Protein 1NE3 (pdb70)

Sequence (68 aa):
MDDATPAEVIEVLKRTGMTGEVMQVKCRILDGRDKGRILTRNVMGPIREGDILMLLDTIREAKEIRTPMDDATPAEVIEVLKRTGMTGEVMQVKCRILDGRDKGRILTRNVMGPIREGDILMLLDTIREAKEIRTPMDDATPAEVIEVLKRTGMTGEVMQVKCRILDGRDKGRILTRNVMGPIREGDILMLLDTIREAKEIRTPMDDATPAEVIEVLKRTGMTGEVMQVKCRILDGRDKGRILTRNVMGPIREGDILMLLDTIREAKEIRTPMDDATPAEVIEVLKRTGMTGEVMQVKCRILDGRDKGRILTRNVMGPIREGDILMLLDTIREAKEIRTPMDDATPAEVIEVLKRTGMTGEVMQVKCRILDGRDKGRILTRNVMGPIREGDILMLLDTIREAKEIRTPMDDATPAEVIEVLKRTGMTGEVMQVKCRILDGRDKGRILTRNVMGPIREGDILMLLDTIREAKEIRTPMDDATPAEVIEVLKRTGMTGEVMQVKCRILDGRDKGRILTRNVMGPIREGDILMLLDTIREAKEIRTPMDDATPAEVIEVLKRTGMTGEVMQVKCRILDGRDKGRILTRNVMGPIREGDILMLLDTIREAKEIRTPMDDATPAEVIEVLKRTGMTGEVMQVKCRILDGRDKGRILTRNVMGPIREGDILMLLDTIREAKEIRTPMDDATPAEVIEVLKRTGMTGEVMQVKCRILDGRDKGRILTRNVMGPIREGDILMLLDTIREAKEIRTPMDDATPAEVIEVLKRTGMTGEVMQVKCRILDGRDKGRILTRNVMGPIREGDILMLLDTIREAKEIRTPMDDATPAEVIEVLKRTGMTGEVMQVKCRILDGRDKGRILTRNVMGPIREGDILMLLDTIREAKEIRTPMDDATPAEVIEVLKRTGMTGEVMQVKCRILDGRDKGRILTRNVMGPIREGDILMLLDTIREAKEIRTPMDDATPAEVIEVLKRTGMTGEVMQVKCRILDGRDKGRILTRNVMGPIREGDILMLLDTIREAKEIRTPMDDATPAEVIEVLKRTGMTGEVMQVKCRILDGRDKGRILTRNVMGPIREGDILMLLDTIREAKEIRTPMDDATPAEVIEVLKRTGMTGEVMQVKCRILDGRDKGRILTRNVMGPIREGDILMLLDTIREAKEIRTPMDDATPAEVIEVLKRTGMTGEVMQVKCRILDGRDKGRILTRNVMGPIREGDILMLLDTIREAKEIRTPMDDATPAEVIEVLKRTGMTGEVMQVKCRILDGRDKGRILTRNVMGPIREGDILMLLDTIREAKEIRTPMDDATPAEVIEVLKRTGMTGEVMQVKCRILDGRDKGRILTRNVMGPIREGDILMLLDTIREAKEIRTP

Organism: Methanothermobacter thermautotrophicus (strain ATCC 29096 / DSM 1053 / JCM 10044 / NBRC 100330 / Delta H) (NCBI:txid187420)

Foldseek 3Di:
DFWWAKWWFDFFDDDPPDDDAWGKTKTAGCDDPCHRDIDMDTHHDDDGTGHIDTDGDDDDDDDDDDDD

InterPro domains:
  IPR000289 Small ribosomal subunit protein eS28 [MF_00292] (1-66)
  IPR000289 Small ribosomal subunit protein eS28 [PF01200] (3-65)
  IPR000289 Small ribosomal subunit protein eS28 [PTHR10769] (4-66)
  IPR000289 Small ribosomal subunit protein eS28 [cd04457] (5-66)
  IPR012340 Nucleic acid-binding, OB-fold [G3DSA:2.40.50.140] (1-68)
  IPR012340 Nucleic acid-binding, OB-fold [SSF50249] (1-67)

Nearest PDB structures (foldseek):
  1ne3-assembly1_A  TM=9.080E-01  e=1.400E-10  Methanothermococcus thermolithotrophicus
  7zah-assembly1_X  TM=6.707E-01  e=2.112E-06  Pyrococcus abyssi GE5
  6tmf-assembly1_a  TM=6.814E-01  e=4.216E-06  Thermococcus celer Vu 13 = JCM 8558
  6th6-assembly1_Ay  TM=6.795E-01  e=1.060E-05  Thermococcus kodakarensis KOD1
  4v5o-assembly2_B1  TM=6.734E-01  e=3.772E-04  Tetrahymena thermophila

Structure (mmCIF, N/CA/C/O backbone):
data_1NE3
#
_entry.id   1NE3
#
_cell.length_a   1.000
_cell.length_b   1.000
_cell.length_c   1.000
_cell.angle_alpha   90.00
_cell.angle_beta   90.00
_cell.angle_gamma   90.00
#
_symmetry.space_group_name_H-M   'P 1'
#
loop_
_atom_site.group_PDB
_atom_site.id
_atom_site.type_symbol
_atom_site.label_atom_id
_atom_site.label_alt_id
_atom_site.label_comp_id
_atom_site.label_asym_id
_atom_site.label_entity_id
_atom_site.label_seq_id
_atom_site.pdbx_PDB_ins_code
_atom_site.Cartn_x
_atom_site.Cartn_y
_atom_site.Cartn_z
_atom_site.occupancy
_atom_site.B_iso_or_equiv
_atom_site.auth_seq_id
_atom_site.auth_comp_id
_atom_site.auth_asym_id
_atom_site.auth_atom_id
_atom_site.pdbx_PDB_model_num
ATOM 1 N N . MET A 1 1 ? 7.473 18.304 -12.161 1.00 0.00 1 MET A N 1
ATOM 2 C CA . MET A 1 1 ? 8.672 18.050 -12.941 1.00 0.00 1 MET A CA 1
ATOM 3 C C . MET A 1 1 ? 8.997 16.555 -12.976 1.00 0.00 1 MET A C 1
ATOM 4 O O . MET A 1 1 ? 9.078 15.959 -14.048 1.00 0.00 1 MET A O 1
ATOM 17 N N . ASP A 1 2 ? 9.173 15.993 -11.789 1.00 0.00 2 ASP A N 1
ATOM 18 C CA . ASP A 1 2 ? 9.487 14.579 -11.670 1.00 0.00 2 ASP A CA 1
ATOM 19 C C . ASP A 1 2 ? 8.188 13.772 -11.652 1.00 0.00 2 ASP A C 1
ATOM 20 O O . ASP A 1 2 ? 8.177 12.598 -12.018 1.00 0.00 2 ASP A O 1
ATOM 29 N N . ASP A 1 3 ? 7.123 14.434 -11.223 1.00 0.00 3 ASP A N 1
ATOM 30 C CA . ASP A 1 3 ? 5.821 13.793 -11.153 1.00 0.00 3 ASP A CA 1
ATOM 31 C C . ASP A 1 3 ? 5.835 12.741 -10.043 1.00 0.00 3 ASP A C 1
ATOM 32 O O . ASP A 1 3 ? 5.129 12.876 -9.045 1.00 0.00 3 ASP A O 1
ATOM 41 N N . ALA A 1 4 ? 6.647 11.715 -10.254 1.00 0.00 4 ALA A N 1
ATOM 42 C CA . ALA A 1 4 ? 6.762 10.640 -9.283 1.00 0.00 4 ALA A CA 1
ATOM 43 C C . ALA A 1 4 ? 8.008 10.865 -8.425 1.00 0.00 4 ALA A C 1
ATOM 44 O O . ALA A 1 4 ? 9.008 11.398 -8.903 1.00 0.00 4 ALA A O 1
ATOM 51 N N . THR A 1 5 ? 7.908 10.447 -7.171 1.00 0.00 5 THR A N 1
ATOM 52 C CA . THR A 1 5 ? 9.015 10.597 -6.242 1.00 0.00 5 THR A CA 1
ATOM 53 C C . THR A 1 5 ? 9.815 9.296 -6.152 1.00 0.00 5 THR A C 1
ATOM 54 O O . THR A 1 5 ? 9.249 8.207 -6.237 1.00 0.00 5 THR A O 1
ATOM 65 N N . PRO A 1 6 ? 11.154 9.456 -5.976 1.00 0.00 6 PRO A N 1
ATOM 66 C CA . PRO A 1 6 ? 12.038 8.307 -5.874 1.00 0.00 6 PRO A CA 1
ATOM 67 C C . PRO A 1 6 ? 11.904 7.633 -4.507 1.00 0.00 6 PRO A C 1
ATOM 68 O O . PRO A 1 6 ? 11.910 8.304 -3.476 1.00 0.00 6 PRO A O 1
ATOM 79 N N . ALA A 1 7 ? 11.787 6.313 -4.543 1.00 0.00 7 ALA A N 1
ATOM 80 C CA . ALA A 1 7 ? 11.652 5.541 -3.320 1.00 0.00 7 ALA A CA 1
ATOM 81 C C . ALA A 1 7 ? 12.236 4.143 -3.537 1.00 0.00 7 ALA A C 1
ATOM 82 O O . ALA A 1 7 ? 12.329 3.675 -4.671 1.00 0.00 7 ALA A O 1
ATOM 89 N N . GLU A 1 8 ? 12.615 3.516 -2.433 1.00 0.00 8 GLU A N 1
ATOM 90 C CA . GLU A 1 8 ? 13.188 2.182 -2.489 1.00 0.00 8 GLU A CA 1
ATOM 91 C C . GLU A 1 8 ? 12.296 1.190 -1.740 1.00 0.00 8 GLU A C 1
ATOM 92 O O . GLU A 1 8 ? 11.876 1.455 -0.614 1.00 0.00 8 GLU A O 1
ATOM 104 N N . VAL A 1 9 ? 12.032 0.068 -2.394 1.00 0.00 9 VAL A N 1
ATOM 105 C CA . VAL A 1 9 ? 11.198 -0.964 -1.804 1.00 0.00 9 VAL A CA 1
ATOM 106 C C . VAL A 1 9 ? 11.708 -1.284 -0.397 1.00 0.00 9 VAL A C 1
ATOM 107 O O . VAL A 1 9 ? 12.907 -1.469 -0.195 1.00 0.00 9 VAL A O 1
ATOM 120 N N . ILE A 1 10 ? 10.772 -1.339 0.539 1.00 0.00 10 ILE A N 1
ATOM 121 C CA . ILE A 1 10 ? 11.112 -1.633 1.921 1.00 0.00 10 ILE A CA 1
ATOM 122 C C . ILE A 1 10 ? 10.501 -2.978 2.317 1.00 0.00 10 ILE A C 1
ATOM 123 O O . ILE A 1 10 ? 11.138 -3.776 3.002 1.00 0.00 10 ILE A O 1
ATOM 139 N N . GLU A 1 11 ? 9.272 -3.189 1.868 1.00 0.00 11 GLU A N 1
ATOM 140 C CA . GLU A 1 11 ? 8.567 -4.424 2.167 1.00 0.00 11 GLU A CA 1
ATOM 141 C C . GLU A 1 11 ? 7.945 -5.001 0.894 1.00 0.00 11 GLU A C 1
ATOM 142 O O . GLU A 1 11 ? 7.508 -4.255 0.019 1.00 0.00 11 GLU A O 1
ATOM 154 N N . VAL A 1 12 ? 7.924 -6.324 0.832 1.00 0.00 12 VAL A N 1
ATOM 155 C CA . VAL A 1 12 ? 7.362 -7.011 -0.319 1.00 0.00 12 VAL A CA 1
ATOM 156 C C . VAL A 1 12 ? 6.264 -7.968 0.149 1.00 0.00 12 VAL A C 1
ATOM 157 O O . VAL A 1 12 ? 6.406 -8.626 1.178 1.00 0.00 12 VAL A O 1
ATOM 170 N N . LEU A 1 13 ? 5.193 -8.016 -0.630 1.00 0.00 13 LEU A N 1
ATOM 171 C CA . LEU A 1 13 ? 4.072 -8.881 -0.309 1.00 0.00 13 LEU A CA 1
ATOM 172 C C . LEU A 1 13 ? 4.096 -10.103 -1.230 1.00 0.00 13 LEU A C 1
ATOM 173 O O . LEU A 1 13 ? 3.839 -9.987 -2.427 1.00 0.00 13 LEU A O 1
ATOM 189 N N . LYS A 1 14 ? 4.407 -11.246 -0.636 1.00 0.00 14 LYS A N 1
ATOM 190 C CA . LYS A 1 14 ? 4.467 -12.488 -1.388 1.00 0.00 14 LYS A CA 1
ATOM 191 C C . LYS A 1 14 ? 3.710 -13.578 -0.627 1.00 0.00 14 LYS A C 1
ATOM 192 O O . LYS A 1 14 ? 4.061 -13.907 0.505 1.00 0.00 14 LYS A O 1
ATOM 211 N N . ARG A 1 15 ? 2.685 -14.107 -1.278 1.00 0.00 15 ARG A N 1
ATOM 212 C CA . ARG A 1 15 ? 1.876 -15.153 -0.677 1.00 0.00 15 ARG A CA 1
ATOM 213 C C . ARG A 1 15 ? 1.719 -16.326 -1.646 1.00 0.00 15 ARG A C 1
ATOM 214 O O . ARG A 1 15 ? 0.973 -16.236 -2.620 1.00 0.00 15 ARG A O 1
ATOM 235 N N . THR A 1 16 ? 2.434 -17.401 -1.345 1.00 0.00 16 THR A N 1
ATOM 236 C CA . THR A 1 16 ? 2.383 -18.590 -2.177 1.00 0.00 16 THR A CA 1
ATOM 237 C C . THR A 1 16 ? 3.020 -18.315 -3.541 1.00 0.00 16 THR A C 1
ATOM 238 O O . THR A 1 16 ? 3.301 -17.165 -3.877 1.00 0.00 16 THR A O 1
ATOM 249 N N . GLY A 1 17 ? 3.228 -19.388 -4.289 1.00 0.00 17 GLY A N 1
ATOM 250 C CA . GLY A 1 17 ? 3.826 -19.276 -5.608 1.00 0.00 17 GLY A CA 1
ATOM 251 C C . GLY A 1 17 ? 2.951 -18.431 -6.537 1.00 0.00 17 GLY A C 1
ATOM 252 O O . GLY A 1 17 ? 2.694 -17.261 -6.257 1.00 0.00 17 GLY A O 1
ATOM 256 N N . MET A 1 18 ? 2.519 -19.056 -7.622 1.00 0.00 18 MET A N 1
ATOM 257 C CA . MET A 1 18 ? 1.679 -18.376 -8.593 1.00 0.00 18 MET A CA 1
ATOM 258 C C . MET A 1 18 ? 0.217 -18.367 -8.143 1.00 0.00 18 MET A C 1
ATOM 259 O O . MET A 1 18 ? -0.422 -19.416 -8.077 1.00 0.00 18 MET A O 1
ATOM 273 N N . THR A 1 19 ? -0.270 -17.172 -7.844 1.00 0.00 19 THR A N 1
ATOM 274 C CA . THR A 1 19 ? -1.645 -17.013 -7.402 1.00 0.00 19 THR A CA 1
ATOM 275 C C . THR A 1 19 ? -2.220 -15.690 -7.913 1.00 0.00 19 THR A C 1
ATOM 276 O O . THR A 1 19 ? -2.710 -14.878 -7.130 1.00 0.00 19 THR A O 1
ATOM 287 N N . GLY A 1 20 ? -2.142 -15.515 -9.224 1.00 0.00 20 GLY A N 1
ATOM 288 C CA . GLY A 1 20 ? -2.649 -14.305 -9.849 1.00 0.00 20 GLY A CA 1
ATOM 289 C C . GLY A 1 20 ? -2.034 -14.106 -11.236 1.00 0.00 20 GLY A C 1
ATOM 290 O O . GLY A 1 20 ? -2.417 -14.779 -12.191 1.00 0.00 20 GLY A O 1
ATOM 294 N N . GLU A 1 21 ? -1.091 -13.177 -11.302 1.00 0.00 21 GLU A N 1
ATOM 295 C CA . GLU A 1 21 ? -0.420 -12.881 -12.556 1.00 0.00 21 GLU A CA 1
ATOM 296 C C . GLU A 1 21 ? 0.650 -11.808 -12.345 1.00 0.00 21 GLU A C 1
ATOM 297 O O . GLU A 1 21 ? 1.717 -11.862 -12.954 1.00 0.00 21 GLU A O 1
ATOM 309 N N . VAL A 1 22 ? 0.326 -10.857 -11.480 1.00 0.00 22 VAL A N 1
ATOM 310 C CA . VAL A 1 22 ? 1.246 -9.773 -11.181 1.00 0.00 22 VAL A CA 1
ATOM 311 C C . VAL A 1 22 ? 1.626 -9.827 -9.700 1.00 0.00 22 VAL A C 1
ATOM 312 O O . VAL A 1 22 ? 0.803 -10.180 -8.856 1.00 0.00 22 VAL A O 1
ATOM 325 N N . MET A 1 23 ? 2.873 -9.470 -9.428 1.00 0.00 23 MET A N 1
ATOM 326 C CA . MET A 1 23 ? 3.372 -9.473 -8.063 1.00 0.00 23 MET A CA 1
ATOM 327 C C . MET A 1 23 ? 3.288 -8.076 -7.446 1.00 0.00 23 MET A C 1
ATOM 328 O O . MET A 1 23 ? 3.551 -7.079 -8.118 1.00 0.00 23 MET A O 1
ATOM 342 N N . GLN A 1 24 ? 2.920 -8.047 -6.173 1.00 0.00 24 GLN A N 1
ATOM 343 C CA . GLN A 1 24 ? 2.798 -6.788 -5.458 1.00 0.00 24 GLN A CA 1
ATOM 344 C C . GLN A 1 24 ? 3.956 -6.624 -4.472 1.00 0.00 24 GLN A C 1
ATOM 345 O O . GLN A 1 24 ? 4.416 -7.599 -3.880 1.00 0.00 24 GLN A O 1
ATOM 359 N N . VAL A 1 25 ? 4.395 -5.382 -4.326 1.00 0.00 25 VAL A N 1
ATOM 360 C CA . VAL A 1 25 ? 5.491 -5.077 -3.422 1.00 0.00 25 VAL A CA 1
ATOM 361 C C . VAL A 1 25 ? 5.166 -3.798 -2.647 1.00 0.00 25 VAL A C 1
ATOM 362 O O . VAL A 1 25 ? 4.329 -3.005 -3.074 1.00 0.00 25 VAL A O 1
ATOM 375 N N . LYS A 1 26 ? 5.846 -3.638 -1.521 1.00 0.00 26 LYS A N 1
ATOM 376 C CA . LYS A 1 26 ? 5.640 -2.470 -0.682 1.00 0.00 26 LYS A CA 1
ATOM 377 C C . LYS A 1 26 ? 6.883 -1.579 -0.742 1.00 0.00 26 LYS A C 1
ATOM 378 O O . LYS A 1 26 ? 8.008 -2.070 -0.653 1.00 0.00 26 LYS A O 1
ATOM 397 N N . CYS A 1 27 ? 6.638 -0.286 -0.892 1.00 0.00 27 CYS A N 1
ATOM 398 C CA . CYS A 1 27 ? 7.724 0.677 -0.965 1.00 0.00 27 CYS A CA 1
ATOM 399 C C . CYS A 1 27 ? 7.330 1.908 -0.145 1.00 0.00 27 CYS A C 1
ATOM 400 O O . CYS A 1 27 ? 6.149 2.234 -0.037 1.00 0.00 27 CYS A O 1
ATOM 408 N N . ARG A 1 28 ? 8.342 2.557 0.412 1.00 0.00 28 ARG A N 1
ATOM 409 C CA . ARG A 1 28 ? 8.116 3.744 1.219 1.00 0.00 28 ARG A CA 1
ATOM 410 C C . ARG A 1 28 ? 8.796 4.957 0.580 1.00 0.00 28 ARG A C 1
ATOM 411 O O . ARG A 1 28 ? 9.910 4.852 0.070 1.00 0.00 28 ARG A O 1
ATOM 432 N N . ILE A 1 29 ? 8.096 6.081 0.629 1.00 0.00 29 ILE A N 1
ATOM 433 C CA . ILE A 1 29 ? 8.617 7.312 0.061 1.00 0.00 29 ILE A CA 1
ATOM 434 C C . ILE A 1 29 ? 9.946 7.658 0.737 1.00 0.00 29 ILE A C 1
ATOM 435 O O . ILE A 1 29 ? 10.011 7.778 1.959 1.00 0.00 29 ILE A O 1
ATOM 451 N N . LEU A 1 30 ? 10.972 7.808 -0.088 1.00 0.00 30 LEU A N 1
ATOM 452 C CA . LEU A 1 30 ? 12.294 8.137 0.415 1.00 0.00 30 LEU A CA 1
ATOM 453 C C . LEU A 1 30 ? 12.432 9.657 0.518 1.00 0.00 30 LEU A C 1
ATOM 454 O O . LEU A 1 30 ? 13.213 10.160 1.325 1.00 0.00 30 LEU A O 1
ATOM 470 N N . ASP A 1 31 ? 11.662 10.347 -0.311 1.00 0.00 31 ASP A N 1
ATOM 471 C CA . ASP A 1 31 ? 11.689 11.800 -0.323 1.00 0.00 31 ASP A CA 1
ATOM 472 C C . ASP A 1 31 ? 10.458 12.322 -1.068 1.00 0.00 31 ASP A C 1
ATOM 473 O O . ASP A 1 31 ? 9.822 11.582 -1.817 1.00 0.00 31 ASP A O 1
ATOM 482 N N . GLY A 1 32 ? 10.161 13.592 -0.836 1.00 0.00 32 GLY A N 1
ATOM 483 C CA . GLY A 1 32 ? 9.018 14.221 -1.476 1.00 0.00 32 GLY A CA 1
ATOM 484 C C . GLY A 1 32 ? 8.299 15.165 -0.509 1.00 0.00 32 GLY A C 1
ATOM 485 O O . GLY A 1 32 ? 8.849 15.533 0.528 1.00 0.00 32 GLY A O 1
ATOM 489 N N . ARG A 1 33 ? 7.082 15.529 -0.883 1.00 0.00 33 ARG A N 1
ATOM 490 C CA . ARG A 1 33 ? 6.282 16.422 -0.063 1.00 0.00 33 ARG A CA 1
ATOM 491 C C . ARG A 1 33 ? 5.613 15.644 1.073 1.00 0.00 33 ARG A C 1
ATOM 492 O O . ARG A 1 33 ? 5.404 16.182 2.159 1.00 0.00 33 ARG A O 1
ATOM 513 N N . ASP A 1 34 ? 5.297 14.391 0.782 1.00 0.00 34 ASP A N 1
ATOM 514 C CA . ASP A 1 34 ? 4.656 13.534 1.765 1.00 0.00 34 ASP A CA 1
ATOM 515 C C . ASP A 1 34 ? 5.721 12.937 2.686 1.00 0.00 34 ASP A C 1
ATOM 516 O O . ASP A 1 34 ? 5.636 13.068 3.907 1.00 0.00 34 ASP A O 1
ATOM 525 N N . LYS A 1 35 ? 6.701 12.295 2.068 1.00 0.00 35 LYS A N 1
ATOM 526 C CA . LYS A 1 35 ? 7.782 11.678 2.818 1.00 0.00 35 LYS A CA 1
ATOM 527 C C . LYS A 1 35 ? 7.202 10.639 3.779 1.00 0.00 35 LYS A C 1
ATOM 528 O O . LYS A 1 35 ? 6.231 10.914 4.483 1.00 0.00 35 LYS A O 1
ATOM 547 N N . GLY A 1 36 ? 7.821 9.467 3.778 1.00 0.00 36 GLY A N 1
ATOM 548 C CA . GLY A 1 36 ? 7.378 8.386 4.642 1.00 0.00 36 GLY A CA 1
ATOM 549 C C . GLY A 1 36 ? 6.120 7.718 4.083 1.00 0.00 36 GLY A C 1
ATOM 550 O O . GLY A 1 36 ? 5.639 6.730 4.636 1.00 0.00 36 GLY A O 1
ATOM 554 N N . ARG A 1 37 ? 5.622 8.284 2.993 1.00 0.00 37 ARG A N 1
ATOM 555 C CA . ARG A 1 37 ? 4.430 7.756 2.353 1.00 0.00 37 ARG A CA 1
ATOM 556 C C . ARG A 1 37 ? 4.710 6.370 1.770 1.00 0.00 37 ARG A C 1
ATOM 557 O O . ARG A 1 37 ? 5.645 6.199 0.989 1.00 0.00 37 ARG A O 1
ATOM 578 N N . ILE A 1 38 ? 3.883 5.416 2.170 1.00 0.00 38 ILE A N 1
ATOM 579 C CA . ILE A 1 38 ? 4.031 4.050 1.697 1.00 0.00 38 ILE A CA 1
ATOM 580 C C . ILE A 1 38 ? 2.787 3.655 0.898 1.00 0.00 38 ILE A C 1
ATOM 581 O O . ILE A 1 38 ? 1.665 3.789 1.384 1.00 0.00 38 ILE A O 1
ATOM 597 N N . LEU A 1 39 ? 3.028 3.175 -0.313 1.00 0.00 39 LEU A N 1
ATOM 598 C CA . LEU A 1 39 ? 1.942 2.759 -1.184 1.00 0.00 39 LEU A CA 1
ATOM 599 C C . LEU A 1 39 ? 2.254 1.375 -1.756 1.00 0.00 39 LEU A C 1
ATOM 600 O O . LEU A 1 39 ? 3.416 1.036 -1.972 1.00 0.00 39 LEU A O 1
ATOM 616 N N . THR A 1 40 ? 1.195 0.613 -1.987 1.00 0.00 40 THR A N 1
ATOM 617 C CA . THR A 1 40 ? 1.341 -0.727 -2.530 1.00 0.00 40 THR A CA 1
ATOM 618 C C . THR A 1 40 ? 0.698 -0.813 -3.916 1.00 0.00 40 THR A C 1
ATOM 619 O O . THR A 1 40 ? -0.424 -0.349 -4.113 1.00 0.00 40 THR A O 1
ATOM 630 N N . ARG A 1 41 ? 1.436 -1.412 -4.839 1.00 0.00 41 ARG A N 1
ATOM 631 C CA . ARG A 1 41 ? 0.952 -1.565 -6.200 1.00 0.00 41 ARG A CA 1
ATOM 632 C C . ARG A 1 41 ? 1.405 -2.908 -6.777 1.00 0.00 41 ARG A C 1
ATOM 633 O O . ARG A 1 41 ? 2.416 -3.462 -6.347 1.00 0.00 41 ARG A O 1
ATOM 654 N N . ASN A 1 42 ? 0.635 -3.392 -7.740 1.00 0.00 42 ASN A N 1
ATOM 655 C CA . ASN A 1 42 ? 0.945 -4.660 -8.380 1.00 0.00 42 ASN A CA 1
ATOM 656 C C . ASN A 1 42 ? 1.892 -4.414 -9.556 1.00 0.00 42 ASN A C 1
ATOM 657 O O . ASN A 1 42 ? 1.556 -3.684 -10.487 1.00 0.00 42 ASN A O 1
ATOM 668 N N . VAL A 1 43 ? 3.058 -5.038 -9.475 1.00 0.00 43 VAL A N 1
ATOM 669 C CA . VAL A 1 43 ? 4.057 -4.897 -10.522 1.00 0.00 43 VAL A CA 1
ATOM 670 C C . VAL A 1 43 ? 4.546 -6.283 -10.944 1.00 0.00 43 VAL A C 1
ATOM 671 O O . VAL A 1 43 ? 4.870 -7.116 -10.098 1.00 0.00 43 VAL A O 1
ATOM 684 N N . MET A 1 44 ? 4.586 -6.489 -12.252 1.00 0.00 44 MET A N 1
ATOM 685 C CA . MET A 1 44 ? 5.031 -7.760 -12.797 1.00 0.00 44 MET A CA 1
ATOM 686 C C . MET A 1 44 ? 6.558 -7.845 -12.814 1.00 0.00 44 MET A C 1
ATOM 687 O O . MET A 1 44 ? 7.231 -6.905 -13.236 1.00 0.00 44 MET A O 1
ATOM 701 N N . GLY A 1 45 ? 7.061 -8.980 -12.351 1.00 0.00 45 GLY A N 1
ATOM 702 C CA . GLY A 1 45 ? 8.497 -9.199 -12.307 1.00 0.00 45 GLY A CA 1
ATOM 703 C C . GLY A 1 45 ? 8.970 -9.456 -10.875 1.00 0.00 45 GLY A C 1
ATOM 704 O O . GLY A 1 45 ? 8.309 -9.055 -9.918 1.00 0.00 45 GLY A O 1
ATOM 708 N N . PRO A 1 46 ? 10.141 -10.139 -10.770 1.00 0.00 46 PRO A N 1
ATOM 709 C CA . PRO A 1 46 ? 10.710 -10.454 -9.470 1.00 0.00 46 PRO A CA 1
ATOM 710 C C . PRO A 1 46 ? 11.337 -9.213 -8.831 1.00 0.00 46 PRO A C 1
ATOM 711 O O . PRO A 1 46 ? 12.513 -8.926 -9.049 1.00 0.00 46 PRO A O 1
ATOM 722 N N . ILE A 1 47 ? 10.524 -8.511 -8.056 1.00 0.00 47 ILE A N 1
ATOM 723 C CA . ILE A 1 47 ? 10.984 -7.308 -7.384 1.00 0.00 47 ILE A CA 1
ATOM 724 C C . ILE A 1 47 ? 10.703 -7.427 -5.885 1.00 0.00 47 ILE A C 1
ATOM 725 O O . ILE A 1 47 ? 9.561 -7.631 -5.478 1.00 0.00 47 ILE A O 1
ATOM 741 N N . ARG A 1 48 ? 11.765 -7.294 -5.104 1.00 0.00 48 ARG A N 1
ATOM 742 C CA . ARG A 1 48 ? 11.648 -7.384 -3.659 1.00 0.00 48 ARG A CA 1
ATOM 743 C C . ARG A 1 48 ? 12.309 -6.174 -2.996 1.00 0.00 48 ARG A C 1
ATOM 744 O O . ARG A 1 48 ? 13.090 -5.465 -3.628 1.00 0.00 48 ARG A O 1
ATOM 765 N N . GLU A 1 49 ? 11.971 -5.975 -1.730 1.00 0.00 49 GLU A N 1
ATOM 766 C CA . GLU A 1 49 ? 12.522 -4.863 -0.975 1.00 0.00 49 GLU A CA 1
ATOM 767 C C . GLU A 1 49 ? 13.964 -4.590 -1.407 1.00 0.00 49 GLU A C 1
ATOM 768 O O . GLU A 1 49 ? 14.752 -5.519 -1.577 1.00 0.00 49 GLU A O 1
ATOM 780 N N . GLY A 1 50 ? 14.266 -3.311 -1.573 1.00 0.00 50 GLY A N 1
ATOM 781 C CA . GLY A 1 50 ? 15.599 -2.903 -1.983 1.00 0.00 50 GLY A CA 1
ATOM 782 C C . GLY A 1 50 ? 15.571 -2.241 -3.362 1.00 0.00 50 GLY A C 1
ATOM 783 O O . GLY A 1 50 ? 16.473 -1.480 -3.708 1.00 0.00 50 GLY A O 1
ATOM 787 N N . ASP A 1 51 ? 14.525 -2.555 -4.112 1.00 0.00 51 ASP A N 1
ATOM 788 C CA . ASP A 1 51 ? 14.367 -2.000 -5.446 1.00 0.00 51 ASP A CA 1
ATOM 789 C C . ASP A 1 51 ? 13.934 -0.536 -5.336 1.00 0.00 51 ASP A C 1
ATOM 790 O O . ASP A 1 51 ? 13.798 -0.006 -4.235 1.00 0.00 51 ASP A O 1
ATOM 799 N N . ILE A 1 52 ? 13.729 0.075 -6.494 1.00 0.00 52 ILE A N 1
ATOM 800 C CA . ILE A 1 52 ? 13.314 1.467 -6.542 1.00 0.00 52 ILE A CA 1
ATOM 801 C C . ILE A 1 52 ? 12.019 1.581 -7.349 1.00 0.00 52 ILE A C 1
ATOM 802 O O . ILE A 1 52 ? 11.934 1.075 -8.467 1.00 0.00 52 ILE A O 1
ATOM 818 N N . LEU A 1 53 ? 11.044 2.249 -6.750 1.00 0.00 53 LEU A N 1
ATOM 819 C CA . LEU A 1 53 ? 9.757 2.436 -7.399 1.00 0.00 53 LEU A CA 1
ATOM 820 C C . LEU A 1 53 ? 9.404 3.924 -7.402 1.00 0.00 53 LEU A C 1
ATOM 821 O O . LEU A 1 53 ? 9.965 4.701 -6.630 1.00 0.00 53 LEU A O 1
ATOM 837 N N . MET A 1 54 ? 8.476 4.278 -8.279 1.00 0.00 54 MET A N 1
ATOM 838 C CA . MET A 1 54 ? 8.041 5.660 -8.393 1.00 0.00 54 MET A CA 1
ATOM 839 C C . MET A 1 54 ? 6.646 5.846 -7.794 1.00 0.00 54 MET A C 1
ATOM 840 O O . MET A 1 54 ? 5.752 5.035 -8.029 1.00 0.00 54 MET A O 1
ATOM 854 N N . LEU A 1 55 ? 6.503 6.920 -7.030 1.00 0.00 55 LEU A N 1
ATOM 855 C CA . LEU A 1 55 ? 5.232 7.224 -6.396 1.00 0.00 55 LEU A CA 1
ATOM 856 C C . LEU A 1 55 ? 4.526 8.332 -7.181 1.00 0.00 55 LEU A C 1
ATOM 857 O O . LEU A 1 55 ? 4.947 9.487 -7.144 1.00 0.00 55 LEU A O 1
ATOM 873 N N . LEU A 1 56 ? 3.467 7.940 -7.873 1.00 0.00 56 LEU A N 1
ATOM 874 C CA . LEU A 1 56 ? 2.699 8.886 -8.666 1.00 0.00 56 LEU A CA 1
ATOM 875 C C . LEU A 1 56 ? 1.388 9.204 -7.944 1.00 0.00 56 LEU A C 1
ATOM 876 O O . LEU A 1 56 ? 0.720 8.303 -7.439 1.00 0.00 56 LEU A O 1
ATOM 892 N N . ASP A 1 57 ? 1.059 10.487 -7.919 1.00 0.00 57 ASP A N 1
ATOM 893 C CA . ASP A 1 57 ? -0.160 10.934 -7.268 1.00 0.00 57 ASP A CA 1
ATOM 894 C C . ASP A 1 57 ? -1.358 10.205 -7.881 1.00 0.00 57 ASP A C 1
ATOM 895 O O . ASP A 1 57 ? -1.582 10.278 -9.088 1.00 0.00 57 ASP A O 1
ATOM 904 N N . THR A 1 58 ? -2.095 9.518 -7.021 1.00 0.00 58 THR A N 1
ATOM 905 C CA . THR A 1 58 ? -3.264 8.776 -7.462 1.00 0.00 58 THR A CA 1
ATOM 906 C C . THR A 1 58 ? -4.515 9.653 -7.379 1.00 0.00 58 THR A C 1
ATOM 907 O O . THR A 1 58 ? -4.760 10.296 -6.360 1.00 0.00 58 THR A O 1
ATOM 918 N N . ILE A 1 59 ? -5.273 9.651 -8.466 1.00 0.00 59 ILE A N 1
ATOM 919 C CA . ILE A 1 59 ? -6.492 10.439 -8.529 1.00 0.00 59 ILE A CA 1
ATOM 920 C C . ILE A 1 59 ? -7.678 9.569 -8.106 1.00 0.00 59 ILE A C 1
ATOM 921 O O . ILE A 1 59 ? -7.819 8.438 -8.567 1.00 0.00 59 ILE A O 1
ATOM 937 N N . ARG A 1 60 ? -8.500 10.131 -7.232 1.00 0.00 60 ARG A N 1
ATOM 938 C CA . ARG A 1 60 ? -9.669 9.422 -6.741 1.00 0.00 60 ARG A CA 1
ATOM 939 C C . ARG A 1 60 ? -10.874 9.696 -7.642 1.00 0.00 60 ARG A C 1
ATOM 940 O O . ARG A 1 60 ? -11.182 10.849 -7.940 1.00 0.00 60 ARG A O 1
ATOM 961 N N . GLU A 1 61 ? -11.525 8.617 -8.052 1.00 0.00 61 GLU A N 1
ATOM 962 C CA . GLU A 1 61 ? -12.689 8.727 -8.914 1.00 0.00 61 GLU A CA 1
ATOM 963 C C . GLU A 1 61 ? -13.966 8.802 -8.074 1.00 0.00 61 GLU A C 1
ATOM 964 O O . GLU A 1 61 ? -14.040 8.213 -6.996 1.00 0.00 61 GLU A O 1
ATOM 976 N N . ALA A 1 62 ? -14.939 9.532 -8.599 1.00 0.00 62 ALA A N 1
ATOM 977 C CA . ALA A 1 62 ? -16.209 9.692 -7.911 1.00 0.00 62 ALA A CA 1
ATOM 978 C C . ALA A 1 62 ? -17.191 8.629 -8.407 1.00 0.00 62 ALA A C 1
ATOM 979 O O . ALA A 1 62 ? -17.271 8.365 -9.606 1.00 0.00 62 ALA A O 1
ATOM 986 N N . LYS A 1 63 ? -17.913 8.048 -7.461 1.00 0.00 63 LYS A N 1
ATOM 987 C CA . LYS A 1 63 ? -18.887 7.020 -7.787 1.00 0.00 63 LYS A CA 1
ATOM 988 C C . LYS A 1 63 ? -20.272 7.657 -7.916 1.00 0.00 63 LYS A C 1
ATOM 989 O O . LYS A 1 63 ? -20.720 8.366 -7.016 1.00 0.00 63 LYS A O 1
ATOM 1008 N N . GLU A 1 64 ? -20.911 7.383 -9.044 1.00 0.00 64 GLU A N 1
ATOM 1009 C CA . GLU A 1 64 ? -22.236 7.921 -9.303 1.00 0.00 64 GLU A CA 1
ATOM 1010 C C . GLU A 1 64 ? -23.298 6.840 -9.092 1.00 0.00 64 GLU A C 1
ATOM 1011 O O . GLU A 1 64 ? -23.101 5.688 -9.476 1.00 0.00 64 GLU A O 1
ATOM 1023 N N . ILE A 1 65 ? -24.401 7.250 -8.483 1.00 0.00 65 ILE A N 1
ATOM 1024 C CA . ILE A 1 65 ? -25.495 6.330 -8.217 1.00 0.00 65 ILE A CA 1
ATOM 1025 C C . ILE A 1 65 ? -26.563 6.488 -9.301 1.00 0.00 65 ILE A C 1
ATOM 1026 O O . ILE A 1 65 ? -26.969 7.604 -9.619 1.00 0.00 65 ILE A O 1
ATOM 1042 N N . ARG A 1 66 ? -26.987 5.354 -9.839 1.00 0.00 66 ARG A N 1
ATOM 1043 C CA . ARG A 1 66 ? -28.000 5.351 -10.880 1.00 0.00 66 ARG A CA 1
ATOM 1044 C C . ARG A 1 66 ? -29.331 4.840 -10.325 1.00 0.00 66 ARG A C 1
ATOM 1045 O O . ARG A 1 66 ? -29.418 3.706 -9.858 1.00 0.00 66 ARG A O 1
ATOM 1066 N N . THR A 1 67 ? -30.334 5.702 -10.395 1.00 0.00 67 THR A N 1
ATOM 1067 C CA . THR A 1 67 ? -31.657 5.353 -9.905 1.00 0.00 67 THR A CA 1
ATOM 1068 C C . THR A 1 67 ? -32.590 5.028 -11.074 1.00 0.00 67 THR A C 1
ATOM 1069 O O . THR A 1 67 ? -32.460 5.601 -12.154 1.00 0.00 67 THR A O 1
ATOM 1080 N N . PRO A 1 68 ? -33.534 4.085 -10.811 1.00 0.00 68 PRO A N 1
ATOM 1081 C CA . PRO A 1 68 ? -34.488 3.677 -11.828 1.00 0.00 68 PRO A CA 1
ATOM 1082 C C . PRO A 1 68 ? -35.563 4.746 -12.031 1.00 0.00 68 PRO A C 1
ATOM 1083 O O . PRO A 1 68 ? -36.215 5.166 -11.076 1.00 0.00 68 PRO A O 1
ATOM 1094 N N . MET A 1 1 ? 10.282 14.978 -13.180 1.00 0.00 1 MET A N 2
ATOM 1095 C CA . MET A 1 1 ? 11.232 14.910 -12.082 1.00 0.00 1 MET A CA 2
ATOM 1096 C C . MET A 1 1 ? 10.515 14.984 -10.732 1.00 0.00 1 MET A C 2
ATOM 1097 O O . MET A 1 1 ? 10.672 14.098 -9.892 1.00 0.00 1 MET A O 2
ATOM 1110 N N . ASP A 1 2 ? 9.744 16.048 -10.565 1.00 0.00 2 ASP A N 2
ATOM 1111 C CA . ASP A 1 2 ? 9.002 16.249 -9.331 1.00 0.00 2 ASP A CA 2
ATOM 1112 C C . ASP A 1 2 ? 7.771 15.340 -9.328 1.00 0.00 2 ASP A C 2
ATOM 1113 O O . ASP A 1 2 ? 7.237 15.017 -8.268 1.00 0.00 2 ASP A O 2
ATOM 1122 N N . ASP A 1 3 ? 7.357 14.954 -10.525 1.00 0.00 3 ASP A N 2
ATOM 1123 C CA . ASP A 1 3 ? 6.199 14.089 -10.673 1.00 0.00 3 ASP A CA 2
ATOM 1124 C C . ASP A 1 3 ? 6.283 12.952 -9.653 1.00 0.00 3 ASP A C 2
ATOM 1125 O O . ASP A 1 3 ? 5.653 13.011 -8.599 1.00 0.00 3 ASP A O 2
ATOM 1134 N N . ALA A 1 4 ? 7.067 11.943 -10.004 1.00 0.00 4 ALA A N 2
ATOM 1135 C CA . ALA A 1 4 ? 7.241 10.793 -9.132 1.00 0.00 4 ALA A CA 2
ATOM 1136 C C . ALA A 1 4 ? 8.428 11.043 -8.199 1.00 0.00 4 ALA A C 2
ATOM 1137 O O . ALA A 1 4 ? 9.405 11.681 -8.587 1.00 0.00 4 ALA A O 2
ATOM 1144 N N . THR A 1 5 ? 8.304 10.526 -6.985 1.00 0.00 5 THR A N 2
ATOM 1145 C CA . THR A 1 5 ? 9.354 10.684 -5.993 1.00 0.00 5 THR A CA 2
ATOM 1146 C C . THR A 1 5 ? 10.238 9.436 -5.949 1.00 0.00 5 THR A C 2
ATOM 1147 O O . THR A 1 5 ? 9.757 8.323 -6.153 1.00 0.00 5 THR A O 2
ATOM 1158 N N . PRO A 1 6 ? 11.549 9.670 -5.673 1.00 0.00 6 PRO A N 2
ATOM 1159 C CA . PRO A 1 6 ? 12.505 8.578 -5.599 1.00 0.00 6 PRO A CA 2
ATOM 1160 C C . PRO A 1 6 ? 12.337 7.790 -4.299 1.00 0.00 6 PRO A C 2
ATOM 1161 O O . PRO A 1 6 ? 12.675 8.281 -3.223 1.00 0.00 6 PRO A O 2
ATOM 1172 N N . ALA A 1 7 ? 11.815 6.581 -4.441 1.00 0.00 7 ALA A N 2
ATOM 1173 C CA . ALA A 1 7 ? 11.598 5.719 -3.291 1.00 0.00 7 ALA A CA 2
ATOM 1174 C C . ALA A 1 7 ? 12.208 4.344 -3.567 1.00 0.00 7 ALA A C 2
ATOM 1175 O O . ALA A 1 7 ? 12.404 3.968 -4.722 1.00 0.00 7 ALA A O 2
ATOM 1182 N N . GLU A 1 8 ? 12.491 3.630 -2.488 1.00 0.00 8 GLU A N 2
ATOM 1183 C CA . GLU A 1 8 ? 13.075 2.304 -2.599 1.00 0.00 8 GLU A CA 2
ATOM 1184 C C . GLU A 1 8 ? 12.186 1.272 -1.903 1.00 0.00 8 GLU A C 2
ATOM 1185 O O . GLU A 1 8 ? 11.746 1.487 -0.774 1.00 0.00 8 GLU A O 2
ATOM 1197 N N . VAL A 1 9 ? 11.948 0.174 -2.604 1.00 0.00 9 VAL A N 2
ATOM 1198 C CA . VAL A 1 9 ? 11.119 -0.892 -2.067 1.00 0.00 9 VAL A CA 2
ATOM 1199 C C . VAL A 1 9 ? 11.617 -1.264 -0.669 1.00 0.00 9 VAL A C 2
ATOM 1200 O O . VAL A 1 9 ? 12.763 -1.678 -0.504 1.00 0.00 9 VAL A O 2
ATOM 1213 N N . ILE A 1 10 ? 10.730 -1.103 0.303 1.00 0.00 10 ILE A N 2
ATOM 1214 C CA . ILE A 1 10 ? 11.065 -1.416 1.681 1.00 0.00 10 ILE A CA 2
ATOM 1215 C C . ILE A 1 10 ? 10.442 -2.761 2.060 1.00 0.00 10 ILE A C 2
ATOM 1216 O O . ILE A 1 10 ? 11.057 -3.556 2.769 1.00 0.00 10 ILE A O 2
ATOM 1232 N N . GLU A 1 11 ? 9.229 -2.974 1.570 1.00 0.00 11 GLU A N 2
ATOM 1233 C CA . GLU A 1 11 ? 8.517 -4.210 1.848 1.00 0.00 11 GLU A CA 2
ATOM 1234 C C . GLU A 1 11 ? 7.881 -4.755 0.567 1.00 0.00 11 GLU A C 2
ATOM 1235 O O . GLU A 1 11 ? 7.339 -3.996 -0.234 1.00 0.00 11 GLU A O 2
ATOM 1247 N N . VAL A 1 12 ? 7.970 -6.068 0.414 1.00 0.00 12 VAL A N 2
ATOM 1248 C CA . VAL A 1 12 ? 7.411 -6.725 -0.755 1.00 0.00 12 VAL A CA 2
ATOM 1249 C C . VAL A 1 12 ? 6.401 -7.784 -0.307 1.00 0.00 12 VAL A C 2
ATOM 1250 O O . VAL A 1 12 ? 6.677 -8.563 0.604 1.00 0.00 12 VAL A O 2
ATOM 1263 N N . LEU A 1 13 ? 5.253 -7.778 -0.967 1.00 0.00 13 LEU A N 2
ATOM 1264 C CA . LEU A 1 13 ? 4.201 -8.728 -0.648 1.00 0.00 13 LEU A CA 2
ATOM 1265 C C . LEU A 1 13 ? 4.103 -9.768 -1.765 1.00 0.00 13 LEU A C 2
ATOM 1266 O O . LEU A 1 13 ? 3.652 -9.460 -2.867 1.00 0.00 13 LEU A O 2
ATOM 1282 N N . LYS A 1 14 ? 4.532 -10.979 -1.442 1.00 0.00 14 LYS A N 2
ATOM 1283 C CA . LYS A 1 14 ? 4.499 -12.067 -2.405 1.00 0.00 14 LYS A CA 2
ATOM 1284 C C . LYS A 1 14 ? 3.906 -13.311 -1.741 1.00 0.00 14 LYS A C 2
ATOM 1285 O O . LYS A 1 14 ? 4.255 -13.641 -0.609 1.00 0.00 14 LYS A O 2
ATOM 1304 N N . ARG A 1 15 ? 3.019 -13.968 -2.474 1.00 0.00 15 ARG A N 2
ATOM 1305 C CA . ARG A 1 15 ? 2.374 -15.169 -1.971 1.00 0.00 15 ARG A CA 2
ATOM 1306 C C . ARG A 1 15 ? 2.521 -16.312 -2.977 1.00 0.00 15 ARG A C 2
ATOM 1307 O O . ARG A 1 15 ? 2.494 -16.087 -4.186 1.00 0.00 15 ARG A O 2
ATOM 1328 N N . THR A 1 16 ? 2.674 -17.514 -2.441 1.00 0.00 16 THR A N 2
ATOM 1329 C CA . THR A 1 16 ? 2.825 -18.693 -3.277 1.00 0.00 16 THR A CA 2
ATOM 1330 C C . THR A 1 16 ? 1.748 -19.726 -2.942 1.00 0.00 16 THR A C 2
ATOM 1331 O O . THR A 1 16 ? 1.669 -20.201 -1.810 1.00 0.00 16 THR A O 2
ATOM 1342 N N . GLY A 1 17 ? 0.946 -20.045 -3.947 1.00 0.00 17 GLY A N 2
ATOM 1343 C CA . GLY A 1 17 ? -0.123 -21.014 -3.773 1.00 0.00 17 GLY A CA 2
ATOM 1344 C C . GLY A 1 17 ? -0.685 -21.458 -5.125 1.00 0.00 17 GLY A C 2
ATOM 1345 O O . GLY A 1 17 ? -1.878 -21.305 -5.385 1.00 0.00 17 GLY A O 2
ATOM 1349 N N . MET A 1 18 ? 0.199 -22.000 -5.949 1.00 0.00 18 MET A N 2
ATOM 1350 C CA . MET A 1 18 ? -0.194 -22.467 -7.267 1.00 0.00 18 MET A CA 2
ATOM 1351 C C . MET A 1 18 ? -0.381 -21.294 -8.232 1.00 0.00 18 MET A C 2
ATOM 1352 O O . MET A 1 18 ? 0.234 -21.258 -9.297 1.00 0.00 18 MET A O 2
ATOM 1366 N N . THR A 1 19 ? -1.231 -20.364 -7.824 1.00 0.00 19 THR A N 2
ATOM 1367 C CA . THR A 1 19 ? -1.506 -19.193 -8.639 1.00 0.00 19 THR A CA 2
ATOM 1368 C C . THR A 1 19 ? -0.592 -18.035 -8.235 1.00 0.00 19 THR A C 2
ATOM 1369 O O . THR A 1 19 ? -0.657 -17.552 -7.105 1.00 0.00 19 THR A O 2
ATOM 1380 N N . GLY A 1 20 ? 0.241 -17.623 -9.180 1.00 0.00 20 GLY A N 2
ATOM 1381 C CA . GLY A 1 20 ? 1.168 -16.531 -8.936 1.00 0.00 20 GLY A CA 2
ATOM 1382 C C . GLY A 1 20 ? 1.725 -15.982 -10.251 1.00 0.00 20 GLY A C 2
ATOM 1383 O O . GLY A 1 20 ? 2.708 -16.500 -10.778 1.00 0.00 20 GLY A O 2
ATOM 1387 N N . GLU A 1 21 ? 1.073 -14.939 -10.743 1.00 0.00 21 GLU A N 2
ATOM 1388 C CA . GLU A 1 21 ? 1.491 -14.313 -11.986 1.00 0.00 21 GLU A CA 2
ATOM 1389 C C . GLU A 1 21 ? 1.952 -12.877 -11.729 1.00 0.00 21 GLU A C 2
ATOM 1390 O O . GLU A 1 21 ? 3.066 -12.504 -12.094 1.00 0.00 21 GLU A O 2
ATOM 1402 N N . VAL A 1 22 ? 1.072 -12.110 -11.102 1.00 0.00 22 VAL A N 2
ATOM 1403 C CA . VAL A 1 22 ? 1.375 -10.723 -10.792 1.00 0.00 22 VAL A CA 2
ATOM 1404 C C . VAL A 1 22 ? 1.399 -10.538 -9.273 1.00 0.00 22 VAL A C 2
ATOM 1405 O O . VAL A 1 22 ? 0.382 -10.719 -8.606 1.00 0.00 22 VAL A O 2
ATOM 1418 N N . MET A 1 23 ? 2.572 -10.181 -8.772 1.00 0.00 23 MET A N 2
ATOM 1419 C CA . MET A 1 23 ? 2.742 -9.970 -7.344 1.00 0.00 23 MET A CA 2
ATOM 1420 C C . MET A 1 23 ? 2.795 -8.477 -7.013 1.00 0.00 23 MET A C 2
ATOM 1421 O O . MET A 1 23 ? 3.070 -7.654 -7.885 1.00 0.00 23 MET A O 2
ATOM 1435 N N . GLN A 1 24 ? 2.528 -8.173 -5.751 1.00 0.00 24 GLN A N 2
ATOM 1436 C CA . GLN A 1 24 ? 2.542 -6.794 -5.295 1.00 0.00 24 GLN A CA 2
ATOM 1437 C C . GLN A 1 24 ? 3.789 -6.527 -4.450 1.00 0.00 24 GLN A C 2
ATOM 1438 O O . GLN A 1 24 ? 4.392 -7.457 -3.916 1.00 0.00 24 GLN A O 2
ATOM 1452 N N . VAL A 1 25 ? 4.139 -5.253 -4.355 1.00 0.00 25 VAL A N 2
ATOM 1453 C CA . VAL A 1 25 ? 5.304 -4.852 -3.585 1.00 0.00 25 VAL A CA 2
ATOM 1454 C C . VAL A 1 25 ? 4.973 -3.588 -2.788 1.00 0.00 25 VAL A C 2
ATOM 1455 O O . VAL A 1 25 ? 4.013 -2.886 -3.102 1.00 0.00 25 VAL A O 2
ATOM 1468 N N . LYS A 1 26 ? 5.786 -3.337 -1.773 1.00 0.00 26 LYS A N 2
ATOM 1469 C CA . LYS A 1 26 ? 5.592 -2.171 -0.929 1.00 0.00 26 LYS A CA 2
ATOM 1470 C C . LYS A 1 26 ? 6.850 -1.300 -0.971 1.00 0.00 26 LYS A C 2
ATOM 1471 O O . LYS A 1 26 ? 7.965 -1.810 -0.877 1.00 0.00 26 LYS A O 2
ATOM 1490 N N . CYS A 1 27 ? 6.628 -0.002 -1.113 1.00 0.00 27 CYS A N 2
ATOM 1491 C CA . CYS A 1 27 ? 7.730 0.944 -1.168 1.00 0.00 27 CYS A CA 2
ATOM 1492 C C . CYS A 1 27 ? 7.334 2.189 -0.372 1.00 0.00 27 CYS A C 2
ATOM 1493 O O . CYS A 1 27 ? 6.235 2.714 -0.540 1.00 0.00 27 CYS A O 2
ATOM 1501 N N . ARG A 1 28 ? 8.253 2.626 0.477 1.00 0.00 28 ARG A N 2
ATOM 1502 C CA . ARG A 1 28 ? 8.014 3.800 1.299 1.00 0.00 28 ARG A CA 2
ATOM 1503 C C . ARG A 1 28 ? 8.726 5.017 0.706 1.00 0.00 28 ARG A C 2
ATOM 1504 O O . ARG A 1 28 ? 9.863 4.914 0.249 1.00 0.00 28 ARG A O 2
ATOM 1525 N N . ILE A 1 29 ? 8.027 6.142 0.732 1.00 0.00 29 ILE A N 2
ATOM 1526 C CA . ILE A 1 29 ? 8.578 7.378 0.202 1.00 0.00 29 ILE A CA 2
ATOM 1527 C C . ILE A 1 29 ? 9.897 7.689 0.912 1.00 0.00 29 ILE A C 2
ATOM 1528 O O . ILE A 1 29 ? 9.923 7.878 2.127 1.00 0.00 29 ILE A O 2
ATOM 1544 N N . LEU A 1 30 ? 10.961 7.732 0.123 1.00 0.00 30 LEU A N 2
ATOM 1545 C CA . LEU A 1 30 ? 12.280 8.016 0.661 1.00 0.00 30 LEU A CA 2
ATOM 1546 C C . LEU A 1 30 ? 12.460 9.530 0.786 1.00 0.00 30 LEU A C 2
ATOM 1547 O O . LEU A 1 30 ? 13.248 10.000 1.604 1.00 0.00 30 LEU A O 2
ATOM 1563 N N . ASP A 1 31 ? 11.715 10.252 -0.038 1.00 0.00 31 ASP A N 2
ATOM 1564 C CA . ASP A 1 31 ? 11.782 11.704 -0.031 1.00 0.00 31 ASP A CA 2
ATOM 1565 C C . ASP A 1 31 ? 10.583 12.270 -0.795 1.00 0.00 31 ASP A C 2
ATOM 1566 O O . ASP A 1 31 ? 10.027 11.602 -1.666 1.00 0.00 31 ASP A O 2
ATOM 1575 N N . GLY A 1 32 ? 10.221 13.494 -0.442 1.00 0.00 32 GLY A N 2
ATOM 1576 C CA . GLY A 1 32 ? 9.099 14.157 -1.084 1.00 0.00 32 GLY A CA 2
ATOM 1577 C C . GLY A 1 32 ? 8.402 15.117 -0.117 1.00 0.00 32 GLY A C 2
ATOM 1578 O O . GLY A 1 32 ? 8.912 15.386 0.970 1.00 0.00 32 GLY A O 2
ATOM 1582 N N . ARG A 1 33 ? 7.249 15.607 -0.548 1.00 0.00 33 ARG A N 2
ATOM 1583 C CA . ARG A 1 33 ? 6.478 16.531 0.266 1.00 0.00 33 ARG A CA 2
ATOM 1584 C C . ARG A 1 33 ? 5.731 15.773 1.366 1.00 0.00 33 ARG A C 2
ATOM 1585 O O . ARG A 1 33 ? 5.438 16.333 2.421 1.00 0.00 33 ARG A O 2
ATOM 1606 N N . ASP A 1 34 ? 5.443 14.512 1.081 1.00 0.00 34 ASP A N 2
ATOM 1607 C CA . ASP A 1 34 ? 4.736 13.672 2.032 1.00 0.00 34 ASP A CA 2
ATOM 1608 C C . ASP A 1 34 ? 5.748 12.994 2.958 1.00 0.00 34 ASP A C 2
ATOM 1609 O O . ASP A 1 34 ? 5.639 13.091 4.180 1.00 0.00 34 ASP A O 2
ATOM 1618 N N . LYS A 1 35 ? 6.708 12.322 2.341 1.00 0.00 35 LYS A N 2
ATOM 1619 C CA . LYS A 1 35 ? 7.739 11.628 3.095 1.00 0.00 35 LYS A CA 2
ATOM 1620 C C . LYS A 1 35 ? 7.084 10.590 4.009 1.00 0.00 35 LYS A C 2
ATOM 1621 O O . LYS A 1 35 ? 6.118 10.893 4.707 1.00 0.00 35 LYS A O 2
ATOM 1640 N N . GLY A 1 36 ? 7.637 9.386 3.974 1.00 0.00 36 GLY A N 2
ATOM 1641 C CA . GLY A 1 36 ? 7.119 8.301 4.791 1.00 0.00 36 GLY A CA 2
ATOM 1642 C C . GLY A 1 36 ? 5.899 7.653 4.132 1.00 0.00 36 GLY A C 2
ATOM 1643 O O . GLY A 1 36 ? 5.420 6.617 4.589 1.00 0.00 36 GLY A O 2
ATOM 1647 N N . ARG A 1 37 ? 5.432 8.292 3.069 1.00 0.00 37 ARG A N 2
ATOM 1648 C CA . ARG A 1 37 ? 4.278 7.791 2.343 1.00 0.00 37 ARG A CA 2
ATOM 1649 C C . ARG A 1 37 ? 4.594 6.431 1.717 1.00 0.00 37 ARG A C 2
ATOM 1650 O O . ARG A 1 37 ? 5.591 6.285 1.013 1.00 0.00 37 ARG A O 2
ATOM 1671 N N . ILE A 1 38 ? 3.725 5.470 1.996 1.00 0.00 38 ILE A N 2
ATOM 1672 C CA . ILE A 1 38 ? 3.899 4.127 1.469 1.00 0.00 38 ILE A CA 2
ATOM 1673 C C . ILE A 1 38 ? 2.680 3.754 0.623 1.00 0.00 38 ILE A C 2
ATOM 1674 O O . ILE A 1 38 ? 1.542 3.967 1.040 1.00 0.00 38 ILE A O 2
ATOM 1690 N N . LEU A 1 39 ? 2.959 3.205 -0.550 1.00 0.00 39 LEU A N 2
ATOM 1691 C CA . LEU A 1 39 ? 1.899 2.801 -1.458 1.00 0.00 39 LEU A CA 2
ATOM 1692 C C . LEU A 1 39 ? 2.175 1.381 -1.957 1.00 0.00 39 LEU A C 2
ATOM 1693 O O . LEU A 1 39 ? 3.330 0.972 -2.068 1.00 0.00 39 LEU A O 2
ATOM 1709 N N . THR A 1 40 ? 1.096 0.669 -2.245 1.00 0.00 40 THR A N 2
ATOM 1710 C CA . THR A 1 40 ? 1.207 -0.697 -2.729 1.00 0.00 40 THR A CA 2
ATOM 1711 C C . THR A 1 40 ? 0.643 -0.807 -4.147 1.00 0.00 40 THR A C 2
ATOM 1712 O O . THR A 1 40 ? -0.418 -0.259 -4.441 1.00 0.00 40 THR A O 2
ATOM 1723 N N . ARG A 1 41 ? 1.378 -1.520 -4.988 1.00 0.00 41 ARG A N 2
ATOM 1724 C CA . ARG A 1 41 ? 0.965 -1.709 -6.368 1.00 0.00 41 ARG A CA 2
ATOM 1725 C C . ARG A 1 41 ? 1.320 -3.121 -6.840 1.00 0.00 41 ARG A C 2
ATOM 1726 O O . ARG A 1 41 ? 2.297 -3.707 -6.375 1.00 0.00 41 ARG A O 2
ATOM 1747 N N . ASN A 1 42 ? 0.508 -3.626 -7.757 1.00 0.00 42 ASN A N 2
ATOM 1748 C CA . ASN A 1 42 ? 0.725 -4.957 -8.297 1.00 0.00 42 ASN A CA 2
ATOM 1749 C C . ASN A 1 42 ? 1.676 -4.870 -9.492 1.00 0.00 42 ASN A C 2
ATOM 1750 O O . ASN A 1 42 ? 1.385 -4.186 -10.472 1.00 0.00 42 ASN A O 2
ATOM 1761 N N . VAL A 1 43 ? 2.793 -5.572 -9.372 1.00 0.00 43 VAL A N 2
ATOM 1762 C CA . VAL A 1 43 ? 3.788 -5.582 -10.430 1.00 0.00 43 VAL A CA 2
ATOM 1763 C C . VAL A 1 43 ? 4.272 -7.016 -10.656 1.00 0.00 43 VAL A C 2
ATOM 1764 O O . VAL A 1 43 ? 4.590 -7.725 -9.702 1.00 0.00 43 VAL A O 2
ATOM 1777 N N . MET A 1 44 ? 4.312 -7.401 -11.923 1.00 0.00 44 MET A N 2
ATOM 1778 C CA . MET A 1 44 ? 4.751 -8.737 -12.286 1.00 0.00 44 MET A CA 2
ATOM 1779 C C . MET A 1 44 ? 6.264 -8.774 -12.513 1.00 0.00 44 MET A C 2
ATOM 1780 O O . MET A 1 44 ? 6.796 -7.995 -13.302 1.00 0.00 44 MET A O 2
ATOM 1794 N N . GLY A 1 45 ? 6.914 -9.688 -11.808 1.00 0.00 45 GLY A N 2
ATOM 1795 C CA . GLY A 1 45 ? 8.355 -9.837 -11.922 1.00 0.00 45 GLY A CA 2
ATOM 1796 C C . GLY A 1 45 ? 8.998 -10.025 -10.547 1.00 0.00 45 GLY A C 2
ATOM 1797 O O . GLY A 1 45 ? 8.405 -9.676 -9.527 1.00 0.00 45 GLY A O 2
ATOM 1801 N N . PRO A 1 46 ? 10.234 -10.591 -10.563 1.00 0.00 46 PRO A N 2
ATOM 1802 C CA . PRO A 1 46 ? 10.964 -10.830 -9.330 1.00 0.00 46 PRO A CA 2
ATOM 1803 C C . PRO A 1 46 ? 11.531 -9.525 -8.767 1.00 0.00 46 PRO A C 2
ATOM 1804 O O . PRO A 1 46 ? 12.677 -9.172 -9.041 1.00 0.00 46 PRO A O 2
ATOM 1815 N N . ILE A 1 47 ? 10.702 -8.843 -7.990 1.00 0.00 47 ILE A N 2
ATOM 1816 C CA . ILE A 1 47 ? 11.106 -7.585 -7.386 1.00 0.00 47 ILE A CA 2
ATOM 1817 C C . ILE A 1 47 ? 10.891 -7.658 -5.873 1.00 0.00 47 ILE A C 2
ATOM 1818 O O . ILE A 1 47 ? 9.783 -7.928 -5.412 1.00 0.00 47 ILE A O 2
ATOM 1834 N N . ARG A 1 48 ? 11.969 -7.414 -5.141 1.00 0.00 48 ARG A N 2
ATOM 1835 C CA . ARG A 1 48 ? 11.912 -7.449 -3.690 1.00 0.00 48 ARG A CA 2
ATOM 1836 C C . ARG A 1 48 ? 12.480 -6.154 -3.105 1.00 0.00 48 ARG A C 2
ATOM 1837 O O . ARG A 1 48 ? 13.255 -5.460 -3.762 1.00 0.00 48 ARG A O 2
ATOM 1858 N N . GLU A 1 49 ? 12.072 -5.868 -1.878 1.00 0.00 49 GLU A N 2
ATOM 1859 C CA . GLU A 1 49 ? 12.531 -4.669 -1.197 1.00 0.00 49 GLU A CA 2
ATOM 1860 C C . GLU A 1 49 ? 13.982 -4.365 -1.577 1.00 0.00 49 GLU A C 2
ATOM 1861 O O . GLU A 1 49 ? 14.817 -5.267 -1.621 1.00 0.00 49 GLU A O 2
ATOM 1873 N N . GLY A 1 50 ? 14.237 -3.092 -1.841 1.00 0.00 50 GLY A N 2
ATOM 1874 C CA . GLY A 1 50 ? 15.573 -2.659 -2.215 1.00 0.00 50 GLY A CA 2
ATOM 1875 C C . GLY A 1 50 ? 15.572 -2.017 -3.604 1.00 0.00 50 GLY A C 2
ATOM 1876 O O . GLY A 1 50 ? 16.508 -1.305 -3.963 1.00 0.00 50 GLY A O 2
ATOM 1880 N N . ASP A 1 51 ? 14.510 -2.293 -4.347 1.00 0.00 51 ASP A N 2
ATOM 1881 C CA . ASP A 1 51 ? 14.375 -1.752 -5.689 1.00 0.00 51 ASP A CA 2
ATOM 1882 C C . ASP A 1 51 ? 13.855 -0.316 -5.605 1.00 0.00 51 ASP A C 2
ATOM 1883 O O . ASP A 1 51 ? 13.489 0.154 -4.529 1.00 0.00 51 ASP A O 2
ATOM 1892 N N . ILE A 1 52 ? 13.840 0.343 -6.755 1.00 0.00 52 ILE A N 2
ATOM 1893 C CA . ILE A 1 52 ? 13.372 1.716 -6.825 1.00 0.00 52 ILE A CA 2
ATOM 1894 C C . ILE A 1 52 ? 11.969 1.741 -7.436 1.00 0.00 52 ILE A C 2
ATOM 1895 O O . ILE A 1 52 ? 11.654 0.933 -8.309 1.00 0.00 52 ILE A O 2
ATOM 1911 N N . LEU A 1 53 ? 11.165 2.678 -6.955 1.00 0.00 53 LEU A N 2
ATOM 1912 C CA . LEU A 1 53 ? 9.804 2.819 -7.443 1.00 0.00 53 LEU A CA 2
ATOM 1913 C C . LEU A 1 53 ? 9.469 4.305 -7.585 1.00 0.00 53 LEU A C 2
ATOM 1914 O O . LEU A 1 53 ? 10.133 5.154 -6.992 1.00 0.00 53 LEU A O 2
ATOM 1930 N N . MET A 1 54 ? 8.440 4.574 -8.375 1.00 0.00 54 MET A N 2
ATOM 1931 C CA . MET A 1 54 ? 8.009 5.943 -8.602 1.00 0.00 54 MET A CA 2
ATOM 1932 C C . MET A 1 54 ? 6.660 6.212 -7.933 1.00 0.00 54 MET A C 2
ATOM 1933 O O . MET A 1 54 ? 5.661 5.573 -8.262 1.00 0.00 54 MET A O 2
ATOM 1947 N N . LEU A 1 55 ? 6.673 7.157 -7.005 1.00 0.00 55 LEU A N 2
ATOM 1948 C CA . LEU A 1 55 ? 5.463 7.518 -6.286 1.00 0.00 55 LEU A CA 2
ATOM 1949 C C . LEU A 1 55 ? 4.874 8.792 -6.895 1.00 0.00 55 LEU A C 2
ATOM 1950 O O . LEU A 1 55 ? 5.448 9.871 -6.761 1.00 0.00 55 LEU A O 2
ATOM 1966 N N . LEU A 1 56 ? 3.735 8.624 -7.552 1.00 0.00 56 LEU A N 2
ATOM 1967 C CA . LEU A 1 56 ? 3.062 9.747 -8.182 1.00 0.00 56 LEU A CA 2
ATOM 1968 C C . LEU A 1 56 ? 1.963 10.264 -7.252 1.00 0.00 56 LEU A C 2
ATOM 1969 O O . LEU A 1 56 ? 1.271 9.478 -6.606 1.00 0.00 56 LEU A O 2
ATOM 1985 N N . ASP A 1 57 ? 1.836 11.582 -7.214 1.00 0.00 57 ASP A N 2
ATOM 1986 C CA . ASP A 1 57 ? 0.832 12.213 -6.373 1.00 0.00 57 ASP A CA 2
ATOM 1987 C C . ASP A 1 57 ? -0.547 11.650 -6.723 1.00 0.00 57 ASP A C 2
ATOM 1988 O O . ASP A 1 57 ? -0.980 11.728 -7.872 1.00 0.00 57 ASP A O 2
ATOM 1997 N N . THR A 1 58 ? -1.199 11.096 -5.712 1.00 0.00 58 THR A N 2
ATOM 1998 C CA . THR A 1 58 ? -2.520 10.521 -5.898 1.00 0.00 58 THR A CA 2
ATOM 1999 C C . THR A 1 58 ? -3.601 11.535 -5.520 1.00 0.00 58 THR A C 2
ATOM 2000 O O . THR A 1 58 ? -3.574 12.100 -4.428 1.00 0.00 58 THR A O 2
ATOM 2011 N N . ILE A 1 59 ? -4.529 11.735 -6.445 1.00 0.00 59 ILE A N 2
ATOM 2012 C CA . ILE A 1 59 ? -5.617 12.672 -6.223 1.00 0.00 59 ILE A CA 2
ATOM 2013 C C . ILE A 1 59 ? -6.753 11.960 -5.485 1.00 0.00 59 ILE A C 2
ATOM 2014 O O . ILE A 1 59 ? -7.182 10.881 -5.891 1.00 0.00 59 ILE A O 2
ATOM 2030 N N . ARG A 1 60 ? -7.208 12.593 -4.414 1.00 0.00 60 ARG A N 2
ATOM 2031 C CA . ARG A 1 60 ? -8.286 12.034 -3.616 1.00 0.00 60 ARG A CA 2
ATOM 2032 C C . ARG A 1 60 ? -9.617 12.160 -4.360 1.00 0.00 60 ARG A C 2
ATOM 2033 O O . ARG A 1 60 ? -9.852 13.144 -5.059 1.00 0.00 60 ARG A O 2
ATOM 2054 N N . GLU A 1 61 ? -10.455 11.148 -4.183 1.00 0.00 61 GLU A N 2
ATOM 2055 C CA . GLU A 1 61 ? -11.756 11.133 -4.829 1.00 0.00 61 GLU A CA 2
ATOM 2056 C C . GLU A 1 61 ? -12.844 11.559 -3.841 1.00 0.00 61 GLU A C 2
ATOM 2057 O O . GLU A 1 61 ? -12.936 11.017 -2.741 1.00 0.00 61 GLU A O 2
ATOM 2069 N N . ALA A 1 62 ? -13.642 12.527 -4.270 1.00 0.00 62 ALA A N 2
ATOM 2070 C CA . ALA A 1 62 ? -14.719 13.032 -3.437 1.00 0.00 62 ALA A CA 2
ATOM 2071 C C . ALA A 1 62 ? -15.956 12.151 -3.620 1.00 0.00 62 ALA A C 2
ATOM 2072 O O . ALA A 1 62 ? -16.419 11.950 -4.742 1.00 0.00 62 ALA A O 2
ATOM 2079 N N . LYS A 1 63 ? -16.457 11.648 -2.501 1.00 0.00 63 LYS A N 2
ATOM 2080 C CA . LYS A 1 63 ? -17.631 10.792 -2.525 1.00 0.00 63 LYS A CA 2
ATOM 2081 C C . LYS A 1 63 ? -18.883 11.657 -2.682 1.00 0.00 63 LYS A C 2
ATOM 2082 O O . LYS A 1 63 ? -19.144 12.534 -1.860 1.00 0.00 63 LYS A O 2
ATOM 2101 N N . GLU A 1 64 ? -19.625 11.380 -3.744 1.00 0.00 64 GLU A N 2
ATOM 2102 C CA . GLU A 1 64 ? -20.844 12.121 -4.020 1.00 0.00 64 GLU A CA 2
ATOM 2103 C C . GLU A 1 64 ? -22.070 11.281 -3.657 1.00 0.00 64 GLU A C 2
ATOM 2104 O O . GLU A 1 64 ? -22.300 10.226 -4.246 1.00 0.00 64 GLU A O 2
ATOM 2116 N N . ILE A 1 65 ? -22.825 11.781 -2.689 1.00 0.00 65 ILE A N 2
ATOM 2117 C CA . ILE A 1 65 ? -24.022 11.089 -2.241 1.00 0.00 65 ILE A CA 2
ATOM 2118 C C . ILE A 1 65 ? -25.246 11.704 -2.922 1.00 0.00 65 ILE A C 2
ATOM 2119 O O . ILE A 1 65 ? -25.556 12.875 -2.709 1.00 0.00 65 ILE A O 2
ATOM 2135 N N . ARG A 1 66 ? -25.909 10.887 -3.727 1.00 0.00 66 ARG A N 2
ATOM 2136 C CA . ARG A 1 66 ? -27.092 11.336 -4.440 1.00 0.00 66 ARG A CA 2
ATOM 2137 C C . ARG A 1 66 ? -28.251 11.551 -3.464 1.00 0.00 66 ARG A C 2
ATOM 2138 O O . ARG A 1 66 ? -28.647 10.629 -2.752 1.00 0.00 66 ARG A O 2
ATOM 2159 N N . THR A 1 67 ? -28.762 12.773 -3.461 1.00 0.00 67 THR A N 2
ATOM 2160 C CA . THR A 1 67 ? -29.867 13.121 -2.584 1.00 0.00 67 THR A CA 2
ATOM 2161 C C . THR A 1 67 ? -31.191 13.074 -3.350 1.00 0.00 67 THR A C 2
ATOM 2162 O O . THR A 1 67 ? -31.232 13.366 -4.544 1.00 0.00 67 THR A O 2
ATOM 2173 N N . PRO A 1 68 ? -32.268 12.694 -2.612 1.00 0.00 68 PRO A N 2
ATOM 2174 C CA . PRO A 1 68 ? -33.590 12.605 -3.209 1.00 0.00 68 PRO A CA 2
ATOM 2175 C C . PRO A 1 68 ? -34.187 13.997 -3.428 1.00 0.00 68 PRO A C 2
ATOM 2176 O O . PRO A 1 68 ? -34.770 14.267 -4.477 1.00 0.00 68 PRO A O 2
ATOM 2187 N N . MET A 1 1 ? 10.151 11.925 -12.706 1.00 0.00 1 MET A N 3
ATOM 2188 C CA . MET A 1 1 ? 11.047 12.588 -11.773 1.00 0.00 1 MET A CA 3
ATOM 2189 C C . MET A 1 1 ? 10.278 13.546 -10.861 1.00 0.00 1 MET A C 3
ATOM 2190 O O . MET A 1 1 ? 10.398 13.475 -9.639 1.00 0.00 1 MET A O 3
ATOM 2203 N N . ASP A 1 2 ? 9.504 14.419 -11.490 1.00 0.00 2 ASP A N 3
ATOM 2204 C CA . ASP A 1 2 ? 8.716 15.389 -10.750 1.00 0.00 2 ASP A CA 3
ATOM 2205 C C . ASP A 1 2 ? 7.327 14.809 -10.476 1.00 0.00 2 ASP A C 3
ATOM 2206 O O . ASP A 1 2 ? 6.722 15.098 -9.444 1.00 0.00 2 ASP A O 3
ATOM 2215 N N . ASP A 1 3 ? 6.862 14.000 -11.417 1.00 0.00 3 ASP A N 3
ATOM 2216 C CA . ASP A 1 3 ? 5.556 13.377 -11.289 1.00 0.00 3 ASP A CA 3
ATOM 2217 C C . ASP A 1 3 ? 5.604 12.325 -10.180 1.00 0.00 3 ASP A C 3
ATOM 2218 O O . ASP A 1 3 ? 4.814 12.374 -9.238 1.00 0.00 3 ASP A O 3
ATOM 2227 N N . ALA A 1 4 ? 6.539 11.397 -10.327 1.00 0.00 4 ALA A N 3
ATOM 2228 C CA . ALA A 1 4 ? 6.700 10.335 -9.349 1.00 0.00 4 ALA A CA 3
ATOM 2229 C C . ALA A 1 4 ? 7.954 10.603 -8.514 1.00 0.00 4 ALA A C 3
ATOM 2230 O O . ALA A 1 4 ? 8.942 11.130 -9.023 1.00 0.00 4 ALA A O 3
ATOM 2237 N N . THR A 1 5 ? 7.874 10.227 -7.246 1.00 0.00 5 THR A N 3
ATOM 2238 C CA . THR A 1 5 ? 8.990 10.419 -6.336 1.00 0.00 5 THR A CA 3
ATOM 2239 C C . THR A 1 5 ? 9.800 9.128 -6.204 1.00 0.00 5 THR A C 3
ATOM 2240 O O . THR A 1 5 ? 9.234 8.036 -6.174 1.00 0.00 5 THR A O 3
ATOM 2251 N N . PRO A 1 6 ? 11.147 9.300 -6.128 1.00 0.00 6 PRO A N 3
ATOM 2252 C CA . PRO A 1 6 ? 12.040 8.161 -6.001 1.00 0.00 6 PRO A CA 3
ATOM 2253 C C . PRO A 1 6 ? 11.998 7.587 -4.583 1.00 0.00 6 PRO A C 3
ATOM 2254 O O . PRO A 1 6 ? 12.168 8.318 -3.608 1.00 0.00 6 PRO A O 3
ATOM 2265 N N . ALA A 1 7 ? 11.770 6.284 -4.513 1.00 0.00 7 ALA A N 3
ATOM 2266 C CA . ALA A 1 7 ? 11.704 5.603 -3.231 1.00 0.00 7 ALA A CA 3
ATOM 2267 C C . ALA A 1 7 ? 12.286 4.196 -3.374 1.00 0.00 7 ALA A C 3
ATOM 2268 O O . ALA A 1 7 ? 12.316 3.641 -4.472 1.00 0.00 7 ALA A O 3
ATOM 2275 N N . GLU A 1 8 ? 12.735 3.658 -2.250 1.00 0.00 8 GLU A N 3
ATOM 2276 C CA . GLU A 1 8 ? 13.315 2.326 -2.236 1.00 0.00 8 GLU A CA 3
ATOM 2277 C C . GLU A 1 8 ? 12.362 1.339 -1.559 1.00 0.00 8 GLU A C 3
ATOM 2278 O O . GLU A 1 8 ? 11.853 1.608 -0.472 1.00 0.00 8 GLU A O 3
ATOM 2290 N N . VAL A 1 9 ? 12.148 0.216 -2.229 1.00 0.00 9 VAL A N 3
ATOM 2291 C CA . VAL A 1 9 ? 11.266 -0.812 -1.706 1.00 0.00 9 VAL A CA 3
ATOM 2292 C C . VAL A 1 9 ? 11.719 -1.198 -0.296 1.00 0.00 9 VAL A C 3
ATOM 2293 O O . VAL A 1 9 ? 12.910 -1.388 -0.054 1.00 0.00 9 VAL A O 3
ATOM 2306 N N . ILE A 1 10 ? 10.745 -1.302 0.596 1.00 0.00 10 ILE A N 3
ATOM 2307 C CA . ILE A 1 10 ? 11.030 -1.662 1.975 1.00 0.00 10 ILE A CA 3
ATOM 2308 C C . ILE A 1 10 ? 10.408 -3.027 2.280 1.00 0.00 10 ILE A C 3
ATOM 2309 O O . ILE A 1 10 ? 11.014 -3.851 2.963 1.00 0.00 10 ILE A O 3
ATOM 2325 N N . GLU A 1 11 ? 9.206 -3.224 1.759 1.00 0.00 11 GLU A N 3
ATOM 2326 C CA . GLU A 1 11 ? 8.495 -4.474 1.966 1.00 0.00 11 GLU A CA 3
ATOM 2327 C C . GLU A 1 11 ? 7.871 -4.954 0.655 1.00 0.00 11 GLU A C 3
ATOM 2328 O O . GLU A 1 11 ? 7.353 -4.152 -0.121 1.00 0.00 11 GLU A O 3
ATOM 2340 N N . VAL A 1 12 ? 7.942 -6.261 0.446 1.00 0.00 12 VAL A N 3
ATOM 2341 C CA . VAL A 1 12 ? 7.390 -6.857 -0.758 1.00 0.00 12 VAL A CA 3
ATOM 2342 C C . VAL A 1 12 ? 6.356 -7.916 -0.370 1.00 0.00 12 VAL A C 3
ATOM 2343 O O . VAL A 1 12 ? 6.614 -8.755 0.491 1.00 0.00 12 VAL A O 3
ATOM 2356 N N . LEU A 1 13 ? 5.206 -7.841 -1.025 1.00 0.00 13 LEU A N 3
ATOM 2357 C CA . LEU A 1 13 ? 4.132 -8.782 -0.759 1.00 0.00 13 LEU A CA 3
ATOM 2358 C C . LEU A 1 13 ? 4.000 -9.746 -1.940 1.00 0.00 13 LEU A C 3
ATOM 2359 O O . LEU A 1 13 ? 3.552 -9.357 -3.017 1.00 0.00 13 LEU A O 3
ATOM 2375 N N . LYS A 1 14 ? 4.399 -10.987 -1.697 1.00 0.00 14 LYS A N 3
ATOM 2376 C CA . LYS A 1 14 ? 4.331 -12.009 -2.727 1.00 0.00 14 LYS A CA 3
ATOM 2377 C C . LYS A 1 14 ? 3.695 -13.273 -2.144 1.00 0.00 14 LYS A C 3
ATOM 2378 O O . LYS A 1 14 ? 3.846 -13.557 -0.957 1.00 0.00 14 LYS A O 3
ATOM 2397 N N . ARG A 1 15 ? 2.997 -13.997 -3.006 1.00 0.00 15 ARG A N 3
ATOM 2398 C CA . ARG A 1 15 ? 2.337 -15.224 -2.592 1.00 0.00 15 ARG A CA 3
ATOM 2399 C C . ARG A 1 15 ? 2.677 -16.361 -3.557 1.00 0.00 15 ARG A C 3
ATOM 2400 O O . ARG A 1 15 ? 2.684 -16.168 -4.771 1.00 0.00 15 ARG A O 3
ATOM 2421 N N . THR A 1 16 ? 2.950 -17.522 -2.980 1.00 0.00 16 THR A N 3
ATOM 2422 C CA . THR A 1 16 ? 3.290 -18.691 -3.773 1.00 0.00 16 THR A CA 3
ATOM 2423 C C . THR A 1 16 ? 2.022 -19.355 -4.314 1.00 0.00 16 THR A C 3
ATOM 2424 O O . THR A 1 16 ? 1.881 -19.541 -5.522 1.00 0.00 16 THR A O 3
ATOM 2435 N N . GLY A 1 17 ? 1.131 -19.694 -3.394 1.00 0.00 17 GLY A N 3
ATOM 2436 C CA . GLY A 1 17 ? -0.120 -20.334 -3.763 1.00 0.00 17 GLY A CA 3
ATOM 2437 C C . GLY A 1 17 ? -0.756 -19.639 -4.968 1.00 0.00 17 GLY A C 3
ATOM 2438 O O . GLY A 1 17 ? -0.543 -18.447 -5.186 1.00 0.00 17 GLY A O 3
ATOM 2442 N N . MET A 1 18 ? -1.525 -20.413 -5.720 1.00 0.00 18 MET A N 3
ATOM 2443 C CA . MET A 1 18 ? -2.194 -19.886 -6.897 1.00 0.00 18 MET A CA 3
ATOM 2444 C C . MET A 1 18 ? -1.179 -19.364 -7.917 1.00 0.00 18 MET A C 3
ATOM 2445 O O . MET A 1 18 ? -0.045 -19.046 -7.562 1.00 0.00 18 MET A O 3
ATOM 2459 N N . THR A 1 19 ? -1.624 -19.291 -9.163 1.00 0.00 19 THR A N 3
ATOM 2460 C CA . THR A 1 19 ? -0.768 -18.813 -10.235 1.00 0.00 19 THR A CA 3
ATOM 2461 C C . THR A 1 19 ? -0.118 -17.484 -9.847 1.00 0.00 19 THR A C 3
ATOM 2462 O O . THR A 1 19 ? 1.106 -17.380 -9.791 1.00 0.00 19 THR A O 3
ATOM 2473 N N . GLY A 1 20 ? -0.967 -16.500 -9.587 1.00 0.00 20 GLY A N 3
ATOM 2474 C CA . GLY A 1 20 ? -0.491 -15.182 -9.205 1.00 0.00 20 GLY A CA 3
ATOM 2475 C C . GLY A 1 20 ? -0.191 -14.328 -10.439 1.00 0.00 20 GLY A C 3
ATOM 2476 O O . GLY A 1 20 ? -0.922 -13.385 -10.739 1.00 0.00 20 GLY A O 3
ATOM 2480 N N . GLU A 1 21 ? 0.885 -14.689 -11.123 1.00 0.00 21 GLU A N 3
ATOM 2481 C CA . GLU A 1 21 ? 1.290 -13.968 -12.317 1.00 0.00 21 GLU A CA 3
ATOM 2482 C C . GLU A 1 21 ? 1.818 -12.581 -11.947 1.00 0.00 21 GLU A C 3
ATOM 2483 O O . GLU A 1 21 ? 2.989 -12.279 -12.171 1.00 0.00 21 GLU A O 3
ATOM 2495 N N . VAL A 1 22 ? 0.929 -11.775 -11.386 1.00 0.00 22 VAL A N 3
ATOM 2496 C CA . VAL A 1 22 ? 1.291 -10.427 -10.982 1.00 0.00 22 VAL A CA 3
ATOM 2497 C C . VAL A 1 22 ? 1.341 -10.353 -9.454 1.00 0.00 22 VAL A C 3
ATOM 2498 O O . VAL A 1 22 ? 0.405 -10.778 -8.778 1.00 0.00 22 VAL A O 3
ATOM 2511 N N . MET A 1 23 ? 2.441 -9.809 -8.955 1.00 0.00 23 MET A N 3
ATOM 2512 C CA . MET A 1 23 ? 2.624 -9.674 -7.520 1.00 0.00 23 MET A CA 3
ATOM 2513 C C . MET A 1 23 ? 2.711 -8.201 -7.115 1.00 0.00 23 MET A C 3
ATOM 2514 O O . MET A 1 23 ? 3.005 -7.341 -7.944 1.00 0.00 23 MET A O 3
ATOM 2528 N N . GLN A 1 24 ? 2.448 -7.954 -5.840 1.00 0.00 24 GLN A N 3
ATOM 2529 C CA . GLN A 1 24 ? 2.493 -6.600 -5.315 1.00 0.00 24 GLN A CA 3
ATOM 2530 C C . GLN A 1 24 ? 3.753 -6.399 -4.471 1.00 0.00 24 GLN A C 3
ATOM 2531 O O . GLN A 1 24 ? 4.348 -7.366 -3.997 1.00 0.00 24 GLN A O 3
ATOM 2545 N N . VAL A 1 25 ? 4.123 -5.138 -4.308 1.00 0.00 25 VAL A N 3
ATOM 2546 C CA . VAL A 1 25 ? 5.302 -4.798 -3.530 1.00 0.00 25 VAL A CA 3
ATOM 2547 C C . VAL A 1 25 ? 5.012 -3.551 -2.692 1.00 0.00 25 VAL A C 3
ATOM 2548 O O . VAL A 1 25 ? 4.122 -2.769 -3.022 1.00 0.00 25 VAL A O 3
ATOM 2561 N N . LYS A 1 26 ? 5.780 -3.404 -1.622 1.00 0.00 26 LYS A N 3
ATOM 2562 C CA . LYS A 1 26 ? 5.617 -2.266 -0.734 1.00 0.00 26 LYS A CA 3
ATOM 2563 C C . LYS A 1 26 ? 6.893 -1.423 -0.753 1.00 0.00 26 LYS A C 3
ATOM 2564 O O . LYS A 1 26 ? 7.996 -1.955 -0.632 1.00 0.00 26 LYS A O 3
ATOM 2583 N N . CYS A 1 27 ? 6.702 -0.120 -0.905 1.00 0.00 27 CYS A N 3
ATOM 2584 C CA . CYS A 1 27 ? 7.824 0.802 -0.941 1.00 0.00 27 CYS A CA 3
ATOM 2585 C C . CYS A 1 27 ? 7.447 2.049 -0.139 1.00 0.00 27 CYS A C 3
ATOM 2586 O O . CYS A 1 27 ? 6.286 2.455 -0.126 1.00 0.00 27 CYS A O 3
ATOM 2594 N N . ARG A 1 28 ? 8.450 2.621 0.510 1.00 0.00 28 ARG A N 3
ATOM 2595 C CA . ARG A 1 28 ? 8.239 3.814 1.313 1.00 0.00 28 ARG A CA 3
ATOM 2596 C C . ARG A 1 28 ? 8.917 5.020 0.661 1.00 0.00 28 ARG A C 3
ATOM 2597 O O . ARG A 1 28 ? 10.040 4.914 0.170 1.00 0.00 28 ARG A O 3
ATOM 2618 N N . ILE A 1 29 ? 8.207 6.138 0.678 1.00 0.00 29 ILE A N 3
ATOM 2619 C CA . ILE A 1 29 ? 8.727 7.363 0.094 1.00 0.00 29 ILE A CA 3
ATOM 2620 C C . ILE A 1 29 ? 10.057 7.717 0.762 1.00 0.00 29 ILE A C 3
ATOM 2621 O O . ILE A 1 29 ? 10.214 7.544 1.970 1.00 0.00 29 ILE A O 3
ATOM 2637 N N . LEU A 1 30 ? 10.980 8.207 -0.052 1.00 0.00 30 LEU A N 3
ATOM 2638 C CA . LEU A 1 30 ? 12.291 8.587 0.445 1.00 0.00 30 LEU A CA 3
ATOM 2639 C C . LEU A 1 30 ? 12.434 10.109 0.384 1.00 0.00 30 LEU A C 3
ATOM 2640 O O . LEU A 1 30 ? 13.347 10.675 0.983 1.00 0.00 30 LEU A O 3
ATOM 2656 N N . ASP A 1 31 ? 11.517 10.728 -0.345 1.00 0.00 31 ASP A N 3
ATOM 2657 C CA . ASP A 1 31 ? 11.529 12.174 -0.491 1.00 0.00 31 ASP A CA 3
ATOM 2658 C C . ASP A 1 31 ? 10.172 12.639 -1.024 1.00 0.00 31 ASP A C 3
ATOM 2659 O O . ASP A 1 31 ? 9.487 11.894 -1.723 1.00 0.00 31 ASP A O 3
ATOM 2668 N N . GLY A 1 32 ? 9.825 13.869 -0.675 1.00 0.00 32 GLY A N 3
ATOM 2669 C CA . GLY A 1 32 ? 8.563 14.443 -1.109 1.00 0.00 32 GLY A CA 3
ATOM 2670 C C . GLY A 1 32 ? 7.807 15.060 0.069 1.00 0.00 32 GLY A C 3
ATOM 2671 O O . GLY A 1 32 ? 8.252 14.971 1.212 1.00 0.00 32 GLY A O 3
ATOM 2675 N N . ARG A 1 33 ? 6.676 15.671 -0.250 1.00 0.00 33 ARG A N 3
ATOM 2676 C CA . ARG A 1 33 ? 5.853 16.303 0.768 1.00 0.00 33 ARG A CA 3
ATOM 2677 C C . ARG A 1 33 ? 5.271 15.248 1.710 1.00 0.00 33 ARG A C 3
ATOM 2678 O O . ARG A 1 33 ? 4.966 15.542 2.865 1.00 0.00 33 ARG A O 3
ATOM 2699 N N . ASP A 1 34 ? 5.136 14.040 1.183 1.00 0.00 34 ASP A N 3
ATOM 2700 C CA . ASP A 1 34 ? 4.596 12.939 1.963 1.00 0.00 34 ASP A CA 3
ATOM 2701 C C . ASP A 1 34 ? 5.742 12.042 2.432 1.00 0.00 34 ASP A C 3
ATOM 2702 O O . ASP A 1 34 ? 5.521 10.891 2.807 1.00 0.00 34 ASP A O 3
ATOM 2711 N N . LYS A 1 35 ? 6.943 12.602 2.396 1.00 0.00 35 LYS A N 3
ATOM 2712 C CA . LYS A 1 35 ? 8.125 11.866 2.813 1.00 0.00 35 LYS A CA 3
ATOM 2713 C C . LYS A 1 35 ? 7.720 10.787 3.819 1.00 0.00 35 LYS A C 3
ATOM 2714 O O . LYS A 1 35 ? 7.145 11.091 4.863 1.00 0.00 35 LYS A O 3
ATOM 2733 N N . GLY A 1 36 ? 8.036 9.549 3.469 1.00 0.00 36 GLY A N 3
ATOM 2734 C CA . GLY A 1 36 ? 7.712 8.423 4.328 1.00 0.00 36 GLY A CA 3
ATOM 2735 C C . GLY A 1 36 ? 6.439 7.719 3.854 1.00 0.00 36 GLY A C 3
ATOM 2736 O O . GLY A 1 36 ? 6.091 6.652 4.357 1.00 0.00 36 GLY A O 3
ATOM 2740 N N . ARG A 1 37 ? 5.778 8.346 2.892 1.00 0.00 37 ARG A N 3
ATOM 2741 C CA . ARG A 1 37 ? 4.551 7.794 2.344 1.00 0.00 37 ARG A CA 3
ATOM 2742 C C . ARG A 1 37 ? 4.815 6.418 1.731 1.00 0.00 37 ARG A C 3
ATOM 2743 O O . ARG A 1 37 ? 5.757 6.250 0.957 1.00 0.00 37 ARG A O 3
ATOM 2764 N N . ILE A 1 38 ? 3.968 5.468 2.099 1.00 0.00 38 ILE A N 3
ATOM 2765 C CA . ILE A 1 38 ? 4.099 4.111 1.595 1.00 0.00 38 ILE A CA 3
ATOM 2766 C C . ILE A 1 38 ? 2.898 3.785 0.705 1.00 0.00 38 ILE A C 3
ATOM 2767 O O . ILE A 1 38 ? 1.752 3.990 1.103 1.00 0.00 38 ILE A O 3
ATOM 2783 N N . LEU A 1 39 ? 3.201 3.283 -0.483 1.00 0.00 39 LEU A N 3
ATOM 2784 C CA . LEU A 1 39 ? 2.160 2.926 -1.432 1.00 0.00 39 LEU A CA 3
ATOM 2785 C C . LEU A 1 39 ? 2.400 1.500 -1.933 1.00 0.00 39 LEU A C 3
ATOM 2786 O O . LEU A 1 39 ? 3.544 1.078 -2.090 1.00 0.00 39 LEU A O 3
ATOM 2802 N N . THR A 1 40 ? 1.301 0.798 -2.169 1.00 0.00 40 THR A N 3
ATOM 2803 C CA . THR A 1 40 ? 1.378 -0.572 -2.649 1.00 0.00 40 THR A CA 3
ATOM 2804 C C . THR A 1 40 ? 0.697 -0.698 -4.013 1.00 0.00 40 THR A C 3
ATOM 2805 O O . THR A 1 40 ? -0.406 -0.190 -4.210 1.00 0.00 40 THR A O 3
ATOM 2816 N N . ARG A 1 41 ? 1.383 -1.377 -4.921 1.00 0.00 41 ARG A N 3
ATOM 2817 C CA . ARG A 1 41 ? 0.858 -1.576 -6.261 1.00 0.00 41 ARG A CA 3
ATOM 2818 C C . ARG A 1 41 ? 1.224 -2.970 -6.773 1.00 0.00 41 ARG A C 3
ATOM 2819 O O . ARG A 1 41 ? 2.234 -3.541 -6.363 1.00 0.00 41 ARG A O 3
ATOM 2840 N N . ASN A 1 42 ? 0.383 -3.480 -7.661 1.00 0.00 42 ASN A N 3
ATOM 2841 C CA . ASN A 1 42 ? 0.606 -4.797 -8.233 1.00 0.00 42 ASN A CA 3
ATOM 2842 C C . ASN A 1 42 ? 1.509 -4.669 -9.461 1.00 0.00 42 ASN A C 3
ATOM 2843 O O . ASN A 1 42 ? 1.169 -3.973 -10.417 1.00 0.00 42 ASN A O 3
ATOM 2854 N N . VAL A 1 43 ? 2.643 -5.351 -9.396 1.00 0.00 43 VAL A N 3
ATOM 2855 C CA . VAL A 1 43 ? 3.598 -5.323 -10.490 1.00 0.00 43 VAL A CA 3
ATOM 2856 C C . VAL A 1 43 ? 4.149 -6.732 -10.717 1.00 0.00 43 VAL A C 3
ATOM 2857 O O . VAL A 1 43 ? 4.543 -7.408 -9.769 1.00 0.00 43 VAL A O 3
ATOM 2870 N N . MET A 1 44 ? 4.159 -7.132 -11.980 1.00 0.00 44 MET A N 3
ATOM 2871 C CA . MET A 1 44 ? 4.655 -8.449 -12.344 1.00 0.00 44 MET A CA 3
ATOM 2872 C C . MET A 1 44 ? 6.162 -8.413 -12.606 1.00 0.00 44 MET A C 3
ATOM 2873 O O . MET A 1 44 ? 6.637 -7.616 -13.414 1.00 0.00 44 MET A O 3
ATOM 2887 N N . GLY A 1 45 ? 6.873 -9.286 -11.908 1.00 0.00 45 GLY A N 3
ATOM 2888 C CA . GLY A 1 45 ? 8.316 -9.365 -12.055 1.00 0.00 45 GLY A CA 3
ATOM 2889 C C . GLY A 1 45 ? 8.993 -9.607 -10.704 1.00 0.00 45 GLY A C 3
ATOM 2890 O O . GLY A 1 45 ? 8.390 -9.385 -9.655 1.00 0.00 45 GLY A O 3
ATOM 2894 N N . PRO A 1 46 ? 10.269 -10.072 -10.776 1.00 0.00 46 PRO A N 3
ATOM 2895 C CA . PRO A 1 46 ? 11.034 -10.346 -9.571 1.00 0.00 46 PRO A CA 3
ATOM 2896 C C . PRO A 1 46 ? 11.507 -9.048 -8.914 1.00 0.00 46 PRO A C 3
ATOM 2897 O O . PRO A 1 46 ? 12.615 -8.583 -9.176 1.00 0.00 46 PRO A O 3
ATOM 2908 N N . ILE A 1 47 ? 10.643 -8.500 -8.072 1.00 0.00 47 ILE A N 3
ATOM 2909 C CA . ILE A 1 47 ? 10.958 -7.264 -7.375 1.00 0.00 47 ILE A CA 3
ATOM 2910 C C . ILE A 1 47 ? 10.768 -7.470 -5.871 1.00 0.00 47 ILE A C 3
ATOM 2911 O O . ILE A 1 47 ? 9.681 -7.831 -5.423 1.00 0.00 47 ILE A O 3
ATOM 2927 N N . ARG A 1 48 ? 11.842 -7.231 -5.133 1.00 0.00 48 ARG A N 3
ATOM 2928 C CA . ARG A 1 48 ? 11.807 -7.385 -3.689 1.00 0.00 48 ARG A CA 3
ATOM 2929 C C . ARG A 1 48 ? 12.352 -6.128 -3.008 1.00 0.00 48 ARG A C 3
ATOM 2930 O O . ARG A 1 48 ? 13.089 -5.356 -3.620 1.00 0.00 48 ARG A O 3
ATOM 2951 N N . GLU A 1 49 ? 11.970 -5.962 -1.750 1.00 0.00 49 GLU A N 3
ATOM 2952 C CA . GLU A 1 49 ? 12.411 -4.812 -0.979 1.00 0.00 49 GLU A CA 3
ATOM 2953 C C . GLU A 1 49 ? 13.874 -4.493 -1.293 1.00 0.00 49 GLU A C 3
ATOM 2954 O O . GLU A 1 49 ? 14.685 -5.399 -1.477 1.00 0.00 49 GLU A O 3
ATOM 2966 N N . GLY A 1 50 ? 14.167 -3.202 -1.343 1.00 0.00 50 GLY A N 3
ATOM 2967 C CA . GLY A 1 50 ? 15.519 -2.752 -1.631 1.00 0.00 50 GLY A CA 3
ATOM 2968 C C . GLY A 1 50 ? 15.602 -2.124 -3.024 1.00 0.00 50 GLY A C 3
ATOM 2969 O O . GLY A 1 50 ? 16.527 -1.366 -3.312 1.00 0.00 50 GLY A O 3
ATOM 2973 N N . ASP A 1 51 ? 14.624 -2.463 -3.850 1.00 0.00 51 ASP A N 3
ATOM 2974 C CA . ASP A 1 51 ? 14.575 -1.942 -5.206 1.00 0.00 51 ASP A CA 3
ATOM 2975 C C . ASP A 1 51 ? 14.144 -0.475 -5.169 1.00 0.00 51 ASP A C 3
ATOM 2976 O O . ASP A 1 51 ? 13.850 0.063 -4.102 1.00 0.00 51 ASP A O 3
ATOM 2985 N N . ILE A 1 52 ? 14.120 0.131 -6.347 1.00 0.00 52 ILE A N 3
ATOM 2986 C CA . ILE A 1 52 ? 13.729 1.526 -6.462 1.00 0.00 52 ILE A CA 3
ATOM 2987 C C . ILE A 1 52 ? 12.518 1.637 -7.390 1.00 0.00 52 ILE A C 3
ATOM 2988 O O . ILE A 1 52 ? 12.537 1.119 -8.506 1.00 0.00 52 ILE A O 3
ATOM 3004 N N . LEU A 1 53 ? 11.494 2.316 -6.895 1.00 0.00 53 LEU A N 3
ATOM 3005 C CA . LEU A 1 53 ? 10.276 2.501 -7.666 1.00 0.00 53 LEU A CA 3
ATOM 3006 C C . LEU A 1 53 ? 9.806 3.951 -7.529 1.00 0.00 53 LEU A C 3
ATOM 3007 O O . LEU A 1 53 ? 10.169 4.637 -6.575 1.00 0.00 53 LEU A O 3
ATOM 3023 N N . MET A 1 54 ? 9.006 4.374 -8.496 1.00 0.00 54 MET A N 3
ATOM 3024 C CA . MET A 1 54 ? 8.483 5.730 -8.496 1.00 0.00 54 MET A CA 3
ATOM 3025 C C . MET A 1 54 ? 7.071 5.772 -7.909 1.00 0.00 54 MET A C 3
ATOM 3026 O O . MET A 1 54 ? 6.225 4.950 -8.257 1.00 0.00 54 MET A O 3
ATOM 3040 N N . LEU A 1 55 ? 6.859 6.739 -7.028 1.00 0.00 55 LEU A N 3
ATOM 3041 C CA . LEU A 1 55 ? 5.564 6.900 -6.389 1.00 0.00 55 LEU A CA 3
ATOM 3042 C C . LEU A 1 55 ? 4.780 8.001 -7.106 1.00 0.00 55 LEU A C 3
ATOM 3043 O O . LEU A 1 55 ? 5.134 9.175 -7.023 1.00 0.00 55 LEU A O 3
ATOM 3059 N N . LEU A 1 56 ? 3.728 7.581 -7.794 1.00 0.00 56 LEU A N 3
ATOM 3060 C CA . LEU A 1 56 ? 2.890 8.517 -8.525 1.00 0.00 56 LEU A CA 3
ATOM 3061 C C . LEU A 1 56 ? 1.595 8.752 -7.745 1.00 0.00 56 LEU A C 3
ATOM 3062 O O . LEU A 1 56 ? 1.026 7.817 -7.183 1.00 0.00 56 LEU A O 3
ATOM 3078 N N . ASP A 1 57 ? 1.167 10.006 -7.736 1.00 0.00 57 ASP A N 3
ATOM 3079 C CA . ASP A 1 57 ? -0.051 10.375 -7.034 1.00 0.00 57 ASP A CA 3
ATOM 3080 C C . ASP A 1 57 ? -1.215 9.538 -7.567 1.00 0.00 57 ASP A C 3
ATOM 3081 O O . ASP A 1 57 ? -1.499 9.553 -8.764 1.00 0.00 57 ASP A O 3
ATOM 3090 N N . THR A 1 58 ? -1.859 8.828 -6.652 1.00 0.00 58 THR A N 3
ATOM 3091 C CA . THR A 1 58 ? -2.986 7.986 -7.015 1.00 0.00 58 THR A CA 3
ATOM 3092 C C . THR A 1 58 ? -4.207 8.846 -7.351 1.00 0.00 58 THR A C 3
ATOM 3093 O O . THR A 1 58 ? -4.540 9.773 -6.615 1.00 0.00 58 THR A O 3
ATOM 3104 N N . ILE A 1 59 ? -4.841 8.507 -8.464 1.00 0.00 59 ILE A N 3
ATOM 3105 C CA . ILE A 1 59 ? -6.017 9.236 -8.907 1.00 0.00 59 ILE A CA 3
ATOM 3106 C C . ILE A 1 59 ? -7.265 8.606 -8.286 1.00 0.00 59 ILE A C 3
ATOM 3107 O O . ILE A 1 59 ? -7.394 7.383 -8.247 1.00 0.00 59 ILE A O 3
ATOM 3123 N N . ARG A 1 60 ? -8.154 9.470 -7.817 1.00 0.00 60 ARG A N 3
ATOM 3124 C CA . ARG A 1 60 ? -9.387 9.013 -7.200 1.00 0.00 60 ARG A CA 3
ATOM 3125 C C . ARG A 1 60 ? -10.527 9.023 -8.221 1.00 0.00 60 ARG A C 3
ATOM 3126 O O . ARG A 1 60 ? -10.492 9.782 -9.188 1.00 0.00 60 ARG A O 3
ATOM 3147 N N . GLU A 1 61 ? -11.510 8.170 -7.971 1.00 0.00 61 GLU A N 3
ATOM 3148 C CA . GLU A 1 61 ? -12.657 8.071 -8.856 1.00 0.00 61 GLU A CA 3
ATOM 3149 C C . GLU A 1 61 ? -13.684 9.154 -8.518 1.00 0.00 61 GLU A C 3
ATOM 3150 O O . GLU A 1 61 ? -13.781 9.586 -7.371 1.00 0.00 61 GLU A O 3
ATOM 3162 N N . ALA A 1 62 ? -14.425 9.561 -9.538 1.00 0.00 62 ALA A N 3
ATOM 3163 C CA . ALA A 1 62 ? -15.441 10.585 -9.364 1.00 0.00 62 ALA A CA 3
ATOM 3164 C C . ALA A 1 62 ? -16.782 9.919 -9.052 1.00 0.00 62 ALA A C 3
ATOM 3165 O O . ALA A 1 62 ? -17.180 8.970 -9.727 1.00 0.00 62 ALA A O 3
ATOM 3172 N N . LYS A 1 63 ? -17.443 10.441 -8.030 1.00 0.00 63 LYS A N 3
ATOM 3173 C CA . LYS A 1 63 ? -18.732 9.909 -7.620 1.00 0.00 63 LYS A CA 3
ATOM 3174 C C . LYS A 1 63 ? -19.847 10.739 -8.258 1.00 0.00 63 LYS A C 3
ATOM 3175 O O . LYS A 1 63 ? -19.885 11.959 -8.103 1.00 0.00 63 LYS A O 3
ATOM 3194 N N . GLU A 1 64 ? -20.729 10.045 -8.963 1.00 0.00 64 GLU A N 3
ATOM 3195 C CA . GLU A 1 64 ? -21.842 10.703 -9.625 1.00 0.00 64 GLU A CA 3
ATOM 3196 C C . GLU A 1 64 ? -23.127 10.518 -8.814 1.00 0.00 64 GLU A C 3
ATOM 3197 O O . GLU A 1 64 ? -23.382 9.436 -8.287 1.00 0.00 64 GLU A O 3
ATOM 3209 N N . ILE A 1 65 ? -23.901 11.590 -8.739 1.00 0.00 65 ILE A N 3
ATOM 3210 C CA . ILE A 1 65 ? -25.152 11.559 -8.001 1.00 0.00 65 ILE A CA 3
ATOM 3211 C C . ILE A 1 65 ? -26.256 10.998 -8.900 1.00 0.00 65 ILE A C 3
ATOM 3212 O O . ILE A 1 65 ? -26.474 11.494 -10.004 1.00 0.00 65 ILE A O 3
ATOM 3228 N N . ARG A 1 66 ? -26.922 9.971 -8.393 1.00 0.00 66 ARG A N 3
ATOM 3229 C CA . ARG A 1 66 ? -27.998 9.337 -9.137 1.00 0.00 66 ARG A CA 3
ATOM 3230 C C . ARG A 1 66 ? -29.335 10.004 -8.808 1.00 0.00 66 ARG A C 3
ATOM 3231 O O . ARG A 1 66 ? -29.771 9.996 -7.658 1.00 0.00 66 ARG A O 3
ATOM 3252 N N . THR A 1 67 ? -29.949 10.566 -9.840 1.00 0.00 67 THR A N 3
ATOM 3253 C CA . THR A 1 67 ? -31.227 11.236 -9.676 1.00 0.00 67 THR A CA 3
ATOM 3254 C C . THR A 1 67 ? -32.377 10.239 -9.836 1.00 0.00 67 THR A C 3
ATOM 3255 O O . THR A 1 67 ? -32.271 9.283 -10.603 1.00 0.00 67 THR A O 3
ATOM 3266 N N . PRO A 1 68 ? -33.476 10.503 -9.081 1.00 0.00 68 PRO A N 3
ATOM 3267 C CA . PRO A 1 68 ? -34.644 9.641 -9.132 1.00 0.00 68 PRO A CA 3
ATOM 3268 C C . PRO A 1 68 ? -35.435 9.863 -10.423 1.00 0.00 68 PRO A C 3
ATOM 3269 O O . PRO A 1 68 ? -34.850 10.069 -11.485 1.00 0.00 68 PRO A O 3
ATOM 3280 N N . MET A 1 1 ? 11.986 13.564 -11.407 1.00 0.00 1 MET A N 4
ATOM 3281 C CA . MET A 1 1 ? 10.622 13.887 -11.789 1.00 0.00 1 MET A CA 4
ATOM 3282 C C . MET A 1 1 ? 9.782 14.260 -10.565 1.00 0.00 1 MET A C 4
ATOM 3283 O O . MET A 1 1 ? 9.891 13.625 -9.517 1.00 0.00 1 MET A O 4
ATOM 3296 N N . ASP A 1 2 ? 8.964 15.287 -10.739 1.00 0.00 2 ASP A N 4
ATOM 3297 C CA . ASP A 1 2 ? 8.107 15.752 -9.662 1.00 0.00 2 ASP A CA 4
ATOM 3298 C C . ASP A 1 2 ? 6.849 14.883 -9.606 1.00 0.00 2 ASP A C 4
ATOM 3299 O O . ASP A 1 2 ? 6.318 14.621 -8.528 1.00 0.00 2 ASP A O 4
ATOM 3308 N N . ASP A 1 3 ? 6.408 14.461 -10.782 1.00 0.00 3 ASP A N 4
ATOM 3309 C CA . ASP A 1 3 ? 5.222 13.627 -10.881 1.00 0.00 3 ASP A CA 4
ATOM 3310 C C . ASP A 1 3 ? 5.291 12.522 -9.825 1.00 0.00 3 ASP A C 4
ATOM 3311 O O . ASP A 1 3 ? 4.429 12.440 -8.951 1.00 0.00 3 ASP A O 4
ATOM 3320 N N . ALA A 1 4 ? 6.324 11.701 -9.940 1.00 0.00 4 ALA A N 4
ATOM 3321 C CA . ALA A 1 4 ? 6.516 10.605 -9.005 1.00 0.00 4 ALA A CA 4
ATOM 3322 C C . ALA A 1 4 ? 7.817 10.824 -8.230 1.00 0.00 4 ALA A C 4
ATOM 3323 O O . ALA A 1 4 ? 8.786 11.354 -8.772 1.00 0.00 4 ALA A O 4
ATOM 3330 N N . THR A 1 5 ? 7.797 10.406 -6.973 1.00 0.00 5 THR A N 4
ATOM 3331 C CA . THR A 1 5 ? 8.962 10.550 -6.117 1.00 0.00 5 THR A CA 4
ATOM 3332 C C . THR A 1 5 ? 9.746 9.237 -6.058 1.00 0.00 5 THR A C 4
ATOM 3333 O O . THR A 1 5 ? 9.155 8.158 -6.044 1.00 0.00 5 THR A O 4
ATOM 3344 N N . PRO A 1 6 ? 11.098 9.375 -6.024 1.00 0.00 6 PRO A N 4
ATOM 3345 C CA . PRO A 1 6 ? 11.968 8.213 -5.967 1.00 0.00 6 PRO A CA 4
ATOM 3346 C C . PRO A 1 6 ? 11.963 7.593 -4.569 1.00 0.00 6 PRO A C 4
ATOM 3347 O O . PRO A 1 6 ? 12.208 8.281 -3.579 1.00 0.00 6 PRO A O 4
ATOM 3358 N N . ALA A 1 7 ? 11.680 6.299 -4.532 1.00 0.00 7 ALA A N 4
ATOM 3359 C CA . ALA A 1 7 ? 11.639 5.577 -3.271 1.00 0.00 7 ALA A CA 4
ATOM 3360 C C . ALA A 1 7 ? 12.203 4.170 -3.475 1.00 0.00 7 ALA A C 4
ATOM 3361 O O . ALA A 1 7 ? 12.206 3.655 -4.592 1.00 0.00 7 ALA A O 4
ATOM 3368 N N . GLU A 1 8 ? 12.667 3.588 -2.378 1.00 0.00 8 GLU A N 4
ATOM 3369 C CA . GLU A 1 8 ? 13.232 2.251 -2.423 1.00 0.00 8 GLU A CA 4
ATOM 3370 C C . GLU A 1 8 ? 12.295 1.255 -1.736 1.00 0.00 8 GLU A C 4
ATOM 3371 O O . GLU A 1 8 ? 11.818 1.508 -0.631 1.00 0.00 8 GLU A O 4
ATOM 3383 N N . VAL A 1 9 ? 12.061 0.144 -2.418 1.00 0.00 9 VAL A N 4
ATOM 3384 C CA . VAL A 1 9 ? 11.190 -0.891 -1.887 1.00 0.00 9 VAL A CA 4
ATOM 3385 C C . VAL A 1 9 ? 11.651 -1.266 -0.477 1.00 0.00 9 VAL A C 4
ATOM 3386 O O . VAL A 1 9 ? 12.805 -1.643 -0.277 1.00 0.00 9 VAL A O 4
ATOM 3399 N N . ILE A 1 10 ? 10.726 -1.149 0.464 1.00 0.00 10 ILE A N 4
ATOM 3400 C CA . ILE A 1 10 ? 11.023 -1.471 1.849 1.00 0.00 10 ILE A CA 4
ATOM 3401 C C . ILE A 1 10 ? 10.411 -2.829 2.196 1.00 0.00 10 ILE A C 4
ATOM 3402 O O . ILE A 1 10 ? 11.031 -3.636 2.887 1.00 0.00 10 ILE A O 4
ATOM 3418 N N . GLU A 1 11 ? 9.201 -3.041 1.699 1.00 0.00 11 GLU A N 4
ATOM 3419 C CA . GLU A 1 11 ? 8.498 -4.288 1.947 1.00 0.00 11 GLU A CA 4
ATOM 3420 C C . GLU A 1 11 ? 7.884 -4.819 0.650 1.00 0.00 11 GLU A C 4
ATOM 3421 O O . GLU A 1 11 ? 7.342 -4.051 -0.144 1.00 0.00 11 GLU A O 4
ATOM 3433 N N . VAL A 1 12 ? 7.990 -6.128 0.475 1.00 0.00 12 VAL A N 4
ATOM 3434 C CA . VAL A 1 12 ? 7.452 -6.770 -0.713 1.00 0.00 12 VAL A CA 4
ATOM 3435 C C . VAL A 1 12 ? 6.380 -7.780 -0.299 1.00 0.00 12 VAL A C 4
ATOM 3436 O O . VAL A 1 12 ? 6.630 -8.650 0.534 1.00 0.00 12 VAL A O 4
ATOM 3449 N N . LEU A 1 13 ? 5.209 -7.632 -0.902 1.00 0.00 13 LEU A N 4
ATOM 3450 C CA . LEU A 1 13 ? 4.098 -8.521 -0.607 1.00 0.00 13 LEU A CA 4
ATOM 3451 C C . LEU A 1 13 ? 3.927 -9.516 -1.757 1.00 0.00 13 LEU A C 4
ATOM 3452 O O . LEU A 1 13 ? 3.496 -9.142 -2.847 1.00 0.00 13 LEU A O 4
ATOM 3468 N N . LYS A 1 14 ? 4.274 -10.763 -1.475 1.00 0.00 14 LYS A N 4
ATOM 3469 C CA . LYS A 1 14 ? 4.164 -11.814 -2.472 1.00 0.00 14 LYS A CA 4
ATOM 3470 C C . LYS A 1 14 ? 3.507 -13.043 -1.842 1.00 0.00 14 LYS A C 4
ATOM 3471 O O . LYS A 1 14 ? 3.809 -13.398 -0.703 1.00 0.00 14 LYS A O 4
ATOM 3490 N N . ARG A 1 15 ? 2.619 -13.659 -2.609 1.00 0.00 15 ARG A N 4
ATOM 3491 C CA . ARG A 1 15 ? 1.917 -14.841 -2.139 1.00 0.00 15 ARG A CA 4
ATOM 3492 C C . ARG A 1 15 ? 2.458 -16.092 -2.835 1.00 0.00 15 ARG A C 4
ATOM 3493 O O . ARG A 1 15 ? 2.534 -16.140 -4.062 1.00 0.00 15 ARG A O 4
ATOM 3514 N N . THR A 1 16 ? 2.821 -17.073 -2.021 1.00 0.00 16 THR A N 4
ATOM 3515 C CA . THR A 1 16 ? 3.353 -18.320 -2.543 1.00 0.00 16 THR A CA 4
ATOM 3516 C C . THR A 1 16 ? 2.214 -19.246 -2.975 1.00 0.00 16 THR A C 4
ATOM 3517 O O . THR A 1 16 ? 1.240 -19.420 -2.244 1.00 0.00 16 THR A O 4
ATOM 3528 N N . GLY A 1 17 ? 2.375 -19.816 -4.160 1.00 0.00 17 GLY A N 4
ATOM 3529 C CA . GLY A 1 17 ? 1.372 -20.720 -4.697 1.00 0.00 17 GLY A CA 4
ATOM 3530 C C . GLY A 1 17 ? 1.057 -20.385 -6.156 1.00 0.00 17 GLY A C 4
ATOM 3531 O O . GLY A 1 17 ? 1.948 -20.391 -7.005 1.00 0.00 17 GLY A O 4
ATOM 3535 N N . MET A 1 18 ? -0.213 -20.100 -6.404 1.00 0.00 18 MET A N 4
ATOM 3536 C CA . MET A 1 18 ? -0.657 -19.762 -7.746 1.00 0.00 18 MET A CA 4
ATOM 3537 C C . MET A 1 18 ? 0.219 -18.664 -8.353 1.00 0.00 18 MET A C 4
ATOM 3538 O O . MET A 1 18 ? 0.169 -17.514 -7.918 1.00 0.00 18 MET A O 4
ATOM 3552 N N . THR A 1 19 ? 1.001 -19.057 -9.347 1.00 0.00 19 THR A N 4
ATOM 3553 C CA . THR A 1 19 ? 1.886 -18.121 -10.018 1.00 0.00 19 THR A CA 4
ATOM 3554 C C . THR A 1 19 ? 1.330 -17.754 -11.395 1.00 0.00 19 THR A C 4
ATOM 3555 O O . THR A 1 19 ? 1.744 -18.318 -12.407 1.00 0.00 19 THR A O 4
ATOM 3566 N N . GLY A 1 20 ? 0.399 -16.811 -11.390 1.00 0.00 20 GLY A N 4
ATOM 3567 C CA . GLY A 1 20 ? -0.219 -16.362 -12.626 1.00 0.00 20 GLY A CA 4
ATOM 3568 C C . GLY A 1 20 ? -0.259 -14.834 -12.696 1.00 0.00 20 GLY A C 4
ATOM 3569 O O . GLY A 1 20 ? 0.364 -14.232 -13.568 1.00 0.00 20 GLY A O 4
ATOM 3573 N N . GLU A 1 21 ? -1.000 -14.251 -11.764 1.00 0.00 21 GLU A N 4
ATOM 3574 C CA . GLU A 1 21 ? -1.130 -12.805 -11.709 1.00 0.00 21 GLU A CA 4
ATOM 3575 C C . GLU A 1 21 ? 0.189 -12.170 -11.265 1.00 0.00 21 GLU A C 4
ATOM 3576 O O . GLU A 1 21 ? 1.111 -12.870 -10.849 1.00 0.00 21 GLU A O 4
ATOM 3588 N N . VAL A 1 22 ? 0.238 -10.850 -11.369 1.00 0.00 22 VAL A N 4
ATOM 3589 C CA . VAL A 1 22 ? 1.430 -10.112 -10.984 1.00 0.00 22 VAL A CA 4
ATOM 3590 C C . VAL A 1 22 ? 1.417 -9.887 -9.471 1.00 0.00 22 VAL A C 4
ATOM 3591 O O . VAL A 1 22 ? 0.358 -9.688 -8.878 1.00 0.00 22 VAL A O 4
ATOM 3604 N N . MET A 1 23 ? 2.607 -9.924 -8.889 1.00 0.00 23 MET A N 4
ATOM 3605 C CA . MET A 1 23 ? 2.747 -9.726 -7.457 1.00 0.00 23 MET A CA 4
ATOM 3606 C C . MET A 1 23 ? 2.865 -8.239 -7.118 1.00 0.00 23 MET A C 4
ATOM 3607 O O . MET A 1 23 ? 3.210 -7.428 -7.976 1.00 0.00 23 MET A O 4
ATOM 3621 N N . GLN A 1 24 ? 2.571 -7.925 -5.864 1.00 0.00 24 GLN A N 4
ATOM 3622 C CA . GLN A 1 24 ? 2.640 -6.550 -5.401 1.00 0.00 24 GLN A CA 4
ATOM 3623 C C . GLN A 1 24 ? 3.873 -6.348 -4.518 1.00 0.00 24 GLN A C 4
ATOM 3624 O O . GLN A 1 24 ? 4.410 -7.307 -3.967 1.00 0.00 24 GLN A O 4
ATOM 3638 N N . VAL A 1 25 ? 4.286 -5.093 -4.411 1.00 0.00 25 VAL A N 4
ATOM 3639 C CA . VAL A 1 25 ? 5.445 -4.754 -3.604 1.00 0.00 25 VAL A CA 4
ATOM 3640 C C . VAL A 1 25 ? 5.157 -3.472 -2.819 1.00 0.00 25 VAL A C 4
ATOM 3641 O O . VAL A 1 25 ? 4.390 -2.623 -3.270 1.00 0.00 25 VAL A O 4
ATOM 3654 N N . LYS A 1 26 ? 5.788 -3.373 -1.659 1.00 0.00 26 LYS A N 4
ATOM 3655 C CA . LYS A 1 26 ? 5.609 -2.209 -0.807 1.00 0.00 26 LYS A CA 4
ATOM 3656 C C . LYS A 1 26 ? 6.878 -1.355 -0.845 1.00 0.00 26 LYS A C 4
ATOM 3657 O O . LYS A 1 26 ? 7.980 -1.865 -0.652 1.00 0.00 26 LYS A O 4
ATOM 3676 N N . CYS A 1 27 ? 6.680 -0.069 -1.095 1.00 0.00 27 CYS A N 4
ATOM 3677 C CA . CYS A 1 27 ? 7.794 0.862 -1.161 1.00 0.00 27 CYS A CA 4
ATOM 3678 C C . CYS A 1 27 ? 7.406 2.131 -0.401 1.00 0.00 27 CYS A C 4
ATOM 3679 O O . CYS A 1 27 ? 6.330 2.686 -0.621 1.00 0.00 27 CYS A O 4
ATOM 3687 N N . ARG A 1 28 ? 8.303 2.554 0.478 1.00 0.00 28 ARG A N 4
ATOM 3688 C CA . ARG A 1 28 ? 8.067 3.747 1.272 1.00 0.00 28 ARG A CA 4
ATOM 3689 C C . ARG A 1 28 ? 8.819 4.939 0.675 1.00 0.00 28 ARG A C 4
ATOM 3690 O O . ARG A 1 28 ? 9.964 4.804 0.248 1.00 0.00 28 ARG A O 4
ATOM 3711 N N . ILE A 1 29 ? 8.144 6.079 0.665 1.00 0.00 29 ILE A N 4
ATOM 3712 C CA . ILE A 1 29 ? 8.733 7.293 0.128 1.00 0.00 29 ILE A CA 4
ATOM 3713 C C . ILE A 1 29 ? 10.062 7.566 0.836 1.00 0.00 29 ILE A C 4
ATOM 3714 O O . ILE A 1 29 ? 10.193 7.321 2.034 1.00 0.00 29 ILE A O 4
ATOM 3730 N N . LEU A 1 30 ? 11.014 8.070 0.064 1.00 0.00 30 LEU A N 4
ATOM 3731 C CA . LEU A 1 30 ? 12.328 8.379 0.602 1.00 0.00 30 LEU A CA 4
ATOM 3732 C C . LEU A 1 30 ? 12.524 9.897 0.618 1.00 0.00 30 LEU A C 4
ATOM 3733 O O . LEU A 1 30 ? 13.411 10.405 1.303 1.00 0.00 30 LEU A O 4
ATOM 3749 N N . ASP A 1 31 ? 11.681 10.578 -0.144 1.00 0.00 31 ASP A N 4
ATOM 3750 C CA . ASP A 1 31 ? 11.750 12.027 -0.226 1.00 0.00 31 ASP A CA 4
ATOM 3751 C C . ASP A 1 31 ? 10.455 12.561 -0.840 1.00 0.00 31 ASP A C 4
ATOM 3752 O O . ASP A 1 31 ? 9.809 11.875 -1.631 1.00 0.00 31 ASP A O 4
ATOM 3761 N N . GLY A 1 32 ? 10.113 13.781 -0.451 1.00 0.00 32 GLY A N 4
ATOM 3762 C CA . GLY A 1 32 ? 8.905 14.415 -0.953 1.00 0.00 32 GLY A CA 4
ATOM 3763 C C . GLY A 1 32 ? 8.089 15.023 0.190 1.00 0.00 32 GLY A C 4
ATOM 3764 O O . GLY A 1 32 ? 8.375 14.776 1.360 1.00 0.00 32 GLY A O 4
ATOM 3768 N N . ARG A 1 33 ? 7.090 15.806 -0.190 1.00 0.00 33 ARG A N 4
ATOM 3769 C CA . ARG A 1 33 ? 6.231 16.451 0.788 1.00 0.00 33 ARG A CA 4
ATOM 3770 C C . ARG A 1 33 ? 5.442 15.402 1.574 1.00 0.00 33 ARG A C 4
ATOM 3771 O O . ARG A 1 33 ? 4.910 15.693 2.644 1.00 0.00 33 ARG A O 4
ATOM 3792 N N . ASP A 1 34 ? 5.390 14.203 1.013 1.00 0.00 34 ASP A N 4
ATOM 3793 C CA . ASP A 1 34 ? 4.675 13.109 1.648 1.00 0.00 34 ASP A CA 4
ATOM 3794 C C . ASP A 1 34 ? 5.681 12.153 2.292 1.00 0.00 34 ASP A C 4
ATOM 3795 O O . ASP A 1 34 ? 5.318 11.056 2.712 1.00 0.00 34 ASP A O 4
ATOM 3804 N N . LYS A 1 35 ? 6.925 12.604 2.348 1.00 0.00 35 LYS A N 4
ATOM 3805 C CA . LYS A 1 35 ? 7.986 11.803 2.934 1.00 0.00 35 LYS A CA 4
ATOM 3806 C C . LYS A 1 35 ? 7.379 10.803 3.920 1.00 0.00 35 LYS A C 4
ATOM 3807 O O . LYS A 1 35 ? 6.544 11.170 4.746 1.00 0.00 35 LYS A O 4
ATOM 3826 N N . GLY A 1 36 ? 7.822 9.560 3.802 1.00 0.00 36 GLY A N 4
ATOM 3827 C CA . GLY A 1 36 ? 7.332 8.505 4.673 1.00 0.00 36 GLY A CA 4
ATOM 3828 C C . GLY A 1 36 ? 6.102 7.824 4.071 1.00 0.00 36 GLY A C 4
ATOM 3829 O O . GLY A 1 36 ? 5.644 6.801 4.578 1.00 0.00 36 GLY A O 4
ATOM 3833 N N . ARG A 1 37 ? 5.601 8.419 2.999 1.00 0.00 37 ARG A N 4
ATOM 3834 C CA . ARG A 1 37 ? 4.432 7.883 2.323 1.00 0.00 37 ARG A CA 4
ATOM 3835 C C . ARG A 1 37 ? 4.736 6.493 1.759 1.00 0.00 37 ARG A C 4
ATOM 3836 O O . ARG A 1 37 ? 5.724 6.310 1.049 1.00 0.00 37 ARG A O 4
ATOM 3857 N N . ILE A 1 38 ? 3.869 5.550 2.096 1.00 0.00 38 ILE A N 4
ATOM 3858 C CA . ILE A 1 38 ? 4.032 4.182 1.633 1.00 0.00 38 ILE A CA 4
ATOM 3859 C C . ILE A 1 38 ? 2.846 3.805 0.742 1.00 0.00 38 ILE A C 4
ATOM 3860 O O . ILE A 1 38 ? 1.695 4.046 1.101 1.00 0.00 38 ILE A O 4
ATOM 3876 N N . LEU A 1 39 ? 3.169 3.220 -0.402 1.00 0.00 39 LEU A N 4
ATOM 3877 C CA . LEU A 1 39 ? 2.145 2.808 -1.346 1.00 0.00 39 LEU A CA 4
ATOM 3878 C C . LEU A 1 39 ? 2.493 1.423 -1.897 1.00 0.00 39 LEU A C 4
ATOM 3879 O O . LEU A 1 39 ? 3.666 1.066 -1.992 1.00 0.00 39 LEU A O 4
ATOM 3895 N N . THR A 1 40 ? 1.452 0.681 -2.245 1.00 0.00 40 THR A N 4
ATOM 3896 C CA . THR A 1 40 ? 1.633 -0.656 -2.784 1.00 0.00 40 THR A CA 4
ATOM 3897 C C . THR A 1 40 ? 0.973 -0.771 -4.159 1.00 0.00 40 THR A C 4
ATOM 3898 O O . THR A 1 40 ? -0.118 -0.246 -4.374 1.00 0.00 40 THR A O 4
ATOM 3909 N N . ARG A 1 41 ? 1.663 -1.461 -5.055 1.00 0.00 41 ARG A N 4
ATOM 3910 C CA . ARG A 1 41 ? 1.157 -1.652 -6.404 1.00 0.00 41 ARG A CA 4
ATOM 3911 C C . ARG A 1 41 ? 1.489 -3.061 -6.901 1.00 0.00 41 ARG A C 4
ATOM 3912 O O . ARG A 1 41 ? 2.448 -3.677 -6.438 1.00 0.00 41 ARG A O 4
ATOM 3933 N N . ASN A 1 42 ? 0.677 -3.529 -7.838 1.00 0.00 42 ASN A N 4
ATOM 3934 C CA . ASN A 1 42 ? 0.872 -4.854 -8.402 1.00 0.00 42 ASN A CA 4
ATOM 3935 C C . ASN A 1 42 ? 1.826 -4.760 -9.595 1.00 0.00 42 ASN A C 4
ATOM 3936 O O . ASN A 1 42 ? 1.544 -4.059 -10.566 1.00 0.00 42 ASN A O 4
ATOM 3947 N N . VAL A 1 43 ? 2.935 -5.475 -9.483 1.00 0.00 43 VAL A N 4
ATOM 3948 C CA . VAL A 1 43 ? 3.932 -5.481 -10.540 1.00 0.00 43 VAL A CA 4
ATOM 3949 C C . VAL A 1 43 ? 4.402 -6.916 -10.784 1.00 0.00 43 VAL A C 4
ATOM 3950 O O . VAL A 1 43 ? 4.679 -7.652 -9.837 1.00 0.00 43 VAL A O 4
ATOM 3963 N N . MET A 1 44 ? 4.479 -7.272 -12.058 1.00 0.00 44 MET A N 4
ATOM 3964 C CA . MET A 1 44 ? 4.911 -8.606 -12.438 1.00 0.00 44 MET A CA 4
ATOM 3965 C C . MET A 1 44 ? 6.431 -8.663 -12.605 1.00 0.00 44 MET A C 4
ATOM 3966 O O . MET A 1 44 ? 7.008 -7.866 -13.343 1.00 0.00 44 MET A O 4
ATOM 3980 N N . GLY A 1 45 ? 7.036 -9.614 -11.907 1.00 0.00 45 GLY A N 4
ATOM 3981 C CA . GLY A 1 45 ? 8.477 -9.785 -11.969 1.00 0.00 45 GLY A CA 4
ATOM 3982 C C . GLY A 1 45 ? 9.067 -9.978 -10.571 1.00 0.00 45 GLY A C 4
ATOM 3983 O O . GLY A 1 45 ? 8.438 -9.626 -9.574 1.00 0.00 45 GLY A O 4
ATOM 3987 N N . PRO A 1 46 ? 10.300 -10.551 -10.541 1.00 0.00 46 PRO A N 4
ATOM 3988 C CA . PRO A 1 46 ? 10.982 -10.795 -9.281 1.00 0.00 46 PRO A CA 4
ATOM 3989 C C . PRO A 1 46 ? 11.535 -9.494 -8.697 1.00 0.00 46 PRO A C 4
ATOM 3990 O O . PRO A 1 46 ? 12.681 -9.130 -8.957 1.00 0.00 46 PRO A O 4
ATOM 4001 N N . ILE A 1 47 ? 10.695 -8.828 -7.918 1.00 0.00 47 ILE A N 4
ATOM 4002 C CA . ILE A 1 47 ? 11.085 -7.575 -7.294 1.00 0.00 47 ILE A CA 4
ATOM 4003 C C . ILE A 1 47 ? 10.857 -7.669 -5.784 1.00 0.00 47 ILE A C 4
ATOM 4004 O O . ILE A 1 47 ? 9.745 -7.949 -5.337 1.00 0.00 47 ILE A O 4
ATOM 4020 N N . ARG A 1 48 ? 11.926 -7.430 -5.040 1.00 0.00 48 ARG A N 4
ATOM 4021 C CA . ARG A 1 48 ? 11.856 -7.484 -3.589 1.00 0.00 48 ARG A CA 4
ATOM 4022 C C . ARG A 1 48 ? 12.426 -6.200 -2.982 1.00 0.00 48 ARG A C 4
ATOM 4023 O O . ARG A 1 48 ? 13.184 -5.484 -3.635 1.00 0.00 48 ARG A O 4
ATOM 4044 N N . GLU A 1 49 ? 12.040 -5.949 -1.740 1.00 0.00 49 GLU A N 4
ATOM 4045 C CA . GLU A 1 49 ? 12.504 -4.764 -1.038 1.00 0.00 49 GLU A CA 4
ATOM 4046 C C . GLU A 1 49 ? 13.951 -4.452 -1.422 1.00 0.00 49 GLU A C 4
ATOM 4047 O O . GLU A 1 49 ? 14.777 -5.357 -1.534 1.00 0.00 49 GLU A O 4
ATOM 4059 N N . GLY A 1 50 ? 14.215 -3.168 -1.613 1.00 0.00 50 GLY A N 4
ATOM 4060 C CA . GLY A 1 50 ? 15.549 -2.725 -1.982 1.00 0.00 50 GLY A CA 4
ATOM 4061 C C . GLY A 1 50 ? 15.556 -2.118 -3.387 1.00 0.00 50 GLY A C 4
ATOM 4062 O O . GLY A 1 50 ? 16.473 -1.381 -3.744 1.00 0.00 50 GLY A O 4
ATOM 4066 N N . ASP A 1 51 ? 14.522 -2.451 -4.146 1.00 0.00 51 ASP A N 4
ATOM 4067 C CA . ASP A 1 51 ? 14.397 -1.948 -5.503 1.00 0.00 51 ASP A CA 4
ATOM 4068 C C . ASP A 1 51 ? 13.967 -0.481 -5.462 1.00 0.00 51 ASP A C 4
ATOM 4069 O O . ASP A 1 51 ? 13.803 0.091 -4.385 1.00 0.00 51 ASP A O 4
ATOM 4078 N N . ILE A 1 52 ? 13.796 0.087 -6.647 1.00 0.00 52 ILE A N 4
ATOM 4079 C CA . ILE A 1 52 ? 13.388 1.476 -6.759 1.00 0.00 52 ILE A CA 4
ATOM 4080 C C . ILE A 1 52 ? 12.110 1.562 -7.596 1.00 0.00 52 ILE A C 4
ATOM 4081 O O . ILE A 1 52 ? 12.028 0.972 -8.672 1.00 0.00 52 ILE A O 4
ATOM 4097 N N . LEU A 1 53 ? 11.145 2.302 -7.071 1.00 0.00 53 LEU A N 4
ATOM 4098 C CA . LEU A 1 53 ? 9.875 2.472 -7.756 1.00 0.00 53 LEU A CA 4
ATOM 4099 C C . LEU A 1 53 ? 9.444 3.937 -7.666 1.00 0.00 53 LEU A C 4
ATOM 4100 O O . LEU A 1 53 ? 9.939 4.683 -6.821 1.00 0.00 53 LEU A O 4
ATOM 4116 N N . MET A 1 54 ? 8.527 4.307 -8.547 1.00 0.00 54 MET A N 4
ATOM 4117 C CA . MET A 1 54 ? 8.024 5.670 -8.578 1.00 0.00 54 MET A CA 4
ATOM 4118 C C . MET A 1 54 ? 6.691 5.779 -7.835 1.00 0.00 54 MET A C 4
ATOM 4119 O O . MET A 1 54 ? 5.777 4.990 -8.073 1.00 0.00 54 MET A O 4
ATOM 4133 N N . LEU A 1 55 ? 6.621 6.762 -6.950 1.00 0.00 55 LEU A N 4
ATOM 4134 C CA . LEU A 1 55 ? 5.415 6.985 -6.171 1.00 0.00 55 LEU A CA 4
ATOM 4135 C C . LEU A 1 55 ? 4.619 8.136 -6.789 1.00 0.00 55 LEU A C 4
ATOM 4136 O O . LEU A 1 55 ? 5.041 9.290 -6.731 1.00 0.00 55 LEU A O 4
ATOM 4152 N N . LEU A 1 56 ? 3.480 7.782 -7.368 1.00 0.00 56 LEU A N 4
ATOM 4153 C CA . LEU A 1 56 ? 2.621 8.771 -7.996 1.00 0.00 56 LEU A CA 4
ATOM 4154 C C . LEU A 1 56 ? 1.422 9.050 -7.088 1.00 0.00 56 LEU A C 4
ATOM 4155 O O . LEU A 1 56 ? 0.879 8.133 -6.472 1.00 0.00 56 LEU A O 4
ATOM 4171 N N . ASP A 1 57 ? 1.044 10.318 -7.032 1.00 0.00 57 ASP A N 4
ATOM 4172 C CA . ASP A 1 57 ? -0.081 10.729 -6.209 1.00 0.00 57 ASP A CA 4
ATOM 4173 C C . ASP A 1 57 ? -1.318 9.921 -6.605 1.00 0.00 57 ASP A C 4
ATOM 4174 O O . ASP A 1 57 ? -1.732 9.939 -7.763 1.00 0.00 57 ASP A O 4
ATOM 4183 N N . THR A 1 58 ? -1.875 9.230 -5.620 1.00 0.00 58 THR A N 4
ATOM 4184 C CA . THR A 1 58 ? -3.056 8.417 -5.851 1.00 0.00 58 THR A CA 4
ATOM 4185 C C . THR A 1 58 ? -4.324 9.223 -5.559 1.00 0.00 58 THR A C 4
ATOM 4186 O O . THR A 1 58 ? -4.497 9.735 -4.454 1.00 0.00 58 THR A O 4
ATOM 4197 N N . ILE A 1 59 ? -5.177 9.310 -6.568 1.00 0.00 59 ILE A N 4
ATOM 4198 C CA . ILE A 1 59 ? -6.423 10.045 -6.433 1.00 0.00 59 ILE A CA 4
ATOM 4199 C C . ILE A 1 59 ? -7.586 9.055 -6.338 1.00 0.00 59 ILE A C 4
ATOM 4200 O O . ILE A 1 59 ? -7.659 8.101 -7.111 1.00 0.00 59 ILE A O 4
ATOM 4216 N N . ARG A 1 60 ? -8.467 9.317 -5.384 1.00 0.00 60 ARG A N 4
ATOM 4217 C CA . ARG A 1 60 ? -9.623 8.461 -5.177 1.00 0.00 60 ARG A CA 4
ATOM 4218 C C . ARG A 1 60 ? -10.806 8.957 -6.011 1.00 0.00 60 ARG A C 4
ATOM 4219 O O . ARG A 1 60 ? -10.925 10.152 -6.277 1.00 0.00 60 ARG A O 4
ATOM 4240 N N . GLU A 1 61 ? -11.652 8.014 -6.399 1.00 0.00 61 GLU A N 4
ATOM 4241 C CA . GLU A 1 61 ? -12.822 8.341 -7.197 1.00 0.00 61 GLU A CA 4
ATOM 4242 C C . GLU A 1 61 ? -13.957 8.833 -6.297 1.00 0.00 61 GLU A C 4
ATOM 4243 O O . GLU A 1 61 ? -14.174 8.293 -5.213 1.00 0.00 61 GLU A O 4
ATOM 4255 N N . ALA A 1 62 ? -14.651 9.854 -6.780 1.00 0.00 62 ALA A N 4
ATOM 4256 C CA . ALA A 1 62 ? -15.759 10.425 -6.033 1.00 0.00 62 ALA A CA 4
ATOM 4257 C C . ALA A 1 62 ? -17.079 9.942 -6.636 1.00 0.00 62 ALA A C 4
ATOM 4258 O O . ALA A 1 62 ? -17.222 9.881 -7.856 1.00 0.00 62 ALA A O 4
ATOM 4265 N N . LYS A 1 63 ? -18.010 9.611 -5.753 1.00 0.00 63 LYS A N 4
ATOM 4266 C CA . LYS A 1 63 ? -19.314 9.134 -6.184 1.00 0.00 63 LYS A CA 4
ATOM 4267 C C . LYS A 1 63 ? -20.244 10.330 -6.396 1.00 0.00 63 LYS A C 4
ATOM 4268 O O . LYS A 1 63 ? -20.487 11.104 -5.471 1.00 0.00 63 LYS A O 4
ATOM 4287 N N . GLU A 1 64 ? -20.739 10.444 -7.620 1.00 0.00 64 GLU A N 4
ATOM 4288 C CA . GLU A 1 64 ? -21.638 11.533 -7.965 1.00 0.00 64 GLU A CA 4
ATOM 4289 C C . GLU A 1 64 ? -23.086 11.039 -7.987 1.00 0.00 64 GLU A C 4
ATOM 4290 O O . GLU A 1 64 ? -23.367 9.949 -8.483 1.00 0.00 64 GLU A O 4
ATOM 4302 N N . ILE A 1 65 ? -23.967 11.865 -7.443 1.00 0.00 65 ILE A N 4
ATOM 4303 C CA . ILE A 1 65 ? -25.379 11.527 -7.393 1.00 0.00 65 ILE A CA 4
ATOM 4304 C C . ILE A 1 65 ? -26.014 11.803 -8.758 1.00 0.00 65 ILE A C 4
ATOM 4305 O O . ILE A 1 65 ? -25.832 12.880 -9.324 1.00 0.00 65 ILE A O 4
ATOM 4321 N N . ARG A 1 66 ? -26.744 10.812 -9.247 1.00 0.00 66 ARG A N 4
ATOM 4322 C CA . ARG A 1 66 ? -27.407 10.935 -10.534 1.00 0.00 66 ARG A CA 4
ATOM 4323 C C . ARG A 1 66 ? -28.657 11.808 -10.407 1.00 0.00 66 ARG A C 4
ATOM 4324 O O . ARG A 1 66 ? -29.379 11.723 -9.415 1.00 0.00 66 ARG A O 4
ATOM 4345 N N . THR A 1 67 ? -28.873 12.628 -11.425 1.00 0.00 67 THR A N 4
ATOM 4346 C CA . THR A 1 67 ? -30.024 13.516 -11.439 1.00 0.00 67 THR A CA 4
ATOM 4347 C C . THR A 1 67 ? -30.912 13.218 -12.648 1.00 0.00 67 THR A C 4
ATOM 4348 O O . THR A 1 67 ? -30.418 12.827 -13.705 1.00 0.00 67 THR A O 4
ATOM 4359 N N . PRO A 1 68 ? -32.242 13.420 -12.448 1.00 0.00 68 PRO A N 4
ATOM 4360 C CA . PRO A 1 68 ? -33.204 13.177 -13.509 1.00 0.00 68 PRO A CA 4
ATOM 4361 C C . PRO A 1 68 ? -33.158 14.292 -14.557 1.00 0.00 68 PRO A C 4
ATOM 4362 O O . PRO A 1 68 ? -32.147 14.470 -15.234 1.00 0.00 68 PRO A O 4
ATOM 4373 N N . MET A 1 1 ? 9.023 18.644 -7.543 1.00 0.00 1 MET A N 5
ATOM 4374 C CA . MET A 1 1 ? 9.832 17.653 -8.232 1.00 0.00 1 MET A CA 5
ATOM 4375 C C . MET A 1 1 ? 9.404 17.516 -9.695 1.00 0.00 1 MET A C 5
ATOM 4376 O O . MET A 1 1 ? 8.679 18.363 -10.215 1.00 0.00 1 MET A O 5
ATOM 4389 N N . ASP A 1 2 ? 9.871 16.444 -10.317 1.00 0.00 2 ASP A N 5
ATOM 4390 C CA . ASP A 1 2 ? 9.545 16.185 -11.709 1.00 0.00 2 ASP A CA 5
ATOM 4391 C C . ASP A 1 2 ? 8.145 15.574 -11.796 1.00 0.00 2 ASP A C 5
ATOM 4392 O O . ASP A 1 2 ? 7.440 15.768 -12.784 1.00 0.00 2 ASP A O 5
ATOM 4401 N N . ASP A 1 3 ? 7.786 14.848 -10.748 1.00 0.00 3 ASP A N 5
ATOM 4402 C CA . ASP A 1 3 ? 6.483 14.207 -10.693 1.00 0.00 3 ASP A CA 5
ATOM 4403 C C . ASP A 1 3 ? 6.538 13.030 -9.717 1.00 0.00 3 ASP A C 5
ATOM 4404 O O . ASP A 1 3 ? 5.875 13.047 -8.681 1.00 0.00 3 ASP A O 5
ATOM 4413 N N . ALA A 1 4 ? 7.335 12.037 -10.082 1.00 0.00 4 ALA A N 5
ATOM 4414 C CA . ALA A 1 4 ? 7.486 10.855 -9.251 1.00 0.00 4 ALA A CA 5
ATOM 4415 C C . ALA A 1 4 ? 8.679 11.045 -8.312 1.00 0.00 4 ALA A C 5
ATOM 4416 O O . ALA A 1 4 ? 9.676 11.660 -8.686 1.00 0.00 4 ALA A O 5
ATOM 4423 N N . THR A 1 5 ? 8.537 10.506 -7.109 1.00 0.00 5 THR A N 5
ATOM 4424 C CA . THR A 1 5 ? 9.590 10.610 -6.114 1.00 0.00 5 THR A CA 5
ATOM 4425 C C . THR A 1 5 ? 10.403 9.315 -6.061 1.00 0.00 5 THR A C 5
ATOM 4426 O O . THR A 1 5 ? 9.847 8.223 -6.180 1.00 0.00 5 THR A O 5
ATOM 4437 N N . PRO A 1 6 ? 11.740 9.482 -5.879 1.00 0.00 6 PRO A N 5
ATOM 4438 C CA . PRO A 1 6 ? 12.635 8.340 -5.810 1.00 0.00 6 PRO A CA 5
ATOM 4439 C C . PRO A 1 6 ? 12.507 7.624 -4.464 1.00 0.00 6 PRO A C 5
ATOM 4440 O O . PRO A 1 6 ? 12.917 8.154 -3.433 1.00 0.00 6 PRO A O 5
ATOM 4451 N N . ALA A 1 7 ? 11.935 6.430 -4.517 1.00 0.00 7 ALA A N 5
ATOM 4452 C CA . ALA A 1 7 ? 11.747 5.635 -3.315 1.00 0.00 7 ALA A CA 5
ATOM 4453 C C . ALA A 1 7 ? 12.283 4.222 -3.554 1.00 0.00 7 ALA A C 5
ATOM 4454 O O . ALA A 1 7 ? 12.381 3.777 -4.696 1.00 0.00 7 ALA A O 5
ATOM 4461 N N . GLU A 1 8 ? 12.615 3.557 -2.457 1.00 0.00 8 GLU A N 5
ATOM 4462 C CA . GLU A 1 8 ? 13.138 2.204 -2.533 1.00 0.00 8 GLU A CA 5
ATOM 4463 C C . GLU A 1 8 ? 12.196 1.230 -1.823 1.00 0.00 8 GLU A C 5
ATOM 4464 O O . GLU A 1 8 ? 11.747 1.496 -0.709 1.00 0.00 8 GLU A O 5
ATOM 4476 N N . VAL A 1 9 ? 11.925 0.121 -2.496 1.00 0.00 9 VAL A N 5
ATOM 4477 C CA . VAL A 1 9 ? 11.044 -0.894 -1.943 1.00 0.00 9 VAL A CA 5
ATOM 4478 C C . VAL A 1 9 ? 11.518 -1.261 -0.535 1.00 0.00 9 VAL A C 5
ATOM 4479 O O . VAL A 1 9 ? 12.648 -1.712 -0.355 1.00 0.00 9 VAL A O 5
ATOM 4492 N N . ILE A 1 10 ? 10.629 -1.056 0.426 1.00 0.00 10 ILE A N 5
ATOM 4493 C CA . ILE A 1 10 ? 10.942 -1.360 1.812 1.00 0.00 10 ILE A CA 5
ATOM 4494 C C . ILE A 1 10 ? 10.342 -2.719 2.179 1.00 0.00 10 ILE A C 5
ATOM 4495 O O . ILE A 1 10 ? 10.961 -3.500 2.900 1.00 0.00 10 ILE A O 5
ATOM 4511 N N . GLU A 1 11 ? 9.144 -2.959 1.667 1.00 0.00 11 GLU A N 5
ATOM 4512 C CA . GLU A 1 11 ? 8.454 -4.209 1.932 1.00 0.00 11 GLU A CA 5
ATOM 4513 C C . GLU A 1 11 ? 7.864 -4.775 0.638 1.00 0.00 11 GLU A C 5
ATOM 4514 O O . GLU A 1 11 ? 7.343 -4.028 -0.189 1.00 0.00 11 GLU A O 5
ATOM 4526 N N . VAL A 1 12 ? 7.966 -6.089 0.504 1.00 0.00 12 VAL A N 5
ATOM 4527 C CA . VAL A 1 12 ? 7.449 -6.763 -0.675 1.00 0.00 12 VAL A CA 5
ATOM 4528 C C . VAL A 1 12 ? 6.416 -7.808 -0.248 1.00 0.00 12 VAL A C 5
ATOM 4529 O O . VAL A 1 12 ? 6.691 -8.643 0.612 1.00 0.00 12 VAL A O 5
ATOM 4542 N N . LEU A 1 13 ? 5.248 -7.727 -0.869 1.00 0.00 13 LEU A N 5
ATOM 4543 C CA . LEU A 1 13 ? 4.173 -8.655 -0.564 1.00 0.00 13 LEU A CA 5
ATOM 4544 C C . LEU A 1 13 ? 4.026 -9.654 -1.714 1.00 0.00 13 LEU A C 5
ATOM 4545 O O . LEU A 1 13 ? 3.560 -9.297 -2.795 1.00 0.00 13 LEU A O 5
ATOM 4561 N N . LYS A 1 14 ? 4.431 -10.885 -1.441 1.00 0.00 14 LYS A N 5
ATOM 4562 C CA . LYS A 1 14 ? 4.351 -11.938 -2.440 1.00 0.00 14 LYS A CA 5
ATOM 4563 C C . LYS A 1 14 ? 3.773 -13.200 -1.797 1.00 0.00 14 LYS A C 5
ATOM 4564 O O . LYS A 1 14 ? 4.275 -13.667 -0.776 1.00 0.00 14 LYS A O 5
ATOM 4583 N N . ARG A 1 15 ? 2.725 -13.717 -2.422 1.00 0.00 15 ARG A N 5
ATOM 4584 C CA . ARG A 1 15 ? 2.073 -14.917 -1.924 1.00 0.00 15 ARG A CA 5
ATOM 4585 C C . ARG A 1 15 ? 1.854 -15.914 -3.064 1.00 0.00 15 ARG A C 5
ATOM 4586 O O . ARG A 1 15 ? 1.382 -15.541 -4.137 1.00 0.00 15 ARG A O 5
ATOM 4607 N N . THR A 1 16 ? 2.207 -17.162 -2.792 1.00 0.00 16 THR A N 5
ATOM 4608 C CA . THR A 1 16 ? 2.054 -18.215 -3.781 1.00 0.00 16 THR A CA 5
ATOM 4609 C C . THR A 1 16 ? 0.897 -19.140 -3.401 1.00 0.00 16 THR A C 5
ATOM 4610 O O . THR A 1 16 ? 0.836 -19.634 -2.276 1.00 0.00 16 THR A O 5
ATOM 4621 N N . GLY A 1 17 ? 0.007 -19.348 -4.360 1.00 0.00 17 GLY A N 5
ATOM 4622 C CA . GLY A 1 17 ? -1.145 -20.206 -4.140 1.00 0.00 17 GLY A CA 5
ATOM 4623 C C . GLY A 1 17 ? -2.424 -19.553 -4.668 1.00 0.00 17 GLY A C 5
ATOM 4624 O O . GLY A 1 17 ? -2.713 -18.400 -4.351 1.00 0.00 17 GLY A O 5
ATOM 4628 N N . MET A 1 18 ? -3.155 -20.318 -5.464 1.00 0.00 18 MET A N 5
ATOM 4629 C CA . MET A 1 18 ? -4.397 -19.828 -6.039 1.00 0.00 18 MET A CA 5
ATOM 4630 C C . MET A 1 18 ? -4.126 -18.953 -7.265 1.00 0.00 18 MET A C 5
ATOM 4631 O O . MET A 1 18 ? -4.458 -19.330 -8.387 1.00 0.00 18 MET A O 5
ATOM 4645 N N . THR A 1 19 ? -3.525 -17.800 -7.008 1.00 0.00 19 THR A N 5
ATOM 4646 C CA . THR A 1 19 ? -3.205 -16.868 -8.076 1.00 0.00 19 THR A CA 5
ATOM 4647 C C . THR A 1 19 ? -1.711 -16.540 -8.068 1.00 0.00 19 THR A C 5
ATOM 4648 O O . THR A 1 19 ? -1.274 -15.634 -7.360 1.00 0.00 19 THR A O 5
ATOM 4659 N N . GLY A 1 20 ? -0.968 -17.295 -8.864 1.00 0.00 20 GLY A N 5
ATOM 4660 C CA . GLY A 1 20 ? 0.468 -17.096 -8.958 1.00 0.00 20 GLY A CA 5
ATOM 4661 C C . GLY A 1 20 ? 0.858 -16.554 -10.334 1.00 0.00 20 GLY A C 5
ATOM 4662 O O . GLY A 1 20 ? 1.308 -17.306 -11.197 1.00 0.00 20 GLY A O 5
ATOM 4666 N N . GLU A 1 21 ? 0.670 -15.252 -10.497 1.00 0.00 21 GLU A N 5
ATOM 4667 C CA . GLU A 1 21 ? 0.997 -14.601 -11.754 1.00 0.00 21 GLU A CA 5
ATOM 4668 C C . GLU A 1 21 ? 1.631 -13.233 -11.494 1.00 0.00 21 GLU A C 5
ATOM 4669 O O . GLU A 1 21 ? 2.807 -13.024 -11.790 1.00 0.00 21 GLU A O 5
ATOM 4681 N N . VAL A 1 22 ? 0.825 -12.337 -10.944 1.00 0.00 22 VAL A N 5
ATOM 4682 C CA . VAL A 1 22 ? 1.293 -10.995 -10.641 1.00 0.00 22 VAL A CA 5
ATOM 4683 C C . VAL A 1 22 ? 1.436 -10.840 -9.125 1.00 0.00 22 VAL A C 5
ATOM 4684 O O . VAL A 1 22 ? 0.604 -11.336 -8.366 1.00 0.00 22 VAL A O 5
ATOM 4697 N N . MET A 1 23 ? 2.496 -10.150 -8.731 1.00 0.00 23 MET A N 5
ATOM 4698 C CA . MET A 1 23 ? 2.758 -9.923 -7.320 1.00 0.00 23 MET A CA 5
ATOM 4699 C C . MET A 1 23 ? 2.838 -8.427 -7.010 1.00 0.00 23 MET A C 5
ATOM 4700 O O . MET A 1 23 ? 3.104 -7.619 -7.899 1.00 0.00 23 MET A O 5
ATOM 4714 N N . GLN A 1 24 ? 2.604 -8.103 -5.747 1.00 0.00 24 GLN A N 5
ATOM 4715 C CA . GLN A 1 24 ? 2.646 -6.718 -5.310 1.00 0.00 24 GLN A CA 5
ATOM 4716 C C . GLN A 1 24 ? 3.884 -6.472 -4.445 1.00 0.00 24 GLN A C 5
ATOM 4717 O O . GLN A 1 24 ? 4.439 -7.407 -3.869 1.00 0.00 24 GLN A O 5
ATOM 4731 N N . VAL A 1 25 ? 4.281 -5.210 -4.380 1.00 0.00 25 VAL A N 5
ATOM 4732 C CA . VAL A 1 25 ? 5.443 -4.830 -3.595 1.00 0.00 25 VAL A CA 5
ATOM 4733 C C . VAL A 1 25 ? 5.148 -3.523 -2.856 1.00 0.00 25 VAL A C 5
ATOM 4734 O O . VAL A 1 25 ? 4.440 -2.659 -3.373 1.00 0.00 25 VAL A O 5
ATOM 4747 N N . LYS A 1 26 ? 5.704 -3.419 -1.658 1.00 0.00 26 LYS A N 5
ATOM 4748 C CA . LYS A 1 26 ? 5.510 -2.233 -0.843 1.00 0.00 26 LYS A CA 5
ATOM 4749 C C . LYS A 1 26 ? 6.767 -1.363 -0.908 1.00 0.00 26 LYS A C 5
ATOM 4750 O O . LYS A 1 26 ? 7.883 -1.869 -0.801 1.00 0.00 26 LYS A O 5
ATOM 4769 N N . CYS A 1 27 ? 6.543 -0.068 -1.082 1.00 0.00 27 CYS A N 5
ATOM 4770 C CA . CYS A 1 27 ? 7.644 0.877 -1.163 1.00 0.00 27 CYS A CA 5
ATOM 4771 C C . CYS A 1 27 ? 7.251 2.139 -0.393 1.00 0.00 27 CYS A C 5
ATOM 4772 O O . CYS A 1 27 ? 6.124 2.617 -0.512 1.00 0.00 27 CYS A O 5
ATOM 4780 N N . ARG A 1 28 ? 8.202 2.642 0.380 1.00 0.00 28 ARG A N 5
ATOM 4781 C CA . ARG A 1 28 ? 7.969 3.839 1.170 1.00 0.00 28 ARG A CA 5
ATOM 4782 C C . ARG A 1 28 ? 8.750 5.019 0.588 1.00 0.00 28 ARG A C 5
ATOM 4783 O O . ARG A 1 28 ? 9.896 4.864 0.168 1.00 0.00 28 ARG A O 5
ATOM 4804 N N . ILE A 1 29 ? 8.098 6.173 0.580 1.00 0.00 29 ILE A N 5
ATOM 4805 C CA . ILE A 1 29 ? 8.717 7.379 0.056 1.00 0.00 29 ILE A CA 5
ATOM 4806 C C . ILE A 1 29 ? 10.063 7.599 0.750 1.00 0.00 29 ILE A C 5
ATOM 4807 O O . ILE A 1 29 ? 10.198 7.342 1.945 1.00 0.00 29 ILE A O 5
ATOM 4823 N N . LEU A 1 30 ? 11.024 8.073 -0.029 1.00 0.00 30 LEU A N 5
ATOM 4824 C CA . LEU A 1 30 ? 12.354 8.330 0.495 1.00 0.00 30 LEU A CA 5
ATOM 4825 C C . LEU A 1 30 ? 12.615 9.838 0.492 1.00 0.00 30 LEU A C 5
ATOM 4826 O O . LEU A 1 30 ? 13.558 10.309 1.126 1.00 0.00 30 LEU A O 5
ATOM 4842 N N . ASP A 1 31 ? 11.763 10.553 -0.228 1.00 0.00 31 ASP A N 5
ATOM 4843 C CA . ASP A 1 31 ? 11.890 11.997 -0.321 1.00 0.00 31 ASP A CA 5
ATOM 4844 C C . ASP A 1 31 ? 10.585 12.586 -0.861 1.00 0.00 31 ASP A C 5
ATOM 4845 O O . ASP A 1 31 ? 9.942 11.991 -1.725 1.00 0.00 31 ASP A O 5
ATOM 4854 N N . GLY A 1 32 ? 10.232 13.747 -0.329 1.00 0.00 32 GLY A N 5
ATOM 4855 C CA . GLY A 1 32 ? 9.015 14.422 -0.746 1.00 0.00 32 GLY A CA 5
ATOM 4856 C C . GLY A 1 32 ? 8.203 14.887 0.465 1.00 0.00 32 GLY A C 5
ATOM 4857 O O . GLY A 1 32 ? 8.419 14.414 1.580 1.00 0.00 32 GLY A O 5
ATOM 4861 N N . ARG A 1 33 ? 7.287 15.807 0.205 1.00 0.00 33 ARG A N 5
ATOM 4862 C CA . ARG A 1 33 ? 6.442 16.341 1.260 1.00 0.00 33 ARG A CA 5
ATOM 4863 C C . ARG A 1 33 ? 5.585 15.229 1.867 1.00 0.00 33 ARG A C 5
ATOM 4864 O O . ARG A 1 33 ? 5.046 15.383 2.962 1.00 0.00 33 ARG A O 5
ATOM 4885 N N . ASP A 1 34 ? 5.485 14.132 1.130 1.00 0.00 34 ASP A N 5
ATOM 4886 C CA . ASP A 1 34 ? 4.703 12.995 1.582 1.00 0.00 34 ASP A CA 5
ATOM 4887 C C . ASP A 1 34 ? 5.624 11.995 2.285 1.00 0.00 34 ASP A C 5
ATOM 4888 O O . ASP A 1 34 ? 5.197 10.898 2.642 1.00 0.00 34 ASP A O 5
ATOM 4897 N N . LYS A 1 35 ? 6.869 12.411 2.464 1.00 0.00 35 LYS A N 5
ATOM 4898 C CA . LYS A 1 35 ? 7.853 11.566 3.118 1.00 0.00 35 LYS A CA 5
ATOM 4899 C C . LYS A 1 35 ? 7.136 10.563 4.025 1.00 0.00 35 LYS A C 5
ATOM 4900 O O . LYS A 1 35 ? 6.223 10.930 4.763 1.00 0.00 35 LYS A O 5
ATOM 4919 N N . GLY A 1 36 ? 7.577 9.316 3.939 1.00 0.00 36 GLY A N 5
ATOM 4920 C CA . GLY A 1 36 ? 6.989 8.258 4.742 1.00 0.00 36 GLY A CA 5
ATOM 4921 C C . GLY A 1 36 ? 5.793 7.627 4.027 1.00 0.00 36 GLY A C 5
ATOM 4922 O O . GLY A 1 36 ? 5.271 6.604 4.467 1.00 0.00 36 GLY A O 5
ATOM 4926 N N . ARG A 1 37 ? 5.393 8.264 2.936 1.00 0.00 37 ARG A N 5
ATOM 4927 C CA . ARG A 1 37 ? 4.268 7.778 2.156 1.00 0.00 37 ARG A CA 5
ATOM 4928 C C . ARG A 1 37 ? 4.580 6.396 1.578 1.00 0.00 37 ARG A C 5
ATOM 4929 O O . ARG A 1 37 ? 5.604 6.210 0.924 1.00 0.00 37 ARG A O 5
ATOM 4950 N N . ILE A 1 38 ? 3.677 5.462 1.841 1.00 0.00 38 ILE A N 5
ATOM 4951 C CA . ILE A 1 38 ? 3.844 4.103 1.356 1.00 0.00 38 ILE A CA 5
ATOM 4952 C C . ILE A 1 38 ? 2.650 3.732 0.474 1.00 0.00 38 ILE A C 5
ATOM 4953 O O . ILE A 1 38 ? 1.500 3.878 0.885 1.00 0.00 38 ILE A O 5
ATOM 4969 N N . LEU A 1 39 ? 2.964 3.259 -0.723 1.00 0.00 39 LEU A N 5
ATOM 4970 C CA . LEU A 1 39 ? 1.932 2.865 -1.667 1.00 0.00 39 LEU A CA 5
ATOM 4971 C C . LEU A 1 39 ? 2.290 1.506 -2.271 1.00 0.00 39 LEU A C 5
ATOM 4972 O O . LEU A 1 39 ? 3.370 1.338 -2.835 1.00 0.00 39 LEU A O 5
ATOM 4988 N N . THR A 1 40 ? 1.363 0.570 -2.132 1.00 0.00 40 THR A N 5
ATOM 4989 C CA . THR A 1 40 ? 1.567 -0.770 -2.656 1.00 0.00 40 THR A CA 5
ATOM 4990 C C . THR A 1 40 ? 0.811 -0.948 -3.974 1.00 0.00 40 THR A C 5
ATOM 4991 O O . THR A 1 40 ? -0.319 -0.481 -4.114 1.00 0.00 40 THR A O 5
ATOM 5002 N N . ARG A 1 41 ? 1.464 -1.623 -4.908 1.00 0.00 41 ARG A N 5
ATOM 5003 C CA . ARG A 1 41 ? 0.868 -1.869 -6.210 1.00 0.00 41 ARG A CA 5
ATOM 5004 C C . ARG A 1 41 ? 1.266 -3.254 -6.723 1.00 0.00 41 ARG A C 5
ATOM 5005 O O . ARG A 1 41 ? 2.290 -3.800 -6.317 1.00 0.00 41 ARG A O 5
ATOM 5026 N N . ASN A 1 42 ? 0.434 -3.783 -7.609 1.00 0.00 42 ASN A N 5
ATOM 5027 C CA . ASN A 1 42 ? 0.686 -5.094 -8.182 1.00 0.00 42 ASN A CA 5
ATOM 5028 C C . ASN A 1 42 ? 1.597 -4.946 -9.403 1.00 0.00 42 ASN A C 5
ATOM 5029 O O . ASN A 1 42 ? 1.245 -4.266 -10.366 1.00 0.00 42 ASN A O 5
ATOM 5040 N N . VAL A 1 43 ? 2.750 -5.593 -9.322 1.00 0.00 43 VAL A N 5
ATOM 5041 C CA . VAL A 1 43 ? 3.715 -5.541 -10.408 1.00 0.00 43 VAL A CA 5
ATOM 5042 C C . VAL A 1 43 ? 4.263 -6.946 -10.664 1.00 0.00 43 VAL A C 5
ATOM 5043 O O . VAL A 1 43 ? 4.642 -7.649 -9.728 1.00 0.00 43 VAL A O 5
ATOM 5056 N N . MET A 1 44 ? 4.289 -7.314 -11.937 1.00 0.00 44 MET A N 5
ATOM 5057 C CA . MET A 1 44 ? 4.784 -8.623 -12.328 1.00 0.00 44 MET A CA 5
ATOM 5058 C C . MET A 1 44 ? 6.299 -8.594 -12.541 1.00 0.00 44 MET A C 5
ATOM 5059 O O . MET A 1 44 ? 6.807 -7.773 -13.304 1.00 0.00 44 MET A O 5
ATOM 5073 N N . GLY A 1 45 ? 6.979 -9.500 -11.853 1.00 0.00 45 GLY A N 5
ATOM 5074 C CA . GLY A 1 45 ? 8.425 -9.589 -11.958 1.00 0.00 45 GLY A CA 5
ATOM 5075 C C . GLY A 1 45 ? 9.062 -9.812 -10.584 1.00 0.00 45 GLY A C 5
ATOM 5076 O O . GLY A 1 45 ? 8.466 -9.485 -9.560 1.00 0.00 45 GLY A O 5
ATOM 5080 N N . PRO A 1 46 ? 10.296 -10.382 -10.609 1.00 0.00 46 PRO A N 5
ATOM 5081 C CA . PRO A 1 46 ? 11.020 -10.653 -9.378 1.00 0.00 46 PRO A CA 5
ATOM 5082 C C . PRO A 1 46 ? 11.589 -9.364 -8.782 1.00 0.00 46 PRO A C 5
ATOM 5083 O O . PRO A 1 46 ? 12.737 -9.009 -9.044 1.00 0.00 46 PRO A O 5
ATOM 5094 N N . ILE A 1 47 ? 10.760 -8.699 -7.991 1.00 0.00 47 ILE A N 5
ATOM 5095 C CA . ILE A 1 47 ? 11.167 -7.457 -7.356 1.00 0.00 47 ILE A CA 5
ATOM 5096 C C . ILE A 1 47 ? 10.934 -7.562 -5.847 1.00 0.00 47 ILE A C 5
ATOM 5097 O O . ILE A 1 47 ? 9.822 -7.843 -5.405 1.00 0.00 47 ILE A O 5
ATOM 5113 N N . ARG A 1 48 ? 12.003 -7.329 -5.099 1.00 0.00 48 ARG A N 5
ATOM 5114 C CA . ARG A 1 48 ? 11.929 -7.394 -3.649 1.00 0.00 48 ARG A CA 5
ATOM 5115 C C . ARG A 1 48 ? 12.498 -6.115 -3.031 1.00 0.00 48 ARG A C 5
ATOM 5116 O O . ARG A 1 48 ? 13.298 -5.421 -3.658 1.00 0.00 48 ARG A O 5
ATOM 5137 N N . GLU A 1 49 ? 12.063 -5.841 -1.810 1.00 0.00 49 GLU A N 5
ATOM 5138 C CA . GLU A 1 49 ? 12.519 -4.658 -1.101 1.00 0.00 49 GLU A CA 5
ATOM 5139 C C . GLU A 1 49 ? 13.941 -4.295 -1.534 1.00 0.00 49 GLU A C 5
ATOM 5140 O O . GLU A 1 49 ? 14.809 -5.162 -1.617 1.00 0.00 49 GLU A O 5
ATOM 5152 N N . GLY A 1 50 ? 14.135 -3.011 -1.798 1.00 0.00 50 GLY A N 5
ATOM 5153 C CA . GLY A 1 50 ? 15.437 -2.522 -2.221 1.00 0.00 50 GLY A CA 5
ATOM 5154 C C . GLY A 1 50 ? 15.365 -1.912 -3.622 1.00 0.00 50 GLY A C 5
ATOM 5155 O O . GLY A 1 50 ? 16.218 -1.110 -3.998 1.00 0.00 50 GLY A O 5
ATOM 5159 N N . ASP A 1 51 ? 14.339 -2.316 -4.357 1.00 0.00 51 ASP A N 5
ATOM 5160 C CA . ASP A 1 51 ? 14.144 -1.819 -5.708 1.00 0.00 51 ASP A CA 5
ATOM 5161 C C . ASP A 1 51 ? 13.663 -0.368 -5.649 1.00 0.00 51 ASP A C 5
ATOM 5162 O O . ASP A 1 51 ? 13.292 0.124 -4.585 1.00 0.00 51 ASP A O 5
ATOM 5171 N N . ILE A 1 52 ? 13.685 0.277 -6.806 1.00 0.00 52 ILE A N 5
ATOM 5172 C CA . ILE A 1 52 ? 13.256 1.662 -6.900 1.00 0.00 52 ILE A CA 5
ATOM 5173 C C . ILE A 1 52 ? 11.839 1.715 -7.473 1.00 0.00 52 ILE A C 5
ATOM 5174 O O . ILE A 1 52 ? 11.484 0.913 -8.336 1.00 0.00 52 ILE A O 5
ATOM 5190 N N . LEU A 1 53 ? 11.066 2.667 -6.971 1.00 0.00 53 LEU A N 5
ATOM 5191 C CA . LEU A 1 53 ? 9.696 2.834 -7.423 1.00 0.00 53 LEU A CA 5
ATOM 5192 C C . LEU A 1 53 ? 9.398 4.325 -7.593 1.00 0.00 53 LEU A C 5
ATOM 5193 O O . LEU A 1 53 ? 10.116 5.170 -7.060 1.00 0.00 53 LEU A O 5
ATOM 5209 N N . MET A 1 54 ? 8.338 4.603 -8.339 1.00 0.00 54 MET A N 5
ATOM 5210 C CA . MET A 1 54 ? 7.937 5.978 -8.586 1.00 0.00 54 MET A CA 5
ATOM 5211 C C . MET A 1 54 ? 6.568 6.269 -7.969 1.00 0.00 54 MET A C 5
ATOM 5212 O O . MET A 1 54 ? 5.592 5.580 -8.262 1.00 0.00 54 MET A O 5
ATOM 5226 N N . LEU A 1 55 ? 6.540 7.291 -7.126 1.00 0.00 55 LEU A N 5
ATOM 5227 C CA . LEU A 1 55 ? 5.306 7.681 -6.465 1.00 0.00 55 LEU A CA 5
ATOM 5228 C C . LEU A 1 55 ? 4.715 8.900 -7.176 1.00 0.00 55 LEU A C 5
ATOM 5229 O O . LEU A 1 55 ? 5.265 9.998 -7.096 1.00 0.00 55 LEU A O 5
ATOM 5245 N N . LEU A 1 56 ? 3.603 8.666 -7.857 1.00 0.00 56 LEU A N 5
ATOM 5246 C CA . LEU A 1 56 ? 2.931 9.731 -8.582 1.00 0.00 56 LEU A CA 5
ATOM 5247 C C . LEU A 1 56 ? 1.675 10.151 -7.816 1.00 0.00 56 LEU A C 5
ATOM 5248 O O . LEU A 1 56 ? 0.953 9.305 -7.290 1.00 0.00 56 LEU A O 5
ATOM 5264 N N . ASP A 1 57 ? 1.452 11.456 -7.778 1.00 0.00 57 ASP A N 5
ATOM 5265 C CA . ASP A 1 57 ? 0.296 11.998 -7.085 1.00 0.00 57 ASP A CA 5
ATOM 5266 C C . ASP A 1 57 ? -0.977 11.373 -7.659 1.00 0.00 57 ASP A C 5
ATOM 5267 O O . ASP A 1 57 ? -1.231 11.465 -8.859 1.00 0.00 57 ASP A O 5
ATOM 5276 N N . THR A 1 58 ? -1.743 10.750 -6.776 1.00 0.00 58 THR A N 5
ATOM 5277 C CA . THR A 1 58 ? -2.983 10.110 -7.180 1.00 0.00 58 THR A CA 5
ATOM 5278 C C . THR A 1 58 ? -4.156 11.081 -7.037 1.00 0.00 58 THR A C 5
ATOM 5279 O O . THR A 1 58 ? -4.267 11.783 -6.033 1.00 0.00 58 THR A O 5
ATOM 5290 N N . ILE A 1 59 ? -5.002 11.091 -8.056 1.00 0.00 59 ILE A N 5
ATOM 5291 C CA . ILE A 1 59 ? -6.163 11.965 -8.057 1.00 0.00 59 ILE A CA 5
ATOM 5292 C C . ILE A 1 59 ? -7.363 11.213 -7.477 1.00 0.00 59 ILE A C 5
ATOM 5293 O O . ILE A 1 59 ? -7.729 10.147 -7.971 1.00 0.00 59 ILE A O 5
ATOM 5309 N N . ARG A 1 60 ? -7.941 11.797 -6.438 1.00 0.00 60 ARG A N 5
ATOM 5310 C CA . ARG A 1 60 ? -9.092 11.195 -5.786 1.00 0.00 60 ARG A CA 5
ATOM 5311 C C . ARG A 1 60 ? -10.314 11.255 -6.704 1.00 0.00 60 ARG A C 5
ATOM 5312 O O . ARG A 1 60 ? -10.438 12.168 -7.519 1.00 0.00 60 ARG A O 5
ATOM 5333 N N . GLU A 1 61 ? -11.186 10.271 -6.542 1.00 0.00 61 GLU A N 5
ATOM 5334 C CA . GLU A 1 61 ? -12.394 10.201 -7.346 1.00 0.00 61 GLU A CA 5
ATOM 5335 C C . GLU A 1 61 ? -13.604 10.652 -6.526 1.00 0.00 61 GLU A C 5
ATOM 5336 O O . GLU A 1 61 ? -13.660 10.424 -5.318 1.00 0.00 61 GLU A O 5
ATOM 5348 N N . ALA A 1 62 ? -14.543 11.283 -7.215 1.00 0.00 62 ALA A N 5
ATOM 5349 C CA . ALA A 1 62 ? -15.750 11.768 -6.566 1.00 0.00 62 ALA A CA 5
ATOM 5350 C C . ALA A 1 62 ? -16.658 10.582 -6.236 1.00 0.00 62 ALA A C 5
ATOM 5351 O O . ALA A 1 62 ? -16.786 9.653 -7.032 1.00 0.00 62 ALA A O 5
ATOM 5358 N N . LYS A 1 63 ? -17.266 10.652 -5.060 1.00 0.00 63 LYS A N 5
ATOM 5359 C CA . LYS A 1 63 ? -18.158 9.595 -4.615 1.00 0.00 63 LYS A CA 5
ATOM 5360 C C . LYS A 1 63 ? -19.579 9.899 -5.094 1.00 0.00 63 LYS A C 5
ATOM 5361 O O . LYS A 1 63 ? -20.031 11.041 -5.024 1.00 0.00 63 LYS A O 5
ATOM 5380 N N . GLU A 1 64 ? -20.245 8.857 -5.569 1.00 0.00 64 GLU A N 5
ATOM 5381 C CA . GLU A 1 64 ? -21.606 8.998 -6.059 1.00 0.00 64 GLU A CA 5
ATOM 5382 C C . GLU A 1 64 ? -22.597 8.420 -5.047 1.00 0.00 64 GLU A C 5
ATOM 5383 O O . GLU A 1 64 ? -22.277 7.472 -4.331 1.00 0.00 64 GLU A O 5
ATOM 5395 N N . ILE A 1 65 ? -23.781 9.014 -5.020 1.00 0.00 65 ILE A N 5
ATOM 5396 C CA . ILE A 1 65 ? -24.821 8.570 -4.108 1.00 0.00 65 ILE A CA 5
ATOM 5397 C C . ILE A 1 65 ? -25.767 7.620 -4.844 1.00 0.00 65 ILE A C 5
ATOM 5398 O O . ILE A 1 65 ? -26.182 7.898 -5.968 1.00 0.00 65 ILE A O 5
ATOM 5414 N N . ARG A 1 66 ? -26.081 6.517 -4.180 1.00 0.00 66 ARG A N 5
ATOM 5415 C CA . ARG A 1 66 ? -26.970 5.523 -4.757 1.00 0.00 66 ARG A CA 5
ATOM 5416 C C . ARG A 1 66 ? -28.327 5.552 -4.050 1.00 0.00 66 ARG A C 5
ATOM 5417 O O . ARG A 1 66 ? -28.393 5.503 -2.823 1.00 0.00 66 ARG A O 5
ATOM 5438 N N . THR A 1 67 ? -29.376 5.632 -4.856 1.00 0.00 67 THR A N 5
ATOM 5439 C CA . THR A 1 67 ? -30.728 5.667 -4.324 1.00 0.00 67 THR A CA 5
ATOM 5440 C C . THR A 1 67 ? -31.435 4.334 -4.575 1.00 0.00 67 THR A C 5
ATOM 5441 O O . THR A 1 67 ? -31.183 3.674 -5.581 1.00 0.00 67 THR A O 5
ATOM 5452 N N . PRO A 1 68 ? -32.330 3.969 -3.618 1.00 0.00 68 PRO A N 5
ATOM 5453 C CA . PRO A 1 68 ? -33.076 2.727 -3.725 1.00 0.00 68 PRO A CA 5
ATOM 5454 C C . PRO A 1 68 ? -34.188 2.844 -4.770 1.00 0.00 68 PRO A C 5
ATOM 5455 O O . PRO A 1 68 ? -35.360 2.981 -4.421 1.00 0.00 68 PRO A O 5
ATOM 5466 N N . MET A 1 1 ? 9.399 11.833 -13.020 1.00 0.00 1 MET A N 6
ATOM 5467 C CA . MET A 1 1 ? 10.405 12.395 -12.135 1.00 0.00 1 MET A CA 6
ATOM 5468 C C . MET A 1 1 ? 9.757 13.238 -11.034 1.00 0.00 1 MET A C 6
ATOM 5469 O O . MET A 1 1 ? 9.967 12.985 -9.849 1.00 0.00 1 MET A O 6
ATOM 5482 N N . ASP A 1 2 ? 8.984 14.224 -11.466 1.00 0.00 2 ASP A N 6
ATOM 5483 C CA . ASP A 1 2 ? 8.305 15.106 -10.532 1.00 0.00 2 ASP A CA 6
ATOM 5484 C C . ASP A 1 2 ? 6.949 14.502 -10.160 1.00 0.00 2 ASP A C 6
ATOM 5485 O O . ASP A 1 2 ? 6.485 14.655 -9.032 1.00 0.00 2 ASP A O 6
ATOM 5494 N N . ASP A 1 3 ? 6.352 13.827 -11.132 1.00 0.00 3 ASP A N 6
ATOM 5495 C CA . ASP A 1 3 ? 5.059 13.199 -10.921 1.00 0.00 3 ASP A CA 6
ATOM 5496 C C . ASP A 1 3 ? 5.199 12.090 -9.876 1.00 0.00 3 ASP A C 6
ATOM 5497 O O . ASP A 1 3 ? 4.431 12.036 -8.917 1.00 0.00 3 ASP A O 6
ATOM 5506 N N . ALA A 1 4 ? 6.186 11.234 -10.096 1.00 0.00 4 ALA A N 6
ATOM 5507 C CA . ALA A 1 4 ? 6.437 10.131 -9.185 1.00 0.00 4 ALA A CA 6
ATOM 5508 C C . ALA A 1 4 ? 7.708 10.416 -8.383 1.00 0.00 4 ALA A C 6
ATOM 5509 O O . ALA A 1 4 ? 8.657 11.002 -8.904 1.00 0.00 4 ALA A O 6
ATOM 5516 N N . THR A 1 5 ? 7.687 9.989 -7.129 1.00 0.00 5 THR A N 6
ATOM 5517 C CA . THR A 1 5 ? 8.826 10.191 -6.250 1.00 0.00 5 THR A CA 6
ATOM 5518 C C . THR A 1 5 ? 9.672 8.918 -6.172 1.00 0.00 5 THR A C 6
ATOM 5519 O O . THR A 1 5 ? 9.137 7.811 -6.191 1.00 0.00 5 THR A O 6
ATOM 5530 N N . PRO A 1 6 ? 11.013 9.124 -6.084 1.00 0.00 6 PRO A N 6
ATOM 5531 C CA . PRO A 1 6 ? 11.939 8.007 -6.004 1.00 0.00 6 PRO A CA 6
ATOM 5532 C C . PRO A 1 6 ? 11.910 7.371 -4.612 1.00 0.00 6 PRO A C 6
ATOM 5533 O O . PRO A 1 6 ? 12.289 8.005 -3.629 1.00 0.00 6 PRO A O 6
ATOM 5544 N N . ALA A 1 7 ? 11.457 6.127 -4.574 1.00 0.00 7 ALA A N 6
ATOM 5545 C CA . ALA A 1 7 ? 11.374 5.398 -3.320 1.00 0.00 7 ALA A CA 6
ATOM 5546 C C . ALA A 1 7 ? 11.998 4.013 -3.498 1.00 0.00 7 ALA A C 6
ATOM 5547 O O . ALA A 1 7 ? 12.064 3.496 -4.612 1.00 0.00 7 ALA A O 6
ATOM 5554 N N . GLU A 1 8 ? 12.439 3.450 -2.382 1.00 0.00 8 GLU A N 6
ATOM 5555 C CA . GLU A 1 8 ? 13.055 2.134 -2.401 1.00 0.00 8 GLU A CA 6
ATOM 5556 C C . GLU A 1 8 ? 12.180 1.128 -1.650 1.00 0.00 8 GLU A C 6
ATOM 5557 O O . GLU A 1 8 ? 11.727 1.401 -0.540 1.00 0.00 8 GLU A O 6
ATOM 5569 N N . VAL A 1 9 ? 11.970 -0.015 -2.286 1.00 0.00 9 VAL A N 6
ATOM 5570 C CA . VAL A 1 9 ? 11.158 -1.064 -1.693 1.00 0.00 9 VAL A CA 6
ATOM 5571 C C . VAL A 1 9 ? 11.649 -1.340 -0.270 1.00 0.00 9 VAL A C 6
ATOM 5572 O O . VAL A 1 9 ? 12.849 -1.482 -0.040 1.00 0.00 9 VAL A O 6
ATOM 5585 N N . ILE A 1 10 ? 10.696 -1.407 0.648 1.00 0.00 10 ILE A N 6
ATOM 5586 C CA . ILE A 1 10 ? 11.017 -1.663 2.042 1.00 0.00 10 ILE A CA 6
ATOM 5587 C C . ILE A 1 10 ? 10.389 -2.991 2.469 1.00 0.00 10 ILE A C 6
ATOM 5588 O O . ILE A 1 10 ? 10.979 -3.739 3.247 1.00 0.00 10 ILE A O 6
ATOM 5604 N N . GLU A 1 11 ? 9.200 -3.243 1.943 1.00 0.00 11 GLU A N 6
ATOM 5605 C CA . GLU A 1 11 ? 8.485 -4.468 2.260 1.00 0.00 11 GLU A CA 6
ATOM 5606 C C . GLU A 1 11 ? 7.945 -5.114 0.982 1.00 0.00 11 GLU A C 6
ATOM 5607 O O . GLU A 1 11 ? 7.636 -4.420 0.015 1.00 0.00 11 GLU A O 6
ATOM 5619 N N . VAL A 1 12 ? 7.846 -6.434 1.021 1.00 0.00 12 VAL A N 6
ATOM 5620 C CA . VAL A 1 12 ? 7.348 -7.181 -0.122 1.00 0.00 12 VAL A CA 6
ATOM 5621 C C . VAL A 1 12 ? 6.116 -7.985 0.298 1.00 0.00 12 VAL A C 6
ATOM 5622 O O . VAL A 1 12 ? 6.115 -8.621 1.351 1.00 0.00 12 VAL A O 6
ATOM 5635 N N . LEU A 1 13 ? 5.097 -7.931 -0.548 1.00 0.00 13 LEU A N 6
ATOM 5636 C CA . LEU A 1 13 ? 3.862 -8.647 -0.278 1.00 0.00 13 LEU A CA 6
ATOM 5637 C C . LEU A 1 13 ? 3.757 -9.848 -1.220 1.00 0.00 13 LEU A C 6
ATOM 5638 O O . LEU A 1 13 ? 3.586 -9.682 -2.427 1.00 0.00 13 LEU A O 6
ATOM 5654 N N . LYS A 1 14 ? 3.863 -11.031 -0.634 1.00 0.00 14 LYS A N 6
ATOM 5655 C CA . LYS A 1 14 ? 3.782 -12.259 -1.406 1.00 0.00 14 LYS A CA 6
ATOM 5656 C C . LYS A 1 14 ? 2.835 -13.236 -0.705 1.00 0.00 14 LYS A C 6
ATOM 5657 O O . LYS A 1 14 ? 2.904 -13.408 0.511 1.00 0.00 14 LYS A O 6
ATOM 5676 N N . ARG A 1 15 ? 1.974 -13.850 -1.503 1.00 0.00 15 ARG A N 6
ATOM 5677 C CA . ARG A 1 15 ? 1.015 -14.805 -0.974 1.00 0.00 15 ARG A CA 6
ATOM 5678 C C . ARG A 1 15 ? 1.085 -16.117 -1.758 1.00 0.00 15 ARG A C 6
ATOM 5679 O O . ARG A 1 15 ? 0.713 -16.165 -2.929 1.00 0.00 15 ARG A O 6
ATOM 5700 N N . THR A 1 16 ? 1.564 -17.149 -1.079 1.00 0.00 16 THR A N 6
ATOM 5701 C CA . THR A 1 16 ? 1.688 -18.458 -1.697 1.00 0.00 16 THR A CA 6
ATOM 5702 C C . THR A 1 16 ? 0.354 -18.887 -2.310 1.00 0.00 16 THR A C 6
ATOM 5703 O O . THR A 1 16 ? -0.705 -18.647 -1.732 1.00 0.00 16 THR A O 6
ATOM 5714 N N . GLY A 1 17 ? 0.448 -19.515 -3.474 1.00 0.00 17 GLY A N 6
ATOM 5715 C CA . GLY A 1 17 ? -0.739 -19.979 -4.171 1.00 0.00 17 GLY A CA 6
ATOM 5716 C C . GLY A 1 17 ? -0.495 -20.049 -5.680 1.00 0.00 17 GLY A C 6
ATOM 5717 O O . GLY A 1 17 ? -1.173 -19.373 -6.454 1.00 0.00 17 GLY A O 6
ATOM 5721 N N . MET A 1 18 ? 0.474 -20.871 -6.054 1.00 0.00 18 MET A N 6
ATOM 5722 C CA . MET A 1 18 ? 0.815 -21.038 -7.457 1.00 0.00 18 MET A CA 6
ATOM 5723 C C . MET A 1 18 ? 1.164 -19.694 -8.099 1.00 0.00 18 MET A C 6
ATOM 5724 O O . MET A 1 18 ? 0.536 -19.287 -9.075 1.00 0.00 18 MET A O 6
ATOM 5738 N N . THR A 1 19 ? 2.165 -19.042 -7.525 1.00 0.00 19 THR A N 6
ATOM 5739 C CA . THR A 1 19 ? 2.606 -17.753 -8.030 1.00 0.00 19 THR A CA 6
ATOM 5740 C C . THR A 1 19 ? 1.401 -16.864 -8.345 1.00 0.00 19 THR A C 6
ATOM 5741 O O . THR A 1 19 ? 0.283 -17.155 -7.923 1.00 0.00 19 THR A O 6
ATOM 5752 N N . GLY A 1 20 ? 1.670 -15.798 -9.084 1.00 0.00 20 GLY A N 6
ATOM 5753 C CA . GLY A 1 20 ? 0.622 -14.864 -9.461 1.00 0.00 20 GLY A CA 6
ATOM 5754 C C . GLY A 1 20 ? 1.030 -14.048 -10.689 1.00 0.00 20 GLY A C 6
ATOM 5755 O O . GLY A 1 20 ? 2.196 -13.686 -10.840 1.00 0.00 20 GLY A O 6
ATOM 5759 N N . GLU A 1 21 ? 0.047 -13.784 -11.537 1.00 0.00 21 GLU A N 6
ATOM 5760 C CA . GLU A 1 21 ? 0.289 -13.018 -12.748 1.00 0.00 21 GLU A CA 6
ATOM 5761 C C . GLU A 1 21 ? 1.193 -11.821 -12.447 1.00 0.00 21 GLU A C 6
ATOM 5762 O O . GLU A 1 21 ? 2.272 -11.693 -13.024 1.00 0.00 21 GLU A O 6
ATOM 5774 N N . VAL A 1 22 ? 0.719 -10.974 -11.544 1.00 0.00 22 VAL A N 6
ATOM 5775 C CA . VAL A 1 22 ? 1.472 -9.792 -11.160 1.00 0.00 22 VAL A CA 6
ATOM 5776 C C . VAL A 1 22 ? 1.793 -9.861 -9.666 1.00 0.00 22 VAL A C 6
ATOM 5777 O O . VAL A 1 22 ? 0.988 -10.352 -8.876 1.00 0.00 22 VAL A O 6
ATOM 5790 N N . MET A 1 23 ? 2.971 -9.360 -9.323 1.00 0.00 23 MET A N 6
ATOM 5791 C CA . MET A 1 23 ? 3.408 -9.359 -7.937 1.00 0.00 23 MET A CA 6
ATOM 5792 C C . MET A 1 23 ? 3.382 -7.944 -7.355 1.00 0.00 23 MET A C 6
ATOM 5793 O O . MET A 1 23 ? 3.789 -6.990 -8.017 1.00 0.00 23 MET A O 6
ATOM 5807 N N . GLN A 1 24 ? 2.901 -7.853 -6.125 1.00 0.00 24 GLN A N 6
ATOM 5808 C CA . GLN A 1 24 ? 2.817 -6.571 -5.447 1.00 0.00 24 GLN A CA 6
ATOM 5809 C C . GLN A 1 24 ? 3.927 -6.449 -4.401 1.00 0.00 24 GLN A C 6
ATOM 5810 O O . GLN A 1 24 ? 4.274 -7.428 -3.742 1.00 0.00 24 GLN A O 6
ATOM 5824 N N . VAL A 1 25 ? 4.454 -5.240 -4.282 1.00 0.00 25 VAL A N 6
ATOM 5825 C CA . VAL A 1 25 ? 5.518 -4.977 -3.328 1.00 0.00 25 VAL A CA 6
ATOM 5826 C C . VAL A 1 25 ? 5.192 -3.705 -2.543 1.00 0.00 25 VAL A C 6
ATOM 5827 O O . VAL A 1 25 ? 4.420 -2.867 -3.006 1.00 0.00 25 VAL A O 6
ATOM 5840 N N . LYS A 1 26 ? 5.795 -3.602 -1.368 1.00 0.00 26 LYS A N 6
ATOM 5841 C CA . LYS A 1 26 ? 5.578 -2.446 -0.514 1.00 0.00 26 LYS A CA 6
ATOM 5842 C C . LYS A 1 26 ? 6.833 -1.571 -0.519 1.00 0.00 26 LYS A C 6
ATOM 5843 O O . LYS A 1 26 ? 7.927 -2.047 -0.217 1.00 0.00 26 LYS A O 6
ATOM 5862 N N . CYS A 1 27 ? 6.634 -0.308 -0.865 1.00 0.00 27 CYS A N 6
ATOM 5863 C CA . CYS A 1 27 ? 7.736 0.638 -0.913 1.00 0.00 27 CYS A CA 6
ATOM 5864 C C . CYS A 1 27 ? 7.338 1.880 -0.115 1.00 0.00 27 CYS A C 6
ATOM 5865 O O . CYS A 1 27 ? 6.167 2.256 -0.087 1.00 0.00 27 CYS A O 6
ATOM 5873 N N . ARG A 1 28 ? 8.334 2.484 0.516 1.00 0.00 28 ARG A N 6
ATOM 5874 C CA . ARG A 1 28 ? 8.103 3.677 1.313 1.00 0.00 28 ARG A CA 6
ATOM 5875 C C . ARG A 1 28 ? 8.778 4.888 0.665 1.00 0.00 28 ARG A C 6
ATOM 5876 O O . ARG A 1 28 ? 9.892 4.782 0.154 1.00 0.00 28 ARG A O 6
ATOM 5897 N N . ILE A 1 29 ? 8.074 6.010 0.707 1.00 0.00 29 ILE A N 6
ATOM 5898 C CA . ILE A 1 29 ? 8.591 7.239 0.130 1.00 0.00 29 ILE A CA 6
ATOM 5899 C C . ILE A 1 29 ? 9.913 7.600 0.812 1.00 0.00 29 ILE A C 6
ATOM 5900 O O . ILE A 1 29 ? 9.951 7.825 2.020 1.00 0.00 29 ILE A O 6
ATOM 5916 N N . LEU A 1 30 ? 10.964 7.645 0.006 1.00 0.00 30 LEU A N 6
ATOM 5917 C CA . LEU A 1 30 ? 12.284 7.975 0.516 1.00 0.00 30 LEU A CA 6
ATOM 5918 C C . LEU A 1 30 ? 12.454 9.496 0.533 1.00 0.00 30 LEU A C 6
ATOM 5919 O O . LEU A 1 30 ? 13.256 10.026 1.300 1.00 0.00 30 LEU A O 6
ATOM 5935 N N . ASP A 1 31 ? 11.687 10.154 -0.323 1.00 0.00 31 ASP A N 6
ATOM 5936 C CA . ASP A 1 31 ? 11.742 11.603 -0.417 1.00 0.00 31 ASP A CA 6
ATOM 5937 C C . ASP A 1 31 ? 10.514 12.108 -1.177 1.00 0.00 31 ASP A C 6
ATOM 5938 O O . ASP A 1 31 ? 9.880 11.353 -1.911 1.00 0.00 31 ASP A O 6
ATOM 5947 N N . GLY A 1 32 ? 10.216 13.383 -0.974 1.00 0.00 32 GLY A N 6
ATOM 5948 C CA . GLY A 1 32 ? 9.075 13.998 -1.631 1.00 0.00 32 GLY A CA 6
ATOM 5949 C C . GLY A 1 32 ? 8.396 15.016 -0.712 1.00 0.00 32 GLY A C 6
ATOM 5950 O O . GLY A 1 32 ? 8.983 15.452 0.277 1.00 0.00 32 GLY A O 6
ATOM 5954 N N . ARG A 1 33 ? 7.169 15.364 -1.071 1.00 0.00 33 ARG A N 6
ATOM 5955 C CA . ARG A 1 33 ? 6.405 16.322 -0.291 1.00 0.00 33 ARG A CA 6
ATOM 5956 C C . ARG A 1 33 ? 5.747 15.629 0.904 1.00 0.00 33 ARG A C 6
ATOM 5957 O O . ARG A 1 33 ? 5.577 16.235 1.961 1.00 0.00 33 ARG A O 6
ATOM 5978 N N . ASP A 1 34 ? 5.396 14.369 0.697 1.00 0.00 34 ASP A N 6
ATOM 5979 C CA . ASP A 1 34 ? 4.761 13.587 1.745 1.00 0.00 34 ASP A CA 6
ATOM 5980 C C . ASP A 1 34 ? 5.837 13.001 2.661 1.00 0.00 34 ASP A C 6
ATOM 5981 O O . ASP A 1 34 ? 5.780 13.169 3.878 1.00 0.00 34 ASP A O 6
ATOM 5990 N N . LYS A 1 35 ? 6.793 12.325 2.041 1.00 0.00 35 LYS A N 6
ATOM 5991 C CA . LYS A 1 35 ? 7.881 11.713 2.785 1.00 0.00 35 LYS A CA 6
ATOM 5992 C C . LYS A 1 35 ? 7.307 10.697 3.775 1.00 0.00 35 LYS A C 6
ATOM 5993 O O . LYS A 1 35 ? 6.368 11.001 4.508 1.00 0.00 35 LYS A O 6
ATOM 6012 N N . GLY A 1 36 ? 7.897 9.511 3.764 1.00 0.00 36 GLY A N 6
ATOM 6013 C CA . GLY A 1 36 ? 7.457 8.448 4.652 1.00 0.00 36 GLY A CA 6
ATOM 6014 C C . GLY A 1 36 ? 6.191 7.776 4.116 1.00 0.00 36 GLY A C 6
ATOM 6015 O O . GLY A 1 36 ? 5.730 6.780 4.671 1.00 0.00 36 GLY A O 6
ATOM 6019 N N . ARG A 1 37 ? 5.664 8.348 3.043 1.00 0.00 37 ARG A N 6
ATOM 6020 C CA . ARG A 1 37 ? 4.461 7.816 2.426 1.00 0.00 37 ARG A CA 6
ATOM 6021 C C . ARG A 1 37 ? 4.727 6.421 1.859 1.00 0.00 37 ARG A C 6
ATOM 6022 O O . ARG A 1 37 ? 5.656 6.232 1.075 1.00 0.00 37 ARG A O 6
ATOM 6043 N N . ILE A 1 38 ? 3.895 5.478 2.277 1.00 0.00 38 ILE A N 6
ATOM 6044 C CA . ILE A 1 38 ? 4.029 4.105 1.821 1.00 0.00 38 ILE A CA 6
ATOM 6045 C C . ILE A 1 38 ? 2.796 3.723 0.999 1.00 0.00 38 ILE A C 6
ATOM 6046 O O . ILE A 1 38 ? 1.670 3.804 1.488 1.00 0.00 38 ILE A O 6
ATOM 6062 N N . LEU A 1 39 ? 3.050 3.314 -0.235 1.00 0.00 39 LEU A N 6
ATOM 6063 C CA . LEU A 1 39 ? 1.975 2.919 -1.129 1.00 0.00 39 LEU A CA 6
ATOM 6064 C C . LEU A 1 39 ? 2.295 1.549 -1.731 1.00 0.00 39 LEU A C 6
ATOM 6065 O O . LEU A 1 39 ? 3.457 1.233 -1.980 1.00 0.00 39 LEU A O 6
ATOM 6081 N N . THR A 1 40 ? 1.243 0.773 -1.947 1.00 0.00 40 THR A N 6
ATOM 6082 C CA . THR A 1 40 ? 1.398 -0.556 -2.514 1.00 0.00 40 THR A CA 6
ATOM 6083 C C . THR A 1 40 ? 0.825 -0.600 -3.932 1.00 0.00 40 THR A C 6
ATOM 6084 O O . THR A 1 40 ? -0.313 -0.191 -4.159 1.00 0.00 40 THR A O 6
ATOM 6095 N N . ARG A 1 41 ? 1.640 -1.098 -4.850 1.00 0.00 41 ARG A N 6
ATOM 6096 C CA . ARG A 1 41 ? 1.228 -1.201 -6.240 1.00 0.00 41 ARG A CA 6
ATOM 6097 C C . ARG A 1 41 ? 1.615 -2.568 -6.808 1.00 0.00 41 ARG A C 6
ATOM 6098 O O . ARG A 1 41 ? 2.606 -3.162 -6.386 1.00 0.00 41 ARG A O 6
ATOM 6119 N N . ASN A 1 42 ? 0.814 -3.027 -7.758 1.00 0.00 42 ASN A N 6
ATOM 6120 C CA . ASN A 1 42 ? 1.060 -4.312 -8.389 1.00 0.00 42 ASN A CA 6
ATOM 6121 C C . ASN A 1 42 ? 1.999 -4.119 -9.581 1.00 0.00 42 ASN A C 6
ATOM 6122 O O . ASN A 1 42 ? 1.714 -3.327 -10.478 1.00 0.00 42 ASN A O 6
ATOM 6133 N N . VAL A 1 43 ? 3.099 -4.856 -9.553 1.00 0.00 43 VAL A N 6
ATOM 6134 C CA . VAL A 1 43 ? 4.082 -4.776 -10.620 1.00 0.00 43 VAL A CA 6
ATOM 6135 C C . VAL A 1 43 ? 4.511 -6.189 -11.019 1.00 0.00 43 VAL A C 6
ATOM 6136 O O . VAL A 1 43 ? 4.620 -7.072 -10.170 1.00 0.00 43 VAL A O 6
ATOM 6149 N N . MET A 1 44 ? 4.744 -6.359 -12.313 1.00 0.00 44 MET A N 6
ATOM 6150 C CA . MET A 1 44 ? 5.159 -7.650 -12.835 1.00 0.00 44 MET A CA 6
ATOM 6151 C C . MET A 1 44 ? 6.681 -7.723 -12.970 1.00 0.00 44 MET A C 6
ATOM 6152 O O . MET A 1 44 ? 7.293 -6.867 -13.606 1.00 0.00 44 MET A O 6
ATOM 6166 N N . GLY A 1 45 ? 7.249 -8.754 -12.360 1.00 0.00 45 GLY A N 6
ATOM 6167 C CA . GLY A 1 45 ? 8.688 -8.950 -12.405 1.00 0.00 45 GLY A CA 6
ATOM 6168 C C . GLY A 1 45 ? 9.247 -9.223 -11.007 1.00 0.00 45 GLY A C 6
ATOM 6169 O O . GLY A 1 45 ? 8.585 -8.955 -10.006 1.00 0.00 45 GLY A O 6
ATOM 6173 N N . PRO A 1 46 ? 10.493 -9.768 -10.983 1.00 0.00 46 PRO A N 6
ATOM 6174 C CA . PRO A 1 46 ? 11.149 -10.081 -9.725 1.00 0.00 46 PRO A CA 6
ATOM 6175 C C . PRO A 1 46 ? 11.654 -8.810 -9.039 1.00 0.00 46 PRO A C 6
ATOM 6176 O O . PRO A 1 46 ? 12.782 -8.380 -9.273 1.00 0.00 46 PRO A O 6
ATOM 6187 N N . ILE A 1 47 ? 10.793 -8.244 -8.205 1.00 0.00 47 ILE A N 6
ATOM 6188 C CA . ILE A 1 47 ? 11.138 -7.031 -7.483 1.00 0.00 47 ILE A CA 6
ATOM 6189 C C . ILE A 1 47 ? 10.934 -7.259 -5.984 1.00 0.00 47 ILE A C 6
ATOM 6190 O O . ILE A 1 47 ? 9.834 -7.595 -5.548 1.00 0.00 47 ILE A O 6
ATOM 6206 N N . ARG A 1 48 ? 12.012 -7.069 -5.237 1.00 0.00 48 ARG A N 6
ATOM 6207 C CA . ARG A 1 48 ? 11.965 -7.249 -3.796 1.00 0.00 48 ARG A CA 6
ATOM 6208 C C . ARG A 1 48 ? 12.569 -6.035 -3.089 1.00 0.00 48 ARG A C 6
ATOM 6209 O O . ARG A 1 48 ? 13.239 -5.216 -3.717 1.00 0.00 48 ARG A O 6
ATOM 6230 N N . GLU A 1 49 ? 12.311 -5.956 -1.792 1.00 0.00 49 GLU A N 6
ATOM 6231 C CA . GLU A 1 49 ? 12.822 -4.856 -0.992 1.00 0.00 49 GLU A CA 6
ATOM 6232 C C . GLU A 1 49 ? 14.226 -4.467 -1.459 1.00 0.00 49 GLU A C 6
ATOM 6233 O O . GLU A 1 49 ? 15.074 -5.331 -1.675 1.00 0.00 49 GLU A O 6
ATOM 6245 N N . GLY A 1 50 ? 14.429 -3.165 -1.601 1.00 0.00 50 GLY A N 6
ATOM 6246 C CA . GLY A 1 50 ? 15.715 -2.651 -2.038 1.00 0.00 50 GLY A CA 6
ATOM 6247 C C . GLY A 1 50 ? 15.608 -2.012 -3.424 1.00 0.00 50 GLY A C 6
ATOM 6248 O O . GLY A 1 50 ? 16.414 -1.153 -3.779 1.00 0.00 50 GLY A O 6
ATOM 6252 N N . ASP A 1 51 ? 14.607 -2.455 -4.169 1.00 0.00 51 ASP A N 6
ATOM 6253 C CA . ASP A 1 51 ? 14.384 -1.937 -5.508 1.00 0.00 51 ASP A CA 6
ATOM 6254 C C . ASP A 1 51 ? 13.785 -0.532 -5.413 1.00 0.00 51 ASP A C 6
ATOM 6255 O O . ASP A 1 51 ? 13.378 -0.098 -4.337 1.00 0.00 51 ASP A O 6
ATOM 6264 N N . ILE A 1 52 ? 13.750 0.140 -6.555 1.00 0.00 52 ILE A N 6
ATOM 6265 C CA . ILE A 1 52 ? 13.208 1.486 -6.614 1.00 0.00 52 ILE A CA 6
ATOM 6266 C C . ILE A 1 52 ? 11.913 1.475 -7.430 1.00 0.00 52 ILE A C 6
ATOM 6267 O O . ILE A 1 52 ? 11.872 0.921 -8.527 1.00 0.00 52 ILE A O 6
ATOM 6283 N N . LEU A 1 53 ? 10.888 2.094 -6.862 1.00 0.00 53 LEU A N 6
ATOM 6284 C CA . LEU A 1 53 ? 9.596 2.162 -7.523 1.00 0.00 53 LEU A CA 6
ATOM 6285 C C . LEU A 1 53 ? 9.133 3.619 -7.579 1.00 0.00 53 LEU A C 6
ATOM 6286 O O . LEU A 1 53 ? 9.632 4.462 -6.836 1.00 0.00 53 LEU A O 6
ATOM 6302 N N . MET A 1 54 ? 8.182 3.870 -8.467 1.00 0.00 54 MET A N 6
ATOM 6303 C CA . MET A 1 54 ? 7.646 5.211 -8.629 1.00 0.00 54 MET A CA 6
ATOM 6304 C C . MET A 1 54 ? 6.361 5.389 -7.818 1.00 0.00 54 MET A C 6
ATOM 6305 O O . MET A 1 54 ? 5.417 4.614 -7.965 1.00 0.00 54 MET A O 6
ATOM 6319 N N . LEU A 1 55 ? 6.366 6.414 -6.979 1.00 0.00 55 LEU A N 6
ATOM 6320 C CA . LEU A 1 55 ? 5.213 6.704 -6.144 1.00 0.00 55 LEU A CA 6
ATOM 6321 C C . LEU A 1 55 ? 4.421 7.860 -6.759 1.00 0.00 55 LEU A C 6
ATOM 6322 O O . LEU A 1 55 ? 4.883 8.999 -6.766 1.00 0.00 55 LEU A O 6
ATOM 6338 N N . LEU A 1 56 ? 3.241 7.525 -7.260 1.00 0.00 56 LEU A N 6
ATOM 6339 C CA . LEU A 1 56 ? 2.380 8.520 -7.876 1.00 0.00 56 LEU A CA 6
ATOM 6340 C C . LEU A 1 56 ? 1.251 8.881 -6.909 1.00 0.00 56 LEU A C 6
ATOM 6341 O O . LEU A 1 56 ? 0.709 8.010 -6.230 1.00 0.00 56 LEU A O 6
ATOM 6357 N N . ASP A 1 57 ? 0.930 10.166 -6.876 1.00 0.00 57 ASP A N 6
ATOM 6358 C CA . ASP A 1 57 ? -0.125 10.652 -6.003 1.00 0.00 57 ASP A CA 6
ATOM 6359 C C . ASP A 1 57 ? -1.414 9.879 -6.289 1.00 0.00 57 ASP A C 6
ATOM 6360 O O . ASP A 1 57 ? -1.892 9.860 -7.422 1.00 0.00 57 ASP A O 6
ATOM 6369 N N . THR A 1 58 ? -1.941 9.262 -5.242 1.00 0.00 58 THR A N 6
ATOM 6370 C CA . THR A 1 58 ? -3.165 8.490 -5.366 1.00 0.00 58 THR A CA 6
ATOM 6371 C C . THR A 1 58 ? -4.383 9.370 -5.077 1.00 0.00 58 THR A C 6
ATOM 6372 O O . THR A 1 58 ? -4.424 10.064 -4.062 1.00 0.00 58 THR A O 6
ATOM 6383 N N . ILE A 1 59 ? -5.344 9.313 -5.987 1.00 0.00 59 ILE A N 6
ATOM 6384 C CA . ILE A 1 59 ? -6.559 10.097 -5.842 1.00 0.00 59 ILE A CA 6
ATOM 6385 C C . ILE A 1 59 ? -7.496 9.400 -4.853 1.00 0.00 59 ILE A C 6
ATOM 6386 O O . ILE A 1 59 ? -7.783 8.212 -4.997 1.00 0.00 59 ILE A O 6
ATOM 6402 N N . ARG A 1 60 ? -7.945 10.167 -3.871 1.00 0.00 60 ARG A N 6
ATOM 6403 C CA . ARG A 1 60 ? -8.844 9.638 -2.859 1.00 0.00 60 ARG A CA 6
ATOM 6404 C C . ARG A 1 60 ? -10.297 9.765 -3.321 1.00 0.00 60 ARG A C 6
ATOM 6405 O O . ARG A 1 60 ? -10.650 10.716 -4.016 1.00 0.00 60 ARG A O 6
ATOM 6426 N N . GLU A 1 61 ? -11.100 8.792 -2.915 1.00 0.00 61 GLU A N 6
ATOM 6427 C CA . GLU A 1 61 ? -12.507 8.783 -3.279 1.00 0.00 61 GLU A CA 6
ATOM 6428 C C . GLU A 1 61 ? -13.340 9.467 -2.192 1.00 0.00 61 GLU A C 6
ATOM 6429 O O . GLU A 1 61 ? -13.092 9.276 -1.003 1.00 0.00 61 GLU A O 6
ATOM 6441 N N . ALA A 1 62 ? -14.311 10.249 -2.640 1.00 0.00 62 ALA A N 6
ATOM 6442 C CA . ALA A 1 62 ? -15.181 10.962 -1.722 1.00 0.00 62 ALA A CA 6
ATOM 6443 C C . ALA A 1 62 ? -16.324 10.041 -1.290 1.00 0.00 62 ALA A C 6
ATOM 6444 O O . ALA A 1 62 ? -17.123 9.607 -2.118 1.00 0.00 62 ALA A O 6
ATOM 6451 N N . LYS A 1 63 ? -16.365 9.769 0.007 1.00 0.00 63 LYS A N 6
ATOM 6452 C CA . LYS A 1 63 ? -17.396 8.908 0.558 1.00 0.00 63 LYS A CA 6
ATOM 6453 C C . LYS A 1 63 ? -18.666 9.727 0.797 1.00 0.00 63 LYS A C 6
ATOM 6454 O O . LYS A 1 63 ? -18.623 10.769 1.448 1.00 0.00 63 LYS A O 6
ATOM 6473 N N . GLU A 1 64 ? -19.767 9.225 0.256 1.00 0.00 64 GLU A N 6
ATOM 6474 C CA . GLU A 1 64 ? -21.046 9.898 0.402 1.00 0.00 64 GLU A CA 6
ATOM 6475 C C . GLU A 1 64 ? -21.839 9.285 1.559 1.00 0.00 64 GLU A C 6
ATOM 6476 O O . GLU A 1 64 ? -21.636 8.124 1.909 1.00 0.00 64 GLU A O 6
ATOM 6488 N N . ILE A 1 65 ? -22.726 10.094 2.120 1.00 0.00 65 ILE A N 6
ATOM 6489 C CA . ILE A 1 65 ? -23.550 9.647 3.230 1.00 0.00 65 ILE A CA 6
ATOM 6490 C C . ILE A 1 65 ? -24.862 9.076 2.688 1.00 0.00 65 ILE A C 6
ATOM 6491 O O . ILE A 1 65 ? -25.481 9.666 1.804 1.00 0.00 65 ILE A O 6
ATOM 6507 N N . ARG A 1 66 ? -25.246 7.934 3.240 1.00 0.00 66 ARG A N 6
ATOM 6508 C CA . ARG A 1 66 ? -26.473 7.277 2.822 1.00 0.00 66 ARG A CA 6
ATOM 6509 C C . ARG A 1 66 ? -27.679 7.917 3.512 1.00 0.00 66 ARG A C 6
ATOM 6510 O O . ARG A 1 66 ? -27.562 8.431 4.624 1.00 0.00 66 ARG A O 6
ATOM 6531 N N . THR A 1 67 ? -28.810 7.865 2.825 1.00 0.00 67 THR A N 6
ATOM 6532 C CA . THR A 1 67 ? -30.037 8.433 3.357 1.00 0.00 67 THR A CA 6
ATOM 6533 C C . THR A 1 67 ? -31.130 7.366 3.434 1.00 0.00 67 THR A C 6
ATOM 6534 O O . THR A 1 67 ? -31.174 6.457 2.607 1.00 0.00 67 THR A O 6
ATOM 6545 N N . PRO A 1 68 ? -32.009 7.516 4.461 1.00 0.00 68 PRO A N 6
ATOM 6546 C CA . PRO A 1 68 ? -33.099 6.576 4.656 1.00 0.00 68 PRO A CA 6
ATOM 6547 C C . PRO A 1 68 ? -34.209 6.802 3.628 1.00 0.00 68 PRO A C 6
ATOM 6548 O O . PRO A 1 68 ? -34.410 5.980 2.735 1.00 0.00 68 PRO A O 6
ATOM 6559 N N . MET A 1 1 ? 4.957 16.724 -6.790 1.00 0.00 1 MET A N 7
ATOM 6560 C CA . MET A 1 1 ? 3.842 16.325 -5.948 1.00 0.00 1 MET A CA 7
ATOM 6561 C C . MET A 1 1 ? 2.923 15.347 -6.682 1.00 0.00 1 MET A C 7
ATOM 6562 O O . MET A 1 1 ? 2.685 14.238 -6.206 1.00 0.00 1 MET A O 7
ATOM 6575 N N . ASP A 1 2 ? 2.431 15.793 -7.828 1.00 0.00 2 ASP A N 7
ATOM 6576 C CA . ASP A 1 2 ? 1.543 14.971 -8.632 1.00 0.00 2 ASP A CA 7
ATOM 6577 C C . ASP A 1 2 ? 2.350 13.850 -9.291 1.00 0.00 2 ASP A C 7
ATOM 6578 O O . ASP A 1 2 ? 1.836 12.753 -9.503 1.00 0.00 2 ASP A O 7
ATOM 6587 N N . ASP A 1 3 ? 3.601 14.164 -9.595 1.00 0.00 3 ASP A N 7
ATOM 6588 C CA . ASP A 1 3 ? 4.483 13.197 -10.225 1.00 0.00 3 ASP A CA 7
ATOM 6589 C C . ASP A 1 3 ? 4.847 12.110 -9.212 1.00 0.00 3 ASP A C 7
ATOM 6590 O O . ASP A 1 3 ? 4.510 12.216 -8.034 1.00 0.00 3 ASP A O 7
ATOM 6599 N N . ALA A 1 4 ? 5.531 11.089 -9.708 1.00 0.00 4 ALA A N 7
ATOM 660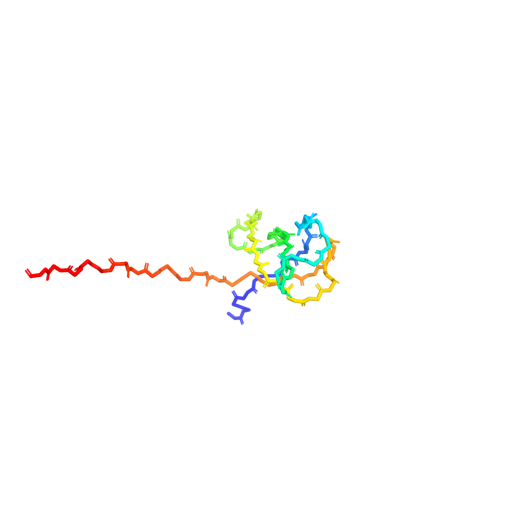0 C CA . ALA A 1 4 ? 5.944 9.983 -8.861 1.00 0.00 4 ALA A CA 7
ATOM 6601 C C . ALA A 1 4 ? 7.280 10.326 -8.197 1.00 0.00 4 ALA A C 7
ATOM 6602 O O . ALA A 1 4 ? 8.141 10.951 -8.814 1.00 0.00 4 ALA A O 7
ATOM 6609 N N . THR A 1 5 ? 7.409 9.903 -6.948 1.00 0.00 5 THR A N 7
ATOM 6610 C CA . THR A 1 5 ? 8.625 10.157 -6.194 1.00 0.00 5 THR A CA 7
ATOM 6611 C C . THR A 1 5 ? 9.511 8.911 -6.175 1.00 0.00 5 THR A C 7
ATOM 6612 O O . THR A 1 5 ? 9.009 7.788 -6.170 1.00 0.00 5 THR A O 7
ATOM 6623 N N . PRO A 1 6 ? 10.849 9.156 -6.164 1.00 0.00 6 PRO A N 7
ATOM 6624 C CA . PRO A 1 6 ? 11.810 8.067 -6.145 1.00 0.00 6 PRO A CA 7
ATOM 6625 C C . PRO A 1 6 ? 11.881 7.423 -4.759 1.00 0.00 6 PRO A C 7
ATOM 6626 O O . PRO A 1 6 ? 12.382 8.030 -3.813 1.00 0.00 6 PRO A O 7
ATOM 6637 N N . ALA A 1 7 ? 11.373 6.202 -4.682 1.00 0.00 7 ALA A N 7
ATOM 6638 C CA . ALA A 1 7 ? 11.374 5.469 -3.427 1.00 0.00 7 ALA A CA 7
ATOM 6639 C C . ALA A 1 7 ? 11.929 4.063 -3.663 1.00 0.00 7 ALA A C 7
ATOM 6640 O O . ALA A 1 7 ? 11.898 3.559 -4.785 1.00 0.00 7 ALA A O 7
ATOM 6647 N N . GLU A 1 8 ? 12.425 3.469 -2.587 1.00 0.00 8 GLU A N 7
ATOM 6648 C CA . GLU A 1 8 ? 12.986 2.131 -2.663 1.00 0.00 8 GLU A CA 7
ATOM 6649 C C . GLU A 1 8 ? 12.120 1.146 -1.874 1.00 0.00 8 GLU A C 7
ATOM 6650 O O . GLU A 1 8 ? 11.739 1.422 -0.738 1.00 0.00 8 GLU A O 7
ATOM 6662 N N . VAL A 1 9 ? 11.836 0.019 -2.508 1.00 0.00 9 VAL A N 7
ATOM 6663 C CA . VAL A 1 9 ? 11.022 -1.008 -1.880 1.00 0.00 9 VAL A CA 7
ATOM 6664 C C . VAL A 1 9 ? 11.560 -1.291 -0.476 1.00 0.00 9 VAL A C 7
ATOM 6665 O O . VAL A 1 9 ? 12.766 -1.444 -0.288 1.00 0.00 9 VAL A O 7
ATOM 6678 N N . ILE A 1 10 ? 10.638 -1.353 0.474 1.00 0.00 10 ILE A N 7
ATOM 6679 C CA . ILE A 1 10 ? 11.005 -1.614 1.856 1.00 0.00 10 ILE A CA 7
ATOM 6680 C C . ILE A 1 10 ? 10.382 -2.939 2.302 1.00 0.00 10 ILE A C 7
ATOM 6681 O O . ILE A 1 10 ? 11.016 -3.720 3.010 1.00 0.00 10 ILE A O 7
ATOM 6697 N N . GLU A 1 11 ? 9.148 -3.151 1.870 1.00 0.00 11 GLU A N 7
ATOM 6698 C CA . GLU A 1 11 ? 8.432 -4.367 2.216 1.00 0.00 11 GLU A CA 7
ATOM 6699 C C . GLU A 1 11 ? 7.835 -5.007 0.961 1.00 0.00 11 GLU A C 7
ATOM 6700 O O . GLU A 1 11 ? 7.500 -4.310 0.004 1.00 0.00 11 GLU A O 7
ATOM 6712 N N . VAL A 1 12 ? 7.719 -6.326 1.006 1.00 0.00 12 VAL A N 7
ATOM 6713 C CA . VAL A 1 12 ? 7.168 -7.067 -0.115 1.00 0.00 12 VAL A CA 7
ATOM 6714 C C . VAL A 1 12 ? 5.917 -7.821 0.342 1.00 0.00 12 VAL A C 7
ATOM 6715 O O . VAL A 1 12 ? 5.885 -8.364 1.445 1.00 0.00 12 VAL A O 7
ATOM 6728 N N . LEU A 1 13 ? 4.919 -7.830 -0.529 1.00 0.00 13 LEU A N 7
ATOM 6729 C CA . LEU A 1 13 ? 3.670 -8.508 -0.228 1.00 0.00 13 LEU A CA 7
ATOM 6730 C C . LEU A 1 13 ? 3.592 -9.807 -1.034 1.00 0.00 13 LEU A C 7
ATOM 6731 O O . LEU A 1 13 ? 3.414 -9.777 -2.250 1.00 0.00 13 LEU A O 7
ATOM 6747 N N . LYS A 1 14 ? 3.730 -10.916 -0.322 1.00 0.00 14 LYS A N 7
ATOM 6748 C CA . LYS A 1 14 ? 3.678 -12.222 -0.956 1.00 0.00 14 LYS A CA 7
ATOM 6749 C C . LYS A 1 14 ? 2.738 -13.133 -0.163 1.00 0.00 14 LYS A C 7
ATOM 6750 O O . LYS A 1 14 ? 2.518 -12.916 1.028 1.00 0.00 14 LYS A O 7
ATOM 6769 N N . ARG A 1 15 ? 2.210 -14.132 -0.854 1.00 0.00 15 ARG A N 7
ATOM 6770 C CA . ARG A 1 15 ? 1.299 -15.075 -0.229 1.00 0.00 15 ARG A CA 7
ATOM 6771 C C . ARG A 1 15 ? 1.802 -16.507 -0.423 1.00 0.00 15 ARG A C 7
ATOM 6772 O O . ARG A 1 15 ? 1.715 -17.056 -1.521 1.00 0.00 15 ARG A O 7
ATOM 6793 N N . THR A 1 16 ? 2.318 -17.072 0.659 1.00 0.00 16 THR A N 7
ATOM 6794 C CA . THR A 1 16 ? 2.835 -18.429 0.620 1.00 0.00 16 THR A CA 7
ATOM 6795 C C . THR A 1 16 ? 4.071 -18.504 -0.278 1.00 0.00 16 THR A C 7
ATOM 6796 O O . THR A 1 16 ? 5.199 -18.524 0.212 1.00 0.00 16 THR A O 7
ATOM 6807 N N . GLY A 1 17 ? 3.817 -18.543 -1.578 1.00 0.00 17 GLY A N 7
ATOM 6808 C CA . GLY A 1 17 ? 4.895 -18.615 -2.549 1.00 0.00 17 GLY A CA 7
ATOM 6809 C C . GLY A 1 17 ? 4.691 -17.595 -3.672 1.00 0.00 17 GLY A C 7
ATOM 6810 O O . GLY A 1 17 ? 5.235 -16.493 -3.620 1.00 0.00 17 GLY A O 7
ATOM 6814 N N . MET A 1 18 ? 3.905 -17.999 -4.659 1.00 0.00 18 MET A N 7
ATOM 6815 C CA . MET A 1 18 ? 3.623 -17.134 -5.792 1.00 0.00 18 MET A CA 7
ATOM 6816 C C . MET A 1 18 ? 2.517 -17.724 -6.670 1.00 0.00 18 MET A C 7
ATOM 6817 O O . MET A 1 18 ? 2.623 -18.860 -7.128 1.00 0.00 18 MET A O 7
ATOM 6831 N N . THR A 1 19 ? 1.481 -16.925 -6.878 1.00 0.00 19 THR A N 7
ATOM 6832 C CA . THR A 1 19 ? 0.357 -17.353 -7.692 1.00 0.00 19 THR A CA 7
ATOM 6833 C C . THR A 1 19 ? -0.411 -16.141 -8.222 1.00 0.00 19 THR A C 7
ATOM 6834 O O . THR A 1 19 ? -0.650 -15.183 -7.488 1.00 0.00 19 THR A O 7
ATOM 6845 N N . GLY A 1 20 ? -0.777 -16.221 -9.493 1.00 0.00 20 GLY A N 7
ATOM 6846 C CA . GLY A 1 20 ? -1.512 -15.142 -10.130 1.00 0.00 20 GLY A CA 7
ATOM 6847 C C . GLY A 1 20 ? -0.902 -14.789 -11.488 1.00 0.00 20 GLY A C 7
ATOM 6848 O O . GLY A 1 20 ? -0.879 -15.617 -12.397 1.00 0.00 20 GLY A O 7
ATOM 6852 N N . GLU A 1 21 ? -0.422 -13.557 -11.582 1.00 0.00 21 GLU A N 7
ATOM 6853 C CA . GLU A 1 21 ? 0.187 -13.084 -12.814 1.00 0.00 21 GLU A CA 7
ATOM 6854 C C . GLU A 1 21 ? 1.136 -11.919 -12.523 1.00 0.00 21 GLU A C 7
ATOM 6855 O O . GLU A 1 21 ? 2.247 -11.873 -13.049 1.00 0.00 21 GLU A O 7
ATOM 6867 N N . VAL A 1 22 ? 0.663 -11.007 -11.687 1.00 0.00 22 VAL A N 7
ATOM 6868 C CA . VAL A 1 22 ? 1.455 -9.846 -11.320 1.00 0.00 22 VAL A CA 7
ATOM 6869 C C . VAL A 1 22 ? 1.714 -9.866 -9.812 1.00 0.00 22 VAL A C 7
ATOM 6870 O O . VAL A 1 22 ? 0.847 -10.261 -9.035 1.00 0.00 22 VAL A O 7
ATOM 6883 N N . MET A 1 23 ? 2.912 -9.435 -9.444 1.00 0.00 23 MET A N 7
ATOM 6884 C CA . MET A 1 23 ? 3.296 -9.398 -8.043 1.00 0.00 23 MET A CA 7
ATOM 6885 C C . MET A 1 23 ? 3.322 -7.961 -7.519 1.00 0.00 23 MET A C 7
ATOM 6886 O O . MET A 1 23 ? 3.695 -7.039 -8.243 1.00 0.00 23 MET A O 7
ATOM 6900 N N . GLN A 1 24 ? 2.920 -7.815 -6.265 1.00 0.00 24 GLN A N 7
ATOM 6901 C CA . GLN A 1 24 ? 2.893 -6.505 -5.635 1.00 0.00 24 GLN A CA 7
ATOM 6902 C C . GLN A 1 24 ? 4.039 -6.376 -4.630 1.00 0.00 24 GLN A C 7
ATOM 6903 O O . GLN A 1 24 ? 4.498 -7.373 -4.074 1.00 0.00 24 GLN A O 7
ATOM 6917 N N . VAL A 1 25 ? 4.4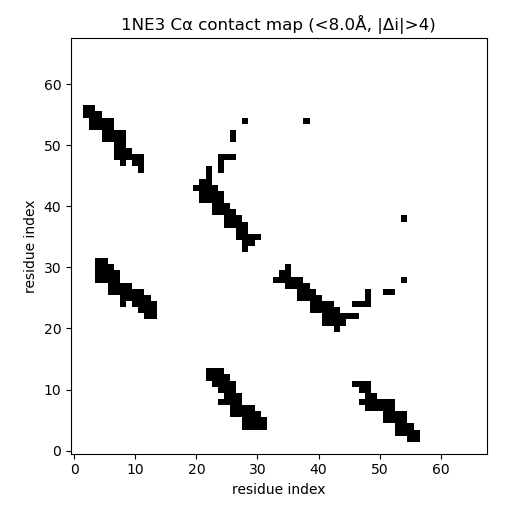68 -5.139 -4.427 1.00 0.00 25 VAL A N 7
ATOM 6918 C CA . VAL A 1 25 ? 5.552 -4.866 -3.498 1.00 0.00 25 VAL A CA 7
ATOM 6919 C C . VAL A 1 25 ? 5.244 -3.582 -2.725 1.00 0.00 25 VAL A C 7
ATOM 6920 O O . VAL A 1 25 ? 4.464 -2.749 -3.184 1.00 0.00 25 VAL A O 7
ATOM 6933 N N . LYS A 1 26 ? 5.872 -3.462 -1.564 1.00 0.00 26 LYS A N 7
ATOM 6934 C CA . LYS A 1 26 ? 5.675 -2.294 -0.724 1.00 0.00 26 LYS A CA 7
ATOM 6935 C C . LYS A 1 26 ? 6.947 -1.444 -0.733 1.00 0.00 26 LYS A C 7
ATOM 6936 O O . LYS A 1 26 ? 8.041 -1.955 -0.496 1.00 0.00 26 LYS A O 7
ATOM 6955 N N . CYS A 1 27 ? 6.762 -0.162 -1.009 1.00 0.00 27 CYS A N 7
ATOM 6956 C CA . CYS A 1 27 ? 7.881 0.764 -1.052 1.00 0.00 27 CYS A CA 7
ATOM 6957 C C . CYS A 1 27 ? 7.469 2.050 -0.334 1.00 0.00 27 CYS A C 7
ATOM 6958 O O . CYS A 1 27 ? 6.411 2.611 -0.616 1.00 0.00 27 CYS A O 7
ATOM 6966 N N . ARG A 1 28 ? 8.326 2.481 0.581 1.00 0.00 28 ARG A N 7
ATOM 6967 C CA . ARG A 1 28 ? 8.064 3.690 1.342 1.00 0.00 28 ARG A CA 7
ATOM 6968 C C . ARG A 1 28 ? 8.781 4.883 0.706 1.00 0.00 28 ARG A C 7
ATOM 6969 O O . ARG A 1 28 ? 9.921 4.761 0.260 1.00 0.00 28 ARG A O 7
ATOM 6990 N N . ILE A 1 29 ? 8.084 6.009 0.685 1.00 0.00 29 ILE A N 7
ATOM 6991 C CA . ILE A 1 29 ? 8.640 7.223 0.111 1.00 0.00 29 ILE A CA 7
ATOM 6992 C C . ILE A 1 29 ? 9.993 7.516 0.762 1.00 0.00 29 ILE A C 7
ATOM 6993 O O . ILE A 1 29 ? 10.133 7.423 1.980 1.00 0.00 29 ILE A O 7
ATOM 7009 N N . LEU A 1 30 ? 10.956 7.862 -0.080 1.00 0.00 30 LEU A N 7
ATOM 7010 C CA . LEU A 1 30 ? 12.293 8.169 0.397 1.00 0.00 30 LEU A CA 7
ATOM 7011 C C . LEU A 1 30 ? 12.458 9.686 0.502 1.00 0.00 30 LEU A C 7
ATOM 7012 O O . LEU A 1 30 ? 13.293 10.173 1.262 1.00 0.00 30 LEU A O 7
ATOM 7028 N N . ASP A 1 31 ? 11.648 10.392 -0.274 1.00 0.00 31 ASP A N 7
ATOM 7029 C CA . ASP A 1 31 ? 11.693 11.844 -0.278 1.00 0.00 31 ASP A CA 7
ATOM 7030 C C . ASP A 1 31 ? 10.442 12.387 -0.972 1.00 0.00 31 ASP A C 7
ATOM 7031 O O . ASP A 1 31 ? 9.914 11.759 -1.889 1.00 0.00 31 ASP A O 7
ATOM 7040 N N . GLY A 1 32 ? 10.003 13.548 -0.508 1.00 0.00 32 GLY A N 7
ATOM 7041 C CA . GLY A 1 32 ? 8.824 14.182 -1.072 1.00 0.00 32 GLY A CA 7
ATOM 7042 C C . GLY A 1 32 ? 8.041 14.940 0.002 1.00 0.00 32 GLY A C 7
ATOM 7043 O O . GLY A 1 32 ? 8.381 14.877 1.183 1.00 0.00 32 GLY A O 7
ATOM 7047 N N . ARG A 1 33 ? 7.009 15.639 -0.446 1.00 0.00 33 ARG A N 7
ATOM 7048 C CA . ARG A 1 33 ? 6.176 16.408 0.463 1.00 0.00 33 ARG A CA 7
ATOM 7049 C C . ARG A 1 33 ? 5.512 15.484 1.486 1.00 0.00 33 ARG A C 7
ATOM 7050 O O . ARG A 1 33 ? 5.053 15.939 2.533 1.00 0.00 33 ARG A O 7
ATOM 7071 N N . ASP A 1 34 ? 5.482 14.204 1.147 1.00 0.00 34 ASP A N 7
ATOM 7072 C CA . ASP A 1 34 ? 4.883 13.211 2.023 1.00 0.00 34 ASP A CA 7
ATOM 7073 C C . ASP A 1 34 ? 5.981 12.318 2.602 1.00 0.00 34 ASP A C 7
ATOM 7074 O O . ASP A 1 34 ? 5.693 11.340 3.290 1.00 0.00 34 ASP A O 7
ATOM 7083 N N . LYS A 1 35 ? 7.218 12.685 2.301 1.00 0.00 35 LYS A N 7
ATOM 7084 C CA . LYS A 1 35 ? 8.362 11.929 2.783 1.00 0.00 35 LYS A CA 7
ATOM 7085 C C . LYS A 1 35 ? 7.904 10.963 3.877 1.00 0.00 35 LYS A C 7
ATOM 7086 O O . LYS A 1 35 ? 7.566 11.386 4.982 1.00 0.00 35 LYS A O 7
ATOM 7105 N N . GLY A 1 36 ? 7.908 9.683 3.533 1.00 0.00 36 GLY A N 7
ATOM 7106 C CA . GLY A 1 36 ? 7.498 8.654 4.473 1.00 0.00 36 GLY A CA 7
ATOM 7107 C C . GLY A 1 36 ? 6.236 7.939 3.985 1.00 0.00 36 GLY A C 7
ATOM 7108 O O . GLY A 1 36 ? 5.838 6.921 4.550 1.00 0.00 36 GLY A O 7
ATOM 7112 N N . ARG A 1 37 ? 5.641 8.500 2.943 1.00 0.00 37 ARG A N 7
ATOM 7113 C CA . ARG A 1 37 ? 4.433 7.928 2.373 1.00 0.00 37 ARG A CA 7
ATOM 7114 C C . ARG A 1 37 ? 4.714 6.526 1.828 1.00 0.00 37 ARG A C 7
ATOM 7115 O O . ARG A 1 37 ? 5.692 6.320 1.111 1.00 0.00 37 ARG A O 7
ATOM 7136 N N . ILE A 1 38 ? 3.839 5.599 2.189 1.00 0.00 38 ILE A N 7
ATOM 7137 C CA . ILE A 1 38 ? 3.981 4.223 1.746 1.00 0.00 38 ILE A CA 7
ATOM 7138 C C . ILE A 1 38 ? 2.781 3.846 0.876 1.00 0.00 38 ILE A C 7
ATOM 7139 O O . ILE A 1 38 ? 1.635 4.089 1.253 1.00 0.00 38 ILE A O 7
ATOM 7155 N N . LEU A 1 39 ? 3.084 3.257 -0.272 1.00 0.00 39 LEU A N 7
ATOM 7156 C CA . LEU A 1 39 ? 2.043 2.843 -1.198 1.00 0.00 39 LEU A CA 7
ATOM 7157 C C . LEU A 1 39 ? 2.398 1.472 -1.777 1.00 0.00 39 LEU A C 7
ATOM 7158 O O . LEU A 1 39 ? 3.564 1.081 -1.787 1.00 0.00 39 LEU A O 7
ATOM 7174 N N . THR A 1 40 ? 1.370 0.780 -2.246 1.00 0.00 40 THR A N 7
ATOM 7175 C CA . THR A 1 40 ? 1.558 -0.540 -2.825 1.00 0.00 40 THR A CA 7
ATOM 7176 C C . THR A 1 40 ? 1.164 -0.534 -4.303 1.00 0.00 40 THR A C 7
ATOM 7177 O O . THR A 1 40 ? 0.175 0.092 -4.684 1.00 0.00 40 THR A O 7
ATOM 7188 N N . ARG A 1 41 ? 1.957 -1.239 -5.097 1.00 0.00 41 ARG A N 7
ATOM 7189 C CA . ARG A 1 41 ? 1.703 -1.323 -6.525 1.00 0.00 41 ARG A CA 7
ATOM 7190 C C . ARG A 1 41 ? 1.943 -2.750 -7.023 1.00 0.00 41 ARG A C 7
ATOM 7191 O O . ARG A 1 41 ? 2.796 -3.461 -6.494 1.00 0.00 41 ARG A O 7
ATOM 7212 N N . ASN A 1 42 ? 1.176 -3.126 -8.036 1.00 0.00 42 ASN A N 7
ATOM 7213 C CA . ASN A 1 42 ? 1.294 -4.454 -8.612 1.00 0.00 42 ASN A CA 7
ATOM 7214 C C . ASN A 1 42 ? 2.204 -4.394 -9.840 1.00 0.00 42 ASN A C 7
ATOM 7215 O O . ASN A 1 42 ? 1.922 -3.667 -10.791 1.00 0.00 42 ASN A O 7
ATOM 7226 N N . VAL A 1 43 ? 3.278 -5.168 -9.780 1.00 0.00 43 VAL A N 7
ATOM 7227 C CA . VAL A 1 43 ? 4.231 -5.212 -10.876 1.00 0.00 43 VAL A CA 7
ATOM 7228 C C . VAL A 1 43 ? 4.674 -6.658 -11.104 1.00 0.00 43 VAL A C 7
ATOM 7229 O O . VAL A 1 43 ? 5.020 -7.362 -10.156 1.00 0.00 43 VAL A O 7
ATOM 7242 N N . MET A 1 44 ? 4.649 -7.059 -12.366 1.00 0.00 44 MET A N 7
ATOM 7243 C CA . MET A 1 44 ? 5.043 -8.410 -12.731 1.00 0.00 44 MET A CA 7
ATOM 7244 C C . MET A 1 44 ? 6.564 -8.521 -12.858 1.00 0.00 44 MET A C 7
ATOM 7245 O O . MET A 1 44 ? 7.187 -7.758 -13.594 1.00 0.00 44 MET A O 7
ATOM 7259 N N . GLY A 1 45 ? 7.118 -9.478 -12.128 1.00 0.00 45 GLY A N 7
ATOM 7260 C CA . GLY A 1 45 ? 8.554 -9.700 -12.150 1.00 0.00 45 GLY A CA 7
ATOM 7261 C C . GLY A 1 45 ? 9.103 -9.875 -10.733 1.00 0.00 45 GLY A C 7
ATOM 7262 O O . GLY A 1 45 ? 8.448 -9.506 -9.759 1.00 0.00 45 GLY A O 7
ATOM 7266 N N . PRO A 1 46 ? 10.332 -10.453 -10.660 1.00 0.00 46 PRO A N 7
ATOM 7267 C CA . PRO A 1 46 ? 10.977 -10.682 -9.378 1.00 0.00 46 PRO A CA 7
ATOM 7268 C C . PRO A 1 46 ? 11.519 -9.375 -8.796 1.00 0.00 46 PRO A C 7
ATOM 7269 O O . PRO A 1 46 ? 12.663 -9.003 -9.056 1.00 0.00 46 PRO A O 7
ATOM 7280 N N . ILE A 1 47 ? 10.673 -8.714 -8.021 1.00 0.00 47 ILE A N 7
ATOM 7281 C CA . ILE A 1 47 ? 11.053 -7.456 -7.400 1.00 0.00 47 ILE A CA 7
ATOM 7282 C C . ILE A 1 47 ? 10.823 -7.548 -5.890 1.00 0.00 47 ILE A C 7
ATOM 7283 O O . ILE A 1 47 ? 9.710 -7.821 -5.443 1.00 0.00 47 ILE A O 7
ATOM 7299 N N . ARG A 1 48 ? 11.894 -7.314 -5.145 1.00 0.00 48 ARG A N 7
ATOM 7300 C CA . ARG A 1 48 ? 11.823 -7.367 -3.695 1.00 0.00 48 ARG A CA 7
ATOM 7301 C C . ARG A 1 48 ? 12.425 -6.098 -3.088 1.00 0.00 48 ARG A C 7
ATOM 7302 O O . ARG A 1 48 ? 13.122 -5.349 -3.770 1.00 0.00 48 ARG A O 7
ATOM 7323 N N . GLU A 1 49 ? 12.135 -5.896 -1.811 1.00 0.00 49 GLU A N 7
ATOM 7324 C CA . GLU A 1 49 ? 12.639 -4.731 -1.104 1.00 0.00 49 GLU A CA 7
ATOM 7325 C C . GLU A 1 49 ? 14.049 -4.386 -1.588 1.00 0.00 49 GLU A C 7
ATOM 7326 O O . GLU A 1 49 ? 14.898 -5.266 -1.716 1.00 0.00 49 GLU A O 7
ATOM 7338 N N . GLY A 1 50 ? 14.254 -3.102 -1.844 1.00 0.00 50 GLY A N 7
ATOM 7339 C CA . GLY A 1 50 ? 15.546 -2.629 -2.311 1.00 0.00 50 GLY A CA 7
ATOM 7340 C C . GLY A 1 50 ? 15.428 -1.991 -3.697 1.00 0.00 50 GLY A C 7
ATOM 7341 O O . GLY A 1 50 ? 16.253 -1.159 -4.073 1.00 0.00 50 GLY A O 7
ATOM 7345 N N . ASP A 1 51 ? 14.396 -2.404 -4.418 1.00 0.00 51 ASP A N 7
ATOM 7346 C CA . ASP A 1 51 ? 14.160 -1.883 -5.753 1.00 0.00 51 ASP A CA 7
ATOM 7347 C C . ASP A 1 51 ? 13.620 -0.455 -5.651 1.00 0.00 51 ASP A C 7
ATOM 7348 O O . ASP A 1 51 ? 12.902 -0.125 -4.708 1.00 0.00 51 ASP A O 7
ATOM 7357 N N . ILE A 1 52 ? 13.988 0.354 -6.634 1.00 0.00 52 ILE A N 7
ATOM 7358 C CA . ILE A 1 52 ? 13.549 1.739 -6.666 1.00 0.00 52 ILE A CA 7
ATOM 7359 C C . ILE A 1 52 ? 12.282 1.849 -7.516 1.00 0.00 52 ILE A C 7
ATOM 7360 O O . ILE A 1 52 ? 12.265 1.419 -8.668 1.00 0.00 52 ILE A O 7
ATOM 7376 N N . LEU A 1 53 ? 11.253 2.427 -6.915 1.00 0.00 53 LEU A N 7
ATOM 7377 C CA . LEU A 1 53 ? 9.985 2.599 -7.603 1.00 0.00 53 LEU A CA 7
ATOM 7378 C C . LEU A 1 53 ? 9.527 4.053 -7.464 1.00 0.00 53 LEU A C 7
ATOM 7379 O O . LEU A 1 53 ? 9.999 4.775 -6.587 1.00 0.00 53 LEU A O 7
ATOM 7395 N N . MET A 1 54 ? 8.614 4.438 -8.343 1.00 0.00 54 MET A N 7
ATOM 7396 C CA . MET A 1 54 ? 8.087 5.793 -8.329 1.00 0.00 54 MET A CA 7
ATOM 7397 C C . MET A 1 54 ? 6.749 5.853 -7.589 1.00 0.00 54 MET A C 7
ATOM 7398 O O . MET A 1 54 ? 5.811 5.138 -7.936 1.00 0.00 54 MET A O 7
ATOM 7412 N N . LEU A 1 55 ? 6.705 6.714 -6.583 1.00 0.00 55 LEU A N 7
ATOM 7413 C CA . LEU A 1 55 ? 5.497 6.878 -5.791 1.00 0.00 55 LEU A CA 7
ATOM 7414 C C . LEU A 1 55 ? 4.764 8.142 -6.242 1.00 0.00 55 LEU A C 7
ATOM 7415 O O . LEU A 1 55 ? 5.239 9.254 -6.015 1.00 0.00 55 LEU A O 7
ATOM 7431 N N . LEU A 1 56 ? 3.618 7.931 -6.873 1.00 0.00 56 LEU A N 7
ATOM 7432 C CA . LEU A 1 56 ? 2.815 9.040 -7.358 1.00 0.00 56 LEU A CA 7
ATOM 7433 C C . LEU A 1 56 ? 1.596 9.216 -6.450 1.00 0.00 56 LEU A C 7
ATOM 7434 O O . LEU A 1 56 ? 1.051 8.239 -5.940 1.00 0.00 56 LEU A O 7
ATOM 7450 N N . ASP A 1 57 ? 1.205 10.470 -6.276 1.00 0.00 57 ASP A N 7
ATOM 7451 C CA . ASP A 1 57 ? 0.061 10.788 -5.439 1.00 0.00 57 ASP A CA 7
ATOM 7452 C C . ASP A 1 57 ? -1.146 9.968 -5.899 1.00 0.00 57 ASP A C 7
ATOM 7453 O O . ASP A 1 57 ? -1.553 10.051 -7.057 1.00 0.00 57 ASP A O 7
ATOM 7462 N N . THR A 1 58 ? -1.685 9.194 -4.969 1.00 0.00 58 THR A N 7
ATOM 7463 C CA . THR A 1 58 ? -2.838 8.359 -5.265 1.00 0.00 58 THR A CA 7
ATOM 7464 C C . THR A 1 58 ? -4.129 9.170 -5.141 1.00 0.00 58 THR A C 7
ATOM 7465 O O . THR A 1 58 ? -4.424 9.716 -4.079 1.00 0.00 58 THR A O 7
ATOM 7476 N N . ILE A 1 59 ? -4.865 9.223 -6.242 1.00 0.00 59 ILE A N 7
ATOM 7477 C CA . ILE A 1 59 ? -6.118 9.958 -6.270 1.00 0.00 59 ILE A CA 7
ATOM 7478 C C . ILE A 1 59 ? -7.233 9.078 -5.703 1.00 0.00 59 ILE A C 7
ATOM 7479 O O . ILE A 1 59 ? -7.468 7.974 -6.193 1.00 0.00 59 ILE A O 7
ATOM 7495 N N . ARG A 1 60 ? -7.891 9.599 -4.677 1.00 0.00 60 ARG A N 7
ATOM 7496 C CA . ARG A 1 60 ? -8.976 8.874 -4.038 1.00 0.00 60 ARG A CA 7
ATOM 7497 C C . ARG A 1 60 ? -10.205 8.848 -4.948 1.00 0.00 60 ARG A C 7
ATOM 7498 O O . ARG A 1 60 ? -10.425 9.774 -5.727 1.00 0.00 60 ARG A O 7
ATOM 7519 N N . GLU A 1 61 ? -10.975 7.778 -4.819 1.00 0.00 61 GLU A N 7
ATOM 7520 C CA . GLU A 1 61 ? -12.177 7.619 -5.620 1.00 0.00 61 GLU A CA 7
ATOM 7521 C C . GLU A 1 61 ? -13.341 8.386 -4.988 1.00 0.00 61 GLU A C 7
ATOM 7522 O O . GLU A 1 61 ? -13.393 8.548 -3.770 1.00 0.00 61 GLU A O 7
ATOM 7534 N N . ALA A 1 62 ? -14.245 8.836 -5.845 1.00 0.00 62 ALA A N 7
ATOM 7535 C CA . ALA A 1 62 ? -15.405 9.582 -5.386 1.00 0.00 62 ALA A CA 7
ATOM 7536 C C . ALA A 1 62 ? -16.403 8.618 -4.742 1.00 0.00 62 ALA A C 7
ATOM 7537 O O . ALA A 1 62 ? -16.713 7.570 -5.307 1.00 0.00 62 ALA A O 7
ATOM 7544 N N . LYS A 1 63 ? -16.878 9.006 -3.568 1.00 0.00 63 LYS A N 7
ATOM 7545 C CA . LYS A 1 63 ? -17.835 8.190 -2.840 1.00 0.00 63 LYS A CA 7
ATOM 7546 C C . LYS A 1 63 ? -19.243 8.746 -3.058 1.00 0.00 63 LYS A C 7
ATOM 7547 O O . LYS A 1 63 ? -19.508 9.909 -2.758 1.00 0.00 63 LYS A O 7
ATOM 7566 N N . GLU A 1 64 ? -20.110 7.890 -3.578 1.00 0.00 64 GLU A N 7
ATOM 7567 C CA . GLU A 1 64 ? -21.485 8.281 -3.839 1.00 0.00 64 GLU A CA 7
ATOM 7568 C C . GLU A 1 64 ? -22.377 7.906 -2.655 1.00 0.00 64 GLU A C 7
ATOM 7569 O O . GLU A 1 64 ? -22.145 6.895 -1.993 1.00 0.00 64 GLU A O 7
ATOM 7581 N N . ILE A 1 65 ? -23.380 8.740 -2.423 1.00 0.00 65 ILE A N 7
ATOM 7582 C CA . ILE A 1 65 ? -24.309 8.509 -1.330 1.00 0.00 65 ILE A CA 7
ATOM 7583 C C . ILE A 1 65 ? -25.528 7.747 -1.854 1.00 0.00 65 ILE A C 7
ATOM 7584 O O . ILE A 1 65 ? -26.094 8.108 -2.885 1.00 0.00 65 ILE A O 7
ATOM 7600 N N . ARG A 1 66 ? -25.895 6.706 -1.121 1.00 0.00 66 ARG A N 7
ATOM 7601 C CA . ARG A 1 66 ? -27.036 5.890 -1.500 1.00 0.00 66 ARG A CA 7
ATOM 7602 C C . ARG A 1 66 ? -28.306 6.404 -0.819 1.00 0.00 66 ARG A C 7
ATOM 7603 O O . ARG A 1 66 ? -28.262 6.857 0.324 1.00 0.00 66 ARG A O 7
ATOM 7624 N N . THR A 1 67 ? -29.408 6.317 -1.550 1.00 0.00 67 THR A N 7
ATOM 7625 C CA . THR A 1 67 ? -30.688 6.769 -1.031 1.00 0.00 67 THR A CA 7
ATOM 7626 C C . THR A 1 67 ? -31.572 5.571 -0.677 1.00 0.00 67 THR A C 7
ATOM 7627 O O . THR A 1 67 ? -31.498 4.528 -1.324 1.00 0.00 67 THR A O 7
ATOM 7638 N N . PRO A 1 68 ? -32.410 5.767 0.376 1.00 0.00 68 PRO A N 7
ATOM 7639 C CA . PRO A 1 68 ? -33.308 4.715 0.823 1.00 0.00 68 PRO A CA 7
ATOM 7640 C C . PRO A 1 68 ? -34.491 4.560 -0.135 1.00 0.00 68 PRO A C 7
ATOM 7641 O O . PRO A 1 68 ? -35.098 3.493 -0.209 1.00 0.00 68 PRO A O 7
ATOM 7652 N N . MET A 1 1 ? 10.697 12.273 -11.712 1.00 0.00 1 MET A N 8
ATOM 7653 C CA . MET A 1 1 ? 11.358 13.018 -10.654 1.00 0.00 1 MET A CA 8
ATOM 7654 C C . MET A 1 1 ? 10.405 14.032 -10.019 1.00 0.00 1 MET A C 8
ATOM 7655 O O . MET A 1 1 ? 10.139 13.972 -8.820 1.00 0.00 1 MET A O 8
ATOM 7668 N N . ASP A 1 2 ? 9.917 14.939 -10.852 1.00 0.00 2 ASP A N 8
ATOM 7669 C CA . ASP A 1 2 ? 8.999 15.965 -10.387 1.00 0.00 2 ASP A CA 8
ATOM 7670 C C . ASP A 1 2 ? 7.590 15.376 -10.290 1.00 0.00 2 ASP A C 8
ATOM 7671 O O . ASP A 1 2 ? 6.790 15.805 -9.460 1.00 0.00 2 ASP A O 8
ATOM 7680 N N . ASP A 1 3 ? 7.329 14.402 -11.149 1.00 0.00 3 ASP A N 8
ATOM 7681 C CA . ASP A 1 3 ? 6.031 13.750 -11.170 1.00 0.00 3 ASP A CA 8
ATOM 7682 C C . ASP A 1 3 ? 6.050 12.556 -10.214 1.00 0.00 3 ASP A C 8
ATOM 7683 O O . ASP A 1 3 ? 5.083 12.321 -9.490 1.00 0.00 3 ASP A O 8
ATOM 7692 N N . ALA A 1 4 ? 7.159 11.833 -10.243 1.00 0.00 4 ALA A N 8
ATOM 7693 C CA . ALA A 1 4 ? 7.316 10.668 -9.388 1.00 0.00 4 ALA A CA 8
ATOM 7694 C C . ALA A 1 4 ? 8.499 10.890 -8.444 1.00 0.00 4 ALA A C 8
ATOM 7695 O O . ALA A 1 4 ? 9.490 11.515 -8.820 1.00 0.00 4 ALA A O 8
ATOM 7702 N N . THR A 1 5 ? 8.357 10.366 -7.235 1.00 0.00 5 THR A N 8
ATOM 7703 C CA . THR A 1 5 ? 9.401 10.499 -6.234 1.00 0.00 5 THR A CA 8
ATOM 7704 C C . THR A 1 5 ? 10.245 9.224 -6.171 1.00 0.00 5 THR A C 8
ATOM 7705 O O . THR A 1 5 ? 9.716 8.120 -6.284 1.00 0.00 5 THR A O 8
ATOM 7716 N N . PRO A 1 6 ? 11.577 9.425 -5.985 1.00 0.00 6 PRO A N 8
ATOM 7717 C CA . PRO A 1 6 ? 12.499 8.305 -5.905 1.00 0.00 6 PRO A CA 8
ATOM 7718 C C . PRO A 1 6 ? 12.382 7.594 -4.555 1.00 0.00 6 PRO A C 8
ATOM 7719 O O . PRO A 1 6 ? 12.774 8.142 -3.525 1.00 0.00 6 PRO A O 8
ATOM 7730 N N . ALA A 1 7 ? 11.842 6.385 -4.603 1.00 0.00 7 ALA A N 8
ATOM 7731 C CA . ALA A 1 7 ? 11.669 5.594 -3.397 1.00 0.00 7 ALA A CA 8
ATOM 7732 C C . ALA A 1 7 ? 12.225 4.188 -3.631 1.00 0.00 7 ALA A C 8
ATOM 7733 O O . ALA A 1 7 ? 12.318 3.735 -4.770 1.00 0.00 7 ALA A O 8
ATOM 7740 N N . GLU A 1 8 ? 12.579 3.536 -2.533 1.00 0.00 8 GLU A N 8
ATOM 7741 C CA . GLU A 1 8 ? 13.123 2.191 -2.604 1.00 0.00 8 GLU A CA 8
ATOM 7742 C C . GLU A 1 8 ? 12.224 1.214 -1.843 1.00 0.00 8 GLU A C 8
ATOM 7743 O O . GLU A 1 8 ? 11.811 1.493 -0.718 1.00 0.00 8 GLU A O 8
ATOM 7755 N N . VAL A 1 9 ? 11.948 0.089 -2.486 1.00 0.00 9 VAL A N 8
ATOM 7756 C CA . VAL A 1 9 ? 11.105 -0.930 -1.884 1.00 0.00 9 VAL A CA 8
ATOM 7757 C C . VAL A 1 9 ? 11.617 -1.242 -0.476 1.00 0.00 9 VAL A C 8
ATOM 7758 O O . VAL A 1 9 ? 12.802 -1.518 -0.290 1.00 0.00 9 VAL A O 8
ATOM 7771 N N . ILE A 1 10 ? 10.700 -1.189 0.478 1.00 0.00 10 ILE A N 8
ATOM 7772 C CA . ILE A 1 10 ? 11.044 -1.462 1.863 1.00 0.00 10 ILE A CA 8
ATOM 7773 C C . ILE A 1 10 ? 10.436 -2.803 2.279 1.00 0.00 10 ILE A C 8
ATOM 7774 O O . ILE A 1 10 ? 11.062 -3.574 3.005 1.00 0.00 10 ILE A O 8
ATOM 7790 N N . GLU A 1 11 ? 9.223 -3.041 1.802 1.00 0.00 11 GLU A N 8
ATOM 7791 C CA . GLU A 1 11 ? 8.524 -4.276 2.115 1.00 0.00 11 GLU A CA 8
ATOM 7792 C C . GLU A 1 11 ? 7.960 -4.905 0.840 1.00 0.00 11 GLU A C 8
ATOM 7793 O O . GLU A 1 11 ? 7.560 -4.196 -0.082 1.00 0.00 11 GLU A O 8
ATOM 7805 N N . VAL A 1 12 ? 7.946 -6.230 0.828 1.00 0.00 12 VAL A N 8
ATOM 7806 C CA . VAL A 1 12 ? 7.438 -6.963 -0.319 1.00 0.00 12 VAL A CA 8
ATOM 7807 C C . VAL A 1 12 ? 6.326 -7.910 0.138 1.00 0.00 12 VAL A C 8
ATOM 7808 O O . VAL A 1 12 ? 6.445 -8.555 1.178 1.00 0.00 12 VAL A O 8
ATOM 7821 N N . LEU A 1 13 ? 5.272 -7.962 -0.662 1.00 0.00 13 LEU A N 8
ATOM 7822 C CA . LEU A 1 13 ? 4.140 -8.819 -0.353 1.00 0.00 13 LEU A CA 8
ATOM 7823 C C . LEU A 1 13 ? 4.127 -10.007 -1.316 1.00 0.00 13 LEU A C 8
ATOM 7824 O O . LEU A 1 13 ? 3.935 -9.834 -2.519 1.00 0.00 13 LEU A O 8
ATOM 7840 N N . LYS A 1 14 ? 4.335 -11.188 -0.752 1.00 0.00 14 LYS A N 8
ATOM 7841 C CA . LYS A 1 14 ? 4.351 -12.405 -1.546 1.00 0.00 14 LYS A CA 8
ATOM 7842 C C . LYS A 1 14 ? 3.357 -13.407 -0.954 1.00 0.00 14 LYS A C 8
ATOM 7843 O O . LYS A 1 14 ? 3.391 -13.686 0.243 1.00 0.00 14 LYS A O 8
ATOM 7862 N N . ARG A 1 15 ? 2.497 -13.920 -1.821 1.00 0.00 15 ARG A N 8
ATOM 7863 C CA . ARG A 1 15 ? 1.496 -14.885 -1.399 1.00 0.00 15 ARG A CA 8
ATOM 7864 C C . ARG A 1 15 ? 1.544 -16.126 -2.294 1.00 0.00 15 ARG A C 8
ATOM 7865 O O . ARG A 1 15 ? 1.038 -16.107 -3.415 1.00 0.00 15 ARG A O 8
ATOM 7886 N N . THR A 1 16 ? 2.157 -17.174 -1.765 1.00 0.00 16 THR A N 8
ATOM 7887 C CA . THR A 1 16 ? 2.278 -18.421 -2.501 1.00 0.00 16 THR A CA 8
ATOM 7888 C C . THR A 1 16 ? 2.572 -18.142 -3.976 1.00 0.00 16 THR A C 8
ATOM 7889 O O . THR A 1 16 ? 1.653 -17.956 -4.772 1.00 0.00 16 THR A O 8
ATOM 7900 N N . GLY A 1 17 ? 3.858 -18.122 -4.297 1.00 0.00 17 GLY A N 8
ATOM 7901 C CA . GLY A 1 17 ? 4.284 -17.869 -5.663 1.00 0.00 17 GLY A CA 8
ATOM 7902 C C . GLY A 1 17 ? 3.609 -18.836 -6.636 1.00 0.00 17 GLY A C 8
ATOM 7903 O O . GLY A 1 17 ? 4.160 -19.890 -6.952 1.00 0.00 17 GLY A O 8
ATOM 7907 N N . MET A 1 18 ? 2.426 -18.445 -7.085 1.00 0.00 18 MET A N 8
ATOM 7908 C CA . MET A 1 18 ? 1.669 -19.264 -8.016 1.00 0.00 18 MET A CA 8
ATOM 7909 C C . MET A 1 18 ? 0.336 -18.603 -8.370 1.00 0.00 18 MET A C 8
ATOM 7910 O O . MET A 1 18 ? 0.030 -18.406 -9.545 1.00 0.00 18 MET A O 8
ATOM 7924 N N . THR A 1 19 ? -0.422 -18.279 -7.333 1.00 0.00 19 THR A N 8
ATOM 7925 C CA . THR A 1 19 ? -1.715 -17.644 -7.520 1.00 0.00 19 THR A CA 8
ATOM 7926 C C . THR A 1 19 ? -1.540 -16.155 -7.824 1.00 0.00 19 THR A C 8
ATOM 7927 O O . THR A 1 19 ? -0.851 -15.446 -7.093 1.00 0.00 19 THR A O 8
ATOM 7938 N N . GLY A 1 20 ? -2.175 -15.726 -8.905 1.00 0.00 20 GLY A N 8
ATOM 7939 C CA . GLY A 1 20 ? -2.097 -14.334 -9.315 1.00 0.00 20 GLY A CA 8
ATOM 7940 C C . GLY A 1 20 ? -1.326 -14.192 -10.629 1.00 0.00 20 GLY A C 8
ATOM 7941 O O . GLY A 1 20 ? -0.820 -15.176 -11.166 1.00 0.00 20 GLY A O 8
ATOM 7945 N N . GLU A 1 21 ? -1.262 -12.959 -11.110 1.00 0.00 21 GLU A N 8
ATOM 7946 C CA . GLU A 1 21 ? -0.562 -12.675 -12.351 1.00 0.00 21 GLU A CA 8
ATOM 7947 C C . GLU A 1 21 ? 0.722 -11.892 -12.069 1.00 0.00 21 GLU A C 8
ATOM 7948 O O . GLU A 1 21 ? 1.813 -12.332 -12.429 1.00 0.00 21 GLU A O 8
ATOM 7960 N N . VAL A 1 22 ? 0.549 -10.746 -11.428 1.00 0.00 22 VAL A N 8
ATOM 7961 C CA . VAL A 1 22 ? 1.681 -9.898 -11.094 1.00 0.00 22 VAL A CA 8
ATOM 7962 C C . VAL A 1 22 ? 1.850 -9.857 -9.574 1.00 0.00 22 VAL A C 8
ATOM 7963 O O . VAL A 1 22 ? 0.867 -9.875 -8.836 1.00 0.00 22 VAL A O 8
ATOM 7976 N N . MET A 1 23 ? 3.105 -9.803 -9.152 1.00 0.00 23 MET A N 8
ATOM 7977 C CA . MET A 1 23 ? 3.416 -9.759 -7.733 1.00 0.00 23 MET A CA 8
ATOM 7978 C C . MET A 1 23 ? 3.340 -8.327 -7.199 1.00 0.00 23 MET A C 8
ATOM 7979 O O . MET A 1 23 ? 3.729 -7.383 -7.885 1.00 0.00 23 MET A O 8
ATOM 7993 N N . GLN A 1 24 ? 2.836 -8.211 -5.979 1.00 0.00 24 GLN A N 8
ATOM 7994 C CA . GLN A 1 24 ? 2.704 -6.910 -5.345 1.00 0.00 24 GLN A CA 8
ATOM 7995 C C . GLN A 1 24 ? 3.823 -6.702 -4.322 1.00 0.00 24 GLN A C 8
ATOM 7996 O O . GLN A 1 24 ? 4.145 -7.610 -3.556 1.00 0.00 24 GLN A O 8
ATOM 8010 N N . VAL A 1 25 ? 4.384 -5.502 -4.342 1.00 0.00 25 VAL A N 8
ATOM 8011 C CA . VAL A 1 25 ? 5.460 -5.164 -3.426 1.00 0.00 25 VAL A CA 8
ATOM 8012 C C . VAL A 1 25 ? 5.121 -3.855 -2.710 1.00 0.00 25 VAL A C 8
ATOM 8013 O O . VAL A 1 25 ? 4.288 -3.083 -3.182 1.00 0.00 25 VAL A O 8
ATOM 8026 N N . LYS A 1 26 ? 5.786 -3.644 -1.583 1.00 0.00 26 LYS A N 8
ATOM 8027 C CA . LYS A 1 26 ? 5.566 -2.442 -0.798 1.00 0.00 26 LYS A CA 8
ATOM 8028 C C . LYS A 1 26 ? 6.804 -1.548 -0.885 1.00 0.00 26 LYS A C 8
ATOM 8029 O O . LYS A 1 26 ? 7.932 -2.035 -0.819 1.00 0.00 26 LYS A O 8
ATOM 8048 N N . CYS A 1 27 ? 6.553 -0.255 -1.032 1.00 0.00 27 CYS A N 8
ATOM 8049 C CA . CYS A 1 27 ? 7.633 0.711 -1.129 1.00 0.00 27 CYS A CA 8
ATOM 8050 C C . CYS A 1 27 ? 7.240 1.953 -0.326 1.00 0.00 27 CYS A C 8
ATOM 8051 O O . CYS A 1 27 ? 6.072 2.338 -0.303 1.00 0.00 27 CYS A O 8
ATOM 8059 N N . ARG A 1 28 ? 8.238 2.545 0.314 1.00 0.00 28 ARG A N 8
ATOM 8060 C CA . ARG A 1 28 ? 8.012 3.735 1.117 1.00 0.00 28 ARG A CA 8
ATOM 8061 C C . ARG A 1 28 ? 8.750 4.931 0.513 1.00 0.00 28 ARG A C 8
ATOM 8062 O O . ARG A 1 28 ? 9.886 4.799 0.059 1.00 0.00 28 ARG A O 8
ATOM 8083 N N . ILE A 1 29 ? 8.075 6.071 0.526 1.00 0.00 29 ILE A N 8
ATOM 8084 C CA . ILE A 1 29 ? 8.653 7.289 -0.014 1.00 0.00 29 ILE A CA 8
ATOM 8085 C C . ILE A 1 29 ? 9.994 7.560 0.670 1.00 0.00 29 ILE A C 8
ATOM 8086 O O . ILE A 1 29 ? 10.129 7.367 1.877 1.00 0.00 29 ILE A O 8
ATOM 8102 N N . LEU A 1 30 ? 10.952 8.004 -0.131 1.00 0.00 30 LEU A N 8
ATOM 8103 C CA . LEU A 1 30 ? 12.278 8.303 0.383 1.00 0.00 30 LEU A CA 8
ATOM 8104 C C . LEU A 1 30 ? 12.499 9.817 0.362 1.00 0.00 30 LEU A C 8
ATOM 8105 O O . LEU A 1 30 ? 13.437 10.319 0.979 1.00 0.00 30 LEU A O 8
ATOM 8121 N N . ASP A 1 31 ? 11.619 10.501 -0.355 1.00 0.00 31 ASP A N 8
ATOM 8122 C CA . ASP A 1 31 ? 11.706 11.947 -0.464 1.00 0.00 31 ASP A CA 8
ATOM 8123 C C . ASP A 1 31 ? 10.374 12.496 -0.978 1.00 0.00 31 ASP A C 8
ATOM 8124 O O . ASP A 1 31 ? 9.660 11.816 -1.714 1.00 0.00 31 ASP A O 8
ATOM 8133 N N . GLY A 1 32 ? 10.078 13.722 -0.570 1.00 0.00 32 GLY A N 8
ATOM 8134 C CA . GLY A 1 32 ? 8.844 14.370 -0.980 1.00 0.00 32 GLY A CA 8
ATOM 8135 C C . GLY A 1 32 ? 8.077 14.905 0.231 1.00 0.00 32 GLY A C 8
ATOM 8136 O O . GLY A 1 32 ? 8.362 14.527 1.367 1.00 0.00 32 GLY A O 8
ATOM 8140 N N . ARG A 1 33 ? 7.119 15.775 -0.053 1.00 0.00 33 ARG A N 8
ATOM 8141 C CA . ARG A 1 33 ? 6.309 16.365 0.999 1.00 0.00 33 ARG A CA 8
ATOM 8142 C C . ARG A 1 33 ? 5.514 15.280 1.729 1.00 0.00 33 ARG A C 8
ATOM 8143 O O . ARG A 1 33 ? 5.025 15.502 2.836 1.00 0.00 33 ARG A O 8
ATOM 8164 N N . ASP A 1 34 ? 5.410 14.130 1.079 1.00 0.00 34 ASP A N 8
ATOM 8165 C CA . ASP A 1 34 ? 4.683 13.010 1.652 1.00 0.00 34 ASP A CA 8
ATOM 8166 C C . ASP A 1 34 ? 5.676 12.031 2.281 1.00 0.00 34 ASP A C 8
ATOM 8167 O O . ASP A 1 34 ? 5.300 10.929 2.678 1.00 0.00 34 ASP A O 8
ATOM 8176 N N . LYS A 1 35 ? 6.925 12.468 2.352 1.00 0.00 35 LYS A N 8
ATOM 8177 C CA . LYS A 1 35 ? 7.975 11.644 2.925 1.00 0.00 35 LYS A CA 8
ATOM 8178 C C . LYS A 1 35 ? 7.355 10.642 3.901 1.00 0.00 35 LYS A C 8
ATOM 8179 O O . LYS A 1 35 ? 6.521 11.009 4.727 1.00 0.00 35 LYS A O 8
ATOM 8198 N N . GLY A 1 36 ? 7.787 9.396 3.774 1.00 0.00 36 GLY A N 8
ATOM 8199 C CA . GLY A 1 36 ? 7.285 8.338 4.635 1.00 0.00 36 GLY A CA 8
ATOM 8200 C C . GLY A 1 36 ? 6.043 7.681 4.028 1.00 0.00 36 GLY A C 8
ATOM 8201 O O . GLY A 1 36 ? 5.568 6.663 4.530 1.00 0.00 36 GLY A O 8
ATOM 8205 N N . ARG A 1 37 ? 5.553 8.290 2.958 1.00 0.00 37 ARG A N 8
ATOM 8206 C CA . ARG A 1 37 ? 4.376 7.776 2.278 1.00 0.00 37 ARG A CA 8
ATOM 8207 C C . ARG A 1 37 ? 4.653 6.379 1.720 1.00 0.00 37 ARG A C 8
ATOM 8208 O O . ARG A 1 37 ? 5.629 6.176 0.999 1.00 0.00 37 ARG A O 8
ATOM 8229 N N . ILE A 1 38 ? 3.776 5.451 2.075 1.00 0.00 38 ILE A N 8
ATOM 8230 C CA . ILE A 1 38 ? 3.914 4.078 1.619 1.00 0.00 38 ILE A CA 8
ATOM 8231 C C . ILE A 1 38 ? 2.683 3.693 0.795 1.00 0.00 38 ILE A C 8
ATOM 8232 O O . ILE A 1 38 ? 1.553 3.822 1.263 1.00 0.00 38 ILE A O 8
ATOM 8248 N N . LEU A 1 39 ? 2.944 3.229 -0.418 1.00 0.00 39 LEU A N 8
ATOM 8249 C CA . LEU A 1 39 ? 1.872 2.824 -1.311 1.00 0.00 39 LEU A CA 8
ATOM 8250 C C . LEU A 1 39 ? 2.214 1.467 -1.930 1.00 0.00 39 LEU A C 8
ATOM 8251 O O . LEU A 1 39 ? 3.348 1.240 -2.349 1.00 0.00 39 LEU A O 8
ATOM 8267 N N . THR A 1 40 ? 1.213 0.601 -1.968 1.00 0.00 40 THR A N 8
ATOM 8268 C CA . THR A 1 40 ? 1.393 -0.728 -2.528 1.00 0.00 40 THR A CA 8
ATOM 8269 C C . THR A 1 40 ? 0.734 -0.819 -3.906 1.00 0.00 40 THR A C 8
ATOM 8270 O O . THR A 1 40 ? -0.376 -0.326 -4.101 1.00 0.00 40 THR A O 8
ATOM 8281 N N . ARG A 1 41 ? 1.446 -1.453 -4.826 1.00 0.00 41 ARG A N 8
ATOM 8282 C CA . ARG A 1 41 ? 0.944 -1.616 -6.180 1.00 0.00 41 ARG A CA 8
ATOM 8283 C C . ARG A 1 41 ? 1.347 -2.983 -6.735 1.00 0.00 41 ARG A C 8
ATOM 8284 O O . ARG A 1 41 ? 2.334 -3.570 -6.293 1.00 0.00 41 ARG A O 8
ATOM 8305 N N . ASN A 1 42 ? 0.563 -3.451 -7.695 1.00 0.00 42 ASN A N 8
ATOM 8306 C CA . ASN A 1 42 ? 0.826 -4.739 -8.315 1.00 0.00 42 ASN A CA 8
ATOM 8307 C C . ASN A 1 42 ? 1.771 -4.545 -9.502 1.00 0.00 42 ASN A C 8
ATOM 8308 O O . ASN A 1 42 ? 1.538 -3.686 -10.352 1.00 0.00 42 ASN A O 8
ATOM 8319 N N . VAL A 1 43 ? 2.817 -5.357 -9.523 1.00 0.00 43 VAL A N 8
ATOM 8320 C CA . VAL A 1 43 ? 3.799 -5.286 -10.593 1.00 0.00 43 VAL A CA 8
ATOM 8321 C C . VAL A 1 43 ? 4.269 -6.699 -10.943 1.00 0.00 43 VAL A C 8
ATOM 8322 O O . VAL A 1 43 ? 4.401 -7.549 -10.064 1.00 0.00 43 VAL A O 8
ATOM 8335 N N . MET A 1 44 ? 4.507 -6.907 -12.230 1.00 0.00 44 MET A N 8
ATOM 8336 C CA . MET A 1 44 ? 4.959 -8.203 -12.707 1.00 0.00 44 MET A CA 8
ATOM 8337 C C . MET A 1 44 ? 6.487 -8.258 -12.779 1.00 0.00 44 MET A C 8
ATOM 8338 O O . MET A 1 44 ? 7.112 -7.416 -13.422 1.00 0.00 44 MET A O 8
ATOM 8352 N N . GLY A 1 45 ? 7.043 -9.258 -12.111 1.00 0.00 45 GLY A N 8
ATOM 8353 C CA . GLY A 1 45 ? 8.485 -9.434 -12.091 1.00 0.00 45 GLY A CA 8
ATOM 8354 C C . GLY A 1 45 ? 8.993 -9.638 -10.663 1.00 0.00 45 GLY A C 8
ATOM 8355 O O . GLY A 1 45 ? 8.340 -9.230 -9.704 1.00 0.00 45 GLY A O 8
ATOM 8359 N N . PRO A 1 46 ? 10.185 -10.286 -10.563 1.00 0.00 46 PRO A N 8
ATOM 8360 C CA . PRO A 1 46 ? 10.788 -10.548 -9.268 1.00 0.00 46 PRO A CA 8
ATOM 8361 C C . PRO A 1 46 ? 11.392 -9.274 -8.675 1.00 0.00 46 PRO A C 8
ATOM 8362 O O . PRO A 1 46 ? 12.565 -8.978 -8.896 1.00 0.00 46 PRO A O 8
ATOM 8373 N N . ILE A 1 47 ? 10.563 -8.553 -7.934 1.00 0.00 47 ILE A N 8
ATOM 8374 C CA . ILE A 1 47 ? 11.001 -7.317 -7.308 1.00 0.00 47 ILE A CA 8
ATOM 8375 C C . ILE A 1 47 ? 10.716 -7.382 -5.806 1.00 0.00 47 ILE A C 8
ATOM 8376 O O . ILE A 1 47 ? 9.574 -7.583 -5.396 1.00 0.00 47 ILE A O 8
ATOM 8392 N N . ARG A 1 48 ? 11.773 -7.208 -5.028 1.00 0.00 48 ARG A N 8
ATOM 8393 C CA . ARG A 1 48 ? 11.651 -7.244 -3.580 1.00 0.00 48 ARG A CA 8
ATOM 8394 C C . ARG A 1 48 ? 12.305 -6.007 -2.961 1.00 0.00 48 ARG A C 8
ATOM 8395 O O . ARG A 1 48 ? 13.062 -5.303 -3.626 1.00 0.00 48 ARG A O 8
ATOM 8416 N N . GLU A 1 49 ? 11.988 -5.781 -1.694 1.00 0.00 49 GLU A N 8
ATOM 8417 C CA . GLU A 1 49 ? 12.536 -4.642 -0.978 1.00 0.00 49 GLU A CA 8
ATOM 8418 C C . GLU A 1 49 ? 13.966 -4.360 -1.443 1.00 0.00 49 GLU A C 8
ATOM 8419 O O . GLU A 1 49 ? 14.785 -5.274 -1.533 1.00 0.00 49 GLU A O 8
ATOM 8431 N N . GLY A 1 50 ? 14.223 -3.091 -1.726 1.00 0.00 50 GLY A N 8
ATOM 8432 C CA . GLY A 1 50 ? 15.540 -2.678 -2.179 1.00 0.00 50 GLY A CA 8
ATOM 8433 C C . GLY A 1 50 ? 15.473 -2.078 -3.585 1.00 0.00 50 GLY A C 8
ATOM 8434 O O . GLY A 1 50 ? 16.371 -1.343 -3.994 1.00 0.00 50 GLY A O 8
ATOM 8438 N N . ASP A 1 51 ? 14.400 -2.413 -4.286 1.00 0.00 51 ASP A N 8
ATOM 8439 C CA . ASP A 1 51 ? 14.204 -1.916 -5.638 1.00 0.00 51 ASP A CA 8
ATOM 8440 C C . ASP A 1 51 ? 13.700 -0.473 -5.578 1.00 0.00 51 ASP A C 8
ATOM 8441 O O . ASP A 1 51 ? 13.345 0.021 -4.508 1.00 0.00 51 ASP A O 8
ATOM 8450 N N . ILE A 1 52 ? 13.685 0.164 -6.740 1.00 0.00 52 ILE A N 8
ATOM 8451 C CA . ILE A 1 52 ? 13.231 1.541 -6.833 1.00 0.00 52 ILE A CA 8
ATOM 8452 C C . ILE A 1 52 ? 11.818 1.569 -7.418 1.00 0.00 52 ILE A C 8
ATOM 8453 O O . ILE A 1 52 ? 11.472 0.737 -8.256 1.00 0.00 52 ILE A O 8
ATOM 8469 N N . LEU A 1 53 ? 11.039 2.535 -6.954 1.00 0.00 53 LEU A N 8
ATOM 8470 C CA . LEU A 1 53 ? 9.671 2.682 -7.422 1.00 0.00 53 LEU A CA 8
ATOM 8471 C C . LEU A 1 53 ? 9.359 4.168 -7.613 1.00 0.00 53 LEU A C 8
ATOM 8472 O O . LEU A 1 53 ? 10.071 5.027 -7.095 1.00 0.00 53 LEU A O 8
ATOM 8488 N N . MET A 1 54 ? 8.293 4.425 -8.357 1.00 0.00 54 MET A N 8
ATOM 8489 C CA . MET A 1 54 ? 7.878 5.792 -8.623 1.00 0.00 54 MET A CA 8
ATOM 8490 C C . MET A 1 54 ? 6.501 6.074 -8.019 1.00 0.00 54 MET A C 8
ATOM 8491 O O . MET A 1 54 ? 5.532 5.379 -8.322 1.00 0.00 54 MET A O 8
ATOM 8505 N N . LEU A 1 55 ? 6.458 7.094 -7.175 1.00 0.00 55 LEU A N 8
ATOM 8506 C CA . LEU A 1 55 ? 5.216 7.477 -6.526 1.00 0.00 55 LEU A CA 8
ATOM 8507 C C . LEU A 1 55 ? 4.617 8.684 -7.250 1.00 0.00 55 LEU A C 8
ATOM 8508 O O . LEU A 1 55 ? 5.162 9.785 -7.184 1.00 0.00 55 LEU A O 8
ATOM 8524 N N . LEU A 1 56 ? 3.504 8.436 -7.926 1.00 0.00 56 LEU A N 8
ATOM 8525 C CA . LEU A 1 56 ? 2.826 9.489 -8.662 1.00 0.00 56 LEU A CA 8
ATOM 8526 C C . LEU A 1 56 ? 1.583 9.930 -7.885 1.00 0.00 56 LEU A C 8
ATOM 8527 O O . LEU A 1 56 ? 0.867 9.098 -7.330 1.00 0.00 56 LEU A O 8
ATOM 8543 N N . ASP A 1 57 ? 1.366 11.237 -7.871 1.00 0.00 57 ASP A N 8
ATOM 8544 C CA . ASP A 1 57 ? 0.223 11.798 -7.171 1.00 0.00 57 ASP A CA 8
ATOM 8545 C C . ASP A 1 57 ? -1.062 11.174 -7.721 1.00 0.00 57 ASP A C 8
ATOM 8546 O O . ASP A 1 57 ? -1.332 11.254 -8.918 1.00 0.00 57 ASP A O 8
ATOM 8555 N N . THR A 1 58 ? -1.820 10.567 -6.820 1.00 0.00 58 THR A N 8
ATOM 8556 C CA . THR A 1 58 ? -3.070 9.931 -7.199 1.00 0.00 58 THR A CA 8
ATOM 8557 C C . THR A 1 58 ? -4.242 10.891 -6.991 1.00 0.00 58 THR A C 8
ATOM 8558 O O . THR A 1 58 ? -4.455 11.386 -5.885 1.00 0.00 58 THR A O 8
ATOM 8569 N N . ILE A 1 59 ? -4.973 11.126 -8.071 1.00 0.00 59 ILE A N 8
ATOM 8570 C CA . ILE A 1 59 ? -6.118 12.018 -8.021 1.00 0.00 59 ILE A CA 8
ATOM 8571 C C . ILE A 1 59 ? -7.342 11.243 -7.528 1.00 0.00 59 ILE A C 8
ATOM 8572 O O . ILE A 1 59 ? -7.561 10.101 -7.930 1.00 0.00 59 ILE A O 8
ATOM 8588 N N . ARG A 1 60 ? -8.107 11.894 -6.664 1.00 0.00 60 ARG A N 8
ATOM 8589 C CA . ARG A 1 60 ? -9.302 11.280 -6.112 1.00 0.00 60 ARG A CA 8
ATOM 8590 C C . ARG A 1 60 ? -10.477 11.444 -7.078 1.00 0.00 60 ARG A C 8
ATOM 8591 O O . ARG A 1 60 ? -10.546 12.425 -7.818 1.00 0.00 60 ARG A O 8
ATOM 8612 N N . GLU A 1 61 ? -11.373 10.469 -7.041 1.00 0.00 61 GLU A N 8
ATOM 8613 C CA . GLU A 1 61 ? -12.542 10.493 -7.904 1.00 0.00 61 GLU A CA 8
ATOM 8614 C C . GLU A 1 61 ? -13.790 10.856 -7.097 1.00 0.00 61 GLU A C 8
ATOM 8615 O O . GLU A 1 61 ? -13.915 10.475 -5.934 1.00 0.00 61 GLU A O 8
ATOM 8627 N N . ALA A 1 62 ? -14.683 11.589 -7.746 1.00 0.00 62 ALA A N 8
ATOM 8628 C CA . ALA A 1 62 ? -15.917 12.007 -7.103 1.00 0.00 62 ALA A CA 8
ATOM 8629 C C . ALA A 1 62 ? -16.782 10.778 -6.819 1.00 0.00 62 ALA A C 8
ATOM 8630 O O . ALA A 1 62 ? -16.805 9.835 -7.608 1.00 0.00 62 ALA A O 8
ATOM 8637 N N . LYS A 1 63 ? -17.473 10.828 -5.690 1.00 0.00 63 LYS A N 8
ATOM 8638 C CA . LYS A 1 63 ? -18.337 9.729 -5.292 1.00 0.00 63 LYS A CA 8
ATOM 8639 C C . LYS A 1 63 ? -19.672 9.843 -6.031 1.00 0.00 63 LYS A C 8
ATOM 8640 O O . LYS A 1 63 ? -20.321 10.887 -5.990 1.00 0.00 63 LYS A O 8
ATOM 8659 N N . GLU A 1 64 ? -20.042 8.754 -6.689 1.00 0.00 64 GLU A N 8
ATOM 8660 C CA . GLU A 1 64 ? -21.287 8.719 -7.437 1.00 0.00 64 GLU A CA 8
ATOM 8661 C C . GLU A 1 64 ? -22.375 8.016 -6.622 1.00 0.00 64 GLU A C 8
ATOM 8662 O O . GLU A 1 64 ? -22.143 6.945 -6.064 1.00 0.00 64 GLU A O 8
ATOM 8674 N N . ILE A 1 65 ? -23.539 8.649 -6.578 1.00 0.00 65 ILE A N 8
ATOM 8675 C CA . ILE A 1 65 ? -24.663 8.098 -5.841 1.00 0.00 65 ILE A CA 8
ATOM 8676 C C . ILE A 1 65 ? -25.477 7.189 -6.764 1.00 0.00 65 ILE A C 8
ATOM 8677 O O . ILE A 1 65 ? -25.753 7.547 -7.908 1.00 0.00 65 ILE A O 8
ATOM 8693 N N . ARG A 1 66 ? -25.838 6.030 -6.233 1.00 0.00 66 ARG A N 8
ATOM 8694 C CA . ARG A 1 66 ? -26.615 5.068 -6.995 1.00 0.00 66 ARG A CA 8
ATOM 8695 C C . ARG A 1 66 ? -28.051 5.565 -7.172 1.00 0.00 66 ARG A C 8
ATOM 8696 O O . ARG A 1 66 ? -28.666 6.047 -6.222 1.00 0.00 66 ARG A O 8
ATOM 8717 N N . THR A 1 67 ? -28.543 5.431 -8.395 1.00 0.00 67 THR A N 8
ATOM 8718 C CA . THR A 1 67 ? -29.895 5.862 -8.708 1.00 0.00 67 THR A CA 8
ATOM 8719 C C . THR A 1 67 ? -30.869 4.688 -8.591 1.00 0.00 67 THR A C 8
ATOM 8720 O O . THR A 1 67 ? -30.504 3.544 -8.858 1.00 0.00 67 THR A O 8
ATOM 8731 N N . PRO A 1 68 ? -32.123 5.019 -8.181 1.00 0.00 68 PRO A N 8
ATOM 8732 C CA . PRO A 1 68 ? -33.152 4.006 -8.025 1.00 0.00 68 PRO A CA 8
ATOM 8733 C C . PRO A 1 68 ? -33.681 3.548 -9.385 1.00 0.00 68 PRO A C 8
ATOM 8734 O O . PRO A 1 68 ? -33.358 2.454 -9.845 1.00 0.00 68 PRO A O 8
ATOM 8745 N N . MET A 1 1 ? 2.743 19.985 -10.741 1.00 0.00 1 MET A N 9
ATOM 8746 C CA . MET A 1 1 ? 3.212 18.648 -11.062 1.00 0.00 1 MET A CA 9
ATOM 8747 C C . MET A 1 1 ? 3.755 17.944 -9.816 1.00 0.00 1 MET A C 9
ATOM 8748 O O . MET A 1 1 ? 4.625 18.475 -9.128 1.00 0.00 1 MET A O 9
ATOM 8761 N N . ASP A 1 2 ? 3.219 16.759 -9.565 1.00 0.00 2 ASP A N 9
ATOM 8762 C CA . ASP A 1 2 ? 3.639 15.977 -8.414 1.00 0.00 2 ASP A CA 9
ATOM 8763 C C . ASP A 1 2 ? 4.815 15.084 -8.812 1.00 0.00 2 ASP A C 9
ATOM 8764 O O . ASP A 1 2 ? 5.710 14.833 -8.006 1.00 0.00 2 ASP A O 9
ATOM 8773 N N . ASP A 1 3 ? 4.777 14.628 -10.056 1.00 0.00 3 ASP A N 9
ATOM 8774 C CA . ASP A 1 3 ? 5.830 13.768 -10.570 1.00 0.00 3 ASP A CA 9
ATOM 8775 C C . ASP A 1 3 ? 5.888 12.486 -9.737 1.00 0.00 3 ASP A C 9
ATOM 8776 O O . ASP A 1 3 ? 5.010 12.238 -8.912 1.00 0.00 3 ASP A O 9
ATOM 8785 N N . ALA A 1 4 ? 6.931 11.707 -9.982 1.00 0.00 4 ALA A N 9
ATOM 8786 C CA . ALA A 1 4 ? 7.115 10.457 -9.265 1.00 0.00 4 ALA A CA 9
ATOM 8787 C C . ALA A 1 4 ? 8.121 10.668 -8.131 1.00 0.00 4 ALA A C 9
ATOM 8788 O O . ALA A 1 4 ? 9.063 11.446 -8.269 1.00 0.00 4 ALA A O 9
ATOM 8795 N N . THR A 1 5 ? 7.886 9.961 -7.035 1.00 0.00 5 THR A N 9
ATOM 8796 C CA . THR A 1 5 ? 8.759 10.061 -5.879 1.00 0.00 5 THR A CA 9
ATOM 8797 C C . THR A 1 5 ? 9.789 8.929 -5.888 1.00 0.00 5 THR A C 9
ATOM 8798 O O . THR A 1 5 ? 9.431 7.761 -6.029 1.00 0.00 5 THR A O 9
ATOM 8809 N N . PRO A 1 6 ? 11.080 9.326 -5.733 1.00 0.00 6 PRO A N 9
ATOM 8810 C CA . PRO A 1 6 ? 12.164 8.358 -5.722 1.00 0.00 6 PRO A CA 9
ATOM 8811 C C . PRO A 1 6 ? 12.204 7.594 -4.398 1.00 0.00 6 PRO A C 9
ATOM 8812 O O . PRO A 1 6 ? 12.798 8.058 -3.426 1.00 0.00 6 PRO A O 9
ATOM 8823 N N . ALA A 1 7 ? 11.563 6.434 -4.402 1.00 0.00 7 ALA A N 9
ATOM 8824 C CA . ALA A 1 7 ? 11.518 5.600 -3.212 1.00 0.00 7 ALA A CA 9
ATOM 8825 C C . ALA A 1 7 ? 12.005 4.193 -3.562 1.00 0.00 7 ALA A C 9
ATOM 8826 O O . ALA A 1 7 ? 11.942 3.780 -4.719 1.00 0.00 7 ALA A O 9
ATOM 8833 N N . GLU A 1 8 ? 12.481 3.495 -2.541 1.00 0.00 8 GLU A N 9
ATOM 8834 C CA . GLU A 1 8 ? 12.979 2.143 -2.727 1.00 0.00 8 GLU A CA 9
ATOM 8835 C C . GLU A 1 8 ? 12.135 1.152 -1.922 1.00 0.00 8 GLU A C 9
ATOM 8836 O O . GLU A 1 8 ? 11.821 1.400 -0.759 1.00 0.00 8 GLU A O 9
ATOM 8848 N N . VAL A 1 9 ? 11.794 0.049 -2.573 1.00 0.00 9 VAL A N 9
ATOM 8849 C CA . VAL A 1 9 ? 10.993 -0.980 -1.933 1.00 0.00 9 VAL A CA 9
ATOM 8850 C C . VAL A 1 9 ? 11.586 -1.302 -0.560 1.00 0.00 9 VAL A C 9
ATOM 8851 O O . VAL A 1 9 ? 12.795 -1.492 -0.431 1.00 0.00 9 VAL A O 9
ATOM 8864 N N . ILE A 1 10 ? 10.709 -1.352 0.431 1.00 0.00 10 ILE A N 9
ATOM 8865 C CA . ILE A 1 10 ? 11.131 -1.647 1.790 1.00 0.00 10 ILE A CA 9
ATOM 8866 C C . ILE A 1 10 ? 10.515 -2.975 2.233 1.00 0.00 10 ILE A C 9
ATOM 8867 O O . ILE A 1 10 ? 11.163 -3.766 2.918 1.00 0.00 10 ILE A O 9
ATOM 8883 N N . GLU A 1 11 ? 9.272 -3.181 1.825 1.00 0.00 11 GLU A N 9
ATOM 8884 C CA . GLU A 1 11 ? 8.562 -4.400 2.171 1.00 0.00 11 GLU A CA 9
ATOM 8885 C C . GLU A 1 11 ? 7.937 -5.024 0.921 1.00 0.00 11 GLU A C 9
ATOM 8886 O O . GLU A 1 11 ? 7.552 -4.313 -0.005 1.00 0.00 11 GLU A O 9
ATOM 8898 N N . VAL A 1 12 ? 7.857 -6.347 0.936 1.00 0.00 12 VAL A N 9
ATOM 8899 C CA . VAL A 1 12 ? 7.286 -7.074 -0.184 1.00 0.00 12 VAL A CA 9
ATOM 8900 C C . VAL A 1 12 ? 6.103 -7.911 0.307 1.00 0.00 12 VAL A C 9
ATOM 8901 O O . VAL A 1 12 ? 6.176 -8.536 1.364 1.00 0.00 12 VAL A O 9
ATOM 8914 N N . LEU A 1 13 ? 5.040 -7.897 -0.485 1.00 0.00 13 LEU A N 9
ATOM 8915 C CA . LEU A 1 13 ? 3.843 -8.647 -0.144 1.00 0.00 13 LEU A CA 9
ATOM 8916 C C . LEU A 1 13 ? 3.761 -9.895 -1.025 1.00 0.00 13 LEU A C 9
ATOM 8917 O O . LEU A 1 13 ? 3.514 -9.797 -2.226 1.00 0.00 13 LEU A O 9
ATOM 8933 N N . LYS A 1 14 ? 3.972 -11.041 -0.394 1.00 0.00 14 LYS A N 9
ATOM 8934 C CA . LYS A 1 14 ? 3.925 -12.307 -1.106 1.00 0.00 14 LYS A CA 9
ATOM 8935 C C . LYS A 1 14 ? 3.068 -13.299 -0.316 1.00 0.00 14 LYS A C 9
ATOM 8936 O O . LYS A 1 14 ? 3.172 -13.378 0.907 1.00 0.00 14 LYS A O 9
ATOM 8955 N N . ARG A 1 15 ? 2.241 -14.031 -1.048 1.00 0.00 15 ARG A N 9
ATOM 8956 C CA . ARG A 1 15 ? 1.367 -15.014 -0.432 1.00 0.00 15 ARG A CA 9
ATOM 8957 C C . ARG A 1 15 ? 1.998 -16.406 -0.507 1.00 0.00 15 ARG A C 9
ATOM 8958 O O . ARG A 1 15 ? 2.368 -16.866 -1.586 1.00 0.00 15 ARG A O 9
ATOM 8979 N N . THR A 1 16 ? 2.101 -17.038 0.653 1.00 0.00 16 THR A N 9
ATOM 8980 C CA . THR A 1 16 ? 2.680 -18.368 0.732 1.00 0.00 16 THR A CA 9
ATOM 8981 C C . THR A 1 16 ? 1.755 -19.393 0.073 1.00 0.00 16 THR A C 9
ATOM 8982 O O . THR A 1 16 ? 0.961 -20.044 0.751 1.00 0.00 16 THR A O 9
ATOM 8993 N N . GLY A 1 17 ? 1.888 -19.504 -1.240 1.00 0.00 17 GLY A N 9
ATOM 8994 C CA . GLY A 1 17 ? 1.073 -20.439 -1.998 1.00 0.00 17 GLY A CA 9
ATOM 8995 C C . GLY A 1 17 ? 0.810 -19.915 -3.412 1.00 0.00 17 GLY A C 9
ATOM 8996 O O . GLY A 1 17 ? 0.723 -18.707 -3.624 1.00 0.00 17 GLY A O 9
ATOM 9000 N N . MET A 1 18 ? 0.690 -20.851 -4.342 1.00 0.00 18 MET A N 9
ATOM 9001 C CA . MET A 1 18 ? 0.438 -20.499 -5.729 1.00 0.00 18 MET A CA 9
ATOM 9002 C C . MET A 1 18 ? 1.549 -19.602 -6.278 1.00 0.00 18 MET A C 9
ATOM 9003 O O . MET A 1 18 ? 2.286 -18.982 -5.512 1.00 0.00 18 MET A O 9
ATOM 9017 N N . THR A 1 19 ? 1.634 -19.560 -7.599 1.00 0.00 19 THR A N 9
ATOM 9018 C CA . THR A 1 19 ? 2.643 -18.749 -8.259 1.00 0.00 19 THR A CA 9
ATOM 9019 C C . THR A 1 19 ? 2.048 -17.407 -8.693 1.00 0.00 19 THR A C 9
ATOM 9020 O O . THR A 1 19 ? 2.475 -16.354 -8.222 1.00 0.00 19 THR A O 9
ATOM 9031 N N . GLY A 1 20 ? 1.073 -17.490 -9.586 1.00 0.00 20 GLY A N 9
ATOM 9032 C CA . GLY A 1 20 ? 0.416 -16.295 -10.088 1.00 0.00 20 GLY A CA 9
ATOM 9033 C C . GLY A 1 20 ? 1.133 -15.754 -11.326 1.00 0.00 20 GLY A C 9
ATOM 9034 O O . GLY A 1 20 ? 1.761 -16.512 -12.065 1.00 0.00 20 GLY A O 9
ATOM 9038 N N . GLU A 1 21 ? 1.017 -14.448 -11.515 1.00 0.00 21 GLU A N 9
ATOM 9039 C CA . GLU A 1 21 ? 1.647 -13.797 -12.651 1.00 0.00 21 GLU A CA 9
ATOM 9040 C C . GLU A 1 21 ? 2.199 -12.430 -12.240 1.00 0.00 21 GLU A C 9
ATOM 9041 O O . GLU A 1 21 ? 3.339 -12.096 -12.558 1.00 0.00 21 GLU A O 9
ATOM 9053 N N . VAL A 1 22 ? 1.364 -11.677 -11.540 1.00 0.00 22 VAL A N 9
ATOM 9054 C CA . VAL A 1 22 ? 1.754 -10.354 -11.083 1.00 0.00 22 VAL A CA 9
ATOM 9055 C C . VAL A 1 22 ? 1.720 -10.317 -9.553 1.00 0.00 22 VAL A C 9
ATOM 9056 O O . VAL A 1 22 ? 0.761 -10.781 -8.939 1.00 0.00 22 VAL A O 9
ATOM 9069 N N . MET A 1 23 ? 2.778 -9.760 -8.983 1.00 0.00 23 MET A N 9
ATOM 9070 C CA . MET A 1 23 ? 2.881 -9.657 -7.537 1.00 0.00 23 MET A CA 9
ATOM 9071 C C . MET A 1 23 ? 2.947 -8.193 -7.096 1.00 0.00 23 MET A C 9
ATOM 9072 O O . MET A 1 23 ? 3.301 -7.318 -7.884 1.00 0.00 23 MET A O 9
ATOM 9086 N N . GLN A 1 24 ? 2.600 -7.972 -5.836 1.00 0.00 24 GLN A N 9
ATOM 9087 C CA . GLN A 1 24 ? 2.616 -6.630 -5.280 1.00 0.00 24 GLN A CA 9
ATOM 9088 C C . GLN A 1 24 ? 3.818 -6.454 -4.350 1.00 0.00 24 GLN A C 9
ATOM 9089 O O . GLN A 1 24 ? 4.309 -7.424 -3.775 1.00 0.00 24 GLN A O 9
ATOM 9103 N N . VAL A 1 25 ? 4.256 -5.210 -4.231 1.00 0.00 25 VAL A N 9
ATOM 9104 C CA . VAL A 1 25 ? 5.392 -4.895 -3.380 1.00 0.00 25 VAL A CA 9
ATOM 9105 C C . VAL A 1 25 ? 5.098 -3.612 -2.600 1.00 0.00 25 VAL A C 9
ATOM 9106 O O . VAL A 1 25 ? 4.268 -2.805 -3.015 1.00 0.00 25 VAL A O 9
ATOM 9119 N N . LYS A 1 26 ? 5.796 -3.464 -1.483 1.00 0.00 26 LYS A N 9
ATOM 9120 C CA . LYS A 1 26 ? 5.621 -2.293 -0.641 1.00 0.00 26 LYS A CA 9
ATOM 9121 C C . LYS A 1 26 ? 6.874 -1.419 -0.722 1.00 0.00 26 LYS A C 9
ATOM 9122 O O . LYS A 1 26 ? 7.989 -1.909 -0.546 1.00 0.00 26 LYS A O 9
ATOM 9141 N N . CYS A 1 27 ? 6.650 -0.141 -0.990 1.00 0.00 27 CYS A N 9
ATOM 9142 C CA . CYS A 1 27 ? 7.748 0.805 -1.097 1.00 0.00 27 CYS A CA 9
ATOM 9143 C C . CYS A 1 27 ? 7.341 2.095 -0.383 1.00 0.00 27 CYS A C 9
ATOM 9144 O O . CYS A 1 27 ? 6.291 2.666 -0.675 1.00 0.00 27 CYS A O 9
ATOM 9152 N N . ARG A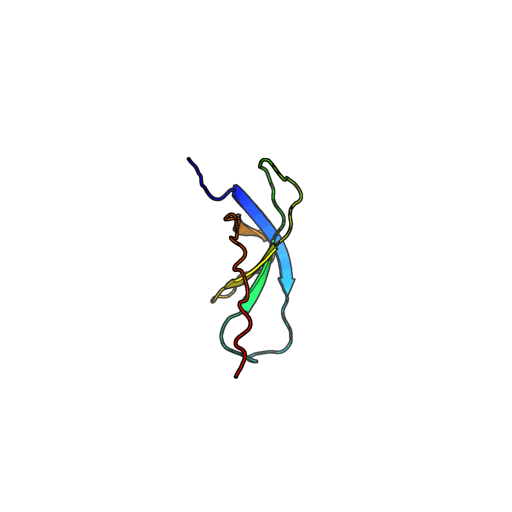 1 28 ? 8.193 2.517 0.540 1.00 0.00 28 ARG A N 9
ATOM 9153 C CA . ARG A 1 28 ? 7.935 3.730 1.298 1.00 0.00 28 ARG A CA 9
ATOM 9154 C C . ARG A 1 28 ? 8.735 4.898 0.718 1.00 0.00 28 ARG A C 9
ATOM 9155 O O . ARG A 1 28 ? 9.888 4.731 0.324 1.00 0.00 28 ARG A O 9
ATOM 9176 N N . ILE A 1 29 ? 8.091 6.056 0.685 1.00 0.00 29 ILE A N 9
ATOM 9177 C CA . ILE A 1 29 ? 8.728 7.252 0.160 1.00 0.00 29 ILE A CA 9
ATOM 9178 C C . ILE A 1 29 ? 10.053 7.481 0.890 1.00 0.00 29 ILE A C 9
ATOM 9179 O O . ILE A 1 29 ? 10.105 7.434 2.118 1.00 0.00 29 ILE A O 9
ATOM 9195 N N . LEU A 1 30 ? 11.090 7.724 0.103 1.00 0.00 30 LEU A N 9
ATOM 9196 C CA . LEU A 1 30 ? 12.412 7.961 0.659 1.00 0.00 30 LEU A CA 9
ATOM 9197 C C . LEU A 1 30 ? 12.660 9.468 0.750 1.00 0.00 30 LEU A C 9
ATOM 9198 O O . LEU A 1 30 ? 13.516 9.914 1.512 1.00 0.00 30 LEU A O 9
ATOM 9214 N N . ASP A 1 31 ? 11.895 10.210 -0.037 1.00 0.00 31 ASP A N 9
ATOM 9215 C CA . ASP A 1 31 ? 12.021 11.657 -0.055 1.00 0.00 31 ASP A CA 9
ATOM 9216 C C . ASP A 1 31 ? 10.788 12.264 -0.727 1.00 0.00 31 ASP A C 9
ATOM 9217 O O . ASP A 1 31 ? 10.168 11.631 -1.581 1.00 0.00 31 ASP A O 9
ATOM 9226 N N . GLY A 1 32 ? 10.470 13.483 -0.318 1.00 0.00 32 GLY A N 9
ATOM 9227 C CA . GLY A 1 32 ? 9.322 14.182 -0.870 1.00 0.00 32 GLY A CA 9
ATOM 9228 C C . GLY A 1 32 ? 8.567 14.945 0.221 1.00 0.00 32 GLY A C 9
ATOM 9229 O O . GLY A 1 32 ? 9.017 15.006 1.364 1.00 0.00 32 GLY A O 9
ATOM 9233 N N . ARG A 1 33 ? 7.433 15.507 -0.171 1.00 0.00 33 ARG A N 9
ATOM 9234 C CA . ARG A 1 33 ? 6.612 16.263 0.759 1.00 0.00 33 ARG A CA 9
ATOM 9235 C C . ARG A 1 33 ? 5.888 15.317 1.718 1.00 0.00 33 ARG A C 9
ATOM 9236 O O . ARG A 1 33 ? 5.663 15.656 2.879 1.00 0.00 33 ARG A O 9
ATOM 9257 N N . ASP A 1 34 ? 5.543 14.148 1.198 1.00 0.00 34 ASP A N 9
ATOM 9258 C CA . ASP A 1 34 ? 4.849 13.150 1.994 1.00 0.00 34 ASP A CA 9
ATOM 9259 C C . ASP A 1 34 ? 5.876 12.266 2.704 1.00 0.00 34 ASP A C 9
ATOM 9260 O O . ASP A 1 34 ? 5.510 11.381 3.476 1.00 0.00 34 ASP A O 9
ATOM 9269 N N . LYS A 1 35 ? 7.141 12.537 2.419 1.00 0.00 35 LYS A N 9
ATOM 9270 C CA . LYS A 1 35 ? 8.223 11.777 3.021 1.00 0.00 35 LYS A CA 9
ATOM 9271 C C . LYS A 1 35 ? 7.641 10.762 4.007 1.00 0.00 35 LYS A C 9
ATOM 9272 O O . LYS A 1 35 ? 7.213 11.129 5.100 1.00 0.00 35 LYS A O 9
ATOM 9291 N N . GLY A 1 36 ? 7.645 9.506 3.585 1.00 0.00 36 GLY A N 9
ATOM 9292 C CA . GLY A 1 36 ? 7.123 8.436 4.417 1.00 0.00 36 GLY A CA 9
ATOM 9293 C C . GLY A 1 36 ? 5.895 7.790 3.773 1.00 0.00 36 GLY A C 9
ATOM 9294 O O . GLY A 1 36 ? 5.401 6.771 4.253 1.00 0.00 36 GLY A O 9
ATOM 9298 N N . ARG A 1 37 ? 5.437 8.409 2.694 1.00 0.00 37 ARG A N 9
ATOM 9299 C CA . ARG A 1 37 ? 4.276 7.907 1.979 1.00 0.00 37 ARG A CA 9
ATOM 9300 C C . ARG A 1 37 ? 4.565 6.517 1.408 1.00 0.00 37 ARG A C 9
ATOM 9301 O O . ARG A 1 37 ? 5.569 6.318 0.726 1.00 0.00 37 ARG A O 9
ATOM 9322 N N . ILE A 1 38 ? 3.666 5.591 1.708 1.00 0.00 38 ILE A N 9
ATOM 9323 C CA . ILE A 1 38 ? 3.812 4.225 1.233 1.00 0.00 38 ILE A CA 9
ATOM 9324 C C . ILE A 1 38 ? 2.642 3.884 0.308 1.00 0.00 38 ILE A C 9
ATOM 9325 O O . ILE A 1 38 ? 1.481 4.034 0.687 1.00 0.00 38 ILE A O 9
ATOM 9341 N N . LEU A 1 39 ? 2.988 3.432 -0.889 1.00 0.00 39 LEU A N 9
ATOM 9342 C CA . LEU A 1 39 ? 1.981 3.069 -1.871 1.00 0.00 39 LEU A CA 9
ATOM 9343 C C . LEU A 1 39 ? 2.264 1.656 -2.387 1.00 0.00 39 LEU A C 9
ATOM 9344 O O . LEU A 1 39 ? 3.381 1.357 -2.807 1.00 0.00 39 LEU A O 9
ATOM 9360 N N . THR A 1 40 ? 1.233 0.825 -2.339 1.00 0.00 40 THR A N 9
ATOM 9361 C CA . THR A 1 40 ? 1.357 -0.548 -2.796 1.00 0.00 40 THR A CA 9
ATOM 9362 C C . THR A 1 40 ? 0.735 -0.706 -4.185 1.00 0.00 40 THR A C 9
ATOM 9363 O O . THR A 1 40 ? -0.369 -0.224 -4.433 1.00 0.00 40 THR A O 9
ATOM 9374 N N . ARG A 1 41 ? 1.471 -1.383 -5.054 1.00 0.00 41 ARG A N 9
ATOM 9375 C CA . ARG A 1 41 ? 1.005 -1.611 -6.411 1.00 0.00 41 ARG A CA 9
ATOM 9376 C C . ARG A 1 41 ? 1.416 -3.006 -6.887 1.00 0.00 41 ARG A C 9
ATOM 9377 O O . ARG A 1 41 ? 2.402 -3.564 -6.407 1.00 0.00 41 ARG A O 9
ATOM 9398 N N . ASN A 1 42 ? 0.639 -3.530 -7.823 1.00 0.00 42 ASN A N 9
ATOM 9399 C CA . ASN A 1 42 ? 0.910 -4.849 -8.368 1.00 0.00 42 ASN A CA 9
ATOM 9400 C C . ASN A 1 42 ? 1.883 -4.722 -9.542 1.00 0.00 42 ASN A C 9
ATOM 9401 O O . ASN A 1 42 ? 1.588 -4.045 -10.526 1.00 0.00 42 ASN A O 9
ATOM 9412 N N . VAL A 1 43 ? 3.022 -5.382 -9.399 1.00 0.00 43 VAL A N 9
ATOM 9413 C CA . VAL A 1 43 ? 4.040 -5.351 -10.435 1.00 0.00 43 VAL A CA 9
ATOM 9414 C C . VAL A 1 43 ? 4.521 -6.776 -10.715 1.00 0.00 43 VAL A C 9
ATOM 9415 O O . VAL A 1 43 ? 4.720 -7.561 -9.789 1.00 0.00 43 VAL A O 9
ATOM 9428 N N . MET A 1 44 ? 4.694 -7.068 -11.996 1.00 0.00 44 MET A N 9
ATOM 9429 C CA . MET A 1 44 ? 5.147 -8.385 -12.410 1.00 0.00 44 MET A CA 9
ATOM 9430 C C . MET A 1 44 ? 6.667 -8.412 -12.583 1.00 0.00 44 MET A C 9
ATOM 9431 O O . MET A 1 44 ? 7.251 -7.472 -13.121 1.00 0.00 44 MET A O 9
ATOM 9445 N N . GLY A 1 45 ? 7.265 -9.499 -12.117 1.00 0.00 45 GLY A N 9
ATOM 9446 C CA . GLY A 1 45 ? 8.705 -9.660 -12.214 1.00 0.00 45 GLY A CA 9
ATOM 9447 C C . GLY A 1 45 ? 9.334 -9.821 -10.828 1.00 0.00 45 GLY A C 9
ATOM 9448 O O . GLY A 1 45 ? 8.692 -9.543 -9.816 1.00 0.00 45 GLY A O 9
ATOM 9452 N N . PRO A 1 46 ? 10.614 -10.280 -10.827 1.00 0.00 46 PRO A N 9
ATOM 9453 C CA . PRO A 1 46 ? 11.336 -10.480 -9.582 1.00 0.00 46 PRO A CA 9
ATOM 9454 C C . PRO A 1 46 ? 11.778 -9.143 -8.983 1.00 0.00 46 PRO A C 9
ATOM 9455 O O . PRO A 1 46 ? 12.887 -8.679 -9.244 1.00 0.00 46 PRO A O 9
ATOM 9466 N N . ILE A 1 47 ? 10.888 -8.562 -8.193 1.00 0.00 47 ILE A N 9
ATOM 9467 C CA . ILE A 1 47 ? 11.172 -7.288 -7.555 1.00 0.00 47 ILE A CA 9
ATOM 9468 C C . ILE A 1 47 ? 10.948 -7.416 -6.047 1.00 0.00 47 ILE A C 9
ATOM 9469 O O . ILE A 1 47 ? 9.853 -7.760 -5.606 1.00 0.00 47 ILE A O 9
ATOM 9485 N N . ARG A 1 48 ? 12.004 -7.131 -5.298 1.00 0.00 48 ARG A N 9
ATOM 9486 C CA . ARG A 1 48 ? 11.936 -7.210 -3.849 1.00 0.00 48 ARG A CA 9
ATOM 9487 C C . ARG A 1 48 ? 12.488 -5.928 -3.221 1.00 0.00 48 ARG A C 9
ATOM 9488 O O . ARG A 1 48 ? 13.146 -5.137 -3.894 1.00 0.00 48 ARG A O 9
ATOM 9509 N N . GLU A 1 49 ? 12.199 -5.764 -1.938 1.00 0.00 49 GLU A N 9
ATOM 9510 C CA . GLU A 1 49 ? 12.659 -4.592 -1.212 1.00 0.00 49 GLU A CA 9
ATOM 9511 C C . GLU A 1 49 ? 14.053 -4.184 -1.691 1.00 0.00 49 GLU A C 9
ATOM 9512 O O . GLU A 1 49 ? 14.959 -5.013 -1.755 1.00 0.00 49 GLU A O 9
ATOM 9524 N N . GLY A 1 50 ? 14.182 -2.906 -2.016 1.00 0.00 50 GLY A N 9
ATOM 9525 C CA . GLY A 1 50 ? 15.451 -2.377 -2.487 1.00 0.00 50 GLY A CA 9
ATOM 9526 C C . GLY A 1 50 ? 15.313 -1.795 -3.895 1.00 0.00 50 GLY A C 9
ATOM 9527 O O . GLY A 1 50 ? 16.199 -1.083 -4.366 1.00 0.00 50 GLY A O 9
ATOM 9531 N N . ASP A 1 51 ? 14.196 -2.120 -4.529 1.00 0.00 51 ASP A N 9
ATOM 9532 C CA . ASP A 1 51 ? 13.931 -1.639 -5.874 1.00 0.00 51 ASP A CA 9
ATOM 9533 C C . ASP A 1 51 ? 13.332 -0.233 -5.799 1.00 0.00 51 ASP A C 9
ATOM 9534 O O . ASP A 1 51 ? 12.569 0.072 -4.883 1.00 0.00 51 ASP A O 9
ATOM 9543 N N . ILE A 1 52 ? 13.700 0.585 -6.774 1.00 0.00 52 ILE A N 9
ATOM 9544 C CA . ILE A 1 52 ? 13.208 1.951 -6.830 1.00 0.00 52 ILE A CA 9
ATOM 9545 C C . ILE A 1 52 ? 11.861 1.974 -7.557 1.00 0.00 52 ILE A C 9
ATOM 9546 O O . ILE A 1 52 ? 11.738 1.445 -8.660 1.00 0.00 52 ILE A O 9
ATOM 9562 N N . LEU A 1 53 ? 10.886 2.593 -6.908 1.00 0.00 53 LEU A N 9
ATOM 9563 C CA . LEU A 1 53 ? 9.553 2.693 -7.479 1.00 0.00 53 LEU A CA 9
ATOM 9564 C C . LEU A 1 53 ? 9.182 4.168 -7.642 1.00 0.00 53 LEU A C 9
ATOM 9565 O O . LEU A 1 53 ? 9.804 5.039 -7.036 1.00 0.00 53 LEU A O 9
ATOM 9581 N N . MET A 1 54 ? 8.169 4.403 -8.463 1.00 0.00 54 MET A N 9
ATOM 9582 C CA . MET A 1 54 ? 7.707 5.757 -8.713 1.00 0.00 54 MET A CA 9
ATOM 9583 C C . MET A 1 54 ? 6.350 6.006 -8.050 1.00 0.00 54 MET A C 9
ATOM 9584 O O . MET A 1 54 ? 5.372 5.327 -8.357 1.00 0.00 54 MET A O 9
ATOM 9598 N N . LEU A 1 55 ? 6.336 6.980 -7.152 1.00 0.00 55 LEU A N 9
ATOM 9599 C CA . LEU A 1 55 ? 5.116 7.326 -6.443 1.00 0.00 55 LEU A CA 9
ATOM 9600 C C . LEU A 1 55 ? 4.398 8.451 -7.191 1.00 0.00 55 LEU A C 9
ATOM 9601 O O . LEU A 1 55 ? 4.867 9.588 -7.209 1.00 0.00 55 LEU A O 9
ATOM 9617 N N . LEU A 1 56 ? 3.271 8.095 -7.791 1.00 0.00 56 LEU A N 9
ATOM 9618 C CA . LEU A 1 56 ? 2.484 9.060 -8.539 1.00 0.00 56 LEU A CA 9
ATOM 9619 C C . LEU A 1 56 ? 1.264 9.468 -7.710 1.00 0.00 56 LEU A C 9
ATOM 9620 O O . LEU A 1 56 ? 0.664 8.637 -7.032 1.00 0.00 56 LEU A O 9
ATOM 9636 N N . ASP A 1 57 ? 0.934 10.749 -7.793 1.00 0.00 57 ASP A N 9
ATOM 9637 C CA . ASP A 1 57 ? -0.203 11.277 -7.060 1.00 0.00 57 ASP A CA 9
ATOM 9638 C C . ASP A 1 57 ? -1.444 10.440 -7.378 1.00 0.00 57 ASP A C 9
ATOM 9639 O O . ASP A 1 57 ? -1.831 10.315 -8.539 1.00 0.00 57 ASP A O 9
ATOM 9648 N N . THR A 1 58 ? -2.032 9.889 -6.327 1.00 0.00 58 THR A N 9
ATOM 9649 C CA . THR A 1 58 ? -3.221 9.068 -6.479 1.00 0.00 58 THR A CA 9
ATOM 9650 C C . THR A 1 58 ? -4.480 9.900 -6.228 1.00 0.00 58 THR A C 9
ATOM 9651 O O . THR A 1 58 ? -4.707 10.367 -5.113 1.00 0.00 58 THR A O 9
ATOM 9662 N N . ILE A 1 59 ? -5.266 10.059 -7.282 1.00 0.00 59 ILE A N 9
ATOM 9663 C CA . ILE A 1 59 ? -6.497 10.826 -7.190 1.00 0.00 59 ILE A CA 9
ATOM 9664 C C . ILE A 1 59 ? -7.530 10.030 -6.390 1.00 0.00 59 ILE A C 9
ATOM 9665 O O . ILE A 1 59 ? -7.879 8.910 -6.761 1.00 0.00 59 ILE A O 9
ATOM 9681 N N . ARG A 1 60 ? -7.991 10.639 -5.308 1.00 0.00 60 ARG A N 9
ATOM 9682 C CA . ARG A 1 60 ? -8.977 10.002 -4.453 1.00 0.00 60 ARG A CA 9
ATOM 9683 C C . ARG A 1 60 ? -10.384 10.215 -5.015 1.00 0.00 60 ARG A C 9
ATOM 9684 O O . ARG A 1 60 ? -10.623 11.169 -5.754 1.00 0.00 60 ARG A O 9
ATOM 9705 N N . GLU A 1 61 ? -11.279 9.311 -4.643 1.00 0.00 61 GLU A N 9
ATOM 9706 C CA . GLU A 1 61 ? -12.656 9.389 -5.101 1.00 0.00 61 GLU A CA 9
ATOM 9707 C C . GLU A 1 61 ? -13.381 10.545 -4.410 1.00 0.00 61 GLU A C 9
ATOM 9708 O O . GLU A 1 61 ? -13.077 10.877 -3.265 1.00 0.00 61 GLU A O 9
ATOM 9720 N N . ALA A 1 62 ? -14.325 11.127 -5.134 1.00 0.00 62 ALA A N 9
ATOM 9721 C CA . ALA A 1 62 ? -15.096 12.239 -4.605 1.00 0.00 62 ALA A CA 9
ATOM 9722 C C . ALA A 1 62 ? -16.412 11.714 -4.028 1.00 0.00 62 ALA A C 9
ATOM 9723 O O . ALA A 1 62 ? -17.177 11.048 -4.724 1.00 0.00 62 ALA A O 9
ATOM 9730 N N . LYS A 1 63 ? -16.636 12.033 -2.762 1.00 0.00 63 LYS A N 9
ATOM 9731 C CA . LYS A 1 63 ? -17.846 11.601 -2.084 1.00 0.00 63 LYS A CA 9
ATOM 9732 C C . LYS A 1 63 ? -18.858 12.749 -2.075 1.00 0.00 63 LYS A C 9
ATOM 9733 O O . LYS A 1 63 ? -18.552 13.847 -1.613 1.00 0.00 63 LYS A O 9
ATOM 9752 N N . GLU A 1 64 ? -20.042 12.456 -2.592 1.00 0.00 64 GLU A N 9
ATOM 9753 C CA . GLU A 1 64 ? -21.100 13.450 -2.650 1.00 0.00 64 GLU A CA 9
ATOM 9754 C C . GLU A 1 64 ? -22.030 13.305 -1.444 1.00 0.00 64 GLU A C 9
ATOM 9755 O O . GLU A 1 64 ? -22.232 12.201 -0.940 1.00 0.00 64 GLU A O 9
ATOM 9767 N N . ILE A 1 65 ? -22.572 14.436 -1.016 1.00 0.00 65 ILE A N 9
ATOM 9768 C CA . ILE A 1 65 ? -23.477 14.449 0.121 1.00 0.00 65 ILE A CA 9
ATOM 9769 C C . ILE A 1 65 ? -24.920 14.360 -0.379 1.00 0.00 65 ILE A C 9
ATOM 9770 O O . ILE A 1 65 ? -25.373 15.218 -1.135 1.00 0.00 65 ILE A O 9
ATOM 9786 N N . ARG A 1 66 ? -25.602 13.313 0.063 1.00 0.00 66 ARG A N 9
ATOM 9787 C CA . ARG A 1 66 ? -26.985 13.101 -0.331 1.00 0.00 66 ARG A CA 9
ATOM 9788 C C . ARG A 1 66 ? -27.928 13.831 0.628 1.00 0.00 66 ARG A C 9
ATOM 9789 O O . ARG A 1 66 ? -27.733 13.798 1.842 1.00 0.00 66 ARG A O 9
ATOM 9810 N N . THR A 1 67 ? -28.929 14.475 0.046 1.00 0.00 67 THR A N 9
ATOM 9811 C CA . THR A 1 67 ? -29.903 15.212 0.833 1.00 0.00 67 THR A CA 9
ATOM 9812 C C . THR A 1 67 ? -31.255 14.497 0.816 1.00 0.00 67 THR A C 9
ATOM 9813 O O . THR A 1 67 ? -31.612 13.860 -0.175 1.00 0.00 67 THR A O 9
ATOM 9824 N N . PRO A 1 68 ? -31.990 14.628 1.952 1.00 0.00 68 PRO A N 9
ATOM 9825 C CA . PRO A 1 68 ? -33.295 14.002 2.077 1.00 0.00 68 PRO A CA 9
ATOM 9826 C C . PRO A 1 68 ? -34.347 14.762 1.267 1.00 0.00 68 PRO A C 9
ATOM 9827 O O . PRO A 1 68 ? -34.080 15.197 0.148 1.00 0.00 68 PRO A O 9
ATOM 9838 N N . MET A 1 1 ? 1.022 13.850 -15.523 1.00 0.00 1 MET A N 10
ATOM 9839 C CA . MET A 1 1 ? 2.049 14.221 -14.564 1.00 0.00 1 MET A CA 10
ATOM 9840 C C . MET A 1 1 ? 3.008 13.056 -14.310 1.00 0.00 1 MET A C 10
ATOM 9841 O O . MET A 1 1 ? 2.575 11.950 -13.989 1.00 0.00 1 MET A O 10
ATOM 9854 N N . ASP A 1 2 ? 4.292 13.345 -14.463 1.00 0.00 2 ASP A N 10
ATOM 9855 C CA . ASP A 1 2 ? 5.316 12.335 -14.254 1.00 0.00 2 ASP A CA 10
ATOM 9856 C C . ASP A 1 2 ? 5.993 12.574 -12.903 1.00 0.00 2 ASP A C 10
ATOM 9857 O O . ASP A 1 2 ? 6.793 11.756 -12.453 1.00 0.00 2 ASP A O 10
ATOM 9866 N N . ASP A 1 3 ? 5.646 13.698 -12.294 1.00 0.00 3 ASP A N 10
ATOM 9867 C CA . ASP A 1 3 ? 6.210 14.055 -11.003 1.00 0.00 3 ASP A CA 10
ATOM 9868 C C . ASP A 1 3 ? 6.095 12.860 -10.054 1.00 0.00 3 ASP A C 10
ATOM 9869 O O . ASP A 1 3 ? 5.065 12.673 -9.409 1.00 0.00 3 ASP A O 10
ATOM 9878 N N . ALA A 1 4 ? 7.167 12.084 -9.998 1.00 0.00 4 ALA A N 10
ATOM 9879 C CA . ALA A 1 4 ? 7.199 10.913 -9.138 1.00 0.00 4 ALA A CA 10
ATOM 9880 C C . ALA A 1 4 ? 8.398 11.013 -8.193 1.00 0.00 4 ALA A C 10
ATOM 9881 O O . ALA A 1 4 ? 9.438 11.560 -8.559 1.00 0.00 4 ALA A O 10
ATOM 9888 N N . THR A 1 5 ? 8.214 10.475 -6.996 1.00 0.00 5 THR A N 10
ATOM 9889 C CA . THR A 1 5 ? 9.268 10.496 -5.996 1.00 0.00 5 THR A CA 10
ATOM 9890 C C . THR A 1 5 ? 10.022 9.165 -5.987 1.00 0.00 5 THR A C 10
ATOM 9891 O O . THR A 1 5 ? 9.408 8.100 -5.949 1.00 0.00 5 THR A O 10
ATOM 9902 N N . PRO A 1 6 ? 11.377 9.272 -6.023 1.00 0.00 6 PRO A N 10
ATOM 9903 C CA . PRO A 1 6 ? 12.221 8.089 -6.020 1.00 0.00 6 PRO A CA 10
ATOM 9904 C C . PRO A 1 6 ? 12.274 7.457 -4.627 1.00 0.00 6 PRO A C 10
ATOM 9905 O O . PRO A 1 6 ? 12.818 8.046 -3.694 1.00 0.00 6 PRO A O 10
ATOM 9916 N N . ALA A 1 7 ? 11.701 6.267 -4.531 1.00 0.00 7 ALA A N 10
ATOM 9917 C CA . ALA A 1 7 ? 11.675 5.548 -3.268 1.00 0.00 7 ALA A CA 10
ATOM 9918 C C . ALA A 1 7 ? 12.170 4.117 -3.490 1.00 0.00 7 ALA A C 10
ATOM 9919 O O . ALA A 1 7 ? 12.115 3.604 -4.607 1.00 0.00 7 ALA A O 10
ATOM 9926 N N . GLU A 1 8 ? 12.642 3.514 -2.409 1.00 0.00 8 GLU A N 10
ATOM 9927 C CA . GLU A 1 8 ? 13.146 2.153 -2.472 1.00 0.00 8 GLU A CA 10
ATOM 9928 C C . GLU A 1 8 ? 12.187 1.198 -1.757 1.00 0.00 8 GLU A C 10
ATOM 9929 O O . GLU A 1 8 ? 11.747 1.475 -0.643 1.00 0.00 8 GLU A O 10
ATOM 9941 N N . VAL A 1 9 ? 11.892 0.095 -2.428 1.00 0.00 9 VAL A N 10
ATOM 9942 C CA . VAL A 1 9 ? 10.994 -0.902 -1.871 1.00 0.00 9 VAL A CA 10
ATOM 9943 C C . VAL A 1 9 ? 11.492 -1.313 -0.484 1.00 0.00 9 VAL A C 10
ATOM 9944 O O . VAL A 1 9 ? 12.621 -1.777 -0.338 1.00 0.00 9 VAL A O 10
ATOM 9957 N N . ILE A 1 10 ? 10.624 -1.126 0.500 1.00 0.00 10 ILE A N 10
ATOM 9958 C CA . ILE A 1 10 ? 10.962 -1.471 1.871 1.00 0.00 10 ILE A CA 10
ATOM 9959 C C . ILE A 1 10 ? 10.355 -2.834 2.213 1.00 0.00 10 ILE A C 10
ATOM 9960 O O . ILE A 1 10 ? 10.995 -3.655 2.868 1.00 0.00 10 ILE A O 10
ATOM 9976 N N . GLU A 1 11 ? 9.128 -3.031 1.755 1.00 0.00 11 GLU A N 10
ATOM 9977 C CA . GLU A 1 11 ? 8.428 -4.280 2.004 1.00 0.00 11 GLU A CA 10
ATOM 9978 C C . GLU A 1 11 ? 7.829 -4.821 0.705 1.00 0.00 11 GLU A C 10
ATOM 9979 O O . GLU A 1 11 ? 7.287 -4.062 -0.097 1.00 0.00 11 GLU A O 10
ATOM 9991 N N . VAL A 1 12 ? 7.946 -6.130 0.537 1.00 0.00 12 VAL A N 10
ATOM 9992 C CA . VAL A 1 12 ? 7.423 -6.782 -0.651 1.00 0.00 12 VAL A CA 10
ATOM 9993 C C . VAL A 1 12 ? 6.434 -7.874 -0.236 1.00 0.00 12 VAL A C 10
ATOM 9994 O O . VAL A 1 12 ? 6.738 -8.694 0.629 1.00 0.00 12 VAL A O 10
ATOM 10007 N N . LEU A 1 13 ? 5.272 -7.848 -0.872 1.00 0.00 13 LEU A N 10
ATOM 10008 C CA . LEU A 1 13 ? 4.238 -8.826 -0.579 1.00 0.00 13 LEU A CA 10
ATOM 10009 C C . LEU A 1 13 ? 4.162 -9.841 -1.721 1.00 0.00 13 LEU A C 10
ATOM 10010 O O . LEU A 1 13 ? 3.688 -9.521 -2.810 1.00 0.00 13 LEU A O 10
ATOM 10026 N N . LYS A 1 14 ? 4.638 -11.043 -1.434 1.00 0.00 14 LYS A N 10
ATOM 10027 C CA . LYS A 1 14 ? 4.631 -12.107 -2.423 1.00 0.00 14 LYS A CA 10
ATOM 10028 C C . LYS A 1 14 ? 4.127 -13.398 -1.775 1.00 0.00 14 LYS A C 10
ATOM 10029 O O . LYS A 1 14 ? 4.471 -13.699 -0.633 1.00 0.00 14 LYS A O 10
ATOM 10048 N N . ARG A 1 15 ? 3.319 -14.127 -2.531 1.00 0.00 15 ARG A N 10
ATOM 10049 C CA . ARG A 1 15 ? 2.764 -15.378 -2.044 1.00 0.00 15 ARG A CA 10
ATOM 10050 C C . ARG A 1 15 ? 3.204 -16.538 -2.940 1.00 0.00 15 ARG A C 10
ATOM 10051 O O . ARG A 1 15 ? 2.930 -16.540 -4.139 1.00 0.00 15 ARG A O 10
ATOM 10072 N N . THR A 1 16 ? 3.880 -17.497 -2.323 1.00 0.00 16 THR A N 10
ATOM 10073 C CA . THR A 1 16 ? 4.361 -18.659 -3.050 1.00 0.00 16 THR A CA 10
ATOM 10074 C C . THR A 1 16 ? 5.261 -18.229 -4.209 1.00 0.00 16 THR A C 10
ATOM 10075 O O . THR A 1 16 ? 4.777 -17.736 -5.226 1.00 0.00 16 THR A O 10
ATOM 10086 N N . GLY A 1 17 ? 6.557 -18.431 -4.016 1.00 0.00 17 GLY A N 10
ATOM 10087 C CA . GLY A 1 17 ? 7.530 -18.070 -5.033 1.00 0.00 17 GLY A CA 10
ATOM 10088 C C . GLY A 1 17 ? 7.312 -18.881 -6.313 1.00 0.00 17 GLY A C 10
ATOM 10089 O O . GLY A 1 17 ? 6.884 -20.033 -6.257 1.00 0.00 17 GLY A O 10
ATOM 10093 N N . MET A 1 18 ? 7.618 -18.248 -7.436 1.00 0.00 18 MET A N 10
ATOM 10094 C CA . MET A 1 18 ? 7.461 -18.896 -8.727 1.00 0.00 18 MET A CA 10
ATOM 10095 C C . MET A 1 18 ? 6.024 -19.383 -8.925 1.00 0.00 18 MET A C 10
ATOM 10096 O O . MET A 1 18 ? 5.794 -20.567 -9.166 1.00 0.00 18 MET A O 10
ATOM 10110 N N . THR A 1 19 ? 5.095 -18.446 -8.815 1.00 0.00 19 THR A N 10
ATOM 10111 C CA . THR A 1 19 ? 3.687 -18.765 -8.979 1.00 0.00 19 THR A CA 10
ATOM 10112 C C . THR A 1 19 ? 3.195 -18.318 -10.357 1.00 0.00 19 THR A C 10
ATOM 10113 O O . THR A 1 19 ? 2.038 -18.539 -10.709 1.00 0.00 19 THR A O 10
ATOM 10124 N N . GLY A 1 20 ? 4.100 -17.698 -11.100 1.00 0.00 20 GLY A N 10
ATOM 10125 C CA . GLY A 1 20 ? 3.774 -17.218 -12.432 1.00 0.00 20 GLY A CA 10
ATOM 10126 C C . GLY A 1 20 ? 2.497 -16.376 -12.413 1.00 0.00 20 GLY A C 10
ATOM 10127 O O . GLY A 1 20 ? 1.409 -16.885 -12.677 1.00 0.00 20 GLY A O 10
ATOM 10131 N N . GLU A 1 21 ? 2.672 -15.100 -12.100 1.00 0.00 21 GLU A N 10
ATOM 10132 C CA . GLU A 1 21 ? 1.547 -14.182 -12.044 1.00 0.00 21 GLU A CA 10
ATOM 10133 C C . GLU A 1 21 ? 2.024 -12.782 -11.652 1.00 0.00 21 GLU A C 10
ATOM 10134 O O . GLU A 1 21 ? 3.217 -12.490 -11.711 1.00 0.00 21 GLU A O 10
ATOM 10146 N N . VAL A 1 22 ? 1.066 -11.954 -11.260 1.00 0.00 22 VAL A N 10
ATOM 10147 C CA . VAL A 1 22 ? 1.373 -10.592 -10.858 1.00 0.00 22 VAL A CA 10
ATOM 10148 C C . VAL A 1 22 ? 1.420 -10.513 -9.331 1.00 0.00 22 VAL A C 10
ATOM 10149 O O . VAL A 1 22 ? 0.480 -10.930 -8.656 1.00 0.00 22 VAL A O 10
ATOM 10162 N N . MET A 1 23 ? 2.523 -9.977 -8.831 1.00 0.00 23 MET A N 10
ATOM 10163 C CA . MET A 1 23 ? 2.704 -9.838 -7.396 1.00 0.00 23 MET A CA 10
ATOM 10164 C C . MET A 1 23 ? 2.747 -8.364 -6.989 1.00 0.00 23 MET A C 10
ATOM 10165 O O . MET A 1 23 ? 3.028 -7.496 -7.813 1.00 0.00 23 MET A O 10
ATOM 10179 N N . GLN A 1 24 ? 2.463 -8.127 -5.716 1.00 0.00 24 GLN A N 10
ATOM 10180 C CA . GLN A 1 24 ? 2.466 -6.773 -5.189 1.00 0.00 24 GLN A CA 10
ATOM 10181 C C . GLN A 1 24 ? 3.721 -6.533 -4.348 1.00 0.00 24 GLN A C 10
ATOM 10182 O O . GLN A 1 24 ? 4.319 -7.477 -3.835 1.00 0.00 24 GLN A O 10
ATOM 10196 N N . VAL A 1 25 ? 4.083 -5.263 -4.232 1.00 0.00 25 VAL A N 10
ATOM 10197 C CA . VAL A 1 25 ? 5.257 -4.887 -3.462 1.00 0.00 25 VAL A CA 10
ATOM 10198 C C . VAL A 1 25 ? 4.965 -3.597 -2.693 1.00 0.00 25 VAL A C 10
ATOM 10199 O O . VAL A 1 25 ? 4.148 -2.785 -3.125 1.00 0.00 25 VAL A O 10
ATOM 10212 N N . LYS A 1 26 ? 5.648 -3.449 -1.568 1.00 0.00 26 LYS A N 10
ATOM 10213 C CA . LYS A 1 26 ? 5.472 -2.272 -0.735 1.00 0.00 26 LYS A CA 10
ATOM 10214 C C . LYS A 1 26 ? 6.720 -1.392 -0.833 1.00 0.00 26 LYS A C 10
ATOM 10215 O O . LYS A 1 26 ? 7.843 -1.892 -0.771 1.00 0.00 26 LYS A O 10
ATOM 10234 N N . CYS A 1 27 ? 6.482 -0.098 -0.983 1.00 0.00 27 CYS A N 10
ATOM 10235 C CA . CYS A 1 27 ? 7.573 0.856 -1.090 1.00 0.00 27 CYS A CA 10
ATOM 10236 C C . CYS A 1 27 ? 7.199 2.106 -0.291 1.00 0.00 27 CYS A C 10
ATOM 10237 O O . CYS A 1 27 ? 6.066 2.579 -0.366 1.00 0.00 27 CYS A O 10
ATOM 10245 N N . ARG A 1 28 ? 8.173 2.604 0.457 1.00 0.00 28 ARG A N 10
ATOM 10246 C CA . ARG A 1 28 ? 7.960 3.789 1.270 1.00 0.00 28 ARG A CA 10
ATOM 10247 C C . ARG A 1 28 ? 8.743 4.973 0.699 1.00 0.00 28 ARG A C 10
ATOM 10248 O O . ARG A 1 28 ? 9.903 4.827 0.317 1.00 0.00 28 ARG A O 10
ATOM 10269 N N . ILE A 1 29 ? 8.078 6.118 0.660 1.00 0.00 29 ILE A N 10
ATOM 10270 C CA . ILE A 1 29 ? 8.698 7.326 0.141 1.00 0.00 29 ILE A CA 10
ATOM 10271 C C . ILE A 1 29 ? 10.015 7.575 0.880 1.00 0.00 29 ILE A C 10
ATOM 10272 O O . ILE A 1 29 ? 10.084 7.433 2.099 1.00 0.00 29 ILE A O 10
ATOM 10288 N N . LEU A 1 30 ? 11.028 7.942 0.109 1.00 0.00 30 LEU A N 10
ATOM 10289 C CA . LEU A 1 30 ? 12.339 8.212 0.674 1.00 0.00 30 LEU A CA 10
ATOM 10290 C C . LEU A 1 30 ? 12.553 9.725 0.755 1.00 0.00 30 LEU A C 10
ATOM 10291 O O . LEU A 1 30 ? 13.421 10.194 1.490 1.00 0.00 30 LEU A O 10
ATOM 10307 N N . ASP A 1 31 ? 11.747 10.446 -0.011 1.00 0.00 31 ASP A N 10
ATOM 10308 C CA . ASP A 1 31 ? 11.838 11.896 -0.035 1.00 0.00 31 ASP A CA 10
ATOM 10309 C C . ASP A 1 31 ? 10.572 12.471 -0.675 1.00 0.00 31 ASP A C 10
ATOM 10310 O O . ASP A 1 31 ? 9.930 11.811 -1.490 1.00 0.00 31 ASP A O 10
ATOM 10319 N N . GLY A 1 32 ? 10.252 13.695 -0.281 1.00 0.00 32 GLY A N 10
ATOM 10320 C CA . GLY A 1 32 ? 9.075 14.366 -0.806 1.00 0.00 32 GLY A CA 10
ATOM 10321 C C . GLY A 1 32 ? 8.241 14.974 0.323 1.00 0.00 32 GLY A C 10
ATOM 10322 O O . GLY A 1 32 ? 8.481 14.694 1.497 1.00 0.00 32 GLY A O 10
ATOM 10326 N N . ARG A 1 33 ? 7.280 15.796 -0.071 1.00 0.00 33 ARG A N 10
ATOM 10327 C CA . ARG A 1 33 ? 6.410 16.447 0.894 1.00 0.00 33 ARG A CA 10
ATOM 10328 C C . ARG A 1 33 ? 5.583 15.405 1.651 1.00 0.00 33 ARG A C 10
ATOM 10329 O O . ARG A 1 33 ? 5.043 15.692 2.718 1.00 0.00 33 ARG A O 10
ATOM 10350 N N . ASP A 1 34 ? 5.510 14.217 1.067 1.00 0.00 34 ASP A N 10
ATOM 10351 C CA . ASP A 1 34 ? 4.758 13.132 1.673 1.00 0.00 34 ASP A CA 10
ATOM 10352 C C . ASP A 1 34 ? 5.729 12.151 2.333 1.00 0.00 34 ASP A C 10
ATOM 10353 O O . ASP A 1 34 ? 5.335 11.056 2.733 1.00 0.00 34 ASP A O 10
ATOM 10362 N N . LYS A 1 35 ? 6.980 12.578 2.426 1.00 0.00 35 LYS A N 10
ATOM 10363 C CA . LYS A 1 35 ? 8.010 11.751 3.030 1.00 0.00 35 LYS A CA 10
ATOM 10364 C C . LYS A 1 35 ? 7.359 10.747 3.983 1.00 0.00 35 LYS A C 10
ATOM 10365 O O . LYS A 1 35 ? 6.541 11.123 4.822 1.00 0.00 35 LYS A O 10
ATOM 10384 N N . GLY A 1 36 ? 7.746 9.490 3.823 1.00 0.00 36 GLY A N 10
ATOM 10385 C CA . GLY A 1 36 ? 7.210 8.429 4.659 1.00 0.00 36 GLY A CA 10
ATOM 10386 C C . GLY A 1 36 ? 5.985 7.784 4.007 1.00 0.00 36 GLY A C 10
ATOM 10387 O O . GLY A 1 36 ? 5.498 6.756 4.475 1.00 0.00 36 GLY A O 10
ATOM 10391 N N . ARG A 1 37 ? 5.522 8.414 2.937 1.00 0.00 37 ARG A N 10
ATOM 10392 C CA . ARG A 1 37 ? 4.364 7.914 2.217 1.00 0.00 37 ARG A CA 10
ATOM 10393 C C . ARG A 1 37 ? 4.661 6.534 1.626 1.00 0.00 37 ARG A C 10
ATOM 10394 O O . ARG A 1 37 ? 5.649 6.359 0.915 1.00 0.00 37 ARG A O 10
ATOM 10415 N N . ILE A 1 38 ? 3.788 5.589 1.943 1.00 0.00 38 ILE A N 10
ATOM 10416 C CA . ILE A 1 38 ? 3.945 4.231 1.453 1.00 0.00 38 ILE A CA 10
ATOM 10417 C C . ILE A 1 38 ? 2.773 3.888 0.530 1.00 0.00 38 ILE A C 10
ATOM 10418 O O . ILE A 1 38 ? 1.621 4.181 0.849 1.00 0.00 38 ILE A O 10
ATOM 10434 N N . LEU A 1 39 ? 3.107 3.272 -0.594 1.00 0.00 39 LEU A N 10
ATOM 10435 C CA . LEU A 1 39 ? 2.097 2.886 -1.565 1.00 0.00 39 LEU A CA 10
ATOM 10436 C C . LEU A 1 39 ? 2.354 1.447 -2.017 1.00 0.00 39 LEU A C 10
ATOM 10437 O O . LEU A 1 39 ? 3.502 1.016 -2.104 1.00 0.00 39 LEU A O 10
ATOM 10453 N N . THR A 1 40 ? 1.265 0.744 -2.292 1.00 0.00 40 THR A N 10
ATOM 10454 C CA . THR A 1 40 ? 1.357 -0.637 -2.732 1.00 0.00 40 THR A CA 10
ATOM 10455 C C . THR A 1 40 ? 0.673 -0.811 -4.090 1.00 0.00 40 THR A C 10
ATOM 10456 O O . THR A 1 40 ? -0.442 -0.332 -4.293 1.00 0.00 40 THR A O 10
ATOM 10467 N N . ARG A 1 41 ? 1.370 -1.497 -4.984 1.00 0.00 41 ARG A N 10
ATOM 10468 C CA . ARG A 1 41 ? 0.843 -1.740 -6.316 1.00 0.00 41 ARG A CA 10
ATOM 10469 C C . ARG A 1 41 ? 1.242 -3.137 -6.798 1.00 0.00 41 ARG A C 10
ATOM 10470 O O . ARG A 1 41 ? 2.232 -3.699 -6.332 1.00 0.00 41 ARG A O 10
ATOM 10491 N N . ASN A 1 42 ? 0.450 -3.657 -7.725 1.00 0.00 42 ASN A N 10
ATOM 10492 C CA . ASN A 1 42 ? 0.708 -4.977 -8.274 1.00 0.00 42 ASN A CA 10
ATOM 10493 C C . ASN A 1 42 ? 1.675 -4.854 -9.453 1.00 0.00 42 ASN A C 10
ATOM 10494 O O . ASN A 1 42 ? 1.380 -4.174 -10.435 1.00 0.00 42 ASN A O 10
ATOM 10505 N N . VAL A 1 43 ? 2.811 -5.522 -9.317 1.00 0.00 43 VAL A N 10
ATOM 10506 C CA . VAL A 1 43 ? 3.824 -5.496 -10.359 1.00 0.00 43 VAL A CA 10
ATOM 10507 C C . VAL A 1 43 ? 4.283 -6.925 -10.654 1.00 0.00 43 VAL A C 10
ATOM 10508 O O . VAL A 1 43 ? 4.418 -7.738 -9.741 1.00 0.00 43 VAL A O 10
ATOM 10521 N N . MET A 1 44 ? 4.511 -7.188 -11.932 1.00 0.00 44 MET A N 10
ATOM 10522 C CA . MET A 1 44 ? 4.953 -8.505 -12.358 1.00 0.00 44 MET A CA 10
ATOM 10523 C C . MET A 1 44 ? 6.472 -8.541 -12.541 1.00 0.00 44 MET A C 10
ATOM 10524 O O . MET A 1 44 ? 7.033 -7.720 -13.265 1.00 0.00 44 MET A O 10
ATOM 10538 N N . GLY A 1 45 ? 7.093 -9.502 -11.873 1.00 0.00 45 GLY A N 10
ATOM 10539 C CA . GLY A 1 45 ? 8.536 -9.656 -11.953 1.00 0.00 45 GLY A CA 10
ATOM 10540 C C . GLY A 1 45 ? 9.142 -9.871 -10.565 1.00 0.00 45 GLY A C 10
ATOM 10541 O O . GLY A 1 45 ? 8.535 -9.512 -9.556 1.00 0.00 45 GLY A O 10
ATOM 10545 N N . PRO A 1 46 ? 10.362 -10.471 -10.557 1.00 0.00 46 PRO A N 10
ATOM 10546 C CA . PRO A 1 46 ? 11.057 -10.739 -9.309 1.00 0.00 46 PRO A CA 10
ATOM 10547 C C . PRO A 1 46 ? 11.647 -9.454 -8.724 1.00 0.00 46 PRO A C 10
ATOM 10548 O O . PRO A 1 46 ? 12.808 -9.131 -8.971 1.00 0.00 46 PRO A O 10
ATOM 10559 N N . ILE A 1 47 ? 10.820 -8.755 -7.959 1.00 0.00 47 ILE A N 10
ATOM 10560 C CA . ILE A 1 47 ? 11.245 -7.513 -7.337 1.00 0.00 47 ILE A CA 10
ATOM 10561 C C . ILE A 1 47 ? 10.978 -7.584 -5.832 1.00 0.00 47 ILE A C 10
ATOM 10562 O O . ILE A 1 47 ? 9.852 -7.844 -5.410 1.00 0.00 47 ILE A O 10
ATOM 10578 N N . ARG A 1 48 ? 12.032 -7.348 -5.065 1.00 0.00 48 ARG A N 10
ATOM 10579 C CA . ARG A 1 48 ? 11.925 -7.382 -3.616 1.00 0.00 48 ARG A CA 10
ATOM 10580 C C . ARG A 1 48 ? 12.473 -6.086 -3.013 1.00 0.00 48 ARG A C 10
ATOM 10581 O O . ARG A 1 48 ? 13.259 -5.386 -3.649 1.00 0.00 48 ARG A O 10
ATOM 10602 N N . GLU A 1 49 ? 12.036 -5.808 -1.794 1.00 0.00 49 GLU A N 10
ATOM 10603 C CA . GLU A 1 49 ? 12.473 -4.609 -1.098 1.00 0.00 49 GLU A CA 10
ATOM 10604 C C . GLU A 1 49 ? 13.900 -4.244 -1.515 1.00 0.00 49 GLU A C 10
ATOM 10605 O O . GLU A 1 49 ? 14.785 -5.098 -1.525 1.00 0.00 49 GLU A O 10
ATOM 10617 N N . GLY A 1 50 ? 14.078 -2.974 -1.848 1.00 0.00 50 GLY A N 10
ATOM 10618 C CA . GLY A 1 50 ? 15.381 -2.485 -2.264 1.00 0.00 50 GLY A CA 10
ATOM 10619 C C . GLY A 1 50 ? 15.328 -1.924 -3.686 1.00 0.00 50 GLY A C 10
ATOM 10620 O O . GLY A 1 50 ? 16.239 -1.217 -4.113 1.00 0.00 50 GLY A O 10
ATOM 10624 N N . ASP A 1 51 ? 14.251 -2.260 -4.380 1.00 0.00 51 ASP A N 10
ATOM 10625 C CA . ASP A 1 51 ? 14.066 -1.798 -5.746 1.00 0.00 51 ASP A CA 10
ATOM 10626 C C . ASP A 1 51 ? 13.573 -0.349 -5.727 1.00 0.00 51 ASP A C 10
ATOM 10627 O O . ASP A 1 51 ? 13.075 0.128 -4.709 1.00 0.00 51 ASP A O 10
ATOM 10636 N N . ILE A 1 52 ? 13.729 0.310 -6.866 1.00 0.00 52 ILE A N 10
ATOM 10637 C CA . ILE A 1 52 ? 13.306 1.694 -6.994 1.00 0.00 52 ILE A CA 10
ATOM 10638 C C . ILE A 1 52 ? 11.949 1.745 -7.699 1.00 0.00 52 ILE A C 10
ATOM 10639 O O . ILE A 1 52 ? 11.716 1.012 -8.659 1.00 0.00 52 ILE A O 10
ATOM 10655 N N . LEU A 1 53 ? 11.088 2.617 -7.195 1.00 0.00 53 LEU A N 10
ATOM 10656 C CA . LEU A 1 53 ? 9.761 2.773 -7.765 1.00 0.00 53 LEU A CA 10
ATOM 10657 C C . LEU A 1 53 ? 9.418 4.262 -7.848 1.00 0.00 53 LEU A C 10
ATOM 10658 O O . LEU A 1 53 ? 10.039 5.084 -7.175 1.00 0.00 53 LEU A O 10
ATOM 10674 N N . MET A 1 54 ? 8.431 4.564 -8.679 1.00 0.00 54 MET A N 10
ATOM 10675 C CA . MET A 1 54 ? 7.999 5.940 -8.858 1.00 0.00 54 MET A CA 10
ATOM 10676 C C . MET A 1 54 ? 6.654 6.186 -8.171 1.00 0.00 54 MET A C 10
ATOM 10677 O O . MET A 1 54 ? 5.657 5.546 -8.502 1.00 0.00 54 MET A O 10
ATOM 10691 N N . LEU A 1 55 ? 6.670 7.115 -7.226 1.00 0.00 55 LEU A N 10
ATOM 10692 C CA . LEU A 1 55 ? 5.465 7.454 -6.489 1.00 0.00 55 LEU A CA 10
ATOM 10693 C C . LEU A 1 55 ? 4.873 8.746 -7.054 1.00 0.00 55 LEU A C 10
ATOM 10694 O O . LEU A 1 55 ? 5.452 9.820 -6.895 1.00 0.00 55 LEU A O 10
ATOM 10710 N N . LEU A 1 56 ? 3.727 8.601 -7.702 1.00 0.00 56 LEU A N 10
ATOM 10711 C CA . LEU A 1 56 ? 3.050 9.743 -8.292 1.00 0.00 56 LEU A CA 10
ATOM 10712 C C . LEU A 1 56 ? 1.946 10.220 -7.347 1.00 0.00 56 LEU A C 10
ATOM 10713 O O . LEU A 1 56 ? 1.248 9.408 -6.741 1.00 0.00 56 LEU A O 10
ATOM 10729 N N . ASP A 1 57 ? 1.821 11.536 -7.249 1.00 0.00 57 ASP A N 10
ATOM 10730 C CA . ASP A 1 57 ? 0.814 12.130 -6.388 1.00 0.00 57 ASP A CA 10
ATOM 10731 C C . ASP A 1 57 ? -0.563 11.581 -6.766 1.00 0.00 57 ASP A C 10
ATOM 10732 O O . ASP A 1 57 ? -0.990 11.702 -7.914 1.00 0.00 57 ASP A O 10
ATOM 10741 N N . THR A 1 58 ? -1.220 10.989 -5.780 1.00 0.00 58 THR A N 10
ATOM 10742 C CA . THR A 1 58 ? -2.540 10.420 -5.995 1.00 0.00 58 THR A CA 10
ATOM 10743 C C . THR A 1 58 ? -3.612 11.507 -5.890 1.00 0.00 58 THR A C 10
ATOM 10744 O O . THR A 1 58 ? -3.692 12.210 -4.884 1.00 0.00 58 THR A O 10
ATOM 10755 N N . ILE A 1 59 ? -4.409 11.610 -6.943 1.00 0.00 59 ILE A N 10
ATOM 10756 C CA . ILE A 1 59 ? -5.473 12.599 -6.982 1.00 0.00 59 ILE A CA 10
ATOM 10757 C C . ILE A 1 59 ? -6.640 12.120 -6.116 1.00 0.00 59 ILE A C 10
ATOM 10758 O O . ILE A 1 59 ? -6.980 10.938 -6.124 1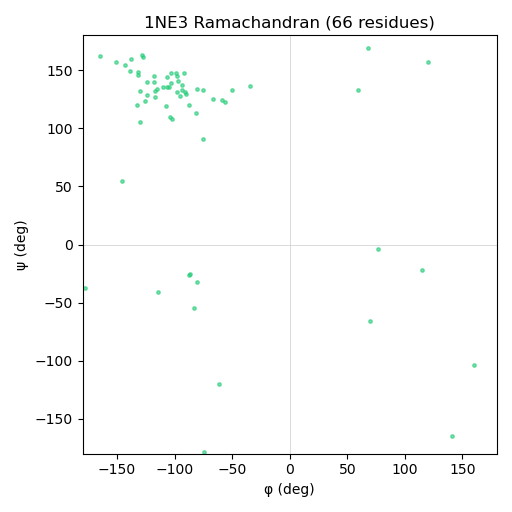.00 0.00 59 ILE A O 10
ATOM 10774 N N . ARG A 1 60 ? -7.221 13.064 -5.389 1.00 0.00 60 ARG A N 10
ATOM 10775 C CA . ARG A 1 60 ? -8.343 12.754 -4.519 1.00 0.00 60 ARG A CA 10
ATOM 10776 C C . ARG A 1 60 ? -9.656 12.816 -5.303 1.00 0.00 60 ARG A C 10
ATOM 10777 O O . ARG A 1 60 ? -9.976 13.840 -5.903 1.00 0.00 60 ARG A O 10
ATOM 10798 N N . GLU A 1 61 ? -10.380 11.707 -5.272 1.00 0.00 61 GLU A N 10
ATOM 10799 C CA . GLU A 1 61 ? -11.650 11.622 -5.971 1.00 0.00 61 GLU A CA 10
ATOM 10800 C C . GLU A 1 61 ? -12.806 11.905 -5.009 1.00 0.00 61 GLU A C 10
ATOM 10801 O O . GLU A 1 61 ? -12.815 11.413 -3.882 1.00 0.00 61 GLU A O 10
ATOM 10813 N N . ALA A 1 62 ? -13.753 12.697 -5.490 1.00 0.00 62 ALA A N 10
ATOM 10814 C CA . ALA A 1 62 ? -14.911 13.051 -4.686 1.00 0.00 62 ALA A CA 10
ATOM 10815 C C . ALA A 1 62 ? -16.081 12.137 -5.055 1.00 0.00 62 ALA A C 10
ATOM 10816 O O . ALA A 1 62 ? -16.252 11.780 -6.220 1.00 0.00 62 ALA A O 10
ATOM 10823 N N . LYS A 1 63 ? -16.857 11.785 -4.041 1.00 0.00 63 LYS A N 10
ATOM 10824 C CA . LYS A 1 63 ? -18.007 10.919 -4.244 1.00 0.00 63 LYS A CA 10
ATOM 10825 C C . LYS A 1 63 ? -19.219 11.770 -4.626 1.00 0.00 63 LYS A C 10
ATOM 10826 O O . LYS A 1 63 ? -19.588 12.693 -3.901 1.00 0.00 63 LYS A O 10
ATOM 10845 N N . GLU A 1 64 ? -19.807 11.428 -5.764 1.00 0.00 64 GLU A N 10
ATOM 10846 C CA . GLU A 1 64 ? -20.970 12.149 -6.251 1.00 0.00 64 GLU A CA 10
ATOM 10847 C C . GLU A 1 64 ? -22.254 11.432 -5.830 1.00 0.00 64 GLU A C 10
ATOM 10848 O O . GLU A 1 64 ? -22.240 10.230 -5.569 1.00 0.00 64 GLU A O 10
ATOM 10860 N N . ILE A 1 65 ? -23.333 12.199 -5.777 1.00 0.00 65 ILE A N 10
ATOM 10861 C CA . ILE A 1 65 ? -24.623 11.651 -5.392 1.00 0.00 65 ILE A CA 10
ATOM 10862 C C . ILE A 1 65 ? -25.353 11.152 -6.641 1.00 0.00 65 ILE A C 10
ATOM 10863 O O . ILE A 1 65 ? -25.297 11.787 -7.693 1.00 0.00 65 ILE A O 10
ATOM 10879 N N . ARG A 1 66 ? -26.022 10.019 -6.483 1.00 0.00 66 ARG A N 10
ATOM 10880 C CA . ARG A 1 66 ? -26.762 9.428 -7.584 1.00 0.00 66 ARG A CA 10
ATOM 10881 C C . ARG A 1 66 ? -28.231 9.853 -7.525 1.00 0.00 66 ARG A C 10
ATOM 10882 O O . ARG A 1 66 ? -28.835 9.863 -6.454 1.00 0.00 66 ARG A O 10
ATOM 10903 N N . THR A 1 67 ? -28.762 10.193 -8.690 1.00 0.00 67 THR A N 10
ATOM 10904 C CA . THR A 1 67 ? -30.149 10.618 -8.785 1.00 0.00 67 THR A CA 10
ATOM 10905 C C . THR A 1 67 ? -31.068 9.406 -8.945 1.00 0.00 67 THR A C 10
ATOM 10906 O O . THR A 1 67 ? -30.683 8.405 -9.548 1.00 0.00 67 THR A O 10
ATOM 10917 N N . PRO A 1 68 ? -32.298 9.538 -8.379 1.00 0.00 68 PRO A N 10
ATOM 10918 C CA . PRO A 1 68 ? -33.275 8.466 -8.453 1.00 0.00 68 PRO A CA 10
ATOM 10919 C C . PRO A 1 68 ? -33.890 8.380 -9.852 1.00 0.00 68 PRO A C 10
ATOM 10920 O O . PRO A 1 68 ? -34.473 7.360 -10.216 1.00 0.00 68 PRO A O 10
ATOM 10931 N N . MET A 1 1 ? 9.858 13.578 -12.578 1.00 0.00 1 MET A N 11
ATOM 10932 C CA . MET A 1 1 ? 10.641 13.928 -11.406 1.00 0.00 1 MET A CA 11
ATOM 10933 C C . MET A 1 1 ? 9.739 14.395 -10.262 1.00 0.00 1 MET A C 11
ATOM 10934 O O . MET A 1 1 ? 9.933 14.001 -9.113 1.00 0.00 1 MET A O 11
ATOM 10947 N N . ASP A 1 2 ? 8.772 15.228 -10.617 1.00 0.00 2 ASP A N 11
ATOM 10948 C CA . ASP A 1 2 ? 7.839 15.753 -9.635 1.00 0.00 2 ASP A CA 11
ATOM 10949 C C . ASP A 1 2 ? 6.587 14.874 -9.606 1.00 0.00 2 ASP A C 11
ATOM 10950 O O . ASP A 1 2 ? 5.948 14.730 -8.564 1.00 0.00 2 ASP A O 11
ATOM 10959 N N . ASP A 1 3 ? 6.272 14.310 -10.763 1.00 0.00 3 ASP A N 11
ATOM 10960 C CA . ASP A 1 3 ? 5.108 13.449 -10.884 1.00 0.00 3 ASP A CA 11
ATOM 10961 C C . ASP A 1 3 ? 5.221 12.302 -9.878 1.00 0.00 3 ASP A C 11
ATOM 10962 O O . ASP A 1 3 ? 4.316 12.086 -9.073 1.00 0.00 3 ASP A O 11
ATOM 10971 N N . ALA A 1 4 ? 6.340 11.596 -9.956 1.00 0.00 4 ALA A N 11
ATOM 10972 C CA . ALA A 1 4 ? 6.582 10.477 -9.062 1.00 0.00 4 ALA A CA 11
ATOM 10973 C C . ALA A 1 4 ? 7.866 10.732 -8.269 1.00 0.00 4 ALA A C 11
ATOM 10974 O O . ALA A 1 4 ? 8.814 11.318 -8.788 1.00 0.00 4 ALA A O 11
ATOM 10981 N N . THR A 1 5 ? 7.854 10.278 -7.024 1.00 0.00 5 THR A N 11
ATOM 10982 C CA . THR A 1 5 ? 9.006 10.450 -6.155 1.00 0.00 5 THR A CA 11
ATOM 10983 C C . THR A 1 5 ? 9.845 9.171 -6.122 1.00 0.00 5 THR A C 11
ATOM 10984 O O . THR A 1 5 ? 9.304 8.067 -6.180 1.00 0.00 5 THR A O 11
ATOM 10995 N N . PRO A 1 6 ? 11.188 9.367 -6.029 1.00 0.00 6 PRO A N 11
ATOM 10996 C CA . PRO A 1 6 ? 12.107 8.242 -5.988 1.00 0.00 6 PRO A CA 11
ATOM 10997 C C . PRO A 1 6 ? 12.076 7.558 -4.620 1.00 0.00 6 PRO A C 11
ATOM 10998 O O . PRO A 1 6 ? 12.539 8.122 -3.630 1.00 0.00 6 PRO A O 11
ATOM 11009 N N . ALA A 1 7 ? 11.527 6.353 -4.609 1.00 0.00 7 ALA A N 11
ATOM 11010 C CA . ALA A 1 7 ? 11.430 5.585 -3.379 1.00 0.00 7 ALA A CA 11
ATOM 11011 C C . ALA A 1 7 ? 11.997 4.183 -3.611 1.00 0.00 7 ALA A C 11
ATOM 11012 O O . ALA A 1 7 ? 12.021 3.699 -4.742 1.00 0.00 7 ALA A O 11
ATOM 11019 N N . GLU A 1 8 ? 12.439 3.571 -2.523 1.00 0.00 8 GLU A N 11
ATOM 11020 C CA . GLU A 1 8 ? 13.004 2.234 -2.594 1.00 0.00 8 GLU A CA 11
ATOM 11021 C C . GLU A 1 8 ? 12.119 1.243 -1.835 1.00 0.00 8 GLU A C 11
ATOM 11022 O O . GLU A 1 8 ? 11.726 1.500 -0.699 1.00 0.00 8 GLU A O 11
ATOM 11034 N N . VAL A 1 9 ? 11.833 0.130 -2.495 1.00 0.00 9 VAL A N 11
ATOM 11035 C CA . VAL A 1 9 ? 11.002 -0.901 -1.897 1.00 0.00 9 VAL A CA 11
ATOM 11036 C C . VAL A 1 9 ? 11.545 -1.247 -0.509 1.00 0.00 9 VAL A C 11
ATOM 11037 O O . VAL A 1 9 ? 12.749 -1.434 -0.339 1.00 0.00 9 VAL A O 11
ATOM 11050 N N . ILE A 1 10 ? 10.631 -1.322 0.447 1.00 0.00 10 ILE A N 11
ATOM 11051 C CA . ILE A 1 10 ? 11.004 -1.642 1.815 1.00 0.00 10 ILE A CA 11
ATOM 11052 C C . ILE A 1 10 ? 10.394 -2.991 2.202 1.00 0.00 10 ILE A C 11
ATOM 11053 O O . ILE A 1 10 ? 11.041 -3.801 2.865 1.00 0.00 10 ILE A O 11
ATOM 11069 N N . GLU A 1 11 ? 9.157 -3.190 1.773 1.00 0.00 11 GLU A N 11
ATOM 11070 C CA . GLU A 1 11 ? 8.453 -4.427 2.067 1.00 0.00 11 GLU A CA 11
ATOM 11071 C C . GLU A 1 11 ? 7.851 -5.012 0.787 1.00 0.00 11 GLU A C 11
ATOM 11072 O O . GLU A 1 11 ? 7.453 -4.271 -0.111 1.00 0.00 11 GLU A O 11
ATOM 11084 N N . VAL A 1 12 ? 7.803 -6.335 0.745 1.00 0.00 12 VAL A N 11
ATOM 11085 C CA . VAL A 1 12 ? 7.256 -7.028 -0.409 1.00 0.00 12 VAL A CA 11
ATOM 11086 C C . VAL A 1 12 ? 6.045 -7.856 0.025 1.00 0.00 12 VAL A C 11
ATOM 11087 O O . VAL A 1 12 ? 6.104 -8.572 1.023 1.00 0.00 12 VAL A O 11
ATOM 11100 N N . LEU A 1 13 ? 4.976 -7.730 -0.747 1.00 0.00 13 LEU A N 11
ATOM 11101 C CA . LEU A 1 13 ? 3.752 -8.458 -0.455 1.00 0.00 13 LEU A CA 11
ATOM 11102 C C . LEU A 1 13 ? 3.546 -9.545 -1.512 1.00 0.00 13 LEU A C 11
ATOM 11103 O O . LEU A 1 13 ? 3.141 -9.254 -2.636 1.00 0.00 13 LEU A O 11
ATOM 11119 N N . LYS A 1 14 ? 3.834 -10.775 -1.113 1.00 0.00 14 LYS A N 11
ATOM 11120 C CA . LYS A 1 14 ? 3.685 -11.907 -2.012 1.00 0.00 14 LYS A CA 11
ATOM 11121 C C . LYS A 1 14 ? 3.022 -13.065 -1.262 1.00 0.00 14 LYS A C 11
ATOM 11122 O O . LYS A 1 14 ? 3.375 -13.351 -0.119 1.00 0.00 14 LYS A O 11
ATOM 11141 N N . ARG A 1 15 ? 2.075 -13.699 -1.936 1.00 0.00 15 ARG A N 11
ATOM 11142 C CA . ARG A 1 15 ? 1.360 -14.819 -1.348 1.00 0.00 15 ARG A CA 11
ATOM 11143 C C . ARG A 1 15 ? 1.415 -16.032 -2.279 1.00 0.00 15 ARG A C 11
ATOM 11144 O O . ARG A 1 15 ? 0.757 -16.051 -3.319 1.00 0.00 15 ARG A O 11
ATOM 11165 N N . THR A 1 16 ? 2.205 -17.015 -1.873 1.00 0.00 16 THR A N 11
ATOM 11166 C CA . THR A 1 16 ? 2.354 -18.229 -2.658 1.00 0.00 16 THR A CA 11
ATOM 11167 C C . THR A 1 16 ? 2.893 -17.899 -4.051 1.00 0.00 16 THR A C 11
ATOM 11168 O O . THR A 1 16 ? 2.135 -17.511 -4.938 1.00 0.00 16 THR A O 11
ATOM 11179 N N . GLY A 1 17 ? 4.199 -18.067 -4.200 1.00 0.00 17 GLY A N 11
ATOM 11180 C CA . GLY A 1 17 ? 4.849 -17.793 -5.470 1.00 0.00 17 GLY A CA 11
ATOM 11181 C C . GLY A 1 17 ? 4.892 -19.047 -6.346 1.00 0.00 17 GLY A C 11
ATOM 11182 O O . GLY A 1 17 ? 5.551 -20.027 -6.001 1.00 0.00 17 GLY A O 11
ATOM 11186 N N . MET A 1 18 ? 4.183 -18.975 -7.462 1.00 0.00 18 MET A N 11
ATOM 11187 C CA . MET A 1 18 ? 4.132 -20.092 -8.390 1.00 0.00 18 MET A CA 11
ATOM 11188 C C . MET A 1 18 ? 3.968 -19.602 -9.830 1.00 0.00 18 MET A C 11
ATOM 11189 O O . MET A 1 18 ? 3.019 -18.882 -10.140 1.00 0.00 18 MET A O 11
ATOM 11203 N N . THR A 1 19 ? 4.906 -20.011 -10.671 1.00 0.00 19 THR A N 11
ATOM 11204 C CA . THR A 1 19 ? 4.877 -19.622 -12.071 1.00 0.00 19 THR A CA 11
ATOM 11205 C C . THR A 1 19 ? 4.929 -18.099 -12.203 1.00 0.00 19 THR A C 11
ATOM 11206 O O . THR A 1 19 ? 4.558 -17.379 -11.277 1.00 0.00 19 THR A O 11
ATOM 11217 N N . GLY A 1 20 ? 5.392 -17.652 -13.361 1.00 0.00 20 GLY A N 11
ATOM 11218 C CA . GLY A 1 20 ? 5.497 -16.227 -13.626 1.00 0.00 20 GLY A CA 11
ATOM 11219 C C . GLY A 1 20 ? 4.138 -15.540 -13.477 1.00 0.00 20 GLY A C 11
ATOM 11220 O O . GLY A 1 20 ? 3.267 -15.686 -14.333 1.00 0.00 20 GLY A O 11
ATOM 11224 N N . GLU A 1 21 ? 4.000 -14.806 -12.383 1.00 0.00 21 GLU A N 11
ATOM 11225 C CA . GLU A 1 21 ? 2.762 -14.096 -12.110 1.00 0.00 21 GLU A CA 11
ATOM 11226 C C . GLU A 1 21 ? 3.058 -12.652 -11.698 1.00 0.00 21 GLU A C 11
ATOM 11227 O O . GLU A 1 21 ? 4.218 -12.255 -11.603 1.00 0.00 21 GLU A O 11
ATOM 11239 N N . VAL A 1 22 ? 1.988 -11.906 -11.464 1.00 0.00 22 VAL A N 11
ATOM 11240 C CA . VAL A 1 22 ? 2.118 -10.515 -11.064 1.00 0.00 22 VAL A CA 11
ATOM 11241 C C . VAL A 1 22 ? 1.951 -10.407 -9.547 1.00 0.00 22 VAL A C 11
ATOM 11242 O O . VAL A 1 22 ? 0.953 -10.867 -8.995 1.00 0.00 22 VAL A O 11
ATOM 11255 N N . MET A 1 23 ? 2.944 -9.798 -8.917 1.00 0.00 23 MET A N 11
ATOM 11256 C CA . MET A 1 23 ? 2.920 -9.623 -7.475 1.00 0.00 23 MET A CA 11
ATOM 11257 C C . MET A 1 23 ? 3.022 -8.144 -7.099 1.00 0.00 23 MET A C 11
ATOM 11258 O O . MET A 1 23 ? 3.457 -7.323 -7.906 1.00 0.00 23 MET A O 11
ATOM 11272 N N . GLN A 1 24 ? 2.613 -7.847 -5.874 1.00 0.00 24 GLN A N 11
ATOM 11273 C CA . GLN A 1 24 ? 2.653 -6.481 -5.382 1.00 0.00 24 GLN A CA 11
ATOM 11274 C C . GLN A 1 24 ? 3.833 -6.295 -4.426 1.00 0.00 24 GLN A C 11
ATOM 11275 O O . GLN A 1 24 ? 4.227 -7.232 -3.732 1.00 0.00 24 GLN A O 11
ATOM 11289 N N . VAL A 1 25 ? 4.363 -5.081 -4.419 1.00 0.00 25 VAL A N 11
ATOM 11290 C CA . VAL A 1 25 ? 5.490 -4.761 -3.559 1.00 0.00 25 VAL A CA 11
ATOM 11291 C C . VAL A 1 25 ? 5.174 -3.494 -2.762 1.00 0.00 25 VAL A C 11
ATOM 11292 O O . VAL A 1 25 ? 4.349 -2.683 -3.180 1.00 0.00 25 VAL A O 11
ATOM 11305 N N . LYS A 1 26 ? 5.846 -3.363 -1.628 1.00 0.00 26 LYS A N 11
ATOM 11306 C CA . LYS A 1 26 ? 5.647 -2.209 -0.769 1.00 0.00 26 LYS A CA 11
ATOM 11307 C C . LYS A 1 26 ? 6.902 -1.334 -0.799 1.00 0.00 26 LYS A C 11
ATOM 11308 O O . LYS A 1 26 ? 8.007 -1.820 -0.563 1.00 0.00 26 LYS A O 11
ATOM 11327 N N . CYS A 1 27 ? 6.689 -0.059 -1.091 1.00 0.00 27 CYS A N 11
ATOM 11328 C CA . CYS A 1 27 ? 7.790 0.888 -1.154 1.00 0.00 27 CYS A CA 11
ATOM 11329 C C . CYS A 1 27 ? 7.385 2.147 -0.386 1.00 0.00 27 CYS A C 11
ATOM 11330 O O . CYS A 1 27 ? 6.266 2.637 -0.535 1.00 0.00 27 CYS A O 11
ATOM 11338 N N . ARG A 1 28 ? 8.316 2.636 0.420 1.00 0.00 28 ARG A N 11
ATOM 11339 C CA . ARG A 1 28 ? 8.070 3.829 1.212 1.00 0.00 28 ARG A CA 11
ATOM 11340 C C . ARG A 1 28 ? 8.822 5.023 0.620 1.00 0.00 28 ARG A C 11
ATOM 11341 O O . ARG A 1 28 ? 9.967 4.890 0.192 1.00 0.00 28 ARG A O 11
ATOM 11362 N N . ILE A 1 29 ? 8.147 6.163 0.615 1.00 0.00 29 ILE A N 11
ATOM 11363 C CA . ILE A 1 29 ? 8.736 7.379 0.083 1.00 0.00 29 ILE A CA 11
ATOM 11364 C C . ILE A 1 29 ? 10.098 7.612 0.742 1.00 0.00 29 ILE A C 11
ATOM 11365 O O . ILE A 1 29 ? 10.230 7.497 1.959 1.00 0.00 29 ILE A O 11
ATOM 11381 N N . LEU A 1 30 ? 11.076 7.934 -0.092 1.00 0.00 30 LEU A N 11
ATOM 11382 C CA . LEU A 1 30 ? 12.422 8.183 0.394 1.00 0.00 30 LEU A CA 11
ATOM 11383 C C . LEU A 1 30 ? 12.683 9.691 0.410 1.00 0.00 30 LEU A C 11
ATOM 11384 O O . LEU A 1 30 ? 13.645 10.151 1.022 1.00 0.00 30 LEU A O 11
ATOM 11400 N N . ASP A 1 31 ? 11.809 10.417 -0.271 1.00 0.00 31 ASP A N 11
ATOM 11401 C CA . ASP A 1 31 ? 11.933 11.863 -0.343 1.00 0.00 31 ASP A CA 11
ATOM 11402 C C . ASP A 1 31 ? 10.621 12.458 -0.860 1.00 0.00 31 ASP A C 11
ATOM 11403 O O . ASP A 1 31 ? 9.907 11.819 -1.631 1.00 0.00 31 ASP A O 11
ATOM 11412 N N . GLY A 1 32 ? 10.344 13.675 -0.414 1.00 0.00 32 GLY A N 11
ATOM 11413 C CA . GLY A 1 32 ? 9.131 14.363 -0.821 1.00 0.00 32 GLY A CA 11
ATOM 11414 C C . GLY A 1 32 ? 8.386 14.926 0.391 1.00 0.00 32 GLY A C 11
ATOM 11415 O O . GLY A 1 32 ? 8.653 14.533 1.525 1.00 0.00 32 GLY A O 11
ATOM 11419 N N . ARG A 1 33 ? 7.467 15.838 0.109 1.00 0.00 33 ARG A N 11
ATOM 11420 C CA . ARG A 1 33 ? 6.682 16.459 1.162 1.00 0.00 33 ARG A CA 11
ATOM 11421 C C . ARG A 1 33 ? 5.848 15.406 1.894 1.00 0.00 33 ARG A C 11
ATOM 11422 O O . ARG A 1 33 ? 5.379 15.644 3.006 1.00 0.00 33 ARG A O 11
ATOM 11443 N N . ASP A 1 34 ? 5.689 14.265 1.240 1.00 0.00 34 ASP A N 11
ATOM 11444 C CA . ASP A 1 34 ? 4.919 13.174 1.815 1.00 0.00 34 ASP A CA 11
ATOM 11445 C C . ASP A 1 34 ? 5.873 12.165 2.456 1.00 0.00 34 ASP A C 11
ATOM 11446 O O . ASP A 1 34 ? 5.454 11.086 2.871 1.00 0.00 34 ASP A O 11
ATOM 11455 N N . LYS A 1 35 ? 7.139 12.551 2.517 1.00 0.00 35 LYS A N 11
ATOM 11456 C CA . LYS A 1 35 ? 8.157 11.693 3.100 1.00 0.00 35 LYS A CA 11
ATOM 11457 C C . LYS A 1 35 ? 7.496 10.715 4.073 1.00 0.00 35 LYS A C 11
ATOM 11458 O O . LYS A 1 35 ? 6.698 11.118 4.918 1.00 0.00 35 LYS A O 11
ATOM 11477 N N . GLY A 1 36 ? 7.853 9.448 3.922 1.00 0.00 36 GLY A N 11
ATOM 11478 C CA . GLY A 1 36 ? 7.304 8.409 4.777 1.00 0.00 36 GLY A CA 11
ATOM 11479 C C . GLY A 1 36 ? 6.072 7.766 4.138 1.00 0.00 36 GLY A C 11
ATOM 11480 O O . GLY A 1 36 ? 5.603 6.725 4.595 1.00 0.00 36 GLY A O 11
ATOM 11484 N N . ARG A 1 37 ? 5.583 8.414 3.090 1.00 0.00 37 ARG A N 11
ATOM 11485 C CA . ARG A 1 37 ? 4.414 7.918 2.383 1.00 0.00 37 ARG A CA 11
ATOM 11486 C C . ARG A 1 37 ? 4.712 6.554 1.756 1.00 0.00 37 ARG A C 11
ATOM 11487 O O . ARG A 1 37 ? 5.690 6.403 1.026 1.00 0.00 37 ARG A O 11
ATOM 11508 N N . ILE A 1 38 ? 3.850 5.596 2.065 1.00 0.00 38 ILE A N 11
ATOM 11509 C CA . ILE A 1 38 ? 4.008 4.250 1.541 1.00 0.00 38 ILE A CA 11
ATOM 11510 C C . ILE A 1 38 ? 2.806 3.906 0.660 1.00 0.00 38 ILE A C 11
ATOM 11511 O O . ILE A 1 38 ? 1.663 4.163 1.035 1.00 0.00 38 ILE A O 11
ATOM 11527 N N . LEU A 1 39 ? 3.105 3.330 -0.495 1.00 0.00 39 LEU A N 11
ATOM 11528 C CA . LEU A 1 39 ? 2.062 2.948 -1.433 1.00 0.00 39 LEU A CA 11
ATOM 11529 C C . LEU A 1 39 ? 2.344 1.537 -1.954 1.00 0.00 39 LEU A C 11
ATOM 11530 O O . LEU A 1 39 ? 3.493 1.100 -1.984 1.00 0.00 39 LEU A O 11
ATOM 11546 N N . THR A 1 40 ? 1.274 0.864 -2.352 1.00 0.00 40 THR A N 11
ATOM 11547 C CA . THR A 1 40 ? 1.391 -0.488 -2.871 1.00 0.00 40 THR A CA 11
ATOM 11548 C C . THR A 1 40 ? 0.920 -0.544 -4.326 1.00 0.00 40 THR A C 11
ATOM 11549 O O . THR A 1 40 ? -0.101 0.047 -4.674 1.00 0.00 40 THR A O 11
ATOM 11560 N N . ARG A 1 41 ? 1.686 -1.260 -5.135 1.00 0.00 41 ARG A N 11
ATOM 11561 C CA . ARG A 1 41 ? 1.360 -1.401 -6.544 1.00 0.00 41 ARG A CA 11
ATOM 11562 C C . ARG A 1 41 ? 1.679 -2.818 -7.024 1.00 0.00 41 ARG A C 11
ATOM 11563 O O . ARG A 1 41 ? 2.566 -3.476 -6.482 1.00 0.00 41 ARG A O 11
ATOM 11584 N N . ASN A 1 42 ? 0.938 -3.247 -8.036 1.00 0.00 42 ASN A N 11
ATOM 11585 C CA . ASN A 1 42 ? 1.132 -4.575 -8.594 1.00 0.00 42 ASN A CA 11
ATOM 11586 C C . ASN A 1 42 ? 2.203 -4.513 -9.685 1.00 0.00 42 ASN A C 11
ATOM 11587 O O . ASN A 1 42 ? 2.202 -3.600 -10.509 1.00 0.00 42 ASN A O 11
ATOM 11598 N N . VAL A 1 43 ? 3.090 -5.497 -9.655 1.00 0.00 43 VAL A N 11
ATOM 11599 C CA . VAL A 1 43 ? 4.164 -5.566 -10.631 1.00 0.00 43 VAL A CA 11
ATOM 11600 C C . VAL A 1 43 ? 4.510 -7.032 -10.899 1.00 0.00 43 VAL A C 11
ATOM 11601 O O . VAL A 1 43 ? 4.471 -7.859 -9.989 1.00 0.00 43 VAL A O 11
ATOM 11614 N N . MET A 1 44 ? 4.842 -7.309 -12.151 1.00 0.00 44 MET A N 11
ATOM 11615 C CA . MET A 1 44 ? 5.196 -8.661 -12.549 1.00 0.00 44 MET A CA 11
ATOM 11616 C C . MET A 1 44 ? 6.714 -8.827 -12.639 1.00 0.00 44 MET A C 11
ATOM 11617 O O . MET A 1 44 ? 7.392 -8.033 -13.288 1.00 0.00 44 MET A O 11
ATOM 11631 N N . GLY A 1 45 ? 7.203 -9.865 -11.976 1.00 0.00 45 GLY A N 11
ATOM 11632 C CA . GLY A 1 45 ? 8.629 -10.146 -11.973 1.00 0.00 45 GLY A CA 11
ATOM 11633 C C . GLY A 1 45 ? 9.164 -10.250 -10.543 1.00 0.00 45 GLY A C 11
ATOM 11634 O O . GLY A 1 45 ? 8.504 -9.822 -9.597 1.00 0.00 45 GLY A O 11
ATOM 11638 N N . PRO A 1 46 ? 10.385 -10.838 -10.427 1.00 0.00 46 PRO A N 11
ATOM 11639 C CA . PRO A 1 46 ? 11.016 -11.004 -9.129 1.00 0.00 46 PRO A CA 11
ATOM 11640 C C . PRO A 1 46 ? 11.568 -9.674 -8.613 1.00 0.00 46 PRO A C 11
ATOM 11641 O O . PRO A 1 46 ? 12.713 -9.322 -8.895 1.00 0.00 46 PRO A O 11
ATOM 11652 N N . ILE A 1 47 ? 10.729 -8.970 -7.868 1.00 0.00 47 ILE A N 11
ATOM 11653 C CA . ILE A 1 47 ? 11.119 -7.686 -7.310 1.00 0.00 47 ILE A CA 11
ATOM 11654 C C . ILE A 1 47 ? 10.926 -7.714 -5.793 1.00 0.00 47 ILE A C 11
ATOM 11655 O O . ILE A 1 47 ? 9.835 -8.007 -5.307 1.00 0.00 47 ILE A O 11
ATOM 11671 N N . ARG A 1 48 ? 12.003 -7.405 -5.086 1.00 0.00 48 ARG A N 11
ATOM 11672 C CA . ARG A 1 48 ? 11.967 -7.391 -3.633 1.00 0.00 48 ARG A CA 11
ATOM 11673 C C . ARG A 1 48 ? 12.496 -6.058 -3.102 1.00 0.00 48 ARG A C 11
ATOM 11674 O O . ARG A 1 48 ? 13.135 -5.303 -3.833 1.00 0.00 48 ARG A O 11
ATOM 11695 N N . GLU A 1 49 ? 12.210 -5.808 -1.832 1.00 0.00 49 GLU A N 11
ATOM 11696 C CA . GLU A 1 49 ? 12.649 -4.579 -1.194 1.00 0.00 49 GLU A CA 11
ATOM 11697 C C . GLU A 1 49 ? 14.041 -4.189 -1.695 1.00 0.00 49 GLU A C 11
ATOM 11698 O O . GLU A 1 49 ? 14.920 -5.040 -1.824 1.00 0.00 49 GLU A O 11
ATOM 11710 N N . GLY A 1 50 ? 14.199 -2.901 -1.964 1.00 0.00 50 GLY A N 11
ATOM 11711 C CA . GLY A 1 50 ? 15.469 -2.387 -2.448 1.00 0.00 50 GLY A CA 11
ATOM 11712 C C . GLY A 1 50 ? 15.329 -1.824 -3.864 1.00 0.00 50 GLY A C 11
ATOM 11713 O O . GLY A 1 50 ? 16.200 -1.094 -4.334 1.00 0.00 50 GLY A O 11
ATOM 11717 N N . ASP A 1 51 ? 14.226 -2.184 -4.503 1.00 0.00 51 ASP A N 11
ATOM 11718 C CA . ASP A 1 51 ? 13.961 -1.723 -5.856 1.00 0.00 51 ASP A CA 11
ATOM 11719 C C . ASP A 1 51 ? 13.340 -0.326 -5.801 1.00 0.00 51 ASP A C 11
ATOM 11720 O O . ASP A 1 51 ? 12.672 0.023 -4.829 1.00 0.00 51 ASP A O 11
ATOM 11729 N N . ILE A 1 52 ? 13.582 0.436 -6.858 1.00 0.00 52 ILE A N 11
ATOM 11730 C CA . ILE A 1 52 ? 13.055 1.787 -6.942 1.00 0.00 52 ILE A CA 11
ATOM 11731 C C . ILE A 1 52 ? 11.634 1.741 -7.506 1.00 0.00 52 ILE A C 11
ATOM 11732 O O . ILE A 1 52 ? 11.359 0.998 -8.448 1.00 0.00 52 ILE A O 11
ATOM 11748 N N . LEU A 1 53 ? 10.767 2.544 -6.907 1.00 0.00 53 LEU A N 11
ATOM 11749 C CA . LEU A 1 53 ? 9.381 2.605 -7.338 1.00 0.00 53 LEU A CA 11
ATOM 11750 C C . LEU A 1 53 ? 8.946 4.068 -7.440 1.00 0.00 53 LEU A C 11
ATOM 11751 O O . LEU A 1 53 ? 9.486 4.929 -6.747 1.00 0.00 53 LEU A O 11
ATOM 11767 N N . MET A 1 54 ? 7.974 4.304 -8.309 1.00 0.00 54 MET A N 11
ATOM 11768 C CA . MET A 1 54 ? 7.461 5.648 -8.510 1.00 0.00 54 MET A CA 11
ATOM 11769 C C . MET A 1 54 ? 6.173 5.869 -7.714 1.00 0.00 54 MET A C 11
ATOM 11770 O O . MET A 1 54 ? 5.197 5.142 -7.892 1.00 0.00 54 MET A O 11
ATOM 11784 N N . LEU A 1 55 ? 6.213 6.874 -6.852 1.00 0.00 55 LEU A N 11
ATOM 11785 C CA . LEU A 1 55 ? 5.062 7.199 -6.028 1.00 0.00 55 LEU A CA 11
ATOM 11786 C C . LEU A 1 55 ? 4.332 8.401 -6.630 1.00 0.00 55 LEU A C 11
ATOM 11787 O O . LEU A 1 55 ? 4.846 9.519 -6.608 1.00 0.00 55 LEU A O 11
ATOM 11803 N N . LEU A 1 56 ? 3.145 8.131 -7.154 1.00 0.00 56 LEU A N 11
ATOM 11804 C CA . LEU A 1 56 ? 2.339 9.177 -7.761 1.00 0.00 56 LEU A CA 11
ATOM 11805 C C . LEU A 1 56 ? 1.209 9.563 -6.805 1.00 0.00 56 LEU A C 11
ATOM 11806 O O . LEU A 1 56 ? 0.605 8.699 -6.171 1.00 0.00 56 LEU A O 11
ATOM 11822 N N . ASP A 1 57 ? 0.956 10.862 -6.732 1.00 0.00 57 ASP A N 11
ATOM 11823 C CA . ASP A 1 57 ? -0.091 11.373 -5.865 1.00 0.00 57 ASP A CA 11
ATOM 11824 C C . ASP A 1 57 ? -1.420 10.710 -6.232 1.00 0.00 57 ASP A C 11
ATOM 11825 O O . ASP A 1 57 ? -1.863 10.790 -7.377 1.00 0.00 57 ASP A O 11
ATOM 11834 N N . THR A 1 58 ? -2.020 10.070 -5.239 1.00 0.00 58 THR A N 11
ATOM 11835 C CA . THR A 1 58 ? -3.290 9.393 -5.444 1.00 0.00 58 THR A CA 11
ATOM 11836 C C . THR A 1 58 ? -4.412 10.414 -5.644 1.00 0.00 58 THR A C 11
ATOM 11837 O O . THR A 1 58 ? -4.499 11.398 -4.912 1.00 0.00 58 THR A O 11
ATOM 11848 N N . ILE A 1 59 ? -5.242 10.145 -6.641 1.00 0.00 59 ILE A N 11
ATOM 11849 C CA . ILE A 1 59 ? -6.355 11.027 -6.948 1.00 0.00 59 ILE A CA 11
ATOM 11850 C C . ILE A 1 59 ? -7.660 10.374 -6.487 1.00 0.00 59 ILE A C 11
ATOM 11851 O O . ILE A 1 59 ? -7.878 9.186 -6.718 1.00 0.00 59 ILE A O 11
ATOM 11867 N N . ARG A 1 60 ? -8.493 11.180 -5.845 1.00 0.00 60 ARG A N 11
ATOM 11868 C CA . ARG A 1 60 ? -9.770 10.696 -5.351 1.00 0.00 60 ARG A CA 11
ATOM 11869 C C . ARG A 1 60 ? -10.727 10.436 -6.516 1.00 0.00 60 ARG A C 11
ATOM 11870 O O . ARG A 1 60 ? -10.692 11.144 -7.522 1.00 0.00 60 ARG A O 11
ATOM 11891 N N . GLU A 1 61 ? -11.559 9.420 -6.342 1.00 0.00 61 GLU A N 11
ATOM 11892 C CA . GLU A 1 61 ? -12.524 9.059 -7.367 1.00 0.00 61 GLU A CA 11
ATOM 11893 C C . GLU A 1 61 ? -13.921 9.546 -6.977 1.00 0.00 61 GLU A C 11
ATOM 11894 O O . GLU A 1 61 ? -14.275 9.547 -5.799 1.00 0.00 61 GLU A O 11
ATOM 11906 N N . ALA A 1 62 ? -14.676 9.949 -7.988 1.00 0.00 62 ALA A N 11
ATOM 11907 C CA . ALA A 1 62 ? -16.026 10.438 -7.766 1.00 0.00 62 ALA A CA 11
ATOM 11908 C C . ALA A 1 62 ? -16.961 9.251 -7.525 1.00 0.00 62 ALA A C 11
ATOM 11909 O O . ALA A 1 62 ? -16.846 8.221 -8.189 1.00 0.00 62 ALA A O 11
ATOM 11916 N N . LYS A 1 63 ? -17.865 9.433 -6.574 1.00 0.00 63 LYS A N 11
ATOM 11917 C CA . LYS A 1 63 ? -18.818 8.390 -6.238 1.00 0.00 63 LYS A CA 11
ATOM 11918 C C . LYS A 1 63 ? -19.973 8.418 -7.241 1.00 0.00 63 LYS A C 11
ATOM 11919 O O . LYS A 1 63 ? -20.532 9.478 -7.520 1.00 0.00 63 LYS A O 11
ATOM 11938 N N . GLU A 1 64 ? -20.296 7.241 -7.756 1.00 0.00 64 GLU A N 11
ATOM 11939 C CA . GLU A 1 64 ? -21.374 7.117 -8.722 1.00 0.00 64 GLU A CA 11
ATOM 11940 C C . GLU A 1 64 ? -22.660 6.664 -8.028 1.00 0.00 64 GLU A C 11
ATOM 11941 O O . GLU A 1 64 ? -22.610 5.979 -7.007 1.00 0.00 64 GLU A O 11
ATOM 11953 N N . ILE A 1 65 ? -23.782 7.063 -8.610 1.00 0.00 65 ILE A N 11
ATOM 11954 C CA . ILE A 1 65 ? -25.078 6.706 -8.060 1.00 0.00 65 ILE A CA 11
ATOM 11955 C C . ILE A 1 65 ? -25.376 5.239 -8.378 1.00 0.00 65 ILE A C 11
ATOM 11956 O O . ILE A 1 65 ? -25.095 4.770 -9.480 1.00 0.00 65 ILE A O 11
ATOM 11972 N N . ARG A 1 66 ? -25.941 4.556 -7.394 1.00 0.00 66 ARG A N 11
ATOM 11973 C CA . ARG A 1 66 ? -26.281 3.152 -7.555 1.00 0.00 66 ARG A CA 11
ATOM 11974 C C . ARG A 1 66 ? -27.471 3.000 -8.504 1.00 0.00 66 ARG A C 11
ATOM 11975 O O . ARG A 1 66 ? -28.358 3.851 -8.534 1.00 0.00 66 ARG A O 11
ATOM 11996 N N . THR A 1 67 ? -27.452 1.908 -9.255 1.00 0.00 67 THR A N 11
ATOM 11997 C CA . THR A 1 67 ? -28.520 1.633 -10.202 1.00 0.00 67 THR A CA 11
ATOM 11998 C C . THR A 1 67 ? -29.186 0.295 -9.880 1.00 0.00 67 THR A C 11
ATOM 11999 O O . THR A 1 67 ? -28.533 -0.628 -9.396 1.00 0.00 67 THR A O 11
ATOM 12010 N N . PRO A 1 68 ? -30.514 0.230 -10.169 1.00 0.00 68 PRO A N 11
ATOM 12011 C CA . PRO A 1 68 ? -31.276 -0.981 -9.915 1.00 0.00 68 PRO A CA 11
ATOM 12012 C C . PRO A 1 68 ? -30.962 -2.056 -10.957 1.00 0.00 68 PRO A C 11
ATOM 12013 O O . PRO A 1 68 ? -30.386 -1.761 -12.003 1.00 0.00 68 PRO A O 11
ATOM 12024 N N . MET A 1 1 ? 11.993 12.044 -13.094 1.00 0.00 1 MET A N 12
ATOM 12025 C CA . MET A 1 1 ? 11.005 13.109 -13.134 1.00 0.00 1 MET A CA 12
ATOM 12026 C C . MET A 1 1 ? 10.668 13.598 -11.724 1.00 0.00 1 MET A C 12
ATOM 12027 O O . MET A 1 1 ? 10.968 12.922 -10.741 1.00 0.00 1 MET A O 12
ATOM 12040 N N . ASP A 1 2 ? 10.049 14.768 -11.670 1.00 0.00 2 ASP A N 12
ATOM 12041 C CA . ASP A 1 2 ? 9.668 15.355 -10.397 1.00 0.00 2 ASP A CA 12
ATOM 12042 C C . ASP A 1 2 ? 8.292 14.827 -9.988 1.00 0.00 2 ASP A C 12
ATOM 12043 O O . ASP A 1 2 ? 8.003 14.690 -8.801 1.00 0.00 2 ASP A O 12
ATOM 12052 N N . ASP A 1 3 ? 7.478 14.546 -10.996 1.00 0.00 3 ASP A N 12
ATOM 12053 C CA . ASP A 1 3 ? 6.139 14.037 -10.757 1.00 0.00 3 ASP A CA 12
ATOM 12054 C C . ASP A 1 3 ? 6.204 12.909 -9.725 1.00 0.00 3 ASP A C 12
ATOM 12055 O O . ASP A 1 3 ? 5.660 13.033 -8.629 1.00 0.00 3 ASP A O 12
ATOM 12064 N N . ALA A 1 4 ? 6.874 11.833 -10.113 1.00 0.00 4 ALA A N 12
ATOM 12065 C CA . ALA A 1 4 ? 7.017 10.684 -9.235 1.00 0.00 4 ALA A CA 12
ATOM 12066 C C . ALA A 1 4 ? 8.260 10.866 -8.362 1.00 0.00 4 ALA A C 12
ATOM 12067 O O . ALA A 1 4 ? 9.258 11.431 -8.806 1.00 0.00 4 ALA A O 12
ATOM 12074 N N . THR A 1 5 ? 8.159 10.376 -7.135 1.00 0.00 5 THR A N 12
ATOM 12075 C CA . THR A 1 5 ? 9.262 10.478 -6.195 1.00 0.00 5 THR A CA 12
ATOM 12076 C C . THR A 1 5 ? 10.049 9.166 -6.153 1.00 0.00 5 THR A C 12
ATOM 12077 O O . THR A 1 5 ? 9.465 8.086 -6.220 1.00 0.00 5 THR A O 12
ATOM 12088 N N . PRO A 1 6 ? 11.397 9.308 -6.038 1.00 0.00 6 PRO A N 12
ATOM 12089 C CA . PRO A 1 6 ? 12.269 8.147 -5.986 1.00 0.00 6 PRO A CA 12
ATOM 12090 C C . PRO A 1 6 ? 12.190 7.463 -4.620 1.00 0.00 6 PRO A C 12
ATOM 12091 O O . PRO A 1 6 ? 12.532 8.062 -3.601 1.00 0.00 6 PRO A O 12
ATOM 12102 N N . ALA A 1 7 ? 11.738 6.218 -4.642 1.00 0.00 7 ALA A N 12
ATOM 12103 C CA . ALA A 1 7 ? 11.610 5.446 -3.418 1.00 0.00 7 ALA A CA 12
ATOM 12104 C C . ALA A 1 7 ? 12.150 4.034 -3.651 1.00 0.00 7 ALA A C 12
ATOM 12105 O O . ALA A 1 7 ? 12.212 3.569 -4.788 1.00 0.00 7 ALA A O 12
ATOM 12112 N N . GLU A 1 8 ? 12.529 3.391 -2.556 1.00 0.00 8 GLU A N 12
ATOM 12113 C CA . GLU A 1 8 ? 13.062 2.042 -2.627 1.00 0.00 8 GLU A CA 12
ATOM 12114 C C . GLU A 1 8 ? 12.155 1.072 -1.868 1.00 0.00 8 GLU A C 12
ATOM 12115 O O . GLU A 1 8 ? 11.752 1.348 -0.739 1.00 0.00 8 GLU A O 12
ATOM 12127 N N . VAL A 1 9 ? 11.861 -0.045 -2.517 1.00 0.00 9 VAL A N 12
ATOM 12128 C CA . VAL A 1 9 ? 11.009 -1.057 -1.918 1.00 0.00 9 VAL A CA 12
ATOM 12129 C C . VAL A 1 9 ? 11.519 -1.379 -0.511 1.00 0.00 9 VAL A C 12
ATOM 12130 O O . VAL A 1 9 ? 12.670 -1.778 -0.341 1.00 0.00 9 VAL A O 12
ATOM 12143 N N . ILE A 1 10 ? 10.637 -1.193 0.460 1.00 0.00 10 ILE A N 12
ATOM 12144 C CA . ILE A 1 10 ? 10.984 -1.459 1.846 1.00 0.00 10 ILE A CA 12
ATOM 12145 C C . ILE A 1 10 ? 10.379 -2.798 2.271 1.00 0.00 10 ILE A C 12
ATOM 12146 O O . ILE A 1 10 ? 11.019 -3.577 2.975 1.00 0.00 10 ILE A O 12
ATOM 12162 N N . GLU A 1 11 ? 9.151 -3.024 1.826 1.00 0.00 11 GLU A N 12
ATOM 12163 C CA . GLU A 1 11 ? 8.453 -4.256 2.152 1.00 0.00 11 GLU A CA 12
ATOM 12164 C C . GLU A 1 11 ? 7.862 -4.882 0.886 1.00 0.00 11 GLU A C 12
ATOM 12165 O O . GLU A 1 11 ? 7.393 -4.171 -0.001 1.00 0.00 11 GLU A O 12
ATOM 12177 N N . VAL A 1 12 ? 7.906 -6.205 0.843 1.00 0.00 12 VAL A N 12
ATOM 12178 C CA . VAL A 1 12 ? 7.381 -6.935 -0.298 1.0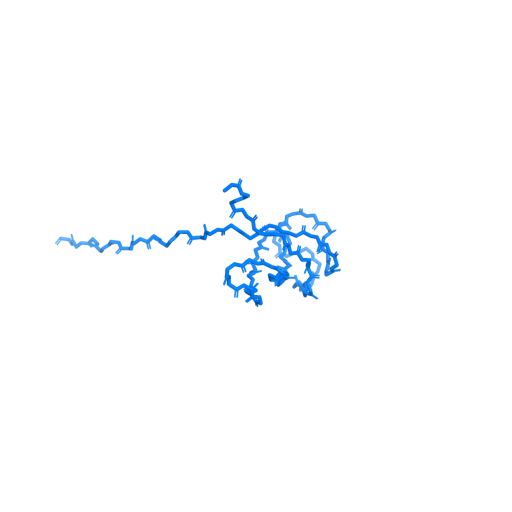0 0.00 12 VAL A CA 12
ATOM 12179 C C . VAL A 1 12 ? 6.310 -7.918 0.178 1.00 0.00 12 VAL A C 12
ATOM 12180 O O . VAL A 1 12 ? 6.467 -8.555 1.219 1.00 0.00 12 VAL A O 12
ATOM 12193 N N . LEU A 1 13 ? 5.246 -8.011 -0.606 1.00 0.00 13 LEU A N 12
ATOM 12194 C CA . LEU A 1 13 ? 4.150 -8.906 -0.277 1.00 0.00 13 LEU A CA 12
ATOM 12195 C C . LEU A 1 13 ? 4.238 -10.156 -1.154 1.00 0.00 13 LEU A C 12
ATOM 12196 O O . LEU A 1 13 ? 4.022 -10.088 -2.363 1.00 0.00 13 LEU A O 12
ATOM 12212 N N . LYS A 1 14 ? 4.555 -11.270 -0.510 1.00 0.00 14 LYS A N 12
ATOM 12213 C CA . LYS A 1 14 ? 4.674 -12.535 -1.216 1.00 0.00 14 LYS A CA 12
ATOM 12214 C C . LYS A 1 14 ? 3.897 -13.612 -0.458 1.00 0.00 14 LYS A C 12
ATOM 12215 O O . LYS A 1 14 ? 4.132 -13.832 0.730 1.00 0.00 14 LYS A O 12
ATOM 12234 N N . ARG A 1 15 ? 2.988 -14.256 -1.174 1.00 0.00 15 ARG A N 12
ATOM 12235 C CA . ARG A 1 15 ? 2.175 -15.306 -0.584 1.00 0.00 15 ARG A CA 12
ATOM 12236 C C . ARG A 1 15 ? 2.288 -16.591 -1.407 1.00 0.00 15 ARG A C 12
ATOM 12237 O O . ARG A 1 15 ? 1.980 -16.598 -2.598 1.00 0.00 15 ARG A O 12
ATOM 12258 N N . THR A 1 16 ? 2.729 -17.646 -0.739 1.00 0.00 16 THR A N 12
ATOM 12259 C CA . THR A 1 16 ? 2.886 -18.934 -1.393 1.00 0.00 16 THR A CA 12
ATOM 12260 C C . THR A 1 16 ? 3.997 -18.866 -2.444 1.00 0.00 16 THR A C 12
ATOM 12261 O O . THR A 1 16 ? 5.118 -19.307 -2.196 1.00 0.00 16 THR A O 12
ATOM 12272 N N . GLY A 1 17 ? 3.646 -18.311 -3.594 1.00 0.00 17 GLY A N 12
ATOM 12273 C CA . GLY A 1 17 ? 4.599 -18.180 -4.683 1.00 0.00 17 GLY A CA 12
ATOM 12274 C C . GLY A 1 17 ? 4.596 -19.428 -5.568 1.00 0.00 17 GLY A C 12
ATOM 12275 O O . GLY A 1 17 ? 4.875 -20.529 -5.095 1.00 0.00 17 GLY A O 12
ATOM 12279 N N . MET A 1 18 ? 4.277 -19.215 -6.836 1.00 0.00 18 MET A N 12
ATOM 12280 C CA . MET A 1 18 ? 4.234 -20.310 -7.791 1.00 0.00 18 MET A CA 12
ATOM 12281 C C . MET A 1 18 ? 3.711 -19.833 -9.147 1.00 0.00 18 MET A C 12
ATOM 12282 O O . MET A 1 18 ? 4.349 -20.055 -10.175 1.00 0.00 18 MET A O 12
ATOM 12296 N N . THR A 1 19 ? 2.555 -19.188 -9.106 1.00 0.00 19 THR A N 12
ATOM 12297 C CA . THR A 1 19 ? 1.938 -18.678 -10.319 1.00 0.00 19 THR A CA 12
ATOM 12298 C C . THR A 1 19 ? 2.652 -17.408 -10.787 1.00 0.00 19 THR A C 12
ATOM 12299 O O . THR A 1 19 ? 3.257 -16.700 -9.984 1.00 0.00 19 THR A O 12
ATOM 12310 N N . GLY A 1 20 ? 2.557 -17.159 -12.085 1.00 0.00 20 GLY A N 12
ATOM 12311 C CA . GLY A 1 20 ? 3.186 -15.987 -12.670 1.00 0.00 20 GLY A CA 12
ATOM 12312 C C . GLY A 1 20 ? 2.435 -14.711 -12.283 1.00 0.00 20 GLY A C 12
ATOM 12313 O O . GLY A 1 20 ? 2.463 -14.296 -11.126 1.00 0.00 20 GLY A O 12
ATOM 12317 N N . GLU A 1 21 ? 1.780 -14.125 -13.275 1.00 0.00 21 GLU A N 12
ATOM 12318 C CA . GLU A 1 21 ? 1.022 -12.905 -13.053 1.00 0.00 21 GLU A CA 12
ATOM 12319 C C . GLU A 1 21 ? 1.929 -11.813 -12.483 1.00 0.00 21 GLU A C 12
ATOM 12320 O O . GLU A 1 21 ? 3.149 -11.968 -12.452 1.00 0.00 21 GLU A O 12
ATOM 12332 N N . VAL A 1 22 ? 1.298 -10.732 -12.047 1.00 0.00 22 VAL A N 12
ATOM 12333 C CA . VAL A 1 22 ? 2.034 -9.615 -11.480 1.00 0.00 22 VAL A CA 12
ATOM 12334 C C . VAL A 1 22 ? 2.112 -9.779 -9.961 1.00 0.00 22 VAL A C 12
ATOM 12335 O O . VAL A 1 22 ? 1.186 -10.300 -9.341 1.00 0.00 22 VAL A O 12
ATOM 12348 N N . MET A 1 23 ? 3.225 -9.324 -9.405 1.00 0.00 23 MET A N 12
ATOM 12349 C CA . MET A 1 23 ? 3.437 -9.414 -7.971 1.00 0.00 23 MET A CA 12
ATOM 12350 C C . MET A 1 23 ? 3.314 -8.039 -7.311 1.00 0.00 23 MET A C 12
ATOM 12351 O O . MET A 1 23 ? 3.684 -7.027 -7.905 1.00 0.00 23 MET A O 12
ATOM 12365 N N . GLN A 1 24 ? 2.795 -8.047 -6.092 1.00 0.00 24 GLN A N 12
ATOM 12366 C CA . GLN A 1 24 ? 2.619 -6.812 -5.346 1.00 0.00 24 GLN A CA 12
ATOM 12367 C C . GLN A 1 24 ? 3.760 -6.633 -4.342 1.00 0.00 24 GLN A C 12
ATOM 12368 O O . GLN A 1 24 ? 4.162 -7.586 -3.677 1.00 0.00 24 GLN A O 12
ATOM 12382 N N . VAL A 1 25 ? 4.248 -5.404 -4.263 1.00 0.00 25 VAL A N 12
ATOM 12383 C CA . VAL A 1 25 ? 5.334 -5.087 -3.352 1.00 0.00 25 VAL A CA 12
ATOM 12384 C C . VAL A 1 25 ? 5.024 -3.772 -2.633 1.00 0.00 25 VAL A C 12
ATOM 12385 O O . VAL A 1 25 ? 4.202 -2.985 -3.100 1.00 0.00 25 VAL A O 12
ATOM 12398 N N . LYS A 1 26 ? 5.699 -3.575 -1.510 1.00 0.00 26 LYS A N 12
ATOM 12399 C CA . LYS A 1 26 ? 5.506 -2.369 -0.723 1.00 0.00 26 LYS A CA 12
ATOM 12400 C C . LYS A 1 26 ? 6.758 -1.496 -0.820 1.00 0.00 26 LYS A C 12
ATOM 12401 O O . LYS A 1 26 ? 7.877 -1.995 -0.710 1.00 0.00 26 LYS A O 12
ATOM 12420 N N . CYS A 1 27 ? 6.528 -0.207 -1.024 1.00 0.00 27 CYS A N 12
ATOM 12421 C CA . CYS A 1 27 ? 7.624 0.740 -1.137 1.00 0.00 27 CYS A CA 12
ATOM 12422 C C . CYS A 1 27 ? 7.245 2.007 -0.367 1.00 0.00 27 CYS A C 12
ATOM 12423 O O . CYS A 1 27 ? 6.120 2.490 -0.476 1.00 0.00 27 CYS A O 12
ATOM 12431 N N . ARG A 1 28 ? 8.207 2.508 0.393 1.00 0.00 28 ARG A N 12
ATOM 12432 C CA . ARG A 1 28 ? 7.989 3.710 1.181 1.00 0.00 28 ARG A CA 12
ATOM 12433 C C . ARG A 1 28 ? 8.724 4.896 0.555 1.00 0.00 28 ARG A C 12
ATOM 12434 O O . ARG A 1 28 ? 9.857 4.757 0.095 1.00 0.00 28 ARG A O 12
ATOM 12455 N N . ILE A 1 29 ? 8.051 6.037 0.557 1.00 0.00 29 ILE A N 12
ATOM 12456 C CA . ILE A 1 29 ? 8.626 7.247 -0.006 1.00 0.00 29 ILE A CA 12
ATOM 12457 C C . ILE A 1 29 ? 9.978 7.519 0.657 1.00 0.00 29 ILE A C 12
ATOM 12458 O O . ILE A 1 29 ? 10.115 7.388 1.873 1.00 0.00 29 ILE A O 12
ATOM 12474 N N . LEU A 1 30 ? 10.942 7.893 -0.171 1.00 0.00 30 LEU A N 12
ATOM 12475 C CA . LEU A 1 30 ? 12.279 8.185 0.320 1.00 0.00 30 LEU A CA 12
ATOM 12476 C C . LEU A 1 30 ? 12.495 9.700 0.328 1.00 0.00 30 LEU A C 12
ATOM 12477 O O . LEU A 1 30 ? 13.417 10.196 0.974 1.00 0.00 30 LEU A O 12
ATOM 12493 N N . ASP A 1 31 ? 11.629 10.393 -0.397 1.00 0.00 31 ASP A N 12
ATOM 12494 C CA . ASP A 1 31 ? 11.714 11.841 -0.482 1.00 0.00 31 ASP A CA 12
ATOM 12495 C C . ASP A 1 31 ? 10.402 12.392 -1.044 1.00 0.00 31 ASP A C 12
ATOM 12496 O O . ASP A 1 31 ? 9.688 11.694 -1.762 1.00 0.00 31 ASP A O 12
ATOM 12505 N N . GLY A 1 32 ? 10.124 13.640 -0.697 1.00 0.00 32 GLY A N 12
ATOM 12506 C CA . GLY A 1 32 ? 8.911 14.293 -1.158 1.00 0.00 32 GLY A CA 12
ATOM 12507 C C . GLY A 1 32 ? 8.160 14.941 0.007 1.00 0.00 32 GLY A C 12
ATOM 12508 O O . GLY A 1 32 ? 8.518 14.743 1.167 1.00 0.00 32 GLY A O 12
ATOM 12512 N N . ARG A 1 33 ? 7.132 15.700 -0.342 1.00 0.00 33 ARG A N 12
ATOM 12513 C CA . ARG A 1 33 ? 6.328 16.378 0.660 1.00 0.00 33 ARG A CA 12
ATOM 12514 C C . ARG A 1 33 ? 5.546 15.359 1.491 1.00 0.00 33 ARG A C 12
ATOM 12515 O O . ARG A 1 33 ? 5.075 15.673 2.583 1.00 0.00 33 ARG A O 12
ATOM 12536 N N . ASP A 1 34 ? 5.433 14.158 0.943 1.00 0.00 34 ASP A N 12
ATOM 12537 C CA . ASP A 1 34 ? 4.717 13.090 1.621 1.00 0.00 34 ASP A CA 12
ATOM 12538 C C . ASP A 1 34 ? 5.724 12.128 2.254 1.00 0.00 34 ASP A C 12
ATOM 12539 O O . ASP A 1 34 ? 5.352 11.052 2.720 1.00 0.00 34 ASP A O 12
ATOM 12548 N N . LYS A 1 35 ? 6.980 12.551 2.251 1.00 0.00 35 LYS A N 12
ATOM 12549 C CA . LYS A 1 35 ? 8.044 11.740 2.820 1.00 0.00 35 LYS A CA 12
ATOM 12550 C C . LYS A 1 35 ? 7.448 10.769 3.842 1.00 0.00 35 LYS A C 12
ATOM 12551 O O . LYS A 1 35 ? 6.665 11.171 4.701 1.00 0.00 35 LYS A O 12
ATOM 12570 N N . GLY A 1 36 ? 7.843 9.511 3.715 1.00 0.00 36 GLY A N 12
ATOM 12571 C CA . GLY A 1 36 ? 7.358 8.480 4.617 1.00 0.00 36 GLY A CA 12
ATOM 12572 C C . GLY A 1 36 ? 6.093 7.819 4.065 1.00 0.00 36 GLY A C 12
ATOM 12573 O O . GLY A 1 36 ? 5.623 6.821 4.609 1.00 0.00 36 GLY A O 12
ATOM 12577 N N . ARG A 1 37 ? 5.579 8.403 2.992 1.00 0.00 37 ARG A N 12
ATOM 12578 C CA . ARG A 1 37 ? 4.378 7.883 2.361 1.00 0.00 37 ARG A CA 12
ATOM 12579 C C . ARG A 1 37 ? 4.628 6.472 1.826 1.00 0.00 37 ARG A C 12
ATOM 12580 O O . ARG A 1 37 ? 5.559 6.254 1.051 1.00 0.00 37 ARG A O 12
ATOM 12601 N N . ILE A 1 38 ? 3.781 5.550 2.260 1.00 0.00 38 ILE A N 12
ATOM 12602 C CA . ILE A 1 38 ? 3.898 4.166 1.834 1.00 0.00 38 ILE A CA 12
ATOM 12603 C C . ILE A 1 38 ? 2.640 3.767 1.060 1.00 0.00 38 ILE A C 12
ATOM 12604 O O . ILE A 1 38 ? 1.524 3.982 1.529 1.00 0.00 38 ILE A O 12
ATOM 12620 N N . LEU A 1 39 ? 2.863 3.191 -0.113 1.00 0.00 39 LEU A N 12
ATOM 12621 C CA . LEU A 1 39 ? 1.761 2.760 -0.956 1.00 0.00 39 LEU A CA 12
ATOM 12622 C C . LEU A 1 39 ? 2.140 1.451 -1.652 1.00 0.00 39 LEU A C 12
ATOM 12623 O O . LEU A 1 39 ? 3.297 1.251 -2.019 1.00 0.00 39 LEU A O 12
ATOM 12639 N N . THR A 1 40 ? 1.143 0.593 -1.812 1.00 0.00 40 THR A N 12
ATOM 12640 C CA . THR A 1 40 ? 1.356 -0.691 -2.458 1.00 0.00 40 THR A CA 12
ATOM 12641 C C . THR A 1 40 ? 0.863 -0.649 -3.906 1.00 0.00 40 THR A C 12
ATOM 12642 O O . THR A 1 40 ? -0.175 -0.056 -4.194 1.00 0.00 40 THR A O 12
ATOM 12653 N N . ARG A 1 41 ? 1.631 -1.285 -4.777 1.00 0.00 41 ARG A N 12
ATOM 12654 C CA . ARG A 1 41 ? 1.285 -1.328 -6.188 1.00 0.00 41 ARG A CA 12
ATOM 12655 C C . ARG A 1 41 ? 1.610 -2.704 -6.773 1.00 0.00 41 ARG A C 12
ATOM 12656 O O . ARG A 1 41 ? 2.447 -3.429 -6.236 1.00 0.00 41 ARG A O 12
ATOM 12677 N N . ASN A 1 42 ? 0.931 -3.023 -7.865 1.00 0.00 42 ASN A N 12
ATOM 12678 C CA . ASN A 1 42 ? 1.137 -4.299 -8.528 1.00 0.00 42 ASN A CA 12
ATOM 12679 C C . ASN A 1 42 ? 2.317 -4.182 -9.495 1.00 0.00 42 ASN A C 12
ATOM 12680 O O . ASN A 1 42 ? 2.300 -3.353 -10.403 1.00 0.00 42 ASN A O 12
ATOM 12691 N N . VAL A 1 43 ? 3.314 -5.025 -9.266 1.00 0.00 43 VAL A N 12
ATOM 12692 C CA . VAL A 1 43 ? 4.500 -5.026 -10.106 1.00 0.00 43 VAL A CA 12
ATOM 12693 C C . VAL A 1 43 ? 4.712 -6.429 -10.679 1.00 0.00 43 VAL A C 12
ATOM 12694 O O . VAL A 1 43 ? 4.674 -7.416 -9.946 1.00 0.00 43 VAL A O 12
ATOM 12707 N N . MET A 1 44 ? 4.931 -6.472 -11.985 1.00 0.00 44 MET A N 12
ATOM 12708 C CA . MET A 1 44 ? 5.149 -7.737 -12.666 1.00 0.00 44 MET A CA 12
ATOM 12709 C C . MET A 1 44 ? 6.641 -8.070 -12.740 1.00 0.00 44 MET A C 12
ATOM 12710 O O . MET A 1 44 ? 7.421 -7.315 -13.318 1.00 0.00 44 MET A O 12
ATOM 12724 N N . GLY A 1 45 ? 6.992 -9.201 -12.147 1.00 0.00 45 GLY A N 12
ATOM 12725 C CA . GLY A 1 45 ? 8.377 -9.643 -12.139 1.00 0.00 45 GLY A CA 12
ATOM 12726 C C . GLY A 1 45 ? 8.883 -9.833 -10.708 1.00 0.00 45 GLY A C 12
ATOM 12727 O O . GLY A 1 45 ? 8.229 -9.416 -9.753 1.00 0.00 45 GLY A O 12
ATOM 12731 N N . PRO A 1 46 ? 10.074 -10.481 -10.601 1.00 0.00 46 PRO A N 12
ATOM 12732 C CA . PRO A 1 46 ? 10.676 -10.732 -9.302 1.00 0.00 46 PRO A CA 12
ATOM 12733 C C . PRO A 1 46 ? 11.280 -9.452 -8.722 1.00 0.00 46 PRO A C 12
ATOM 12734 O O . PRO A 1 46 ? 12.441 -9.137 -8.979 1.00 0.00 46 PRO A O 12
ATOM 12745 N N . ILE A 1 47 ? 10.466 -8.748 -7.949 1.00 0.00 47 ILE A N 12
ATOM 12746 C CA . ILE A 1 47 ? 10.905 -7.510 -7.330 1.00 0.00 47 ILE A CA 12
ATOM 12747 C C . ILE A 1 47 ? 10.663 -7.584 -5.821 1.00 0.00 47 ILE A C 12
ATOM 12748 O O . ILE A 1 47 ? 9.539 -7.823 -5.380 1.00 0.00 47 ILE A O 12
ATOM 12764 N N . ARG A 1 48 ? 11.734 -7.377 -5.070 1.00 0.00 48 ARG A N 12
ATOM 12765 C CA . ARG A 1 48 ? 11.652 -7.418 -3.620 1.00 0.00 48 ARG A CA 12
ATOM 12766 C C . ARG A 1 48 ? 12.277 -6.158 -3.017 1.00 0.00 48 ARG A C 12
ATOM 12767 O O . ARG A 1 48 ? 13.006 -5.437 -3.696 1.00 0.00 48 ARG A O 12
ATOM 12788 N N . GLU A 1 49 ? 11.970 -5.933 -1.748 1.00 0.00 49 GLU A N 12
ATOM 12789 C CA . GLU A 1 49 ? 12.493 -4.773 -1.046 1.00 0.00 49 GLU A CA 12
ATOM 12790 C C . GLU A 1 49 ? 13.907 -4.451 -1.533 1.00 0.00 49 GLU A C 12
ATOM 12791 O O . GLU A 1 49 ? 14.744 -5.344 -1.657 1.00 0.00 49 GLU A O 12
ATOM 12803 N N . GLY A 1 50 ? 14.130 -3.172 -1.797 1.00 0.00 50 GLY A N 12
ATOM 12804 C CA . GLY A 1 50 ? 15.428 -2.720 -2.269 1.00 0.00 50 GLY A CA 12
ATOM 12805 C C . GLY A 1 50 ? 15.326 -2.135 -3.678 1.00 0.00 50 GLY A C 12
ATOM 12806 O O . GLY A 1 50 ? 16.187 -1.362 -4.098 1.00 0.00 50 GLY A O 12
ATOM 12810 N N . ASP A 1 51 ? 14.267 -2.525 -4.372 1.00 0.00 51 ASP A N 12
ATOM 12811 C CA . ASP A 1 51 ? 14.041 -2.048 -5.726 1.00 0.00 51 ASP A CA 12
ATOM 12812 C C . ASP A 1 51 ? 13.551 -0.600 -5.677 1.00 0.00 51 ASP A C 12
ATOM 12813 O O . ASP A 1 51 ? 13.194 -0.097 -4.613 1.00 0.00 51 ASP A O 12
ATOM 12822 N N . ILE A 1 52 ? 13.550 0.030 -6.843 1.00 0.00 52 ILE A N 12
ATOM 12823 C CA . ILE A 1 52 ? 13.110 1.411 -6.946 1.00 0.00 52 ILE A CA 12
ATOM 12824 C C . ILE A 1 52 ? 11.690 1.448 -7.515 1.00 0.00 52 ILE A C 12
ATOM 12825 O O . ILE A 1 52 ? 11.344 0.647 -8.383 1.00 0.00 52 ILE A O 12
ATOM 12841 N N . LEU A 1 53 ? 10.906 2.386 -7.004 1.00 0.00 53 LEU A N 12
ATOM 12842 C CA . LEU A 1 53 ? 9.532 2.537 -7.451 1.00 0.00 53 LEU A CA 12
ATOM 12843 C C . LEU A 1 53 ? 9.209 4.026 -7.598 1.00 0.00 53 LEU A C 12
ATOM 12844 O O . LEU A 1 53 ? 9.919 4.874 -7.061 1.00 0.00 53 LEU A O 12
ATOM 12860 N N . MET A 1 54 ? 8.137 4.297 -8.329 1.00 0.00 54 MET A N 12
ATOM 12861 C CA . MET A 1 54 ? 7.712 5.668 -8.553 1.00 0.00 54 MET A CA 12
ATOM 12862 C C . MET A 1 54 ? 6.359 5.937 -7.892 1.00 0.00 54 MET A C 12
ATOM 12863 O O . MET A 1 54 ? 5.391 5.218 -8.134 1.00 0.00 54 MET A O 12
ATOM 12877 N N . LEU A 1 55 ? 6.335 6.976 -7.070 1.00 0.00 55 LEU A N 12
ATOM 12878 C CA . LEU A 1 55 ? 5.116 7.350 -6.372 1.00 0.00 55 LEU A CA 12
ATOM 12879 C C . LEU A 1 55 ? 4.465 8.534 -7.089 1.00 0.00 55 LEU A C 12
ATOM 12880 O O . LEU A 1 55 ? 4.984 9.649 -7.050 1.00 0.00 55 LEU A O 12
ATOM 12896 N N . LEU A 1 56 ? 3.339 8.252 -7.727 1.00 0.00 56 LEU A N 12
ATOM 12897 C CA . LEU A 1 56 ? 2.612 9.280 -8.452 1.00 0.00 56 LEU A CA 12
ATOM 12898 C C . LEU A 1 56 ? 1.370 9.680 -7.654 1.00 0.00 56 LEU A C 12
ATOM 12899 O O . LEU A 1 56 ? 0.713 8.830 -7.054 1.00 0.00 56 LEU A O 12
ATOM 12915 N N . ASP A 1 57 ? 1.085 10.974 -7.671 1.00 0.00 57 ASP A N 12
ATOM 12916 C CA . ASP A 1 57 ? -0.067 11.496 -6.956 1.00 0.00 57 ASP A CA 12
ATOM 12917 C C . ASP A 1 57 ? -1.318 10.723 -7.379 1.00 0.00 57 ASP A C 12
ATOM 12918 O O . ASP A 1 57 ? -1.662 10.691 -8.559 1.00 0.00 57 ASP A O 12
ATOM 12927 N N . THR A 1 58 ? -1.964 10.120 -6.392 1.00 0.00 58 THR A N 12
ATOM 12928 C CA . THR A 1 58 ? -3.169 9.349 -6.646 1.00 0.00 58 THR A CA 12
ATOM 12929 C C . THR A 1 58 ? -4.412 10.183 -6.330 1.00 0.00 58 THR A C 12
ATOM 12930 O O . THR A 1 58 ? -4.658 10.522 -5.173 1.00 0.00 58 THR A O 12
ATOM 12941 N N . ILE A 1 59 ? -5.162 10.490 -7.378 1.00 0.00 59 ILE A N 12
ATOM 12942 C CA . ILE A 1 59 ? -6.374 11.278 -7.226 1.00 0.00 59 ILE A CA 12
ATOM 12943 C C . ILE A 1 59 ? -7.456 10.419 -6.568 1.00 0.00 59 ILE A C 12
ATOM 12944 O O . ILE A 1 59 ? -7.560 9.226 -6.846 1.00 0.00 59 ILE A O 12
ATOM 12960 N N . ARG A 1 60 ? -8.234 11.061 -5.708 1.00 0.00 60 ARG A N 12
ATOM 12961 C CA . ARG A 1 60 ? -9.304 10.371 -5.009 1.00 0.00 60 ARG A CA 12
ATOM 12962 C C . ARG A 1 60 ? -10.580 10.375 -5.854 1.00 0.00 60 ARG A C 12
ATOM 12963 O O . ARG A 1 60 ? -10.913 11.382 -6.476 1.00 0.00 60 ARG A O 12
ATOM 12984 N N . GLU A 1 61 ? -11.258 9.237 -5.849 1.00 0.00 61 GLU A N 12
ATOM 12985 C CA . GLU A 1 61 ? -12.489 9.097 -6.607 1.00 0.00 61 GLU A CA 12
ATOM 12986 C C . GLU A 1 61 ? -13.649 9.763 -5.864 1.00 0.00 61 GLU A C 12
ATOM 12987 O O . GLU A 1 61 ? -13.748 9.663 -4.642 1.00 0.00 61 GLU A O 12
ATOM 12999 N N . ALA A 1 62 ? -14.498 10.430 -6.633 1.00 0.00 62 ALA A N 12
ATOM 13000 C CA . ALA A 1 62 ? -15.646 11.113 -6.064 1.00 0.00 62 ALA A CA 12
ATOM 13001 C C . ALA A 1 62 ? -16.841 10.157 -6.036 1.00 0.00 62 ALA A C 12
ATOM 13002 O O . ALA A 1 62 ? -17.207 9.586 -7.062 1.00 0.00 62 ALA A O 12
ATOM 13009 N N . LYS A 1 63 ? -17.415 10.012 -4.851 1.00 0.00 63 LYS A N 12
ATOM 13010 C CA . LYS A 1 63 ? -18.560 9.135 -4.676 1.00 0.00 63 LYS A CA 12
ATOM 13011 C C . LYS A 1 63 ? -19.846 9.926 -4.928 1.00 0.00 63 LYS A C 12
ATOM 13012 O O . LYS A 1 63 ? -20.039 10.999 -4.360 1.00 0.00 63 LYS A O 12
ATOM 13031 N N . GLU A 1 64 ? -20.691 9.364 -5.780 1.00 0.00 64 GLU A N 12
ATOM 13032 C CA . GLU A 1 64 ? -21.952 10.003 -6.113 1.00 0.00 64 GLU A CA 12
ATOM 13033 C C . GLU A 1 64 ? -23.106 9.316 -5.379 1.00 0.00 64 GLU A C 12
ATOM 13034 O O . GLU A 1 64 ? -23.372 8.136 -5.601 1.00 0.00 64 GLU A O 12
ATOM 13046 N N . ILE A 1 65 ? -23.760 10.085 -4.521 1.00 0.00 65 ILE A N 12
ATOM 13047 C CA . ILE A 1 65 ? -24.878 9.565 -3.753 1.00 0.00 65 ILE A CA 12
ATOM 13048 C C . ILE A 1 65 ? -26.153 9.653 -4.594 1.00 0.00 65 ILE A C 12
ATOM 13049 O O . ILE A 1 65 ? -26.428 10.684 -5.205 1.00 0.00 65 ILE A O 12
ATOM 13065 N N . ARG A 1 66 ? -26.898 8.557 -4.599 1.00 0.00 66 ARG A N 12
ATOM 13066 C CA . ARG A 1 66 ? -28.137 8.497 -5.355 1.00 0.00 66 ARG A CA 12
ATOM 13067 C C . ARG A 1 66 ? -29.297 9.036 -4.516 1.00 0.00 66 ARG A C 12
ATOM 13068 O O . ARG A 1 66 ? -29.556 8.545 -3.419 1.00 0.00 66 ARG A O 12
ATOM 13089 N N . THR A 1 67 ? -29.965 10.041 -5.065 1.00 0.00 67 THR A N 12
ATOM 13090 C CA . THR A 1 67 ? -31.092 10.652 -4.380 1.00 0.00 67 THR A CA 12
ATOM 13091 C C . THR A 1 67 ? -32.399 10.323 -5.105 1.00 0.00 67 THR A C 12
ATOM 13092 O O . THR A 1 67 ? -32.416 10.182 -6.327 1.00 0.00 67 THR A O 12
ATOM 13103 N N . PRO A 1 68 ? -33.489 10.207 -4.301 1.00 0.00 68 PRO A N 12
ATOM 13104 C CA . PRO A 1 68 ? -34.797 9.897 -4.852 1.00 0.00 68 PRO A CA 12
ATOM 13105 C C . PRO A 1 68 ? -35.400 11.117 -5.552 1.00 0.00 68 PRO A C 12
ATOM 13106 O O . PRO A 1 68 ? -35.692 12.124 -4.909 1.00 0.00 68 PRO A O 12
ATOM 13117 N N . MET A 1 1 ? 11.788 12.968 -12.417 1.00 0.00 1 MET A N 13
ATOM 13118 C CA . MET A 1 1 ? 10.465 13.558 -12.536 1.00 0.00 1 MET A CA 13
ATOM 13119 C C . MET A 1 1 ? 9.881 13.877 -11.158 1.00 0.00 1 MET A C 13
ATOM 13120 O O . MET A 1 1 ? 10.147 13.169 -10.188 1.00 0.00 1 MET A O 13
ATOM 13133 N N . ASP A 1 2 ? 9.097 14.944 -11.116 1.00 0.00 2 ASP A N 13
ATOM 13134 C CA . ASP A 1 2 ? 8.473 15.365 -9.873 1.00 0.00 2 ASP A CA 13
ATOM 13135 C C . ASP A 1 2 ? 7.184 14.570 -9.659 1.00 0.00 2 ASP A C 13
ATOM 13136 O O . ASP A 1 2 ? 6.824 14.258 -8.525 1.00 0.00 2 ASP A O 13
ATOM 13145 N N . ASP A 1 3 ? 6.524 14.264 -10.766 1.00 0.00 3 ASP A N 13
ATOM 13146 C CA . ASP A 1 3 ? 5.283 13.511 -10.714 1.00 0.00 3 ASP A CA 13
ATOM 13147 C C . ASP A 1 3 ? 5.419 12.381 -9.691 1.00 0.00 3 ASP A C 13
ATOM 13148 O O . ASP A 1 3 ? 4.630 12.291 -8.752 1.00 0.00 3 ASP A O 13
ATOM 13157 N N . ALA A 1 4 ? 6.427 11.548 -9.908 1.00 0.00 4 ALA A N 13
ATOM 13158 C CA . ALA A 1 4 ? 6.677 10.428 -9.016 1.00 0.00 4 ALA A CA 13
ATOM 13159 C C . ALA A 1 4 ? 7.957 10.691 -8.221 1.00 0.00 4 ALA A C 13
ATOM 13160 O O . ALA A 1 4 ? 8.904 11.280 -8.740 1.00 0.00 4 ALA A O 13
ATOM 13167 N N . THR A 1 5 ? 7.945 10.241 -6.975 1.00 0.00 5 THR A N 13
ATOM 13168 C CA . THR A 1 5 ? 9.094 10.420 -6.103 1.00 0.00 5 THR A CA 13
ATOM 13169 C C . THR A 1 5 ? 9.934 9.142 -6.060 1.00 0.00 5 THR A C 13
ATOM 13170 O O . THR A 1 5 ? 9.394 8.038 -6.093 1.00 0.00 5 THR A O 13
ATOM 13181 N N . PRO A 1 6 ? 11.277 9.340 -5.984 1.00 0.00 6 PRO A N 13
ATOM 13182 C CA . PRO A 1 6 ? 12.198 8.217 -5.935 1.00 0.00 6 PRO A CA 13
ATOM 13183 C C . PRO A 1 6 ? 12.183 7.555 -4.556 1.00 0.00 6 PRO A C 13
ATOM 13184 O O . PRO A 1 6 ? 12.630 8.146 -3.575 1.00 0.00 6 PRO A O 13
ATOM 13195 N N . ALA A 1 7 ? 11.663 6.336 -4.526 1.00 0.00 7 ALA A N 13
ATOM 13196 C CA . ALA A 1 7 ? 11.583 5.587 -3.283 1.00 0.00 7 ALA A CA 13
ATOM 13197 C C . ALA A 1 7 ? 12.156 4.185 -3.500 1.00 0.00 7 ALA A C 13
ATOM 13198 O O . ALA A 1 7 ? 12.191 3.693 -4.627 1.00 0.00 7 ALA A O 13
ATOM 13205 N N . GLU A 1 8 ? 12.592 3.583 -2.404 1.00 0.00 8 GLU A N 13
ATOM 13206 C CA . GLU A 1 8 ? 13.162 2.247 -2.460 1.00 0.00 8 GLU A CA 13
ATOM 13207 C C . GLU A 1 8 ? 12.246 1.249 -1.750 1.00 0.00 8 GLU A C 13
ATOM 13208 O O . GLU A 1 8 ? 11.792 1.502 -0.635 1.00 0.00 8 GLU A O 13
ATOM 13220 N N . VAL A 1 9 ? 12.001 0.135 -2.425 1.00 0.00 9 VAL A N 13
ATOM 13221 C CA . VAL A 1 9 ? 11.148 -0.902 -1.872 1.00 0.00 9 VAL A CA 13
ATOM 13222 C C . VAL A 1 9 ? 11.597 -1.220 -0.445 1.00 0.00 9 VAL A C 13
ATOM 13223 O O . VAL A 1 9 ? 12.792 -1.342 -0.179 1.00 0.00 9 VAL A O 13
ATOM 13236 N N . ILE A 1 10 ? 10.616 -1.346 0.437 1.00 0.00 10 ILE A N 13
ATOM 13237 C CA . ILE A 1 10 ? 10.896 -1.647 1.830 1.00 0.00 10 ILE A CA 13
ATOM 13238 C C . ILE A 1 10 ? 10.301 -3.012 2.182 1.00 0.00 10 ILE A C 13
ATOM 13239 O O . ILE A 1 10 ? 10.928 -3.805 2.883 1.00 0.00 10 ILE A O 13
ATOM 13255 N N . GLU A 1 11 ? 9.098 -3.246 1.678 1.00 0.00 11 GLU A N 13
ATOM 13256 C CA . GLU A 1 11 ? 8.412 -4.502 1.930 1.00 0.00 11 GLU A CA 13
ATOM 13257 C C . GLU A 1 11 ? 7.884 -5.090 0.620 1.00 0.00 11 GLU A C 13
ATOM 13258 O O . GLU A 1 11 ? 7.574 -4.353 -0.315 1.00 0.00 11 GLU A O 13
ATOM 13270 N N . VAL A 1 12 ? 7.798 -6.412 0.594 1.00 0.00 12 VAL A N 13
ATOM 13271 C CA . VAL A 1 12 ? 7.313 -7.107 -0.586 1.00 0.00 12 VAL A CA 13
ATOM 13272 C C . VAL A 1 12 ? 6.109 -7.971 -0.205 1.00 0.00 12 VAL A C 13
ATOM 13273 O O . VAL A 1 12 ? 6.214 -8.843 0.657 1.00 0.00 12 VAL A O 13
ATOM 13286 N N . LEU A 1 13 ? 4.993 -7.699 -0.865 1.00 0.00 13 LEU A N 13
ATOM 13287 C CA . LEU A 1 13 ? 3.771 -8.441 -0.606 1.00 0.00 13 LEU A CA 13
ATOM 13288 C C . LEU A 1 13 ? 3.491 -9.381 -1.780 1.00 0.00 13 LEU A C 13
ATOM 13289 O O . LEU A 1 13 ? 3.074 -8.938 -2.849 1.00 0.00 13 LEU A O 13
ATOM 13305 N N . LYS A 1 14 ? 3.732 -10.662 -1.542 1.00 0.00 14 LYS A N 13
ATOM 13306 C CA . LYS A 1 14 ? 3.511 -11.668 -2.566 1.00 0.00 14 LYS A CA 13
ATOM 13307 C C . LYS A 1 14 ? 2.779 -12.863 -1.952 1.00 0.00 14 LYS A C 13
ATOM 13308 O O . LYS A 1 14 ? 2.783 -13.039 -0.735 1.00 0.00 14 LYS A O 13
ATOM 13327 N N . ARG A 1 15 ? 2.167 -13.652 -2.823 1.00 0.00 15 ARG A N 13
ATOM 13328 C CA . ARG A 1 15 ? 1.431 -14.825 -2.382 1.00 0.00 15 ARG A CA 13
ATOM 13329 C C . ARG A 1 15 ? 1.840 -16.048 -3.204 1.00 0.00 15 ARG A C 13
ATOM 13330 O O . ARG A 1 15 ? 1.599 -16.099 -4.409 1.00 0.00 15 ARG A O 13
ATOM 13351 N N . THR A 1 16 ? 2.451 -17.004 -2.520 1.00 0.00 16 THR A N 13
ATOM 13352 C CA . THR A 1 16 ? 2.896 -18.224 -3.173 1.00 0.00 16 THR A CA 13
ATOM 13353 C C . THR A 1 16 ? 2.055 -19.415 -2.707 1.00 0.00 16 THR A C 13
ATOM 13354 O O . THR A 1 16 ? 1.525 -19.408 -1.597 1.00 0.00 16 THR A O 13
ATOM 13365 N N . GLY A 1 17 ? 1.960 -20.408 -3.578 1.00 0.00 17 GLY A N 13
ATOM 13366 C CA . GLY A 1 17 ? 1.193 -21.603 -3.270 1.00 0.00 17 GLY A CA 13
ATOM 13367 C C . GLY A 1 17 ? 0.927 -22.425 -4.533 1.00 0.00 17 GLY A C 13
ATOM 13368 O O . GLY A 1 17 ? 1.583 -23.439 -4.768 1.00 0.00 17 GLY A O 13
ATOM 13372 N N . MET A 1 18 ? -0.036 -21.957 -5.313 1.00 0.00 18 MET A N 13
ATOM 13373 C CA . MET A 1 18 ? -0.397 -22.636 -6.546 1.00 0.00 18 MET A CA 13
ATOM 13374 C C . MET A 1 18 ? -0.550 -21.638 -7.696 1.00 0.00 18 MET A C 13
ATOM 13375 O O . MET A 1 18 ? 0.022 -21.829 -8.768 1.00 0.00 18 MET A O 13
ATOM 13389 N N . THR A 1 19 ? -1.326 -20.597 -7.434 1.00 0.00 19 THR A N 13
ATOM 13390 C CA . THR A 1 19 ? -1.562 -19.569 -8.434 1.00 0.00 19 THR A CA 13
ATOM 13391 C C . THR A 1 19 ? -0.794 -18.294 -8.081 1.00 0.00 19 THR A C 13
ATOM 13392 O O . THR A 1 19 ? -0.711 -17.919 -6.912 1.00 0.00 19 THR A O 13
ATOM 13403 N N . GLY A 1 20 ? -0.251 -17.664 -9.112 1.00 0.00 20 GLY A N 13
ATOM 13404 C CA . GLY A 1 20 ? 0.508 -16.439 -8.924 1.00 0.00 20 GLY A CA 13
ATOM 13405 C C . GLY A 1 20 ? 1.106 -15.956 -10.248 1.00 0.00 20 GLY A C 13
ATOM 13406 O O . GLY A 1 20 ? 2.100 -16.505 -10.721 1.00 0.00 20 GLY A O 13
ATOM 13410 N N . GLU A 1 21 ? 0.475 -14.935 -10.808 1.00 0.00 21 GLU A N 13
ATOM 13411 C CA . GLU A 1 21 ? 0.932 -14.372 -12.067 1.00 0.00 21 GLU A CA 13
ATOM 13412 C C . GLU A 1 21 ? 1.586 -13.009 -11.833 1.00 0.00 21 GLU A C 13
ATOM 13413 O O . GLU A 1 21 ? 2.701 -12.765 -12.292 1.00 0.00 21 GLU A O 13
ATOM 13425 N N . VAL A 1 22 ? 0.865 -12.157 -11.120 1.00 0.00 22 VAL A N 13
ATOM 13426 C CA . VAL A 1 22 ? 1.361 -10.825 -10.820 1.00 0.00 22 VAL A CA 13
ATOM 13427 C C . VAL A 1 22 ? 1.490 -10.663 -9.304 1.00 0.00 22 VAL A C 13
ATOM 13428 O O . VAL A 1 22 ? 0.634 -11.126 -8.551 1.00 0.00 22 VAL A O 13
ATOM 13441 N N . MET A 1 23 ? 2.567 -10.005 -8.900 1.00 0.00 23 MET A N 13
ATOM 13442 C CA . MET A 1 23 ? 2.819 -9.776 -7.488 1.00 0.00 23 MET A CA 13
ATOM 13443 C C . MET A 1 23 ? 2.943 -8.281 -7.188 1.00 0.00 23 MET A C 13
ATOM 13444 O O . MET A 1 23 ? 3.219 -7.485 -8.084 1.00 0.00 23 MET A O 13
ATOM 13458 N N . GLN A 1 24 ? 2.734 -7.944 -5.924 1.00 0.00 24 GLN A N 13
ATOM 13459 C CA . GLN A 1 24 ? 2.820 -6.559 -5.494 1.00 0.00 24 GLN A CA 13
ATOM 13460 C C . GLN A 1 24 ? 3.997 -6.371 -4.536 1.00 0.00 24 GLN A C 13
ATOM 13461 O O . GLN A 1 24 ? 4.455 -7.329 -3.915 1.00 0.00 24 GLN A O 13
ATOM 13475 N N . VAL A 1 25 ? 4.454 -5.131 -4.446 1.00 0.00 25 VAL A N 13
ATOM 13476 C CA . VAL A 1 25 ? 5.570 -4.806 -3.574 1.00 0.00 25 VAL A CA 13
ATOM 13477 C C . VAL A 1 25 ? 5.243 -3.535 -2.786 1.00 0.00 25 VAL A C 13
ATOM 13478 O O . VAL A 1 25 ? 4.488 -2.686 -3.257 1.00 0.00 25 VAL A O 13
ATOM 13491 N N . LYS A 1 26 ? 5.827 -3.446 -1.600 1.00 0.00 26 LYS A N 13
ATOM 13492 C CA . LYS A 1 26 ? 5.607 -2.293 -0.743 1.00 0.00 26 LYS A CA 13
ATOM 13493 C C . LYS A 1 26 ? 6.855 -1.408 -0.756 1.00 0.00 26 LYS A C 13
ATOM 13494 O O . LYS A 1 26 ? 7.951 -1.870 -0.443 1.00 0.00 26 LYS A O 13
ATOM 13513 N N . CYS A 1 27 ? 6.646 -0.152 -1.121 1.00 0.00 27 CYS A N 13
ATOM 13514 C CA . CYS A 1 27 ? 7.740 0.802 -1.179 1.00 0.00 27 CYS A CA 13
ATOM 13515 C C . CYS A 1 27 ? 7.334 2.048 -0.389 1.00 0.00 27 CYS A C 13
ATOM 13516 O O . CYS A 1 27 ? 6.204 2.521 -0.506 1.00 0.00 27 CYS A O 13
ATOM 13524 N N . ARG A 1 28 ? 8.277 2.544 0.398 1.00 0.00 28 ARG A N 13
ATOM 13525 C CA . ARG A 1 28 ? 8.031 3.726 1.207 1.00 0.00 28 ARG A CA 13
ATOM 13526 C C . ARG A 1 28 ? 8.784 4.928 0.634 1.00 0.00 28 ARG A C 13
ATOM 13527 O O . ARG A 1 28 ? 9.935 4.804 0.219 1.00 0.00 28 ARG A O 13
ATOM 13548 N N . ILE A 1 29 ? 8.103 6.065 0.629 1.00 0.00 29 ILE A N 13
ATOM 13549 C CA . ILE A 1 29 ? 8.693 7.288 0.113 1.00 0.00 29 ILE A CA 13
ATOM 13550 C C . ILE A 1 29 ? 10.016 7.555 0.834 1.00 0.00 29 ILE A C 13
ATOM 13551 O O . ILE A 1 29 ? 10.111 7.383 2.048 1.00 0.00 29 ILE A O 13
ATOM 13567 N N . LEU A 1 30 ? 11.004 7.970 0.055 1.00 0.00 30 LEU A N 13
ATOM 13568 C CA . LEU A 1 30 ? 12.318 8.261 0.604 1.00 0.00 30 LEU A CA 13
ATOM 13569 C C . LEU A 1 30 ? 12.533 9.776 0.623 1.00 0.00 30 LEU A C 13
ATOM 13570 O O . LEU A 1 30 ? 13.388 10.276 1.353 1.00 0.00 30 LEU A O 13
ATOM 13586 N N . ASP A 1 31 ? 11.742 10.464 -0.187 1.00 0.00 31 ASP A N 13
ATOM 13587 C CA . ASP A 1 31 ? 11.835 11.912 -0.273 1.00 0.00 31 ASP A CA 13
ATOM 13588 C C . ASP A 1 31 ? 10.590 12.458 -0.974 1.00 0.00 31 ASP A C 13
ATOM 13589 O O . ASP A 1 31 ? 10.132 11.891 -1.965 1.00 0.00 31 ASP A O 13
ATOM 13598 N N . GLY A 1 32 ? 10.077 13.553 -0.432 1.00 0.00 32 GLY A N 13
ATOM 13599 C CA . GLY A 1 32 ? 8.893 14.182 -0.993 1.00 0.00 32 GLY A CA 13
ATOM 13600 C C . GLY A 1 32 ? 8.105 14.927 0.086 1.00 0.00 32 GLY A C 13
ATOM 13601 O O . GLY A 1 32 ? 8.426 14.834 1.270 1.00 0.00 32 GLY A O 13
ATOM 13605 N N . ARG A 1 33 ? 7.088 15.649 -0.362 1.00 0.00 33 ARG A N 13
ATOM 13606 C CA . ARG A 1 33 ? 6.251 16.410 0.550 1.00 0.00 33 ARG A CA 13
ATOM 13607 C C . ARG A 1 33 ? 5.548 15.471 1.533 1.00 0.00 33 ARG A C 13
ATOM 13608 O O . ARG A 1 33 ? 5.072 15.907 2.580 1.00 0.00 33 ARG A O 13
ATOM 13629 N N . ASP A 1 34 ? 5.503 14.201 1.159 1.00 0.00 34 ASP A N 13
ATOM 13630 C CA . ASP A 1 34 ? 4.865 13.197 1.994 1.00 0.00 34 ASP A CA 13
ATOM 13631 C C . ASP A 1 34 ? 5.935 12.278 2.587 1.00 0.00 34 ASP A C 13
ATOM 13632 O O . ASP A 1 34 ? 5.615 11.262 3.202 1.00 0.00 34 ASP A O 13
ATOM 13641 N N . LYS A 1 35 ? 7.185 12.668 2.382 1.00 0.00 35 LYS A N 13
ATOM 13642 C CA . LYS A 1 35 ? 8.304 11.893 2.888 1.00 0.00 35 LYS A CA 13
ATOM 13643 C C . LYS A 1 35 ? 7.796 10.893 3.930 1.00 0.00 35 LYS A C 13
ATOM 13644 O O . LYS A 1 35 ? 7.338 11.287 5.002 1.00 0.00 35 LYS A O 13
ATOM 13663 N N . GLY A 1 36 ? 7.895 9.620 3.579 1.00 0.00 36 GLY A N 13
ATOM 13664 C CA . GLY A 1 36 ? 7.451 8.561 4.470 1.00 0.00 36 GLY A CA 13
ATOM 13665 C C . GLY A 1 36 ? 6.193 7.879 3.928 1.00 0.00 36 GLY A C 13
ATOM 13666 O O . GLY A 1 36 ? 5.768 6.850 4.449 1.00 0.00 36 GLY A O 13
ATOM 13670 N N . ARG A 1 37 ? 5.634 8.481 2.889 1.00 0.00 37 ARG A N 13
ATOM 13671 C CA . ARG A 1 37 ? 4.433 7.945 2.270 1.00 0.00 37 ARG A CA 13
ATOM 13672 C C . ARG A 1 37 ? 4.711 6.559 1.685 1.00 0.00 37 ARG A C 13
ATOM 13673 O O . ARG A 1 37 ? 5.690 6.371 0.964 1.00 0.00 37 ARG A O 13
ATOM 13694 N N . ILE A 1 38 ? 3.833 5.624 2.017 1.00 0.00 38 ILE A N 13
ATOM 13695 C CA . ILE A 1 38 ? 3.972 4.261 1.533 1.00 0.00 38 ILE A CA 13
ATOM 13696 C C . ILE A 1 38 ? 2.753 3.900 0.681 1.00 0.00 38 ILE A C 13
ATOM 13697 O O . ILE A 1 38 ? 1.623 4.228 1.039 1.00 0.00 38 ILE A O 13
ATOM 13713 N N . LEU A 1 39 ? 3.024 3.230 -0.429 1.00 0.00 39 LEU A N 13
ATOM 13714 C CA . LEU A 1 39 ? 1.964 2.821 -1.334 1.00 0.00 39 LEU A CA 13
ATOM 13715 C C . LEU A 1 39 ? 2.226 1.390 -1.806 1.00 0.00 39 LEU A C 13
ATOM 13716 O O . LEU A 1 39 ? 3.367 0.931 -1.804 1.00 0.00 39 LEU A O 13
ATOM 13732 N N . THR A 1 40 ? 1.150 0.724 -2.200 1.00 0.00 40 THR A N 13
ATOM 13733 C CA . THR A 1 40 ? 1.250 -0.646 -2.674 1.00 0.00 40 THR A CA 13
ATOM 13734 C C . THR A 1 40 ? 0.686 -0.762 -4.091 1.00 0.00 40 THR A C 13
ATOM 13735 O O . THR A 1 40 ? -0.383 -0.228 -4.384 1.00 0.00 40 THR A O 13
ATOM 13746 N N . ARG A 1 41 ? 1.429 -1.464 -4.934 1.00 0.00 41 ARG A N 13
ATOM 13747 C CA . ARG A 1 41 ? 1.017 -1.657 -6.314 1.00 0.00 41 ARG A CA 13
ATOM 13748 C C . ARG A 1 41 ? 1.410 -3.055 -6.794 1.00 0.00 41 ARG A C 13
ATOM 13749 O O . ARG A 1 41 ? 2.392 -3.625 -6.322 1.00 0.00 41 ARG A O 13
ATOM 13770 N N . ASN A 1 42 ? 0.622 -3.568 -7.728 1.00 0.00 42 ASN A N 13
ATOM 13771 C CA . ASN A 1 42 ? 0.875 -4.889 -8.278 1.00 0.00 42 ASN A CA 13
ATOM 13772 C C . ASN A 1 42 ? 1.774 -4.761 -9.509 1.00 0.00 42 ASN A C 13
ATOM 13773 O O . ASN A 1 42 ? 1.424 -4.078 -10.470 1.00 0.00 42 ASN A O 13
ATOM 13784 N N . VAL A 1 43 ? 2.917 -5.428 -9.440 1.00 0.00 43 VAL A N 13
ATOM 13785 C CA . VAL A 1 43 ? 3.870 -5.397 -10.536 1.00 0.00 43 VAL A CA 13
ATOM 13786 C C . VAL A 1 43 ? 4.422 -6.805 -10.767 1.00 0.00 43 VAL A C 13
ATOM 13787 O O . VAL A 1 43 ? 4.823 -7.481 -9.820 1.00 0.00 43 VAL A O 13
ATOM 13800 N N . MET A 1 44 ? 4.424 -7.206 -12.029 1.00 0.00 44 MET A N 13
ATOM 13801 C CA . MET A 1 44 ? 4.921 -8.522 -12.396 1.00 0.00 44 MET A CA 13
ATOM 13802 C C . MET A 1 44 ? 6.436 -8.496 -12.610 1.00 0.00 44 MET A C 13
ATOM 13803 O O . MET A 1 44 ? 6.942 -7.694 -13.393 1.00 0.00 44 MET A O 13
ATOM 13817 N N . GLY A 1 45 ? 7.116 -9.384 -11.900 1.00 0.00 45 GLY A N 13
ATOM 13818 C CA . GLY A 1 45 ? 8.563 -9.473 -12.003 1.00 0.00 45 GLY A CA 13
ATOM 13819 C C . GLY A 1 45 ? 9.198 -9.682 -10.626 1.00 0.00 45 GLY A C 13
ATOM 13820 O O . GLY A 1 45 ? 8.590 -9.369 -9.604 1.00 0.00 45 GLY A O 13
ATOM 13824 N N . PRO A 1 46 ? 10.446 -10.224 -10.646 1.00 0.00 46 PRO A N 13
ATOM 13825 C CA . PRO A 1 46 ? 11.170 -10.478 -9.412 1.00 0.00 46 PRO A CA 13
ATOM 13826 C C . PRO A 1 46 ? 11.707 -9.177 -8.813 1.00 0.00 46 PRO A C 13
ATOM 13827 O O . PRO A 1 46 ? 12.837 -8.780 -9.093 1.00 0.00 46 PRO A O 13
ATOM 13838 N N . ILE A 1 47 ? 10.871 -8.548 -8.000 1.00 0.00 47 ILE A N 13
ATOM 13839 C CA . ILE A 1 47 ? 11.247 -7.299 -7.359 1.00 0.00 47 ILE A CA 13
ATOM 13840 C C . ILE A 1 47 ? 11.053 -7.428 -5.847 1.00 0.00 47 ILE A C 13
ATOM 13841 O O . ILE A 1 47 ? 9.963 -7.760 -5.384 1.00 0.00 47 ILE A O 13
ATOM 13857 N N . ARG A 1 48 ? 12.128 -7.160 -5.120 1.00 0.00 48 ARG A N 13
ATOM 13858 C CA . ARG A 1 48 ? 12.090 -7.242 -3.670 1.00 0.00 48 ARG A CA 13
ATOM 13859 C C . ARG A 1 48 ? 12.611 -5.943 -3.051 1.00 0.00 48 ARG A C 13
ATOM 13860 O O . ARG A 1 48 ? 13.251 -5.141 -3.729 1.00 0.00 48 ARG A O 13
ATOM 13881 N N . GLU A 1 49 ? 12.317 -5.777 -1.769 1.00 0.00 49 GLU A N 13
ATOM 13882 C CA . GLU A 1 49 ? 12.748 -4.589 -1.051 1.00 0.00 49 GLU A CA 13
ATOM 13883 C C . GLU A 1 49 ? 14.168 -4.202 -1.470 1.00 0.00 49 GLU A C 13
ATOM 13884 O O . GLU A 1 49 ? 15.045 -5.058 -1.571 1.00 0.00 49 GLU A O 13
ATOM 13896 N N . GLY A 1 50 ? 14.350 -2.910 -1.704 1.00 0.00 50 GLY A N 13
ATOM 13897 C CA . GLY A 1 50 ? 15.648 -2.398 -2.110 1.00 0.00 50 GLY A CA 13
ATOM 13898 C C . GLY A 1 50 ? 15.593 -1.827 -3.528 1.00 0.00 50 GLY A C 13
ATOM 13899 O O . GLY A 1 50 ? 16.468 -1.061 -3.927 1.00 0.00 50 GLY A O 13
ATOM 13903 N N . ASP A 1 51 ? 14.555 -2.222 -4.251 1.00 0.00 51 ASP A N 13
ATOM 13904 C CA . ASP A 1 51 ? 14.374 -1.759 -5.616 1.00 0.00 51 ASP A CA 13
ATOM 13905 C C . ASP A 1 51 ? 13.727 -0.372 -5.598 1.00 0.00 51 ASP A C 13
ATOM 13906 O O . ASP A 1 51 ? 12.986 -0.041 -4.674 1.00 0.00 51 ASP A O 13
ATOM 13915 N N . ILE A 1 52 ? 14.031 0.401 -6.631 1.00 0.00 52 ILE A N 13
ATOM 13916 C CA . ILE A 1 52 ? 13.489 1.744 -6.745 1.00 0.00 52 ILE A CA 13
ATOM 13917 C C . ILE A 1 52 ? 12.115 1.679 -7.414 1.00 0.00 52 ILE A C 13
ATOM 13918 O O . ILE A 1 52 ? 11.923 0.935 -8.375 1.00 0.00 52 ILE A O 13
ATOM 13934 N N . LEU A 1 53 ? 11.194 2.467 -6.879 1.00 0.00 53 LEU A N 13
ATOM 13935 C CA . LEU A 1 53 ? 9.843 2.508 -7.413 1.00 0.00 53 LEU A CA 13
ATOM 13936 C C . LEU A 1 53 ? 9.380 3.964 -7.505 1.00 0.00 53 LEU A C 13
ATOM 13937 O O . LEU A 1 53 ? 9.941 4.840 -6.850 1.00 0.00 53 LEU A O 13
ATOM 13953 N N . MET A 1 54 ? 8.360 4.176 -8.324 1.00 0.00 54 MET A N 13
ATOM 13954 C CA . MET A 1 54 ? 7.815 5.510 -8.510 1.00 0.00 54 MET A CA 13
ATOM 13955 C C . MET A 1 54 ? 6.490 5.671 -7.761 1.00 0.00 54 MET A C 13
ATOM 13956 O O . MET A 1 54 ? 5.558 4.895 -7.967 1.00 0.00 54 MET A O 13
ATOM 13970 N N . LEU A 1 55 ? 6.449 6.683 -6.907 1.00 0.00 55 LEU A N 13
ATOM 13971 C CA . LEU A 1 55 ? 5.254 6.956 -6.127 1.00 0.00 55 LEU A CA 13
ATOM 13972 C C . LEU A 1 55 ? 4.493 8.123 -6.758 1.00 0.00 55 LEU A C 13
ATOM 13973 O O . LEU A 1 55 ? 4.944 9.267 -6.699 1.00 0.00 55 LEU A O 13
ATOM 13989 N N . LEU A 1 56 ? 3.353 7.795 -7.348 1.00 0.00 56 LEU A N 13
ATOM 13990 C CA . LEU A 1 56 ? 2.525 8.802 -7.989 1.00 0.00 56 LEU A CA 13
ATOM 13991 C C . LEU A 1 56 ? 1.307 9.090 -7.110 1.00 0.00 56 LEU A C 13
ATOM 13992 O O . LEU A 1 56 ? 0.723 8.174 -6.533 1.00 0.00 56 LEU A O 13
ATOM 14008 N N . ASP A 1 57 ? 0.958 10.366 -7.037 1.00 0.00 57 ASP A N 13
ATOM 14009 C CA . ASP A 1 57 ? -0.181 10.786 -6.238 1.00 0.00 57 ASP A CA 13
ATOM 14010 C C . ASP A 1 57 ? -1.430 10.035 -6.705 1.00 0.00 57 ASP A C 13
ATOM 14011 O O . ASP A 1 57 ? -1.797 10.100 -7.877 1.00 0.00 57 ASP A O 13
ATOM 14020 N N . THR A 1 58 ? -2.049 9.338 -5.763 1.00 0.00 58 THR A N 13
ATOM 14021 C CA . THR A 1 58 ? -3.249 8.576 -6.062 1.00 0.00 58 THR A CA 13
ATOM 14022 C C . THR A 1 58 ? -4.442 9.514 -6.260 1.00 0.00 58 THR A C 13
ATOM 14023 O O . THR A 1 58 ? -4.571 10.516 -5.559 1.00 0.00 58 THR A O 13
ATOM 14034 N N . ILE A 1 59 ? -5.283 9.155 -7.219 1.00 0.00 59 ILE A N 13
ATOM 14035 C CA . ILE A 1 59 ? -6.460 9.952 -7.518 1.00 0.00 59 ILE A CA 13
ATOM 14036 C C . ILE A 1 59 ? -7.648 9.423 -6.711 1.00 0.00 59 ILE A C 13
ATOM 14037 O O . ILE A 1 59 ? -8.074 8.285 -6.900 1.00 0.00 59 ILE A O 13
ATOM 14053 N N . ARG A 1 60 ? -8.148 10.275 -5.827 1.00 0.00 60 ARG A N 13
ATOM 14054 C CA . ARG A 1 60 ? -9.277 9.908 -4.990 1.00 0.00 60 ARG A CA 13
ATOM 14055 C C . ARG A 1 60 ? -10.592 10.250 -5.693 1.00 0.00 60 ARG A C 13
ATOM 14056 O O . ARG A 1 60 ? -10.805 11.392 -6.097 1.00 0.00 60 ARG A O 13
ATOM 14077 N N . GLU A 1 61 ? -11.441 9.240 -5.818 1.00 0.00 61 GLU A N 13
ATOM 14078 C CA . GLU A 1 61 ? -12.729 9.420 -6.465 1.00 0.00 61 GLU A CA 13
ATOM 14079 C C . GLU A 1 61 ? -13.844 9.482 -5.419 1.00 0.00 61 GLU A C 13
ATOM 14080 O O . GLU A 1 61 ? -13.689 8.974 -4.310 1.00 0.00 61 GLU A O 13
ATOM 14092 N N . ALA A 1 62 ? -14.944 10.108 -5.810 1.00 0.00 62 ALA A N 13
ATOM 14093 C CA . ALA A 1 62 ? -16.085 10.243 -4.920 1.00 0.00 62 ALA A CA 13
ATOM 14094 C C . ALA A 1 62 ? -16.679 8.860 -4.646 1.00 0.00 62 ALA A C 13
ATOM 14095 O O . ALA A 1 62 ? -16.694 8.001 -5.527 1.00 0.00 62 ALA A O 13
ATOM 14102 N N . LYS A 1 63 ? -17.153 8.687 -3.421 1.00 0.00 63 LYS A N 13
ATOM 14103 C CA . LYS A 1 63 ? -17.746 7.422 -3.020 1.00 0.00 63 LYS A CA 13
ATOM 14104 C C . LYS A 1 63 ? -19.243 7.444 -3.333 1.00 0.00 63 LYS A C 13
ATOM 14105 O O . LYS A 1 63 ? -19.974 8.297 -2.831 1.00 0.00 63 LYS A O 13
ATOM 14124 N N . GLU A 1 64 ? -19.656 6.496 -4.162 1.00 0.00 64 GLU A N 13
ATOM 14125 C CA . GLU A 1 64 ? -21.053 6.396 -4.548 1.00 0.00 64 GLU A CA 13
ATOM 14126 C C . GLU A 1 64 ? -21.724 5.231 -3.817 1.00 0.00 64 GLU A C 13
ATOM 14127 O O . GLU A 1 64 ? -21.055 4.283 -3.408 1.00 0.00 64 GLU A O 13
ATOM 14139 N N . ILE A 1 65 ? -23.036 5.340 -3.675 1.00 0.00 65 ILE A N 13
ATOM 14140 C CA . ILE A 1 65 ? -23.805 4.308 -3.001 1.00 0.00 65 ILE A CA 13
ATOM 14141 C C . ILE A 1 65 ? -23.999 3.122 -3.948 1.00 0.00 65 ILE A C 13
ATOM 14142 O O . ILE A 1 65 ? -24.617 3.261 -5.003 1.00 0.00 65 ILE A O 13
ATOM 14158 N N . ARG A 1 66 ? -23.461 1.983 -3.538 1.00 0.00 66 ARG A N 13
ATOM 14159 C CA . ARG A 1 66 ? -23.568 0.774 -4.337 1.00 0.00 66 ARG A CA 13
ATOM 14160 C C . ARG A 1 66 ? -24.973 0.181 -4.217 1.00 0.00 66 ARG A C 13
ATOM 14161 O O . ARG A 1 66 ? -25.409 -0.174 -3.123 1.00 0.00 66 ARG A O 13
ATOM 14182 N N . THR A 1 67 ? -25.642 0.092 -5.357 1.00 0.00 67 THR A N 13
ATOM 14183 C CA . THR A 1 67 ? -26.989 -0.453 -5.393 1.00 0.00 67 THR A CA 13
ATOM 14184 C C . THR A 1 67 ? -26.949 -1.956 -5.676 1.00 0.00 67 THR A C 13
ATOM 14185 O O . THR A 1 67 ? -26.068 -2.434 -6.388 1.00 0.00 67 THR A O 13
ATOM 14196 N N . PRO A 1 68 ? -27.941 -2.678 -5.089 1.00 0.00 68 PRO A N 13
ATOM 14197 C CA . PRO A 1 68 ? -28.028 -4.117 -5.271 1.00 0.00 68 PRO A CA 13
ATOM 14198 C C . PRO A 1 68 ? -28.555 -4.462 -6.665 1.00 0.00 68 PRO A C 13
ATOM 14199 O O . PRO A 1 68 ? -29.748 -4.331 -6.932 1.00 0.00 68 PRO A O 13
ATOM 14210 N N . MET A 1 1 ? 12.711 14.606 -9.467 1.00 0.00 1 MET A N 14
ATOM 14211 C CA . MET A 1 1 ? 11.432 14.650 -8.779 1.00 0.00 1 MET A CA 14
ATOM 14212 C C . MET A 1 1 ? 10.512 15.703 -9.400 1.00 0.00 1 MET A C 14
ATOM 14213 O O . MET A 1 1 ? 10.259 16.745 -8.796 1.00 0.00 1 MET A O 14
ATOM 14226 N N . ASP A 1 2 ? 10.036 15.395 -10.597 1.00 0.00 2 ASP A N 14
ATOM 14227 C CA . ASP A 1 2 ? 9.150 16.302 -11.306 1.00 0.00 2 ASP A CA 14
ATOM 14228 C C . ASP A 1 2 ? 7.718 15.768 -11.234 1.00 0.00 2 ASP A C 14
ATOM 14229 O O . ASP A 1 2 ? 6.761 16.518 -11.426 1.00 0.00 2 ASP A O 14
ATOM 14238 N N . ASP A 1 3 ? 7.615 14.477 -10.957 1.00 0.00 3 ASP A N 14
ATOM 14239 C CA . ASP A 1 3 ? 6.315 13.834 -10.858 1.00 0.00 3 ASP A CA 14
ATOM 14240 C C . ASP A 1 3 ? 6.385 12.710 -9.822 1.00 0.00 3 ASP A C 14
ATOM 14241 O O . ASP A 1 3 ? 5.811 12.822 -8.739 1.00 0.00 3 ASP A O 14
ATOM 14250 N N . ALA A 1 4 ? 7.093 11.653 -10.190 1.00 0.00 4 ALA A N 14
ATOM 14251 C CA . ALA A 1 4 ? 7.246 10.509 -9.306 1.00 0.00 4 ALA A CA 14
ATOM 14252 C C . ALA A 1 4 ? 8.412 10.763 -8.348 1.00 0.00 4 ALA A C 14
ATOM 14253 O O . ALA A 1 4 ? 9.384 11.423 -8.710 1.00 0.00 4 ALA A O 14
ATOM 14260 N N . THR A 1 5 ? 8.275 10.224 -7.145 1.00 0.00 5 THR A N 14
ATOM 14261 C CA . THR A 1 5 ? 9.305 10.383 -6.133 1.00 0.00 5 THR A CA 14
ATOM 14262 C C . THR A 1 5 ? 10.205 9.146 -6.088 1.00 0.00 5 THR A C 14
ATOM 14263 O O . THR A 1 5 ? 9.719 8.018 -6.156 1.00 0.00 5 THR A O 14
ATOM 14274 N N . PRO A 1 6 ? 11.534 9.406 -5.970 1.00 0.00 6 PRO A N 14
ATOM 14275 C CA . PRO A 1 6 ? 12.506 8.327 -5.915 1.00 0.00 6 PRO A CA 14
ATOM 14276 C C . PRO A 1 6 ? 12.484 7.639 -4.548 1.00 0.00 6 PRO A C 14
ATOM 14277 O O . PRO A 1 6 ? 12.980 8.187 -3.565 1.00 0.00 6 PRO A O 14
ATOM 14288 N N . ALA A 1 7 ? 11.904 6.448 -4.531 1.00 0.00 7 ALA A N 14
ATOM 14289 C CA . ALA A 1 7 ? 11.811 5.679 -3.301 1.00 0.00 7 ALA A CA 14
ATOM 14290 C C . ALA A 1 7 ? 12.332 4.262 -3.550 1.00 0.00 7 ALA A C 14
ATOM 14291 O O . ALA A 1 7 ? 12.367 3.801 -4.690 1.00 0.00 7 ALA A O 14
ATOM 14298 N N . GLU A 1 8 ? 12.723 3.611 -2.465 1.00 0.00 8 GLU A N 14
ATOM 14299 C CA . GLU A 1 8 ? 13.241 2.256 -2.551 1.00 0.00 8 GLU A CA 14
ATOM 14300 C C . GLU A 1 8 ? 12.313 1.286 -1.817 1.00 0.00 8 GLU A C 14
ATOM 14301 O O . GLU A 1 8 ? 11.890 1.555 -0.694 1.00 0.00 8 GLU A O 14
ATOM 14313 N N . VAL A 1 9 ? 12.024 0.176 -2.482 1.00 0.00 9 VAL A N 14
ATOM 14314 C CA . VAL A 1 9 ? 11.154 -0.835 -1.906 1.00 0.00 9 VAL A CA 14
ATOM 14315 C C . VAL A 1 9 ? 11.667 -1.211 -0.515 1.00 0.00 9 VAL A C 14
ATOM 14316 O O . VAL A 1 9 ? 12.849 -1.506 -0.343 1.00 0.00 9 VAL A O 14
ATOM 14329 N N . ILE A 1 10 ? 10.753 -1.189 0.444 1.00 0.00 10 ILE A N 14
ATOM 14330 C CA . ILE A 1 10 ? 11.098 -1.523 1.815 1.00 0.00 10 ILE A CA 14
ATOM 14331 C C . ILE A 1 10 ? 10.492 -2.882 2.171 1.00 0.00 10 ILE A C 14
ATOM 14332 O O . ILE A 1 10 ? 11.130 -3.694 2.840 1.00 0.00 10 ILE A O 14
ATOM 14348 N N . GLU A 1 11 ? 9.268 -3.089 1.709 1.00 0.00 11 GLU A N 14
ATOM 14349 C CA . GLU A 1 11 ? 8.569 -4.335 1.971 1.00 0.00 11 GLU A CA 14
ATOM 14350 C C . GLU A 1 11 ? 7.931 -4.866 0.686 1.00 0.00 11 GLU A C 14
ATOM 14351 O O . GLU A 1 11 ? 7.374 -4.099 -0.098 1.00 0.00 11 GLU A O 14
ATOM 14363 N N . VAL A 1 12 ? 8.034 -6.175 0.509 1.00 0.00 12 VAL A N 14
ATOM 14364 C CA . VAL A 1 12 ? 7.475 -6.818 -0.668 1.00 0.00 12 VAL A CA 14
ATOM 14365 C C . VAL A 1 12 ? 6.481 -7.896 -0.231 1.00 0.00 12 VAL A C 14
ATOM 14366 O O . VAL A 1 12 ? 6.784 -8.707 0.642 1.00 0.00 12 VAL A O 14
ATOM 14379 N N . LEU A 1 13 ? 5.315 -7.870 -0.860 1.00 0.00 13 LEU A N 14
ATOM 14380 C CA . LEU A 1 13 ? 4.274 -8.835 -0.547 1.00 0.00 13 LEU A CA 14
ATOM 14381 C C . LEU A 1 13 ? 4.176 -9.858 -1.681 1.00 0.00 13 LEU A C 14
ATOM 14382 O O . LEU A 1 13 ? 3.699 -9.540 -2.769 1.00 0.00 13 LEU A O 14
ATOM 14398 N N . LYS A 1 14 ? 4.634 -11.066 -1.387 1.00 0.00 14 LYS A N 14
ATOM 14399 C CA . LYS A 1 14 ? 4.603 -12.137 -2.368 1.00 0.00 14 LYS A CA 14
ATOM 14400 C C . LYS A 1 14 ? 4.081 -13.414 -1.706 1.00 0.00 14 LYS A C 14
ATOM 14401 O O . LYS A 1 14 ? 4.417 -13.705 -0.559 1.00 0.00 14 LYS A O 14
ATOM 14420 N N . ARG A 1 15 ? 3.269 -14.143 -2.458 1.00 0.00 15 ARG A N 14
ATOM 14421 C CA . ARG A 1 15 ? 2.698 -15.382 -1.958 1.00 0.00 15 ARG A CA 14
ATOM 14422 C C . ARG A 1 15 ? 3.430 -16.584 -2.558 1.00 0.00 15 ARG A C 14
ATOM 14423 O O . ARG A 1 15 ? 3.833 -16.553 -3.720 1.00 0.00 15 ARG A O 14
ATOM 14444 N N . THR A 1 16 ? 3.579 -17.614 -1.739 1.00 0.00 16 THR A N 14
ATOM 14445 C CA . THR A 1 16 ? 4.256 -18.824 -2.174 1.00 0.00 16 THR A CA 14
ATOM 14446 C C . THR A 1 16 ? 3.892 -19.146 -3.625 1.00 0.00 16 THR A C 14
ATOM 14447 O O . THR A 1 16 ? 4.765 -19.204 -4.490 1.00 0.00 16 THR A O 14
ATOM 14458 N N . GLY A 1 17 ? 2.601 -19.348 -3.847 1.00 0.00 17 GLY A N 14
ATOM 14459 C CA . GLY A 1 17 ? 2.111 -19.663 -5.178 1.00 0.00 17 GLY A CA 14
ATOM 14460 C C . GLY A 1 17 ? 0.597 -19.883 -5.166 1.00 0.00 17 GLY A C 14
ATOM 14461 O O . GLY A 1 17 ? -0.148 -19.073 -4.617 1.00 0.00 17 GLY A O 14
ATOM 14465 N N . MET A 1 18 ? 0.186 -20.984 -5.779 1.00 0.00 18 MET A N 14
ATOM 14466 C CA . MET A 1 18 ? -1.225 -21.322 -5.846 1.00 0.00 18 MET A CA 14
ATOM 14467 C C . MET A 1 18 ? -2.026 -20.199 -6.509 1.00 0.00 18 MET A C 14
ATOM 14468 O O . MET A 1 18 ? -2.532 -19.308 -5.830 1.00 0.00 18 MET A O 14
ATOM 14482 N N . THR A 1 19 ? -2.116 -20.280 -7.829 1.00 0.00 19 THR A N 14
ATOM 14483 C CA . THR A 1 19 ? -2.847 -19.283 -8.592 1.00 0.00 19 THR A CA 14
ATOM 14484 C C . THR A 1 19 ? -2.273 -17.888 -8.333 1.00 0.00 19 THR A C 14
ATOM 14485 O O . THR A 1 19 ? -2.594 -17.259 -7.325 1.00 0.00 19 THR A O 14
ATOM 14496 N N . GLY A 1 20 ? -1.436 -17.446 -9.259 1.00 0.00 20 GLY A N 14
ATOM 14497 C CA . GLY A 1 20 ? -0.816 -16.137 -9.144 1.00 0.00 20 GLY A CA 14
ATOM 14498 C C . GLY A 1 20 ? -0.019 -15.795 -10.404 1.00 0.00 20 GLY A C 14
ATOM 14499 O O . GLY A 1 20 ? 0.727 -16.628 -10.917 1.00 0.00 20 GLY A O 14
ATOM 14503 N N . GLU A 1 21 ? -0.205 -14.568 -10.868 1.00 0.00 21 GLU A N 14
ATOM 14504 C CA . GLU A 1 21 ? 0.487 -14.105 -12.059 1.00 0.00 21 GLU A CA 14
ATOM 14505 C C . GLU A 1 21 ? 1.246 -12.810 -11.763 1.00 0.00 21 GLU A C 14
ATOM 14506 O O . GLU A 1 21 ? 2.393 -12.650 -12.177 1.00 0.00 21 GLU A O 14
ATOM 14518 N N . VAL A 1 22 ? 0.576 -11.919 -11.047 1.00 0.00 22 VAL A N 14
ATOM 14519 C CA . VAL A 1 22 ? 1.173 -10.644 -10.690 1.00 0.00 22 VAL A CA 14
ATOM 14520 C C . VAL A 1 22 ? 1.268 -10.538 -9.167 1.00 0.00 22 VAL A C 14
ATOM 14521 O O . VAL A 1 22 ? 0.335 -10.909 -8.456 1.00 0.00 22 VAL A O 14
ATOM 14534 N N . MET A 1 23 ? 2.403 -10.031 -8.710 1.00 0.00 23 MET A N 14
ATOM 14535 C CA . MET A 1 23 ? 2.632 -9.872 -7.284 1.00 0.00 23 MET A CA 14
ATOM 14536 C C . MET A 1 23 ? 2.698 -8.392 -6.901 1.00 0.00 23 MET A C 14
ATOM 14537 O O . MET A 1 23 ? 2.985 -7.541 -7.742 1.00 0.00 23 MET A O 14
ATOM 14551 N N . GLN A 1 24 ? 2.428 -8.130 -5.631 1.00 0.00 24 GLN A N 14
ATOM 14552 C CA . GLN A 1 24 ? 2.453 -6.768 -5.126 1.00 0.00 24 GLN A CA 14
ATOM 14553 C C . GLN A 1 24 ? 3.718 -6.532 -4.297 1.00 0.00 24 GLN A C 14
ATOM 14554 O O . GLN A 1 24 ? 4.323 -7.479 -3.799 1.00 0.00 24 GLN A O 14
ATOM 14568 N N . VAL A 1 25 ? 4.079 -5.263 -4.176 1.00 0.00 25 VAL A N 14
ATOM 14569 C CA . VAL A 1 25 ? 5.261 -4.890 -3.417 1.00 0.00 25 VAL A CA 14
ATOM 14570 C C . VAL A 1 25 ? 4.967 -3.621 -2.614 1.00 0.00 25 VAL A C 14
ATOM 14571 O O . VAL A 1 25 ? 4.067 -2.858 -2.961 1.00 0.00 25 VAL A O 14
ATOM 14584 N N . LYS A 1 26 ? 5.742 -3.436 -1.556 1.00 0.00 26 LYS A N 14
ATOM 14585 C CA . LYS A 1 26 ? 5.577 -2.273 -0.701 1.00 0.00 26 LYS A CA 14
ATOM 14586 C C . LYS A 1 26 ? 6.820 -1.387 -0.806 1.00 0.00 26 LYS A C 14
ATOM 14587 O O . LYS A 1 26 ? 7.945 -1.878 -0.718 1.00 0.00 26 LYS A O 14
ATOM 14606 N N . CYS A 1 27 ? 6.576 -0.098 -0.991 1.00 0.00 27 CYS A N 14
ATOM 14607 C CA . CYS A 1 27 ? 7.662 0.860 -1.108 1.00 0.00 27 CYS A CA 14
ATOM 14608 C C . CYS A 1 27 ? 7.275 2.121 -0.333 1.00 0.00 27 CYS A C 14
ATOM 14609 O O . CYS A 1 27 ? 6.163 2.627 -0.478 1.00 0.00 27 CYS A O 14
ATOM 14617 N N . ARG A 1 28 ? 8.215 2.593 0.473 1.00 0.00 28 ARG A N 14
ATOM 14618 C CA . ARG A 1 28 ? 7.986 3.785 1.271 1.00 0.00 28 ARG A CA 14
ATOM 14619 C C . ARG A 1 28 ? 8.752 4.972 0.683 1.00 0.00 28 ARG A C 14
ATOM 14620 O O . ARG A 1 28 ? 9.900 4.829 0.264 1.00 0.00 28 ARG A O 14
ATOM 14641 N N . ILE A 1 29 ? 8.087 6.118 0.672 1.00 0.00 29 ILE A N 14
ATOM 14642 C CA . ILE A 1 29 ? 8.690 7.329 0.142 1.00 0.00 29 ILE A CA 14
ATOM 14643 C C . ILE A 1 29 ? 10.011 7.594 0.867 1.00 0.00 29 ILE A C 14
ATOM 14644 O O . ILE A 1 29 ? 10.094 7.450 2.086 1.00 0.00 29 ILE A O 14
ATOM 14660 N N . LEU A 1 30 ? 11.011 7.977 0.087 1.00 0.00 30 LEU A N 14
ATOM 14661 C CA . LEU A 1 30 ? 12.324 8.263 0.640 1.00 0.00 30 LEU A CA 14
ATOM 14662 C C . LEU A 1 30 ? 12.514 9.779 0.733 1.00 0.00 30 LEU A C 14
ATOM 14663 O O . LEU A 1 30 ? 13.387 10.255 1.456 1.00 0.00 30 LEU A O 14
ATOM 14679 N N . ASP A 1 31 ? 11.682 10.494 -0.010 1.00 0.00 31 ASP A N 14
ATOM 14680 C CA . ASP A 1 31 ? 11.747 11.945 -0.021 1.00 0.00 31 ASP A CA 14
ATOM 14681 C C . ASP A 1 31 ? 10.463 12.505 -0.637 1.00 0.00 31 ASP A C 14
ATOM 14682 O O . ASP A 1 31 ? 9.826 11.846 -1.458 1.00 0.00 31 ASP A O 14
ATOM 14691 N N . GLY A 1 32 ? 10.122 13.714 -0.218 1.00 0.00 32 GLY A N 14
ATOM 14692 C CA . GLY A 1 32 ? 8.926 14.370 -0.719 1.00 0.00 32 GLY A CA 14
ATOM 14693 C C . GLY A 1 32 ? 8.082 14.924 0.431 1.00 0.00 32 GLY A C 14
ATOM 14694 O O . GLY A 1 32 ? 8.299 14.573 1.590 1.00 0.00 32 GLY A O 14
ATOM 14698 N N . ARG A 1 33 ? 7.137 15.780 0.070 1.00 0.00 33 ARG A N 14
ATOM 14699 C CA . ARG A 1 33 ? 6.260 16.386 1.057 1.00 0.00 33 ARG A CA 14
ATOM 14700 C C . ARG A 1 33 ? 5.422 15.311 1.753 1.00 0.00 33 ARG A C 14
ATOM 14701 O O . ARG A 1 33 ? 4.856 15.553 2.818 1.00 0.00 33 ARG A O 14
ATOM 14722 N N . ASP A 1 34 ? 5.369 14.147 1.123 1.00 0.00 34 ASP A N 14
ATOM 14723 C CA . ASP A 1 34 ? 4.609 13.034 1.668 1.00 0.00 34 ASP A CA 14
ATOM 14724 C C . ASP A 1 34 ? 5.568 12.048 2.338 1.00 0.00 34 ASP A C 14
ATOM 14725 O O . ASP A 1 34 ? 5.168 10.947 2.714 1.00 0.00 34 ASP A O 14
ATOM 14734 N N . LYS A 1 35 ? 6.814 12.478 2.466 1.00 0.00 35 LYS A N 14
ATOM 14735 C CA . LYS A 1 35 ? 7.833 11.646 3.084 1.00 0.00 35 LYS A CA 14
ATOM 14736 C C . LYS A 1 35 ? 7.162 10.624 4.004 1.00 0.00 35 LYS A C 14
ATOM 14737 O O . LYS A 1 35 ? 6.310 10.981 4.817 1.00 0.00 35 LYS A O 14
ATOM 14756 N N . GLY A 1 36 ? 7.571 9.374 3.846 1.00 0.00 36 GLY A N 14
ATOM 14757 C CA . GLY A 1 36 ? 7.020 8.299 4.653 1.00 0.00 36 GLY A CA 14
ATOM 14758 C C . GLY A 1 36 ? 5.821 7.651 3.957 1.00 0.00 36 GLY A C 14
ATOM 14759 O O . GLY A 1 36 ? 5.332 6.611 4.396 1.00 0.00 36 GLY A O 14
ATOM 14763 N N . ARG A 1 37 ? 5.382 8.293 2.885 1.00 0.00 37 ARG A N 14
ATOM 14764 C CA . ARG A 1 37 ? 4.249 7.792 2.125 1.00 0.00 37 ARG A CA 14
ATOM 14765 C C . ARG A 1 37 ? 4.578 6.427 1.518 1.00 0.00 37 ARG A C 14
ATOM 14766 O O . ARG A 1 37 ? 5.605 6.268 0.859 1.00 0.00 37 ARG A O 14
ATOM 14787 N N . ILE A 1 38 ? 3.689 5.476 1.762 1.00 0.00 38 ILE A N 14
ATOM 14788 C CA . ILE A 1 38 ? 3.872 4.129 1.248 1.00 0.00 38 ILE A CA 14
ATOM 14789 C C . ILE A 1 38 ? 2.699 3.773 0.334 1.00 0.00 38 ILE A C 14
ATOM 14790 O O . ILE A 1 38 ? 1.544 3.809 0.756 1.00 0.00 38 ILE A O 14
ATOM 14806 N N . LEU A 1 39 ? 3.035 3.437 -0.903 1.00 0.00 39 LEU A N 14
ATOM 14807 C CA . LEU A 1 39 ? 2.023 3.074 -1.881 1.00 0.00 39 LEU A CA 14
ATOM 14808 C C . LEU A 1 39 ? 2.304 1.663 -2.400 1.00 0.00 39 LEU A C 14
ATOM 14809 O O . LEU A 1 39 ? 3.393 1.387 -2.901 1.00 0.00 39 LEU A O 14
ATOM 14825 N N . THR A 1 40 ? 1.303 0.806 -2.262 1.00 0.00 40 THR A N 14
ATOM 14826 C CA . THR A 1 40 ? 1.429 -0.571 -2.710 1.00 0.00 40 THR A CA 14
ATOM 14827 C C . THR A 1 40 ? 0.717 -0.762 -4.051 1.00 0.00 40 THR A C 14
ATOM 14828 O O . THR A 1 40 ? -0.440 -0.375 -4.204 1.00 0.00 40 THR A O 14
ATOM 14839 N N . ARG A 1 41 ? 1.438 -1.360 -4.987 1.00 0.00 41 ARG A N 14
ATOM 14840 C CA . ARG A 1 41 ? 0.890 -1.607 -6.310 1.00 0.00 41 ARG A CA 14
ATOM 14841 C C . ARG A 1 41 ? 1.256 -3.016 -6.781 1.00 0.00 41 ARG A C 14
ATOM 14842 O O . ARG A 1 41 ? 2.241 -3.592 -6.321 1.00 0.00 41 ARG A O 14
ATOM 14863 N N . ASN A 1 42 ? 0.444 -3.530 -7.693 1.00 0.00 42 ASN A N 14
ATOM 14864 C CA . ASN A 1 42 ? 0.671 -4.861 -8.232 1.00 0.00 42 ASN A CA 14
ATOM 14865 C C . ASN A 1 42 ? 1.631 -4.769 -9.419 1.00 0.00 42 ASN A C 14
ATOM 14866 O O . ASN A 1 42 ? 1.341 -4.094 -10.406 1.00 0.00 42 ASN A O 14
ATOM 14877 N N . VAL A 1 43 ? 2.755 -5.458 -9.285 1.00 0.00 43 VAL A N 14
ATOM 14878 C CA . VAL A 1 43 ? 3.759 -5.463 -10.335 1.00 0.00 43 VAL A CA 14
ATOM 14879 C C . VAL A 1 43 ? 4.203 -6.902 -10.604 1.00 0.00 43 VAL A C 14
ATOM 14880 O O . VAL A 1 43 ? 4.373 -7.687 -9.672 1.00 0.00 43 VAL A O 14
ATOM 14893 N N . MET A 1 44 ? 4.378 -7.205 -11.882 1.00 0.00 44 MET A N 14
ATOM 14894 C CA . MET A 1 44 ? 4.799 -8.536 -12.285 1.00 0.00 44 MET A CA 14
ATOM 14895 C C . MET A 1 44 ? 6.308 -8.584 -12.528 1.00 0.00 44 MET A C 14
ATOM 14896 O O . MET A 1 44 ? 6.842 -7.788 -13.299 1.00 0.00 44 MET A O 14
ATOM 14910 N N . GLY A 1 45 ? 6.954 -9.525 -11.856 1.00 0.00 45 GLY A N 14
ATOM 14911 C CA . GLY A 1 45 ? 8.392 -9.687 -11.989 1.00 0.00 45 GLY A CA 14
ATOM 14912 C C . GLY A 1 45 ? 9.051 -9.881 -10.622 1.00 0.00 45 GLY A C 14
ATOM 14913 O O . GLY A 1 45 ? 8.450 -9.583 -9.591 1.00 0.00 45 GLY A O 14
ATOM 14917 N N . PRO A 1 46 ? 10.310 -10.394 -10.659 1.00 0.00 46 PRO A N 14
ATOM 14918 C CA . PRO A 1 46 ? 11.058 -10.632 -9.436 1.00 0.00 46 PRO A CA 14
ATOM 14919 C C . PRO A 1 46 ? 11.572 -9.318 -8.844 1.00 0.00 46 PRO A C 14
ATOM 14920 O O . PRO A 1 46 ? 12.701 -8.911 -9.115 1.00 0.00 46 PRO A O 14
ATOM 14931 N N . ILE A 1 47 ? 10.720 -8.691 -8.047 1.00 0.00 47 ILE A N 14
ATOM 14932 C CA . ILE A 1 47 ? 11.074 -7.432 -7.414 1.00 0.00 47 ILE A CA 14
ATOM 14933 C C . ILE A 1 47 ? 10.858 -7.546 -5.904 1.00 0.00 47 ILE A C 14
ATOM 14934 O O . ILE A 1 47 ? 9.755 -7.853 -5.452 1.00 0.00 47 ILE A O 14
ATOM 14950 N N . ARG A 1 48 ? 11.927 -7.294 -5.164 1.00 0.00 48 ARG A N 14
ATOM 14951 C CA . ARG A 1 48 ? 11.868 -7.364 -3.714 1.00 0.00 48 ARG A CA 14
ATOM 14952 C C . ARG A 1 48 ? 12.426 -6.080 -3.097 1.00 0.00 48 ARG A C 14
ATOM 14953 O O . ARG A 1 48 ? 13.153 -5.336 -3.754 1.00 0.00 48 ARG A O 14
ATOM 14974 N N . GLU A 1 49 ? 12.065 -5.859 -1.841 1.00 0.00 49 GLU A N 14
ATOM 14975 C CA . GLU A 1 49 ? 12.520 -4.678 -1.128 1.00 0.00 49 GLU A CA 14
ATOM 14976 C C . GLU A 1 49 ? 13.947 -4.321 -1.549 1.00 0.00 49 GLU A C 14
ATOM 14977 O O . GLU A 1 49 ? 14.797 -5.201 -1.680 1.00 0.00 49 GLU A O 14
ATOM 14989 N N . GLY A 1 50 ? 14.166 -3.030 -1.748 1.00 0.00 50 GLY A N 14
ATOM 14990 C CA . GLY A 1 50 ? 15.475 -2.546 -2.151 1.00 0.00 50 GLY A CA 14
ATOM 14991 C C . GLY A 1 50 ? 15.428 -1.938 -3.554 1.00 0.00 50 GLY A C 14
ATOM 14992 O O . GLY A 1 50 ? 16.283 -1.131 -3.914 1.00 0.00 50 GLY A O 14
ATOM 14996 N N . ASP A 1 51 ? 14.418 -2.348 -4.308 1.00 0.00 51 ASP A N 14
ATOM 14997 C CA . ASP A 1 51 ? 14.247 -1.853 -5.663 1.00 0.00 51 ASP A CA 14
ATOM 14998 C C . ASP A 1 51 ? 13.773 -0.399 -5.615 1.00 0.00 51 ASP A C 14
ATOM 14999 O O . ASP A 1 51 ? 13.416 0.106 -4.552 1.00 0.00 51 ASP A O 14
ATOM 15008 N N . ILE A 1 52 ? 13.785 0.233 -6.779 1.00 0.00 52 ILE A N 14
ATOM 15009 C CA . ILE A 1 52 ? 13.361 1.619 -6.883 1.00 0.00 52 ILE A CA 14
ATOM 15010 C C . ILE A 1 52 ? 11.943 1.672 -7.456 1.00 0.00 52 ILE A C 14
ATOM 15011 O O . ILE A 1 52 ? 11.564 0.824 -8.263 1.00 0.00 52 ILE A O 14
ATOM 15027 N N . LEU A 1 53 ? 11.199 2.676 -7.018 1.00 0.00 53 LEU A N 14
ATOM 15028 C CA . LEU A 1 53 ? 9.832 2.851 -7.478 1.00 0.00 53 LEU A CA 14
ATOM 15029 C C . LEU A 1 53 ? 9.575 4.335 -7.748 1.00 0.00 53 LEU A C 14
ATOM 15030 O O . LEU A 1 53 ? 10.319 5.194 -7.276 1.00 0.00 53 LEU A O 14
ATOM 15046 N N . MET A 1 54 ? 8.519 4.592 -8.505 1.00 0.00 54 MET A N 14
ATOM 15047 C CA . MET A 1 54 ? 8.154 5.957 -8.844 1.00 0.00 54 MET A CA 14
ATOM 15048 C C . MET A 1 54 ? 6.786 6.319 -8.264 1.00 0.00 54 MET A C 14
ATOM 15049 O O . MET A 1 54 ? 5.761 5.816 -8.721 1.00 0.00 54 MET A O 14
ATOM 15063 N N . LEU A 1 55 ? 6.813 7.189 -7.265 1.00 0.00 55 LEU A N 14
ATOM 15064 C CA . LEU A 1 55 ? 5.587 7.624 -6.617 1.00 0.00 55 LEU A CA 14
ATOM 15065 C C . LEU A 1 55 ? 5.242 9.039 -7.087 1.00 0.00 55 LEU A C 14
ATOM 15066 O O . LEU A 1 55 ? 5.896 10.004 -6.695 1.00 0.00 55 LEU A O 14
ATOM 15082 N N . LEU A 1 56 ? 4.215 9.116 -7.921 1.00 0.00 56 LEU A N 14
ATOM 15083 C CA . LEU A 1 56 ? 3.775 10.397 -8.449 1.00 0.00 56 LEU A CA 14
ATOM 15084 C C . LEU A 1 56 ? 2.479 10.813 -7.750 1.00 0.00 56 LEU A C 14
ATOM 15085 O O . LEU A 1 56 ? 1.659 9.966 -7.399 1.00 0.00 56 LEU A O 14
ATOM 15101 N N . ASP A 1 57 ? 2.336 12.118 -7.567 1.00 0.00 57 ASP A N 14
ATOM 15102 C CA . ASP A 1 57 ? 1.154 12.657 -6.916 1.00 0.00 57 ASP A CA 14
ATOM 15103 C C . ASP A 1 57 ? -0.096 12.043 -7.550 1.00 0.00 57 ASP A C 14
ATOM 15104 O O . ASP A 1 57 ? -0.327 12.193 -8.749 1.00 0.00 57 ASP A O 14
ATOM 15113 N N . THR A 1 58 ? -0.871 11.365 -6.716 1.00 0.00 58 THR A N 14
ATOM 15114 C CA . THR A 1 58 ? -2.092 10.728 -7.179 1.00 0.00 58 THR A CA 14
ATOM 15115 C C . THR A 1 58 ? -3.293 11.650 -6.955 1.00 0.00 58 THR A C 14
ATOM 15116 O O . THR A 1 58 ? -3.429 12.250 -5.890 1.00 0.00 58 THR A O 14
ATOM 15127 N N . ILE A 1 59 ? -4.133 11.733 -7.976 1.00 0.00 59 ILE A N 14
ATOM 15128 C CA . ILE A 1 59 ? -5.318 12.572 -7.904 1.00 0.00 59 ILE A CA 14
ATOM 15129 C C . ILE A 1 59 ? -6.551 11.688 -7.701 1.00 0.00 59 ILE A C 14
ATOM 15130 O O . ILE A 1 59 ? -6.743 10.710 -8.421 1.00 0.00 59 ILE A O 14
ATOM 15146 N N . ARG A 1 60 ? -7.354 12.066 -6.718 1.00 0.00 60 ARG A N 14
ATOM 15147 C CA . ARG A 1 60 ? -8.563 11.320 -6.412 1.00 0.00 60 ARG A CA 14
ATOM 15148 C C . ARG A 1 60 ? -9.536 11.378 -7.592 1.00 0.00 60 ARG A C 14
ATOM 15149 O O . ARG A 1 60 ? -9.571 12.366 -8.324 1.00 0.00 60 ARG A O 14
ATOM 15170 N N . GLU A 1 61 ? -10.301 10.307 -7.740 1.00 0.00 61 GLU A N 14
ATOM 15171 C CA . GLU A 1 61 ? -11.271 10.223 -8.818 1.00 0.00 61 GLU A CA 14
ATOM 15172 C C . GLU A 1 61 ? -12.676 10.523 -8.292 1.00 0.00 61 GLU A C 14
ATOM 15173 O O . GLU A 1 61 ? -12.941 10.377 -7.100 1.00 0.00 61 GLU A O 14
ATOM 15185 N N . ALA A 1 62 ? -13.540 10.936 -9.208 1.00 0.00 62 ALA A N 14
ATOM 15186 C CA . ALA A 1 62 ? -14.912 11.258 -8.851 1.00 0.00 62 ALA A CA 14
ATOM 15187 C C . ALA A 1 62 ? -15.686 9.962 -8.600 1.00 0.00 62 ALA A C 14
ATOM 15188 O O . ALA A 1 62 ? -15.856 9.150 -9.508 1.00 0.00 62 ALA A O 14
ATOM 15195 N N . LYS A 1 63 ? -16.134 9.809 -7.362 1.00 0.00 63 LYS A N 14
ATOM 15196 C CA . LYS A 1 63 ? -16.885 8.626 -6.979 1.00 0.00 63 LYS A CA 14
ATOM 15197 C C . LYS A 1 63 ? -18.351 8.806 -7.380 1.00 0.00 63 LYS A C 14
ATOM 15198 O O . LYS A 1 63 ? -18.920 9.882 -7.199 1.00 0.00 63 LYS A O 14
ATOM 15217 N N . GLU A 1 64 ? -18.920 7.737 -7.917 1.00 0.00 64 GLU A N 14
ATOM 15218 C CA . GLU A 1 64 ? -20.308 7.764 -8.345 1.00 0.00 64 GLU A CA 14
ATOM 15219 C C . GLU A 1 64 ? -21.188 7.019 -7.340 1.00 0.00 64 GLU A C 14
ATOM 15220 O O . GLU A 1 64 ? -20.739 6.068 -6.701 1.00 0.00 64 GLU A O 14
ATOM 15232 N N . ILE A 1 65 ? -22.426 7.478 -7.231 1.00 0.00 65 ILE A N 14
ATOM 15233 C CA . ILE A 1 65 ? -23.373 6.867 -6.314 1.00 0.00 65 ILE A CA 14
ATOM 15234 C C . ILE A 1 65 ? -24.072 5.699 -7.012 1.00 0.00 65 ILE A C 14
ATOM 15235 O O . ILE A 1 65 ? -24.306 5.743 -8.219 1.00 0.00 65 ILE A O 14
ATOM 15251 N N . ARG A 1 66 ? -24.386 4.681 -6.224 1.00 0.00 66 ARG A N 14
ATOM 15252 C CA . ARG A 1 66 ? -25.053 3.504 -6.752 1.00 0.00 66 ARG A CA 14
ATOM 15253 C C . ARG A 1 66 ? -26.570 3.644 -6.608 1.00 0.00 66 ARG A C 14
ATOM 15254 O O . ARG A 1 66 ? -27.083 3.768 -5.497 1.00 0.00 66 ARG A O 14
ATOM 15275 N N . THR A 1 67 ? -27.246 3.619 -7.747 1.00 0.00 67 THR A N 14
ATOM 15276 C CA . THR A 1 67 ? -28.693 3.742 -7.762 1.00 0.00 67 THR A CA 14
ATOM 15277 C C . THR A 1 67 ? -29.345 2.358 -7.797 1.00 0.00 67 THR A C 14
ATOM 15278 O O . THR A 1 67 ? -28.796 1.424 -8.378 1.00 0.00 67 THR A O 14
ATOM 15289 N N . PRO A 1 68 ? -30.538 2.269 -7.150 1.00 0.00 68 PRO A N 14
ATOM 15290 C CA . PRO A 1 68 ? -31.271 1.015 -7.101 1.00 0.00 68 PRO A CA 14
ATOM 15291 C C . PRO A 1 68 ? -31.938 0.717 -8.445 1.00 0.00 68 PRO A C 14
ATOM 15292 O O . PRO A 1 68 ? -32.704 1.533 -8.957 1.00 0.00 68 PRO A O 14
ATOM 15303 N N . MET A 1 1 ? 10.068 12.886 -12.918 1.00 0.00 1 MET A N 15
ATOM 15304 C CA . MET A 1 1 ? 10.809 13.718 -11.985 1.00 0.00 1 MET A CA 15
ATOM 15305 C C . MET A 1 1 ? 9.888 14.276 -10.897 1.00 0.00 1 MET A C 15
ATOM 15306 O O . MET A 1 1 ? 10.171 14.136 -9.708 1.00 0.00 1 MET A O 15
ATOM 15319 N N . ASP A 1 2 ? 8.806 14.896 -11.344 1.00 0.00 2 ASP A N 15
ATOM 15320 C CA . ASP A 1 2 ? 7.842 15.475 -10.423 1.00 0.00 2 ASP A CA 15
ATOM 15321 C C . ASP A 1 2 ? 6.599 14.585 -10.367 1.00 0.00 2 ASP A C 15
ATOM 15322 O O . ASP A 1 2 ? 5.897 14.558 -9.357 1.00 0.00 2 ASP A O 15
ATOM 15331 N N . ASP A 1 3 ? 6.365 13.880 -11.463 1.00 0.00 3 ASP A N 15
ATOM 15332 C CA . ASP A 1 3 ? 5.219 12.991 -11.551 1.00 0.00 3 ASP A CA 15
ATOM 15333 C C . ASP A 1 3 ? 5.296 11.954 -10.430 1.00 0.00 3 ASP A C 15
ATOM 15334 O O . ASP A 1 3 ? 4.396 11.867 -9.596 1.00 0.00 3 ASP A O 15
ATOM 15343 N N . ALA A 1 4 ? 6.381 11.193 -10.445 1.00 0.00 4 ALA A N 15
ATOM 15344 C CA . ALA A 1 4 ? 6.587 10.164 -9.439 1.00 0.00 4 ALA A CA 15
ATOM 15345 C C . ALA A 1 4 ? 7.831 10.505 -8.615 1.00 0.00 4 ALA A C 15
ATOM 15346 O O . ALA A 1 4 ? 8.787 11.077 -9.136 1.00 0.00 4 ALA A O 15
ATOM 15353 N N . THR A 1 5 ? 7.777 10.139 -7.343 1.00 0.00 5 THR A N 15
ATOM 15354 C CA . THR A 1 5 ? 8.887 10.399 -6.442 1.00 0.00 5 THR A CA 15
ATOM 15355 C C . THR A 1 5 ? 9.770 9.157 -6.311 1.00 0.00 5 THR A C 15
ATOM 15356 O O . THR A 1 5 ? 9.286 8.032 -6.430 1.00 0.00 5 THR A O 15
ATOM 15367 N N . PRO A 1 6 ? 11.082 9.408 -6.061 1.00 0.00 6 PRO A N 15
ATOM 15368 C CA . PRO A 1 6 ? 12.037 8.323 -5.912 1.00 0.00 6 PRO A CA 15
ATOM 15369 C C . PRO A 1 6 ? 11.876 7.632 -4.557 1.00 0.00 6 PRO A C 15
ATOM 15370 O O . PRO A 1 6 ? 11.825 8.294 -3.521 1.00 0.00 6 PRO A O 15
ATOM 15381 N N . ALA A 1 7 ? 11.799 6.311 -4.607 1.00 0.00 7 ALA A N 15
ATOM 15382 C CA . ALA A 1 7 ? 11.645 5.523 -3.396 1.00 0.00 7 ALA A CA 15
ATOM 15383 C C . ALA A 1 7 ? 12.238 4.130 -3.619 1.00 0.00 7 ALA A C 15
ATOM 15384 O O . ALA A 1 7 ? 12.400 3.696 -4.759 1.00 0.00 7 ALA A O 15
ATOM 15391 N N . GLU A 1 8 ? 12.545 3.469 -2.513 1.00 0.00 8 GLU A N 15
ATOM 15392 C CA . GLU A 1 8 ? 13.117 2.134 -2.574 1.00 0.00 8 GLU A CA 15
ATOM 15393 C C . GLU A 1 8 ? 12.215 1.137 -1.843 1.00 0.00 8 GLU A C 15
ATOM 15394 O O . GLU A 1 8 ? 11.781 1.394 -0.721 1.00 0.00 8 GLU A O 15
ATOM 15406 N N . VAL A 1 9 ? 11.961 0.020 -2.509 1.00 0.00 9 VAL A N 15
ATOM 15407 C CA . VAL A 1 9 ? 11.119 -1.017 -1.937 1.00 0.00 9 VAL A CA 15
ATOM 15408 C C . VAL A 1 9 ? 11.626 -1.364 -0.536 1.00 0.00 9 VAL A C 15
ATOM 15409 O O . VAL A 1 9 ? 12.777 -1.767 -0.370 1.00 0.00 9 VAL A O 15
ATOM 15422 N N . ILE A 1 10 ? 10.743 -1.196 0.438 1.00 0.00 10 ILE A N 15
ATOM 15423 C CA . ILE A 1 10 ? 11.087 -1.487 1.819 1.00 0.00 10 ILE A CA 15
ATOM 15424 C C . ILE A 1 10 ? 10.441 -2.810 2.233 1.00 0.00 10 ILE A C 15
ATOM 15425 O O . ILE A 1 10 ? 11.056 -3.613 2.934 1.00 0.00 10 ILE A O 15
ATOM 15441 N N . GLU A 1 11 ? 9.209 -2.997 1.782 1.00 0.00 11 GLU A N 15
ATOM 15442 C CA . GLU A 1 11 ? 8.473 -4.210 2.097 1.00 0.00 11 GLU A CA 15
ATOM 15443 C C . GLU A 1 11 ? 7.841 -4.791 0.831 1.00 0.00 11 GLU A C 15
ATOM 15444 O O . GLU A 1 11 ? 7.412 -4.048 -0.051 1.00 0.00 11 GLU A O 15
ATOM 15456 N N . VAL A 1 12 ? 7.802 -6.114 0.781 1.00 0.00 12 VAL A N 15
ATOM 15457 C CA . VAL A 1 12 ? 7.229 -6.804 -0.362 1.00 0.00 12 VAL A CA 15
ATOM 15458 C C . VAL A 1 12 ? 6.128 -7.751 0.118 1.00 0.00 12 VAL A C 15
ATOM 15459 O O . VAL A 1 12 ? 6.312 -8.479 1.093 1.00 0.00 12 VAL A O 15
ATOM 15472 N N . LEU A 1 13 ? 5.008 -7.713 -0.589 1.00 0.00 13 LEU A N 15
ATOM 15473 C CA . LEU A 1 13 ? 3.878 -8.559 -0.247 1.00 0.00 13 LEU A CA 15
ATOM 15474 C C . LEU A 1 13 ? 3.775 -9.699 -1.262 1.00 0.00 13 LEU A C 15
ATOM 15475 O O . LEU A 1 13 ? 3.559 -9.461 -2.449 1.00 0.00 13 LEU A O 15
ATOM 15491 N N . LYS A 1 14 ? 3.934 -10.914 -0.757 1.00 0.00 14 LYS A N 15
ATOM 15492 C CA . LYS A 1 14 ? 3.861 -12.092 -1.605 1.00 0.00 14 LYS A CA 15
ATOM 15493 C C . LYS A 1 14 ? 2.947 -13.130 -0.951 1.00 0.00 14 LYS A C 15
ATOM 15494 O O . LYS A 1 14 ? 3.206 -13.576 0.165 1.00 0.00 14 LYS A O 15
ATOM 15513 N N . ARG A 1 15 ? 1.895 -13.484 -1.675 1.00 0.00 15 ARG A N 15
ATOM 15514 C CA . ARG A 1 15 ? 0.940 -14.461 -1.179 1.00 0.00 15 ARG A CA 15
ATOM 15515 C C . ARG A 1 15 ? 1.330 -15.866 -1.643 1.00 0.00 15 ARG A C 15
ATOM 15516 O O . ARG A 1 15 ? 1.291 -16.163 -2.835 1.00 0.00 15 ARG A O 15
ATOM 15537 N N . THR A 1 16 ? 1.696 -16.693 -0.675 1.00 0.00 16 THR A N 15
ATOM 15538 C CA . THR A 1 16 ? 2.093 -18.060 -0.968 1.00 0.00 16 THR A CA 15
ATOM 15539 C C . THR A 1 16 ? 3.314 -18.074 -1.890 1.00 0.00 16 THR A C 15
ATOM 15540 O O . THR A 1 16 ? 3.581 -17.098 -2.589 1.00 0.00 16 THR A O 15
ATOM 15551 N N . GLY A 1 17 ? 4.024 -19.193 -1.860 1.00 0.00 17 GLY A N 15
ATOM 15552 C CA . GLY A 1 17 ? 5.211 -19.348 -2.684 1.00 0.00 17 GLY A CA 15
ATOM 15553 C C . GLY A 1 17 ? 4.841 -19.782 -4.104 1.00 0.00 17 GLY A C 15
ATOM 15554 O O . GLY A 1 17 ? 5.245 -20.852 -4.555 1.00 0.00 17 GLY A O 15
ATOM 15558 N N . MET A 1 18 ? 4.075 -18.928 -4.768 1.00 0.00 18 MET A N 15
ATOM 15559 C CA . MET A 1 18 ? 3.645 -19.210 -6.127 1.00 0.00 18 MET A CA 15
ATOM 15560 C C . MET A 1 18 ? 3.874 -18.001 -7.036 1.00 0.00 18 MET A C 15
ATOM 15561 O O . MET A 1 18 ? 3.547 -16.873 -6.670 1.00 0.00 18 MET A O 15
ATOM 15575 N N . THR A 1 19 ? 4.434 -18.278 -8.205 1.00 0.00 19 THR A N 15
ATOM 15576 C CA . THR A 1 19 ? 4.711 -17.227 -9.169 1.00 0.00 19 THR A CA 15
ATOM 15577 C C . THR A 1 19 ? 3.544 -17.081 -10.148 1.00 0.00 19 THR A C 15
ATOM 15578 O O . THR A 1 19 ? 3.699 -17.321 -11.345 1.00 0.00 19 THR A O 15
ATOM 15589 N N . GLY A 1 20 ? 2.402 -16.688 -9.603 1.00 0.00 20 GLY A N 15
ATOM 15590 C CA . GLY A 1 20 ? 1.209 -16.507 -10.414 1.00 0.00 20 GLY A CA 15
ATOM 15591 C C . GLY A 1 20 ? 1.535 -15.761 -11.709 1.00 0.00 20 GLY A C 15
ATOM 15592 O O . GLY A 1 20 ? 1.682 -16.376 -12.764 1.00 0.00 20 GLY A O 15
ATOM 15596 N N . GLU A 1 21 ? 1.637 -14.445 -11.587 1.00 0.00 21 GLU A N 15
ATOM 15597 C CA . GLU A 1 21 ? 1.942 -13.608 -12.734 1.00 0.00 21 GLU A CA 15
ATOM 15598 C C . GLU A 1 21 ? 2.336 -12.203 -12.276 1.00 0.00 21 GLU A C 15
ATOM 15599 O O . GLU A 1 21 ? 3.441 -11.741 -12.559 1.00 0.00 21 GLU A O 15
ATOM 15611 N N . VAL A 1 22 ? 1.411 -11.562 -11.577 1.00 0.00 22 VAL A N 15
ATOM 15612 C CA . VAL A 1 22 ? 1.648 -10.218 -11.078 1.00 0.00 22 VAL A CA 15
ATOM 15613 C C . VAL A 1 22 ? 1.681 -10.246 -9.548 1.00 0.00 22 VAL A C 15
ATOM 15614 O O . VAL A 1 22 ? 0.830 -10.870 -8.917 1.00 0.00 22 VAL A O 15
ATOM 15627 N N . MET A 1 23 ? 2.672 -9.561 -8.997 1.00 0.00 23 MET A N 15
ATOM 15628 C CA . MET A 1 23 ? 2.827 -9.500 -7.553 1.00 0.00 23 MET A CA 15
ATOM 15629 C C . MET A 1 23 ? 2.801 -8.051 -7.060 1.00 0.00 23 MET A C 15
ATOM 15630 O O . MET A 1 23 ? 3.043 -7.125 -7.832 1.00 0.00 23 MET A O 15
ATOM 15644 N N . GLN A 1 24 ? 2.504 -7.902 -5.778 1.00 0.00 24 GLN A N 15
ATOM 15645 C CA . GLN A 1 24 ? 2.442 -6.582 -5.173 1.00 0.00 24 GLN A CA 15
ATOM 15646 C C . GLN A 1 24 ? 3.611 -6.387 -4.205 1.00 0.00 24 GLN A C 15
ATOM 15647 O O . GLN A 1 24 ? 3.941 -7.287 -3.435 1.00 0.00 24 GLN A O 15
ATOM 15661 N N . VAL A 1 25 ? 4.206 -5.205 -4.277 1.00 0.00 25 VAL A N 15
ATOM 15662 C CA . VAL A 1 25 ? 5.331 -4.880 -3.417 1.00 0.00 25 VAL A CA 15
ATOM 15663 C C . VAL A 1 25 ? 5.032 -3.585 -2.660 1.00 0.00 25 VAL A C 15
ATOM 15664 O O . VAL A 1 25 ? 4.160 -2.815 -3.061 1.00 0.00 25 VAL A O 15
ATOM 15677 N N . LYS A 1 26 ? 5.771 -3.384 -1.578 1.00 0.00 26 LYS A N 15
ATOM 15678 C CA . LYS A 1 26 ? 5.595 -2.195 -0.762 1.00 0.00 26 LYS A CA 15
ATOM 15679 C C . LYS A 1 26 ? 6.862 -1.340 -0.834 1.00 0.00 26 LYS A C 15
ATOM 15680 O O . LYS A 1 26 ? 7.970 -1.853 -0.687 1.00 0.00 26 LYS A O 15
ATOM 15699 N N . CYS A 1 27 ? 6.656 -0.051 -1.061 1.00 0.00 27 CYS A N 15
ATOM 15700 C CA . CYS A 1 27 ? 7.767 0.879 -1.155 1.00 0.00 27 CYS A CA 15
ATOM 15701 C C . CYS A 1 27 ? 7.386 2.160 -0.409 1.00 0.00 27 CYS A C 15
ATOM 15702 O O . CYS A 1 27 ? 6.273 2.662 -0.558 1.00 0.00 27 CYS A O 15
ATOM 15710 N N . ARG A 1 28 ? 8.332 2.651 0.379 1.00 0.00 28 ARG A N 15
ATOM 15711 C CA . ARG A 1 28 ? 8.109 3.863 1.148 1.00 0.00 28 ARG A CA 15
ATOM 15712 C C . ARG A 1 28 ? 8.847 5.041 0.509 1.00 0.00 28 ARG A C 15
ATOM 15713 O O . ARG A 1 28 ? 9.975 4.892 0.042 1.00 0.00 28 ARG A O 15
ATOM 15734 N N . ILE A 1 29 ? 8.180 6.186 0.509 1.00 0.00 29 ILE A N 15
ATOM 15735 C CA . ILE A 1 29 ? 8.759 7.389 -0.065 1.00 0.00 29 ILE A CA 15
ATOM 15736 C C . ILE A 1 29 ? 10.138 7.631 0.551 1.00 0.00 29 ILE A C 15
ATOM 15737 O O . ILE A 1 29 ? 10.338 7.403 1.744 1.00 0.00 29 ILE A O 15
ATOM 15753 N N . LEU A 1 30 ? 11.055 8.089 -0.289 1.00 0.00 30 LEU A N 15
ATOM 15754 C CA . LEU A 1 30 ? 12.410 8.364 0.159 1.00 0.00 30 LEU A CA 15
ATOM 15755 C C . LEU A 1 30 ? 12.643 9.876 0.165 1.00 0.00 30 LEU A C 15
ATOM 15756 O O . LEU A 1 30 ? 13.618 10.355 0.742 1.00 0.00 30 LEU A O 15
ATOM 15772 N N . ASP A 1 31 ? 11.732 10.585 -0.484 1.00 0.00 31 ASP A N 15
ATOM 15773 C CA . ASP A 1 31 ? 11.826 12.033 -0.561 1.00 0.00 31 ASP A CA 15
ATOM 15774 C C . ASP A 1 31 ? 10.474 12.606 -0.991 1.00 0.00 31 ASP A C 15
ATOM 15775 O O . ASP A 1 31 ? 9.722 11.955 -1.715 1.00 0.00 31 ASP A O 15
ATOM 15784 N N . GLY A 1 32 ? 10.207 13.818 -0.528 1.00 0.00 32 GLY A N 15
ATOM 15785 C CA . GLY A 1 32 ? 8.959 14.486 -0.856 1.00 0.00 32 GLY A CA 15
ATOM 15786 C C . GLY A 1 32 ? 8.233 14.945 0.411 1.00 0.00 32 GLY A C 15
ATOM 15787 O O . GLY A 1 32 ? 8.524 14.465 1.506 1.00 0.00 32 GLY A O 15
ATOM 15791 N N . ARG A 1 33 ? 7.304 15.870 0.220 1.00 0.00 33 ARG A N 15
ATOM 15792 C CA . ARG A 1 33 ? 6.535 16.399 1.333 1.00 0.00 33 ARG A CA 15
ATOM 15793 C C . ARG A 1 33 ? 5.728 15.283 2.000 1.00 0.00 33 ARG A C 15
ATOM 15794 O O . ARG A 1 33 ? 5.282 15.428 3.137 1.00 0.00 33 ARG A O 15
ATOM 15815 N N . ASP A 1 34 ? 5.565 14.194 1.263 1.00 0.00 34 ASP A N 15
ATOM 15816 C CA . ASP A 1 34 ? 4.819 13.053 1.768 1.00 0.00 34 ASP A CA 15
ATOM 15817 C C . ASP A 1 34 ? 5.793 12.041 2.373 1.00 0.00 34 ASP A C 15
ATOM 15818 O O . ASP A 1 34 ? 5.392 10.945 2.763 1.00 0.00 34 ASP A O 15
ATOM 15827 N N . LYS A 1 35 ? 7.054 12.443 2.433 1.00 0.00 35 LYS A N 15
ATOM 15828 C CA . LYS A 1 35 ? 8.088 11.584 2.984 1.00 0.00 35 LYS A CA 15
ATOM 15829 C C . LYS A 1 35 ? 7.451 10.579 3.946 1.00 0.00 35 LYS A C 15
ATOM 15830 O O . LYS A 1 35 ? 6.623 10.949 4.777 1.00 0.00 35 LYS A O 15
ATOM 15849 N N . GLY A 1 36 ? 7.862 9.328 3.802 1.00 0.00 36 GLY A N 15
ATOM 15850 C CA . GLY A 1 36 ? 7.342 8.267 4.648 1.00 0.00 36 GLY A CA 15
ATOM 15851 C C . GLY A 1 36 ? 6.095 7.634 4.029 1.00 0.00 36 GLY A C 15
ATOM 15852 O O . GLY A 1 36 ? 5.612 6.609 4.507 1.00 0.00 36 GLY A O 15
ATOM 15856 N N . ARG A 1 37 ? 5.609 8.271 2.973 1.00 0.00 37 ARG A N 15
ATOM 15857 C CA . ARG A 1 37 ? 4.426 7.783 2.284 1.00 0.00 37 ARG A CA 15
ATOM 15858 C C . ARG A 1 37 ? 4.704 6.415 1.657 1.00 0.00 37 ARG A C 15
ATOM 15859 O O . ARG A 1 37 ? 5.666 6.256 0.906 1.00 0.00 37 ARG A O 15
ATOM 15880 N N . ILE A 1 38 ? 3.845 5.463 1.988 1.00 0.00 38 ILE A N 15
ATOM 15881 C CA . ILE A 1 38 ? 3.986 4.113 1.467 1.00 0.00 38 ILE A CA 15
ATOM 15882 C C . ILE A 1 38 ? 2.791 3.792 0.567 1.00 0.00 38 ILE A C 15
ATOM 15883 O O . ILE A 1 38 ? 1.652 4.111 0.904 1.00 0.00 38 ILE A O 15
ATOM 15899 N N . LEU A 1 39 ? 3.092 3.163 -0.560 1.00 0.00 39 LEU A N 15
ATOM 15900 C CA . LEU A 1 39 ? 2.057 2.795 -1.511 1.00 0.00 39 LEU A CA 15
ATOM 15901 C C . LEU A 1 39 ? 2.273 1.347 -1.957 1.00 0.00 39 LEU A C 15
ATOM 15902 O O . LEU A 1 39 ? 3.407 0.876 -2.021 1.00 0.00 39 LEU A O 15
ATOM 15918 N N . THR A 1 40 ? 1.166 0.682 -2.255 1.00 0.00 40 THR A N 15
ATOM 15919 C CA . THR A 1 40 ? 1.220 -0.702 -2.694 1.00 0.00 40 THR A CA 15
ATOM 15920 C C . THR A 1 40 ? 0.572 -0.850 -4.072 1.00 0.00 40 THR A C 15
ATOM 15921 O O . THR A 1 40 ? -0.566 -0.430 -4.276 1.00 0.00 40 THR A O 15
ATOM 15932 N N . ARG A 1 41 ? 1.326 -1.448 -4.983 1.00 0.00 41 ARG A N 15
ATOM 15933 C CA . ARG A 1 41 ? 0.840 -1.657 -6.337 1.00 0.00 41 ARG A CA 15
ATOM 15934 C C . ARG A 1 41 ? 1.297 -3.019 -6.861 1.00 0.00 41 ARG A C 15
ATOM 15935 O O . ARG A 1 41 ? 2.296 -3.564 -6.394 1.00 0.00 41 ARG A O 15
ATOM 15956 N N . ASN A 1 42 ? 0.543 -3.531 -7.823 1.00 0.00 42 ASN A N 15
ATOM 15957 C CA . ASN A 1 42 ? 0.859 -4.820 -8.415 1.00 0.00 42 ASN A CA 15
ATOM 15958 C C . ASN A 1 42 ? 1.833 -4.617 -9.577 1.00 0.00 42 ASN A C 15
ATOM 15959 O O . ASN A 1 42 ? 1.536 -3.887 -10.521 1.00 0.00 42 ASN A O 15
ATOM 15970 N N . VAL A 1 43 ? 2.977 -5.277 -9.470 1.00 0.00 43 VAL A N 15
ATOM 15971 C CA . VAL A 1 43 ? 3.997 -5.178 -10.500 1.00 0.00 43 VAL A CA 15
ATOM 15972 C C . VAL A 1 43 ? 4.458 -6.584 -10.891 1.00 0.00 43 VAL A C 15
ATOM 15973 O O . VAL A 1 43 ? 4.489 -7.486 -10.056 1.00 0.00 43 VAL A O 15
ATOM 15986 N N . MET A 1 44 ? 4.804 -6.726 -12.163 1.00 0.00 44 MET A N 15
ATOM 15987 C CA . MET A 1 44 ? 5.262 -8.006 -12.675 1.00 0.00 44 MET A CA 15
ATOM 15988 C C . MET A 1 44 ? 6.787 -8.038 -12.789 1.00 0.00 44 MET A C 15
ATOM 15989 O O . MET A 1 44 ? 7.385 -7.157 -13.405 1.00 0.00 44 MET A O 15
ATOM 16003 N N . GLY A 1 45 ? 7.373 -9.062 -12.186 1.00 0.00 45 GLY A N 15
ATOM 16004 C CA . GLY A 1 45 ? 8.817 -9.219 -12.212 1.00 0.00 45 GLY A CA 15
ATOM 16005 C C . GLY A 1 45 ? 9.361 -9.530 -10.816 1.00 0.00 45 GLY A C 15
ATOM 16006 O O . GLY A 1 45 ? 8.743 -9.176 -9.813 1.00 0.00 45 GLY A O 15
ATOM 16010 N N . PRO A 1 46 ? 10.541 -10.205 -10.796 1.00 0.00 46 PRO A N 15
ATOM 16011 C CA . PRO A 1 46 ? 11.174 -10.568 -9.540 1.00 0.00 46 PRO A CA 15
ATOM 16012 C C . PRO A 1 46 ? 11.821 -9.348 -8.880 1.00 0.00 46 PRO A C 15
ATOM 16013 O O . PRO A 1 46 ? 13.022 -9.122 -9.027 1.00 0.00 46 PRO A O 15
ATOM 16024 N N . ILE A 1 47 ? 10.998 -8.594 -8.167 1.00 0.00 47 ILE A N 15
ATOM 16025 C CA . ILE A 1 47 ? 11.475 -7.403 -7.485 1.00 0.00 47 ILE A CA 15
ATOM 16026 C C . ILE A 1 47 ? 11.043 -7.454 -6.018 1.00 0.00 47 ILE A C 15
ATOM 16027 O O . ILE A 1 47 ? 9.858 -7.597 -5.721 1.00 0.00 47 ILE A O 15
ATOM 16043 N N . ARG A 1 48 ? 12.028 -7.334 -5.140 1.00 0.00 48 ARG A N 15
ATOM 16044 C CA . ARG A 1 48 ? 11.765 -7.364 -3.711 1.00 0.00 48 ARG A CA 15
ATOM 16045 C C . ARG A 1 48 ? 12.401 -6.152 -3.029 1.00 0.00 48 ARG A C 15
ATOM 16046 O O . ARG A 1 48 ? 13.257 -5.486 -3.610 1.00 0.00 48 ARG A O 15
ATOM 16067 N N . GLU A 1 49 ? 11.959 -5.902 -1.805 1.00 0.00 49 GLU A N 15
ATOM 16068 C CA . GLU A 1 49 ? 12.475 -4.782 -1.037 1.00 0.00 49 GLU A CA 15
ATOM 16069 C C . GLU A 1 49 ? 13.933 -4.509 -1.410 1.00 0.00 49 GLU A C 15
ATOM 16070 O O . GLU A 1 49 ? 14.754 -5.425 -1.433 1.00 0.00 49 GLU A O 15
ATOM 16082 N N . GLY A 1 50 ? 14.212 -3.245 -1.693 1.00 0.00 50 GLY A N 15
ATOM 16083 C CA . GLY A 1 50 ? 15.557 -2.840 -2.064 1.00 0.00 50 GLY A CA 15
ATOM 16084 C C . GLY A 1 50 ? 15.578 -2.223 -3.464 1.00 0.00 50 GLY A C 15
ATOM 16085 O O . GLY A 1 50 ? 16.522 -1.521 -3.823 1.00 0.00 50 GLY A O 15
ATOM 16089 N N . ASP A 1 51 ? 14.526 -2.509 -4.217 1.00 0.00 51 ASP A N 15
ATOM 16090 C CA . ASP A 1 51 ? 14.411 -1.991 -5.570 1.00 0.00 51 ASP A CA 15
ATOM 16091 C C . ASP A 1 51 ? 13.874 -0.560 -5.520 1.00 0.00 51 ASP A C 15
ATOM 16092 O O . ASP A 1 51 ? 13.435 -0.094 -4.470 1.00 0.00 51 ASP A O 15
ATOM 16101 N N . ILE A 1 52 ? 13.927 0.099 -6.668 1.00 0.00 52 ILE A N 15
ATOM 16102 C CA . ILE A 1 52 ? 13.451 1.468 -6.769 1.00 0.00 52 ILE A CA 15
ATOM 16103 C C . ILE A 1 52 ? 12.026 1.468 -7.325 1.00 0.00 52 ILE A C 15
ATOM 16104 O O . ILE A 1 52 ? 11.703 0.684 -8.216 1.00 0.00 52 ILE A O 15
ATOM 16120 N N . LEU A 1 53 ? 11.211 2.358 -6.777 1.00 0.00 53 LEU A N 15
ATOM 16121 C CA . LEU A 1 53 ? 9.828 2.471 -7.208 1.00 0.00 53 LEU A CA 15
ATOM 16122 C C . LEU A 1 53 ? 9.441 3.949 -7.284 1.00 0.00 53 LEU A C 15
ATOM 16123 O O . LEU A 1 53 ? 10.111 4.801 -6.702 1.00 0.00 53 LEU A O 15
ATOM 16139 N N . MET A 1 54 ? 8.362 4.209 -8.008 1.00 0.00 54 MET A N 15
ATOM 16140 C CA . MET A 1 54 ? 7.878 5.570 -8.168 1.00 0.00 54 MET A CA 15
ATOM 16141 C C . MET A 1 54 ? 6.477 5.727 -7.575 1.00 0.00 54 MET A C 15
ATOM 16142 O O . MET A 1 54 ? 5.621 4.862 -7.758 1.00 0.00 54 MET A O 15
ATOM 16156 N N . LEU A 1 55 ? 6.285 6.837 -6.877 1.00 0.00 55 LEU A N 15
ATOM 16157 C CA . 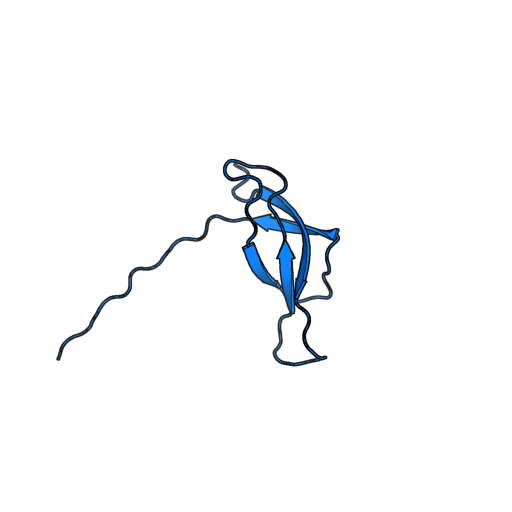LEU A 1 55 ? 5.002 7.118 -6.257 1.00 0.00 55 LEU A CA 15
ATOM 16158 C C . LEU A 1 55 ? 4.250 8.152 -7.097 1.00 0.00 55 LEU A C 15
ATOM 16159 O O . LEU A 1 55 ? 4.635 9.319 -7.143 1.00 0.00 55 LEU A O 15
ATOM 16175 N N . LEU A 1 56 ? 3.190 7.685 -7.741 1.00 0.00 56 LEU A N 15
ATOM 16176 C CA . LEU A 1 56 ? 2.380 8.555 -8.578 1.00 0.00 56 LEU A CA 15
ATOM 16177 C C . LEU A 1 56 ? 1.080 8.893 -7.845 1.00 0.00 56 LEU A C 15
ATOM 16178 O O . LEU A 1 56 ? 0.483 8.031 -7.202 1.00 0.00 56 LEU A O 15
ATOM 16194 N N . ASP A 1 57 ? 0.679 10.150 -7.968 1.00 0.00 57 ASP A N 15
ATOM 16195 C CA . ASP A 1 57 ? -0.539 10.613 -7.325 1.00 0.00 57 ASP A CA 15
ATOM 16196 C C . ASP A 1 57 ? -1.710 9.734 -7.769 1.00 0.00 57 ASP A C 15
ATOM 16197 O O . ASP A 1 57 ? -1.976 9.604 -8.963 1.00 0.00 57 ASP A O 15
ATOM 16206 N N . THR A 1 58 ? -2.378 9.152 -6.783 1.00 0.00 58 THR A N 15
ATOM 16207 C CA . THR A 1 58 ? -3.514 8.288 -7.057 1.00 0.00 58 THR A CA 15
ATOM 16208 C C . THR A 1 58 ? -4.783 9.122 -7.249 1.00 0.00 58 THR A C 15
ATOM 16209 O O . THR A 1 58 ? -5.210 9.829 -6.338 1.00 0.00 58 THR A O 15
ATOM 16220 N N . ILE A 1 59 ? -5.350 9.010 -8.442 1.00 0.00 59 ILE A N 15
ATOM 16221 C CA . ILE A 1 59 ? -6.561 9.745 -8.765 1.00 0.00 59 ILE A CA 15
ATOM 16222 C C . ILE A 1 59 ? -7.745 9.120 -8.023 1.00 0.00 59 ILE A C 15
ATOM 16223 O O . ILE A 1 59 ? -7.980 7.917 -8.124 1.00 0.00 59 ILE A O 15
ATOM 16239 N N . ARG A 1 60 ? -8.458 9.966 -7.295 1.00 0.00 60 ARG A N 15
ATOM 16240 C CA . ARG A 1 60 ? -9.611 9.512 -6.536 1.00 0.00 60 ARG A CA 15
ATOM 16241 C C . ARG A 1 60 ? -10.840 9.417 -7.444 1.00 0.00 60 ARG A C 15
ATOM 16242 O O . ARG A 1 60 ? -11.164 10.366 -8.156 1.00 0.00 60 ARG A O 15
ATOM 16263 N N . GLU A 1 61 ? -11.489 8.263 -7.388 1.00 0.00 61 GLU A N 15
ATOM 16264 C CA . GLU A 1 61 ? -12.674 8.032 -8.196 1.00 0.00 61 GLU A CA 15
ATOM 16265 C C . GLU A 1 61 ? -13.862 8.814 -7.631 1.00 0.00 61 GLU A C 15
ATOM 16266 O O . GLU A 1 61 ? -13.987 8.969 -6.417 1.00 0.00 61 GLU A O 15
ATOM 16278 N N . ALA A 1 62 ? -14.705 9.285 -8.539 1.00 0.00 62 ALA A N 15
ATOM 16279 C CA . ALA A 1 62 ? -15.878 10.047 -8.146 1.00 0.00 62 ALA A CA 15
ATOM 16280 C C . ALA A 1 62 ? -17.024 9.083 -7.829 1.00 0.00 62 ALA A C 15
ATOM 16281 O O . ALA A 1 62 ? -17.500 8.368 -8.710 1.00 0.00 62 ALA A O 15
ATOM 16288 N N . LYS A 1 63 ? -17.433 9.095 -6.569 1.00 0.00 63 LYS A N 15
ATOM 16289 C CA . LYS A 1 63 ? -18.513 8.231 -6.125 1.00 0.00 63 LYS A CA 15
ATOM 16290 C C . LYS A 1 63 ? -19.855 8.876 -6.477 1.00 0.00 63 LYS A C 15
ATOM 16291 O O . LYS A 1 63 ? -20.142 9.993 -6.048 1.00 0.00 63 LYS A O 15
ATOM 16310 N N . GLU A 1 64 ? -20.640 8.147 -7.256 1.00 0.00 64 GLU A N 15
ATOM 16311 C CA . GLU A 1 64 ? -21.944 8.635 -7.671 1.00 0.00 64 GLU A CA 15
ATOM 16312 C C . GLU A 1 64 ? -23.037 8.069 -6.762 1.00 0.00 64 GLU A C 15
ATOM 16313 O O . GLU A 1 64 ? -23.048 6.875 -6.468 1.00 0.00 64 GLU A O 15
ATOM 16325 N N . ILE A 1 65 ? -23.928 8.954 -6.341 1.00 0.00 65 ILE A N 15
ATOM 16326 C CA . ILE A 1 65 ? -25.022 8.558 -5.470 1.00 0.00 65 ILE A CA 15
ATOM 16327 C C . ILE A 1 65 ? -26.315 8.484 -6.285 1.00 0.00 65 ILE A C 15
ATOM 16328 O O . ILE A 1 65 ? -26.737 9.475 -6.878 1.00 0.00 65 ILE A O 15
ATOM 16344 N N . ARG A 1 66 ? -26.908 7.298 -6.288 1.00 0.00 66 ARG A N 15
ATOM 16345 C CA . ARG A 1 66 ? -28.144 7.082 -7.020 1.00 0.00 66 ARG A CA 15
ATOM 16346 C C . ARG A 1 66 ? -29.322 7.708 -6.271 1.00 0.00 66 ARG A C 15
ATOM 16347 O O . ARG A 1 66 ? -29.565 7.385 -5.109 1.00 0.00 66 ARG A O 15
ATOM 16368 N N . THR A 1 67 ? -30.021 8.593 -6.966 1.00 0.00 67 THR A N 15
ATOM 16369 C CA . THR A 1 67 ? -31.167 9.268 -6.381 1.00 0.00 67 THR A CA 15
ATOM 16370 C C . THR A 1 67 ? -32.457 8.518 -6.718 1.00 0.00 67 THR A C 15
ATOM 16371 O O . THR A 1 67 ? -32.569 7.917 -7.786 1.00 0.00 67 THR A O 15
ATOM 16382 N N . PRO A 1 68 ? -33.424 8.578 -5.764 1.00 0.00 68 PRO A N 15
ATOM 16383 C CA . PRO A 1 68 ? -34.701 7.912 -5.949 1.00 0.00 68 PRO A CA 15
ATOM 16384 C C . PRO A 1 68 ? -35.581 8.679 -6.938 1.00 0.00 68 PRO A C 15
ATOM 16385 O O . PRO A 1 68 ? -35.411 9.884 -7.122 1.00 0.00 68 PRO A O 15
ATOM 16396 N N . MET A 1 1 ? 11.463 15.074 -9.786 1.00 0.00 1 MET A N 16
ATOM 16397 C CA . MET A 1 1 ? 10.069 14.925 -9.405 1.00 0.00 1 MET A CA 16
ATOM 16398 C C . MET A 1 1 ? 9.145 15.563 -10.445 1.00 0.00 1 MET A C 16
ATOM 16399 O O . MET A 1 1 ? 8.750 16.719 -10.303 1.00 0.00 1 MET A O 16
ATOM 16412 N N . ASP A 1 2 ? 8.828 14.782 -11.467 1.00 0.00 2 ASP A N 16
ATOM 16413 C CA . ASP A 1 2 ? 7.958 15.256 -12.530 1.00 0.00 2 ASP A CA 16
ATOM 16414 C C . ASP A 1 2 ? 6.570 14.636 -12.362 1.00 0.00 2 ASP A C 16
ATOM 16415 O O . ASP A 1 2 ? 5.573 15.209 -12.800 1.00 0.00 2 ASP A O 16
ATOM 16424 N N . ASP A 1 3 ? 6.549 13.474 -11.726 1.00 0.00 3 ASP A N 16
ATOM 16425 C CA . ASP A 1 3 ? 5.299 12.770 -11.494 1.00 0.00 3 ASP A CA 16
ATOM 16426 C C . ASP A 1 3 ? 5.480 11.786 -10.337 1.00 0.00 3 ASP A C 16
ATOM 16427 O O . ASP A 1 3 ? 4.833 11.917 -9.299 1.00 0.00 3 ASP A O 16
ATOM 16436 N N . ALA A 1 4 ? 6.362 10.822 -10.554 1.00 0.00 4 ALA A N 16
ATOM 16437 C CA . ALA A 1 4 ? 6.636 9.816 -9.542 1.00 0.00 4 ALA A CA 16
ATOM 16438 C C . ALA A 1 4 ? 7.822 10.268 -8.688 1.00 0.00 4 ALA A C 16
ATOM 16439 O O . ALA A 1 4 ? 8.741 10.917 -9.187 1.00 0.00 4 ALA A O 16
ATOM 16446 N N . THR A 1 5 ? 7.765 9.908 -7.414 1.00 0.00 5 THR A N 16
ATOM 16447 C CA . THR A 1 5 ? 8.823 10.269 -6.486 1.00 0.00 5 THR A CA 16
ATOM 16448 C C . THR A 1 5 ? 9.816 9.115 -6.334 1.00 0.00 5 THR A C 16
ATOM 16449 O O . THR A 1 5 ? 9.449 7.951 -6.490 1.00 0.00 5 THR A O 16
ATOM 16460 N N . PRO A 1 6 ? 11.087 9.487 -6.025 1.00 0.00 6 PRO A N 16
ATOM 16461 C CA . PRO A 1 6 ? 12.135 8.496 -5.851 1.00 0.00 6 PRO A CA 16
ATOM 16462 C C . PRO A 1 6 ? 11.986 7.769 -4.513 1.00 0.00 6 PRO A C 16
ATOM 16463 O O . PRO A 1 6 ? 12.265 8.337 -3.459 1.00 0.00 6 PRO A O 16
ATOM 16474 N N . ALA A 1 7 ? 11.545 6.522 -4.600 1.00 0.00 7 ALA A N 16
ATOM 16475 C CA . ALA A 1 7 ? 11.355 5.711 -3.409 1.00 0.00 7 ALA A CA 16
ATOM 16476 C C . ALA A 1 7 ? 12.062 4.367 -3.595 1.00 0.00 7 ALA A C 16
ATOM 16477 O O . ALA A 1 7 ? 12.334 3.955 -4.722 1.00 0.00 7 ALA A O 16
ATOM 16484 N N . GLU A 1 8 ? 12.340 3.720 -2.473 1.00 0.00 8 GLU A N 16
ATOM 16485 C CA . GLU A 1 8 ? 13.009 2.431 -2.498 1.00 0.00 8 GLU A CA 16
ATOM 16486 C C . GLU A 1 8 ? 12.135 1.366 -1.832 1.00 0.00 8 GLU A C 16
ATOM 16487 O O . GLU A 1 8 ? 11.588 1.591 -0.754 1.00 0.00 8 GLU A O 16
ATOM 16499 N N . VAL A 1 9 ? 12.031 0.228 -2.503 1.00 0.00 9 VAL A N 16
ATOM 16500 C CA . VAL A 1 9 ? 11.232 -0.872 -1.991 1.00 0.00 9 VAL A CA 16
ATOM 16501 C C . VAL A 1 9 ? 11.682 -1.203 -0.566 1.00 0.00 9 VAL A C 16
ATOM 16502 O O . VAL A 1 9 ? 12.861 -1.464 -0.329 1.00 0.00 9 VAL A O 16
ATOM 16515 N N . ILE A 1 10 ? 10.720 -1.181 0.344 1.00 0.00 10 ILE A N 16
ATOM 16516 C CA . ILE A 1 10 ? 11.002 -1.475 1.739 1.00 0.00 10 ILE A CA 16
ATOM 16517 C C . ILE A 1 10 ? 10.332 -2.796 2.123 1.00 0.00 10 ILE A C 16
ATOM 16518 O O . ILE A 1 10 ? 10.899 -3.589 2.873 1.00 0.00 10 ILE A O 16
ATOM 16534 N N . GLU A 1 11 ? 9.134 -2.991 1.591 1.00 0.00 11 GLU A N 16
ATOM 16535 C CA . GLU A 1 11 ? 8.381 -4.202 1.869 1.00 0.00 11 GLU A CA 16
ATOM 16536 C C . GLU A 1 11 ? 7.747 -4.739 0.584 1.00 0.00 11 GLU A C 16
ATOM 16537 O O . GLU A 1 11 ? 7.160 -3.981 -0.187 1.00 0.00 11 GLU A O 16
ATOM 16549 N N . VAL A 1 12 ? 7.886 -6.043 0.393 1.00 0.00 12 VAL A N 16
ATOM 16550 C CA . VAL A 1 12 ? 7.334 -6.690 -0.785 1.00 0.00 12 VAL A CA 16
ATOM 16551 C C . VAL A 1 12 ? 6.312 -7.743 -0.351 1.00 0.00 12 VAL A C 16
ATOM 16552 O O . VAL A 1 12 ? 6.574 -8.531 0.555 1.00 0.00 12 VAL A O 16
ATOM 16565 N N . LEU A 1 13 ? 5.168 -7.721 -1.019 1.00 0.00 13 LEU A N 16
ATOM 16566 C CA . LEU A 1 13 ? 4.105 -8.664 -0.714 1.00 0.00 13 LEU A CA 16
ATOM 16567 C C . LEU A 1 13 ? 3.997 -9.687 -1.847 1.00 0.00 13 LEU A C 16
ATOM 16568 O O . LEU A 1 13 ? 3.534 -9.363 -2.939 1.00 0.00 13 LEU A O 16
ATOM 16584 N N . LYS A 1 14 ? 4.431 -10.902 -1.546 1.00 0.00 14 LYS A N 16
ATOM 16585 C CA . LYS A 1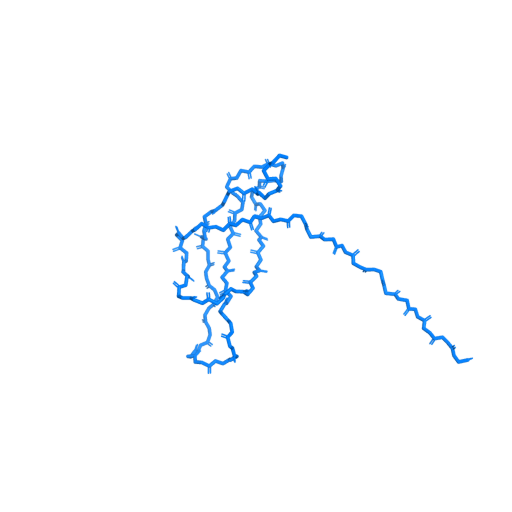 14 ? 4.389 -11.975 -2.525 1.00 0.00 14 LYS A CA 16
ATOM 16586 C C . LYS A 1 14 ? 3.817 -13.234 -1.871 1.00 0.00 14 LYS A C 16
ATOM 16587 O O . LYS A 1 14 ? 4.233 -13.614 -0.778 1.00 0.00 14 LYS A O 16
ATOM 16606 N N . ARG A 1 15 ? 2.872 -13.847 -2.568 1.00 0.00 15 ARG A N 16
ATOM 16607 C CA . ARG A 1 15 ? 2.238 -15.056 -2.069 1.00 0.00 15 ARG A CA 16
ATOM 16608 C C . ARG A 1 15 ? 2.335 -16.174 -3.109 1.00 0.00 15 ARG A C 16
ATOM 16609 O O . ARG A 1 15 ? 2.334 -15.911 -4.310 1.00 0.00 15 ARG A O 16
ATOM 16630 N N . THR A 1 16 ? 2.416 -17.399 -2.608 1.00 0.00 16 THR A N 16
ATOM 16631 C CA . THR A 1 16 ? 2.512 -18.558 -3.479 1.00 0.00 16 THR A CA 16
ATOM 16632 C C . THR A 1 16 ? 3.842 -18.547 -4.236 1.00 0.00 16 THR A C 16
ATOM 16633 O O . THR A 1 16 ? 4.751 -19.310 -3.912 1.00 0.00 16 THR A O 16
ATOM 16644 N N . GLY A 1 17 ? 3.914 -17.673 -5.229 1.00 0.00 17 GLY A N 16
ATOM 16645 C CA . GLY A 1 17 ? 5.117 -17.553 -6.034 1.00 0.00 17 GLY A CA 16
ATOM 16646 C C . GLY A 1 17 ? 4.771 -17.299 -7.503 1.00 0.00 17 GLY A C 16
ATOM 16647 O O . GLY A 1 17 ? 3.699 -16.782 -7.811 1.00 0.00 17 GLY A O 16
ATOM 16651 N N . MET A 1 18 ? 5.699 -17.676 -8.370 1.00 0.00 18 MET A N 16
ATOM 16652 C CA . MET A 1 18 ? 5.506 -17.495 -9.799 1.00 0.00 18 MET A CA 16
ATOM 16653 C C . MET A 1 18 ? 4.190 -18.127 -10.258 1.00 0.00 18 MET A C 16
ATOM 16654 O O . MET A 1 18 ? 3.422 -18.632 -9.441 1.00 0.00 18 MET A O 16
ATOM 16668 N N . THR A 1 19 ? 3.970 -18.077 -11.563 1.00 0.00 19 THR A N 16
ATOM 16669 C CA . THR A 1 19 ? 2.761 -18.637 -12.141 1.00 0.00 19 THR A CA 16
ATOM 16670 C C . THR A 1 19 ? 1.523 -17.971 -11.537 1.00 0.00 19 THR A C 16
ATOM 16671 O O . THR A 1 19 ? 1.242 -18.134 -10.350 1.00 0.00 19 THR A O 16
ATOM 16682 N N . GLY A 1 20 ? 0.816 -17.233 -12.381 1.00 0.00 20 GLY A N 16
ATOM 16683 C CA . GLY A 1 20 ? -0.385 -16.542 -11.945 1.00 0.00 20 GLY A CA 16
ATOM 16684 C C . GLY A 1 20 ? -0.328 -15.058 -12.315 1.00 0.00 20 GLY A C 16
ATOM 16685 O O . GLY A 1 20 ? 0.393 -14.671 -13.233 1.00 0.00 20 GLY A O 16
ATOM 16689 N N . GLU A 1 21 ? -1.097 -14.268 -11.580 1.00 0.00 21 GLU A N 16
ATOM 16690 C CA . GLU A 1 21 ? -1.143 -12.835 -11.819 1.00 0.00 21 GLU A CA 16
ATOM 16691 C C . GLU A 1 21 ? 0.173 -12.183 -11.390 1.00 0.00 21 GLU A C 16
ATOM 16692 O O . GLU A 1 21 ? 1.137 -12.876 -11.067 1.00 0.00 21 GLU A O 16
ATOM 16704 N N . VAL A 1 22 ? 0.172 -10.858 -11.402 1.00 0.00 22 VAL A N 16
ATOM 16705 C CA . VAL A 1 22 ? 1.354 -10.105 -11.019 1.00 0.00 22 VAL A CA 16
ATOM 16706 C C . VAL A 1 22 ? 1.360 -9.911 -9.501 1.00 0.00 22 VAL A C 16
ATOM 16707 O O . VAL A 1 22 ? 0.307 -9.733 -8.891 1.00 0.00 22 VAL A O 16
ATOM 16720 N N . MET A 1 23 ? 2.557 -9.951 -8.936 1.00 0.00 23 MET A N 16
ATOM 16721 C CA . MET A 1 23 ? 2.714 -9.781 -7.502 1.00 0.00 23 MET A CA 16
ATOM 16722 C C . MET A 1 23 ? 2.766 -8.298 -7.127 1.00 0.00 23 MET A C 16
ATOM 16723 O O . MET A 1 23 ? 3.065 -7.452 -7.969 1.00 0.00 23 MET A O 16
ATOM 16737 N N . GLN A 1 24 ? 2.471 -8.029 -5.864 1.00 0.00 24 GLN A N 16
ATOM 16738 C CA . GLN A 1 24 ? 2.481 -6.663 -5.368 1.00 0.00 24 GLN A CA 16
ATOM 16739 C C . GLN A 1 24 ? 3.727 -6.417 -4.515 1.00 0.00 24 GLN A C 16
ATOM 16740 O O . GLN A 1 24 ? 4.318 -7.358 -3.986 1.00 0.00 24 GLN A O 16
ATOM 16754 N N . VAL A 1 25 ? 4.090 -5.147 -4.407 1.00 0.00 25 VAL A N 16
ATOM 16755 C CA . VAL A 1 25 ? 5.255 -4.766 -3.627 1.00 0.00 25 VAL A CA 16
ATOM 16756 C C . VAL A 1 25 ? 4.942 -3.491 -2.841 1.00 0.00 25 VAL A C 16
ATOM 16757 O O . VAL A 1 25 ? 3.988 -2.781 -3.157 1.00 0.00 25 VAL A O 16
ATOM 16770 N N . LYS A 1 26 ? 5.763 -3.239 -1.832 1.00 0.00 26 LYS A N 16
ATOM 16771 C CA . LYS A 1 26 ? 5.586 -2.062 -0.999 1.00 0.00 26 LYS A CA 16
ATOM 16772 C C . LYS A 1 26 ? 6.885 -1.255 -0.980 1.00 0.00 26 LYS A C 16
ATOM 16773 O O . LYS A 1 26 ? 7.964 -1.813 -0.781 1.00 0.00 26 LYS A O 16
ATOM 16792 N N . CYS A 1 27 ? 6.740 0.045 -1.190 1.00 0.00 27 CYS A N 16
ATOM 16793 C CA . CYS A 1 27 ? 7.889 0.934 -1.200 1.00 0.00 27 CYS A CA 16
ATOM 16794 C C . CYS A 1 27 ? 7.511 2.216 -0.456 1.00 0.00 27 CYS A C 16
ATOM 16795 O O . CYS A 1 27 ? 6.465 2.806 -0.721 1.00 0.00 27 CYS A O 16
ATOM 16803 N N . ARG A 1 28 ? 8.383 2.609 0.461 1.00 0.00 28 ARG A N 16
ATOM 16804 C CA . ARG A 1 28 ? 8.153 3.810 1.246 1.00 0.00 28 ARG A CA 16
ATOM 16805 C C . ARG A 1 28 ? 8.845 5.010 0.595 1.00 0.00 28 ARG A C 16
ATOM 16806 O O . ARG A 1 28 ? 9.971 4.896 0.114 1.00 0.00 28 ARG A O 16
ATOM 16827 N N . ILE A 1 29 ? 8.141 6.132 0.600 1.00 0.00 29 ILE A N 16
ATOM 16828 C CA . ILE A 1 29 ? 8.672 7.352 0.016 1.00 0.00 29 ILE A CA 16
ATOM 16829 C C . ILE A 1 29 ? 10.035 7.659 0.641 1.00 0.00 29 ILE A C 16
ATOM 16830 O O . ILE A 1 29 ? 10.218 7.504 1.847 1.00 0.00 29 ILE A O 16
ATOM 16846 N N . LEU A 1 30 ? 10.956 8.090 -0.209 1.00 0.00 30 LEU A N 16
ATOM 16847 C CA . LEU A 1 30 ? 12.296 8.421 0.245 1.00 0.00 30 LEU A CA 16
ATOM 16848 C C . LEU A 1 30 ? 12.486 9.938 0.195 1.00 0.00 30 LEU A C 16
ATOM 16849 O O . LEU A 1 30 ? 13.446 10.466 0.756 1.00 0.00 30 LEU A O 16
ATOM 16865 N N . ASP A 1 31 ? 11.557 10.597 -0.482 1.00 0.00 31 ASP A N 16
ATOM 16866 C CA . ASP A 1 31 ? 11.611 12.043 -0.612 1.00 0.00 31 ASP A CA 16
ATOM 16867 C C . ASP A 1 31 ? 10.248 12.560 -1.078 1.00 0.00 31 ASP A C 16
ATOM 16868 O O . ASP A 1 31 ? 9.535 11.871 -1.806 1.00 0.00 31 ASP A O 16
ATOM 16877 N N . GLY A 1 32 ? 9.928 13.768 -0.639 1.00 0.00 32 GLY A N 16
ATOM 16878 C CA . GLY A 1 32 ? 8.663 14.385 -1.002 1.00 0.00 32 GLY A CA 16
ATOM 16879 C C . GLY A 1 32 ? 7.950 14.941 0.232 1.00 0.00 32 GLY A C 16
ATOM 16880 O O . GLY A 1 32 ? 8.294 14.594 1.361 1.00 0.00 32 GLY A O 16
ATOM 16884 N N . ARG A 1 33 ? 6.969 15.794 -0.024 1.00 0.00 33 ARG A N 16
ATOM 16885 C CA . ARG A 1 33 ? 6.204 16.401 1.052 1.00 0.00 33 ARG A CA 16
ATOM 16886 C C . ARG A 1 33 ? 5.475 15.324 1.858 1.00 0.00 33 ARG A C 16
ATOM 16887 O O . ARG A 1 33 ? 5.043 15.571 2.982 1.00 0.00 33 ARG A O 16
ATOM 16908 N N . ASP A 1 34 ? 5.361 14.151 1.251 1.00 0.00 34 ASP A N 16
ATOM 16909 C CA . ASP A 1 34 ? 4.691 13.036 1.897 1.00 0.00 34 ASP A CA 16
ATOM 16910 C C . ASP A 1 34 ? 5.740 12.071 2.454 1.00 0.00 34 ASP A C 16
ATOM 16911 O O . ASP A 1 34 ? 5.407 10.968 2.886 1.00 0.00 34 ASP A O 16
ATOM 16920 N N . LYS A 1 35 ? 6.986 12.521 2.427 1.00 0.00 35 LYS A N 16
ATOM 16921 C CA . LYS A 1 35 ? 8.085 11.711 2.924 1.00 0.00 35 LYS A CA 16
ATOM 16922 C C . LYS A 1 35 ? 7.547 10.690 3.928 1.00 0.00 35 LYS A C 16
ATOM 16923 O O . LYS A 1 35 ? 6.789 11.041 4.831 1.00 0.00 35 LYS A O 16
ATOM 16942 N N . GLY A 1 36 ? 7.961 9.445 3.737 1.00 0.00 36 GLY A N 16
ATOM 16943 C CA . GLY A 1 36 ? 7.530 8.371 4.615 1.00 0.00 36 GLY A CA 16
ATOM 16944 C C . GLY A 1 36 ? 6.264 7.699 4.079 1.00 0.00 36 GLY A C 16
ATOM 16945 O O . GLY A 1 36 ? 5.844 6.662 4.589 1.00 0.00 36 GLY A O 16
ATOM 16949 N N . ARG A 1 37 ? 5.691 8.319 3.058 1.00 0.00 37 ARG A N 16
ATOM 16950 C CA . ARG A 1 37 ? 4.481 7.795 2.448 1.00 0.00 37 ARG A CA 16
ATOM 16951 C C . ARG A 1 37 ? 4.754 6.427 1.819 1.00 0.00 37 ARG A C 16
ATOM 16952 O O . ARG A 1 37 ? 5.702 6.271 1.051 1.00 0.00 37 ARG A O 16
ATOM 16973 N N . ILE A 1 38 ? 3.906 5.471 2.168 1.00 0.00 38 ILE A N 16
ATOM 16974 C CA . ILE A 1 38 ? 4.044 4.121 1.648 1.00 0.00 38 ILE A CA 16
ATOM 16975 C C . ILE A 1 38 ? 2.789 3.756 0.852 1.00 0.00 38 ILE A C 16
ATOM 16976 O O . ILE A 1 38 ? 1.670 3.990 1.308 1.00 0.00 38 ILE A O 16
ATOM 16992 N N . LEU A 1 39 ? 3.016 3.187 -0.323 1.00 0.00 39 LEU A N 16
ATOM 16993 C CA . LEU A 1 39 ? 1.918 2.786 -1.185 1.00 0.00 39 LEU A CA 16
ATOM 16994 C C . LEU A 1 39 ? 2.166 1.364 -1.692 1.00 0.00 39 LEU A C 16
ATOM 16995 O O . LEU A 1 39 ? 3.307 0.907 -1.736 1.00 0.00 39 LEU A O 16
ATOM 17011 N N . THR A 1 40 ? 1.078 0.704 -2.063 1.00 0.00 40 THR A N 16
ATOM 17012 C CA . THR A 1 40 ? 1.163 -0.656 -2.565 1.00 0.00 40 THR A CA 16
ATOM 17013 C C . THR A 1 40 ? 0.564 -0.745 -3.970 1.00 0.00 40 THR A C 16
ATOM 17014 O O . THR A 1 40 ? -0.524 -0.226 -4.218 1.00 0.00 40 THR A O 16
ATOM 17025 N N . ARG A 1 41 ? 1.299 -1.406 -4.852 1.00 0.00 41 ARG A N 16
ATOM 17026 C CA . ARG A 1 41 ? 0.854 -1.569 -6.225 1.00 0.00 41 ARG A CA 16
ATOM 17027 C C . ARG A 1 41 ? 1.238 -2.955 -6.747 1.00 0.00 41 ARG A C 16
ATOM 17028 O O . ARG A 1 41 ? 2.188 -3.565 -6.258 1.00 0.00 41 ARG A O 16
ATOM 17049 N N . ASN A 1 42 ? 0.480 -3.412 -7.732 1.00 0.00 42 ASN A N 16
ATOM 17050 C CA . ASN A 1 42 ? 0.729 -4.715 -8.326 1.00 0.00 42 ASN A CA 16
ATOM 17051 C C . ASN A 1 42 ? 1.718 -4.563 -9.483 1.00 0.00 42 ASN A C 16
ATOM 17052 O O . ASN A 1 42 ? 1.545 -3.701 -10.343 1.00 0.00 42 ASN A O 16
ATOM 17063 N N . VAL A 1 43 ? 2.733 -5.414 -9.467 1.00 0.00 43 VAL A N 16
ATOM 17064 C CA . VAL A 1 43 ? 3.750 -5.385 -10.505 1.00 0.00 43 VAL A CA 16
ATOM 17065 C C . VAL A 1 43 ? 4.249 -6.808 -10.764 1.00 0.00 43 VAL A C 16
ATOM 17066 O O . VAL A 1 43 ? 4.516 -7.557 -9.825 1.00 0.00 43 VAL A O 16
ATOM 17079 N N . MET A 1 44 ? 4.359 -7.139 -12.042 1.00 0.00 44 MET A N 16
ATOM 17080 C CA . MET A 1 44 ? 4.821 -8.459 -12.437 1.00 0.00 44 MET A CA 16
ATOM 17081 C C . MET A 1 44 ? 6.338 -8.471 -12.640 1.00 0.00 44 MET A C 16
ATOM 17082 O O . MET A 1 44 ? 6.873 -7.663 -13.397 1.00 0.00 44 MET A O 16
ATOM 17096 N N . GLY A 1 45 ? 6.988 -9.397 -11.949 1.00 0.00 45 GLY A N 16
ATOM 17097 C CA . GLY A 1 45 ? 8.432 -9.525 -12.044 1.00 0.00 45 GLY A CA 16
ATOM 17098 C C . GLY A 1 45 ? 9.055 -9.741 -10.664 1.00 0.00 45 GLY A C 16
ATOM 17099 O O . GLY A 1 45 ? 8.432 -9.447 -9.645 1.00 0.00 45 GLY A O 16
ATOM 17103 N N . PRO A 1 46 ? 10.310 -10.266 -10.675 1.00 0.00 46 PRO A N 16
ATOM 17104 C CA . PRO A 1 46 ? 11.024 -10.524 -9.437 1.00 0.00 46 PRO A CA 16
ATOM 17105 C C . PRO A 1 46 ? 11.537 -9.222 -8.818 1.00 0.00 46 PRO A C 16
ATOM 17106 O O . PRO A 1 46 ? 12.665 -8.809 -9.080 1.00 0.00 46 PRO A O 16
ATOM 17117 N N . ILE A 1 47 ? 10.684 -8.613 -8.008 1.00 0.00 47 ILE A N 16
ATOM 17118 C CA . ILE A 1 47 ? 11.036 -7.367 -7.349 1.00 0.00 47 ILE A CA 16
ATOM 17119 C C . ILE A 1 47 ? 10.828 -7.516 -5.841 1.00 0.00 47 ILE A C 16
ATOM 17120 O O . ILE A 1 47 ? 9.730 -7.839 -5.391 1.00 0.00 47 ILE A O 16
ATOM 17136 N N . ARG A 1 48 ? 11.901 -7.273 -5.101 1.00 0.00 48 ARG A N 16
ATOM 17137 C CA . ARG A 1 48 ? 11.849 -7.376 -3.653 1.00 0.00 48 ARG A CA 16
ATOM 17138 C C . ARG A 1 48 ? 12.403 -6.103 -3.010 1.00 0.00 48 ARG A C 16
ATOM 17139 O O . ARG A 1 48 ? 13.151 -5.358 -3.643 1.00 0.00 48 ARG A O 16
ATOM 17160 N N . GLU A 1 49 ? 12.016 -5.891 -1.761 1.00 0.00 49 GLU A N 16
ATOM 17161 C CA . GLU A 1 49 ? 12.464 -4.721 -1.026 1.00 0.00 49 GLU A CA 16
ATOM 17162 C C . GLU A 1 49 ? 13.953 -4.474 -1.279 1.00 0.00 49 GLU A C 16
ATOM 17163 O O . GLU A 1 49 ? 14.743 -5.415 -1.321 1.00 0.00 49 GLU A O 16
ATOM 17175 N N . GLY A 1 50 ? 14.290 -3.203 -1.439 1.00 0.00 50 GLY A N 16
ATOM 17176 C CA . GLY A 1 50 ? 15.670 -2.820 -1.686 1.00 0.00 50 GLY A CA 16
ATOM 17177 C C . GLY A 1 50 ? 15.821 -2.170 -3.063 1.00 0.00 50 GLY A C 16
ATOM 17178 O O . GLY A 1 50 ? 16.804 -1.478 -3.323 1.00 0.00 50 GLY A O 16
ATOM 17182 N N . ASP A 1 51 ? 14.832 -2.417 -3.910 1.00 0.00 51 ASP A N 16
ATOM 17183 C CA . ASP A 1 51 ? 14.842 -1.864 -5.254 1.00 0.00 51 ASP A CA 16
ATOM 17184 C C . ASP A 1 51 ? 14.296 -0.435 -5.217 1.00 0.00 51 ASP A C 16
ATOM 17185 O O . ASP A 1 51 ? 13.788 0.013 -4.190 1.00 0.00 51 ASP A O 16
ATOM 17194 N N . ILE A 1 52 ? 14.421 0.241 -6.350 1.00 0.00 52 ILE A N 16
ATOM 17195 C CA . ILE A 1 52 ? 13.946 1.610 -6.460 1.00 0.00 52 ILE A CA 16
ATOM 17196 C C . ILE A 1 52 ? 12.604 1.622 -7.194 1.00 0.00 52 ILE A C 16
ATOM 17197 O O . ILE A 1 52 ? 12.492 1.097 -8.300 1.00 0.00 52 ILE A O 16
ATOM 17213 N N . LEU A 1 53 ? 11.618 2.228 -6.548 1.00 0.00 53 LEU A N 16
ATOM 17214 C CA . LEU A 1 53 ? 10.288 2.316 -7.125 1.00 0.00 53 LEU A CA 16
ATOM 17215 C C . LEU A 1 53 ? 9.785 3.757 -7.020 1.00 0.00 53 LEU A C 16
ATOM 17216 O O . LEU A 1 53 ? 9.993 4.418 -6.004 1.00 0.00 53 LEU A O 16
ATOM 17232 N N . MET A 1 54 ? 9.133 4.202 -8.084 1.00 0.00 54 MET A N 16
ATOM 17233 C CA . MET A 1 54 ? 8.599 5.552 -8.125 1.00 0.00 54 MET A CA 16
ATOM 17234 C C . MET A 1 54 ? 7.168 5.593 -7.583 1.00 0.00 54 MET A C 16
ATOM 17235 O O . MET A 1 54 ? 6.364 4.710 -7.878 1.00 0.00 54 MET A O 16
ATOM 17249 N N . LEU A 1 55 ? 6.895 6.626 -6.800 1.00 0.00 55 LEU A N 16
ATOM 17250 C CA . LEU A 1 55 ? 5.575 6.793 -6.215 1.00 0.00 55 LEU A CA 16
ATOM 17251 C C . LEU A 1 55 ? 4.801 7.849 -7.007 1.00 0.00 55 LEU A C 16
ATOM 17252 O O . LEU A 1 55 ? 5.137 9.031 -6.965 1.00 0.00 55 LEU A O 16
ATOM 17268 N N . LEU A 1 56 ? 3.779 7.383 -7.710 1.00 0.00 56 LEU A N 16
ATOM 17269 C CA . LEU A 1 56 ? 2.954 8.272 -8.510 1.00 0.00 56 LEU A CA 16
ATOM 17270 C C . LEU A 1 56 ? 1.787 8.781 -7.660 1.00 0.00 56 LEU A C 16
ATOM 17271 O O . LEU A 1 56 ? 1.203 8.025 -6.885 1.00 0.00 56 LEU A O 16
ATOM 17287 N N . ASP A 1 57 ? 1.483 10.059 -7.835 1.00 0.00 57 ASP A N 16
ATOM 17288 C CA . ASP A 1 57 ? 0.397 10.677 -7.094 1.00 0.00 57 ASP A CA 16
ATOM 17289 C C . ASP A 1 57 ? -0.891 9.885 -7.329 1.00 0.00 57 ASP A C 16
ATOM 17290 O O . ASP A 1 57 ? -1.320 9.714 -8.470 1.00 0.00 57 ASP A O 16
ATOM 17299 N N . THR A 1 58 ? -1.473 9.422 -6.232 1.00 0.00 58 THR A N 16
ATOM 17300 C CA . THR A 1 58 ? -2.703 8.653 -6.305 1.00 0.00 58 THR A CA 16
ATOM 17301 C C . THR A 1 58 ? -3.911 9.553 -6.041 1.00 0.00 58 THR A C 16
ATOM 17302 O O . THR A 1 58 ? -3.992 10.201 -4.999 1.00 0.00 58 THR A O 16
ATOM 17313 N N . ILE A 1 59 ? -4.822 9.564 -7.004 1.00 0.00 59 ILE A N 16
ATOM 17314 C CA . ILE A 1 59 ? -6.022 10.374 -6.889 1.00 0.00 59 ILE A CA 16
ATOM 17315 C C . ILE A 1 59 ? -7.044 9.643 -6.015 1.00 0.00 59 ILE A C 16
ATOM 17316 O O . ILE A 1 59 ? -7.459 8.531 -6.337 1.00 0.00 59 ILE A O 16
ATOM 17332 N N . ARG A 1 60 ? -7.419 10.298 -4.926 1.00 0.00 60 ARG A N 16
ATOM 17333 C CA . ARG A 1 60 ? -8.384 9.725 -4.003 1.00 0.00 60 ARG A CA 16
ATOM 17334 C C . ARG A 1 60 ? -9.786 10.259 -4.301 1.00 0.00 60 ARG A C 16
ATOM 17335 O O . ARG A 1 60 ? -9.990 11.470 -4.375 1.00 0.00 60 ARG A O 16
ATOM 17356 N N . GLU A 1 61 ? -10.717 9.330 -4.464 1.00 0.00 61 GLU A N 16
ATOM 17357 C CA . GLU A 1 61 ? -12.094 9.693 -4.753 1.00 0.00 61 GLU A CA 16
ATOM 17358 C C . GLU A 1 61 ? -12.741 10.337 -3.525 1.00 0.00 61 GLU A C 16
ATOM 17359 O O . GLU A 1 61 ? -12.664 9.797 -2.423 1.00 0.00 61 GLU A O 16
ATOM 17371 N N . ALA A 1 62 ? -13.365 11.483 -3.757 1.00 0.00 62 ALA A N 16
ATOM 17372 C CA . ALA A 1 62 ? -14.026 12.206 -2.684 1.00 0.00 62 ALA A CA 16
ATOM 17373 C C . ALA A 1 62 ? -15.531 11.942 -2.748 1.00 0.00 62 ALA A C 16
ATOM 17374 O O . ALA A 1 62 ? -16.125 11.969 -3.825 1.00 0.00 62 ALA A O 16
ATOM 17381 N N . LYS A 1 63 ? -16.106 11.692 -1.580 1.00 0.00 63 LYS A N 16
ATOM 17382 C CA . LYS A 1 63 ? -17.531 11.423 -1.490 1.00 0.00 63 LYS A CA 16
ATOM 17383 C C . LYS A 1 63 ? -18.265 12.709 -1.105 1.00 0.00 63 LYS A C 16
ATOM 17384 O O . LYS A 1 63 ? -17.920 13.352 -0.114 1.00 0.00 63 LYS A O 16
ATOM 17403 N N . GLU A 1 64 ? -19.263 13.047 -1.908 1.00 0.00 64 GLU A N 16
ATOM 17404 C CA . GLU A 1 64 ? -20.048 14.244 -1.664 1.00 0.00 64 GLU A CA 16
ATOM 17405 C C . GLU A 1 64 ? -21.355 13.887 -0.954 1.00 0.00 64 GLU A C 16
ATOM 17406 O O . GLU A 1 64 ? -21.850 12.768 -1.083 1.00 0.00 64 GLU A O 16
ATOM 17418 N N . ILE A 1 65 ? -21.877 14.858 -0.219 1.00 0.00 65 ILE A N 16
ATOM 17419 C CA . ILE A 1 65 ? -23.116 14.659 0.513 1.00 0.00 65 ILE A CA 16
ATOM 17420 C C . ILE A 1 65 ? -24.301 14.918 -0.420 1.00 0.00 65 ILE A C 16
ATOM 17421 O O . ILE A 1 65 ? -24.351 15.946 -1.094 1.00 0.00 65 ILE A O 16
ATOM 17437 N N . ARG A 1 66 ? -25.225 13.969 -0.430 1.00 0.00 66 ARG A N 16
ATOM 17438 C CA . ARG A 1 66 ? -26.406 14.082 -1.269 1.00 0.00 66 ARG A CA 16
ATOM 17439 C C . ARG A 1 66 ? -27.518 14.822 -0.523 1.00 0.00 66 ARG A C 16
ATOM 17440 O O . ARG A 1 66 ? -27.910 14.422 0.572 1.00 0.00 66 ARG A O 16
ATOM 17461 N N . THR A 1 67 ? -27.995 15.890 -1.147 1.00 0.00 67 THR A N 16
ATOM 17462 C CA . THR A 1 67 ? -29.054 16.690 -0.556 1.00 0.00 67 THR A CA 16
ATOM 17463 C C . THR A 1 67 ? -30.292 16.684 -1.456 1.00 0.00 67 THR A C 16
ATOM 17464 O O . THR A 1 67 ? -30.175 16.613 -2.678 1.00 0.00 67 THR A O 16
ATOM 17475 N N . PRO A 1 68 ? -31.480 16.762 -0.799 1.00 0.00 68 PRO A N 16
ATOM 17476 C CA . PRO A 1 68 ? -32.738 16.767 -1.526 1.00 0.00 68 PRO A CA 16
ATOM 17477 C C . PRO A 1 68 ? -32.980 18.121 -2.195 1.00 0.00 68 PRO A C 16
ATOM 17478 O O . PRO A 1 68 ? -33.606 18.193 -3.251 1.00 0.00 68 PRO A O 16
ATOM 17489 N N . MET A 1 1 ? 12.564 14.844 -12.009 1.00 0.00 1 MET A N 17
ATOM 17490 C CA . MET A 1 1 ? 11.511 13.976 -11.511 1.00 0.00 1 MET A CA 17
ATOM 17491 C C . MET A 1 1 ? 10.765 14.632 -10.347 1.00 0.00 1 MET A C 17
ATOM 17492 O O . MET A 1 1 ? 11.125 14.440 -9.187 1.00 0.00 1 MET A O 17
ATOM 17505 N N . ASP A 1 2 ? 9.739 15.393 -10.697 1.00 0.00 2 ASP A N 17
ATOM 17506 C CA . ASP A 1 2 ? 8.939 16.078 -9.697 1.00 0.00 2 ASP A CA 17
ATOM 17507 C C . ASP A 1 2 ? 7.611 15.340 -9.518 1.00 0.00 2 ASP A C 17
ATOM 17508 O O . ASP A 1 2 ? 7.046 15.326 -8.425 1.00 0.00 2 ASP A O 17
ATOM 17517 N N . ASP A 1 3 ? 7.151 14.743 -10.608 1.00 0.00 3 ASP A N 17
ATOM 17518 C CA . ASP A 1 3 ? 5.900 14.004 -10.585 1.00 0.00 3 ASP A CA 17
ATOM 17519 C C . ASP A 1 3 ? 6.025 12.829 -9.613 1.00 0.00 3 ASP A C 17
ATOM 17520 O O . ASP A 1 3 ? 5.359 12.801 -8.579 1.00 0.00 3 ASP A O 17
ATOM 17529 N N . ALA A 1 4 ? 6.882 11.888 -9.980 1.00 0.00 4 ALA A N 17
ATOM 17530 C CA . ALA A 1 4 ? 7.102 10.713 -9.154 1.00 0.00 4 ALA A CA 17
ATOM 17531 C C . ALA A 1 4 ? 8.354 10.923 -8.299 1.00 0.00 4 ALA A C 17
ATOM 17532 O O . ALA A 1 4 ? 9.317 11.545 -8.745 1.00 0.00 4 ALA A O 17
ATOM 17539 N N . THR A 1 5 ? 8.300 10.393 -7.086 1.00 0.00 5 THR A N 17
ATOM 17540 C CA . THR A 1 5 ? 9.417 10.515 -6.166 1.00 0.00 5 THR A CA 17
ATOM 17541 C C . THR A 1 5 ? 10.222 9.214 -6.130 1.00 0.00 5 THR A C 17
ATOM 17542 O O . THR A 1 5 ? 9.653 8.125 -6.189 1.00 0.00 5 THR A O 17
ATOM 17553 N N . PRO A 1 6 ? 11.569 9.375 -6.030 1.00 0.00 6 PRO A N 17
ATOM 17554 C CA . PRO A 1 6 ? 12.459 8.227 -5.985 1.00 0.00 6 PRO A CA 17
ATOM 17555 C C . PRO A 1 6 ? 12.404 7.544 -4.617 1.00 0.00 6 PRO A C 17
ATOM 17556 O O . PRO A 1 6 ? 12.890 8.090 -3.628 1.00 0.00 6 PRO A O 17
ATOM 17567 N N . ALA A 1 7 ? 11.810 6.360 -4.606 1.00 0.00 7 ALA A N 17
ATOM 17568 C CA . ALA A 1 7 ? 11.686 5.597 -3.375 1.00 0.00 7 ALA A CA 17
ATOM 17569 C C . ALA A 1 7 ? 12.198 4.175 -3.609 1.00 0.00 7 ALA A C 17
ATOM 17570 O O . ALA A 1 7 ? 12.244 3.706 -4.745 1.00 0.00 7 ALA A O 17
ATOM 17577 N N . GLU A 1 8 ? 12.570 3.527 -2.514 1.00 0.00 8 GLU A N 17
ATOM 17578 C CA . GLU A 1 8 ? 13.078 2.167 -2.586 1.00 0.00 8 GLU A CA 17
ATOM 17579 C C . GLU A 1 8 ? 12.159 1.217 -1.815 1.00 0.00 8 GLU A C 17
ATOM 17580 O O . GLU A 1 8 ? 11.767 1.506 -0.686 1.00 0.00 8 GLU A O 17
ATOM 17592 N N . VAL A 1 9 ? 11.842 0.102 -2.456 1.00 0.00 9 VAL A N 17
ATOM 17593 C CA . VAL A 1 9 ? 10.977 -0.893 -1.845 1.00 0.00 9 VAL A CA 17
ATOM 17594 C C . VAL A 1 9 ? 11.496 -1.223 -0.444 1.00 0.00 9 VAL A C 17
ATOM 17595 O O . VAL A 1 9 ? 12.703 -1.341 -0.237 1.00 0.00 9 VAL A O 17
ATOM 17608 N N . ILE A 1 10 ? 10.558 -1.362 0.482 1.00 0.00 10 ILE A N 17
ATOM 17609 C CA . ILE A 1 10 ? 10.906 -1.675 1.857 1.00 0.00 10 ILE A CA 17
ATOM 17610 C C . ILE A 1 10 ? 10.335 -3.047 2.223 1.00 0.00 10 ILE A C 17
ATOM 17611 O O . ILE A 1 10 ? 10.995 -3.839 2.894 1.00 0.00 10 ILE A O 17
ATOM 17627 N N . GLU A 1 11 ? 9.115 -3.286 1.765 1.00 0.00 11 GLU A N 17
ATOM 17628 C CA . GLU A 1 11 ? 8.448 -4.548 2.035 1.00 0.00 11 GLU A CA 17
ATOM 17629 C C . GLU A 1 11 ? 7.891 -5.143 0.740 1.00 0.00 11 GLU A C 17
ATOM 17630 O O . GLU A 1 11 ? 7.526 -4.409 -0.177 1.00 0.00 11 GLU A O 17
ATOM 17642 N N . VAL A 1 12 ? 7.844 -6.466 0.707 1.00 0.00 12 VAL A N 17
ATOM 17643 C CA . VAL A 1 12 ? 7.337 -7.168 -0.461 1.00 0.00 12 VAL A CA 17
ATOM 17644 C C . VAL A 1 12 ? 6.167 -8.062 -0.046 1.00 0.00 12 VAL A C 17
ATOM 17645 O O . VAL A 1 12 ? 6.295 -8.872 0.871 1.00 0.00 12 VAL A O 17
ATOM 17658 N N . LEU A 1 13 ? 5.053 -7.884 -0.740 1.00 0.00 13 LEU A N 17
ATOM 17659 C CA . LEU A 1 13 ? 3.861 -8.665 -0.455 1.00 0.00 13 LEU A CA 17
ATOM 17660 C C . LEU A 1 13 ? 3.637 -9.675 -1.583 1.00 0.00 13 LEU A C 17
ATOM 17661 O O . LEU A 1 13 ? 3.214 -9.305 -2.677 1.00 0.00 13 LEU A O 17
ATOM 17677 N N . LYS A 1 14 ? 3.930 -10.930 -1.276 1.00 0.00 14 LYS A N 17
ATOM 17678 C CA . LYS A 1 14 ? 3.765 -11.996 -2.250 1.00 0.00 14 LYS A CA 17
ATOM 17679 C C . LYS A 1 14 ? 3.092 -13.195 -1.578 1.00 0.00 14 LYS A C 17
ATOM 17680 O O . LYS A 1 14 ? 3.215 -13.383 -0.369 1.00 0.00 14 LYS A O 17
ATOM 17699 N N . ARG A 1 15 ? 2.397 -13.975 -2.392 1.00 0.00 15 ARG A N 17
ATOM 17700 C CA . ARG A 1 15 ? 1.704 -15.151 -1.892 1.00 0.00 15 ARG A CA 17
ATOM 17701 C C . ARG A 1 15 ? 1.997 -16.359 -2.784 1.00 0.00 15 ARG A C 17
ATOM 17702 O O . ARG A 1 15 ? 1.643 -16.364 -3.962 1.00 0.00 15 ARG A O 17
ATOM 17723 N N . THR A 1 16 ? 2.639 -17.353 -2.188 1.00 0.00 16 THR A N 17
ATOM 17724 C CA . THR A 1 16 ? 2.983 -18.563 -2.915 1.00 0.00 16 THR A CA 17
ATOM 17725 C C . THR A 1 16 ? 1.716 -19.293 -3.365 1.00 0.00 16 THR A C 17
ATOM 17726 O O . THR A 1 16 ? 0.972 -19.820 -2.538 1.00 0.00 16 THR A O 17
ATOM 17737 N N . GLY A 1 17 ? 1.509 -19.301 -4.673 1.00 0.00 17 GLY A N 17
ATOM 17738 C CA . GLY A 1 17 ? 0.344 -19.957 -5.243 1.00 0.00 17 GLY A CA 17
ATOM 17739 C C . GLY A 1 17 ? -0.883 -19.047 -5.182 1.00 0.00 17 GLY A C 17
ATOM 17740 O O . GLY A 1 17 ? -0.753 -17.829 -5.060 1.00 0.00 17 GLY A O 17
ATOM 17744 N N . MET A 1 18 ? -2.049 -19.671 -5.270 1.00 0.00 18 MET A N 17
ATOM 17745 C CA . MET A 1 18 ? -3.299 -18.932 -5.226 1.00 0.00 18 MET A CA 17
ATOM 17746 C C . MET A 1 18 ? -3.397 -17.950 -6.395 1.00 0.00 18 MET A C 17
ATOM 17747 O O . MET A 1 18 ? -3.395 -16.737 -6.194 1.00 0.00 18 MET A O 17
ATOM 17761 N N . THR A 1 19 ? -3.480 -18.512 -7.592 1.00 0.00 19 THR A N 17
ATOM 17762 C CA . THR A 1 19 ? -3.578 -17.702 -8.794 1.00 0.00 19 THR A CA 17
ATOM 17763 C C . THR A 1 19 ? -2.257 -16.977 -9.058 1.00 0.00 19 THR A C 17
ATOM 17764 O O . THR A 1 19 ? -1.703 -16.342 -8.162 1.00 0.00 19 THR A O 17
ATOM 17775 N N . GLY A 1 20 ? -1.790 -17.094 -10.293 1.00 0.00 20 GLY A N 17
ATOM 17776 C CA . GLY A 1 20 ? -0.545 -16.458 -10.686 1.00 0.00 20 GLY A CA 17
ATOM 17777 C C . GLY A 1 20 ? -0.643 -14.936 -10.558 1.00 0.00 20 GLY A C 17
ATOM 17778 O O . GLY A 1 20 ? -0.518 -14.392 -9.462 1.00 0.00 20 GLY A O 17
ATOM 17782 N N . GLU A 1 21 ? -0.864 -14.292 -11.695 1.00 0.00 21 GLU A N 17
ATOM 17783 C CA . GLU A 1 21 ? -0.980 -12.844 -11.724 1.00 0.00 21 GLU A CA 17
ATOM 17784 C C . GLU A 1 21 ? 0.336 -12.198 -11.288 1.00 0.00 21 GLU A C 17
ATOM 17785 O O . GLU A 1 21 ? 1.308 -12.894 -10.998 1.00 0.00 21 GLU A O 17
ATOM 17797 N N . VAL A 1 22 ? 0.325 -10.873 -11.254 1.00 0.00 22 VAL A N 17
ATOM 17798 C CA . VAL A 1 22 ? 1.506 -10.125 -10.858 1.00 0.00 22 VAL A CA 17
ATOM 17799 C C . VAL A 1 22 ? 1.477 -9.900 -9.345 1.00 0.00 22 VAL A C 17
ATOM 17800 O O . VAL A 1 22 ? 0.411 -9.710 -8.761 1.00 0.00 22 VAL A O 17
ATOM 17813 N N . MET A 1 23 ? 2.662 -9.928 -8.752 1.00 0.00 23 MET A N 17
ATOM 17814 C CA . MET A 1 23 ? 2.786 -9.729 -7.318 1.00 0.00 23 MET A CA 17
ATOM 17815 C C . MET A 1 23 ? 2.922 -8.243 -6.980 1.00 0.00 23 MET A C 17
ATOM 17816 O O . MET A 1 23 ? 3.323 -7.445 -7.825 1.00 0.00 23 MET A O 17
ATOM 17830 N N . GLN A 1 24 ? 2.579 -7.917 -5.742 1.00 0.00 24 GLN A N 17
ATOM 17831 C CA . GLN A 1 24 ? 2.658 -6.541 -5.282 1.00 0.00 24 GLN A CA 17
ATOM 17832 C C . GLN A 1 24 ? 3.863 -6.359 -4.358 1.00 0.00 24 GLN A C 17
ATOM 17833 O O . GLN A 1 24 ? 4.303 -7.307 -3.710 1.00 0.00 24 GLN A O 17
ATOM 17847 N N . VAL A 1 25 ? 4.364 -5.132 -4.326 1.00 0.00 25 VAL A N 17
ATOM 17848 C CA . VAL A 1 25 ? 5.510 -4.813 -3.492 1.00 0.00 25 VAL A CA 17
ATOM 17849 C C . VAL A 1 25 ? 5.223 -3.532 -2.706 1.00 0.00 25 VAL A C 17
ATOM 17850 O O . VAL A 1 25 ? 4.482 -2.667 -3.171 1.00 0.00 25 VAL A O 17
ATOM 17863 N N . LYS A 1 26 ? 5.824 -3.451 -1.528 1.00 0.00 26 LYS A N 17
ATOM 17864 C CA . LYS A 1 26 ? 5.641 -2.291 -0.673 1.00 0.00 26 LYS A CA 17
ATOM 17865 C C . LYS A 1 26 ? 6.905 -1.428 -0.715 1.00 0.00 26 LYS A C 17
ATOM 17866 O O . LYS A 1 26 ? 8.014 -1.938 -0.562 1.00 0.00 26 LYS A O 17
ATOM 17885 N N . CYS A 1 27 ? 6.695 -0.137 -0.923 1.00 0.00 27 CYS A N 17
ATOM 17886 C CA . CYS A 1 27 ? 7.803 0.801 -0.987 1.00 0.00 27 CYS A CA 17
ATOM 17887 C C . CYS A 1 27 ? 7.400 2.072 -0.238 1.00 0.00 27 CYS A C 17
ATOM 17888 O O . CYS A 1 27 ? 6.259 2.522 -0.339 1.00 0.00 27 CYS A O 17
ATOM 17896 N N . ARG A 1 28 ? 8.358 2.616 0.498 1.00 0.00 28 ARG A N 17
ATOM 17897 C CA . ARG A 1 28 ? 8.117 3.827 1.264 1.00 0.00 28 ARG A CA 17
ATOM 17898 C C . ARG A 1 28 ? 8.843 5.013 0.625 1.00 0.00 28 ARG A C 17
ATOM 17899 O O . ARG A 1 28 ? 9.972 4.874 0.156 1.00 0.00 28 ARG A O 17
ATOM 17920 N N . ILE A 1 29 ? 8.166 6.151 0.628 1.00 0.00 29 ILE A N 17
ATOM 17921 C CA . ILE A 1 29 ? 8.732 7.360 0.054 1.00 0.00 29 ILE A CA 17
ATOM 17922 C C . ILE A 1 29 ? 10.085 7.646 0.710 1.00 0.00 29 ILE A C 17
ATOM 17923 O O . ILE A 1 29 ? 10.226 7.528 1.926 1.00 0.00 29 ILE A O 17
ATOM 17939 N N . LEU A 1 30 ? 11.045 8.016 -0.125 1.00 0.00 30 LEU A N 17
ATOM 17940 C CA . LEU A 1 30 ? 12.381 8.319 0.359 1.00 0.00 30 LEU A CA 17
ATOM 17941 C C . LEU A 1 30 ? 12.592 9.834 0.346 1.00 0.00 30 LEU A C 17
ATOM 17942 O O . LEU A 1 30 ? 13.537 10.338 0.950 1.00 0.00 30 LEU A O 17
ATOM 17958 N N . ASP A 1 31 ? 11.696 10.518 -0.350 1.00 0.00 31 ASP A N 17
ATOM 17959 C CA . ASP A 1 31 ? 11.772 11.966 -0.450 1.00 0.00 31 ASP A CA 17
ATOM 17960 C C . ASP A 1 31 ? 10.436 12.508 -0.962 1.00 0.00 31 ASP A C 17
ATOM 17961 O O . ASP A 1 31 ? 9.742 11.839 -1.726 1.00 0.00 31 ASP A O 17
ATOM 17970 N N . GLY A 1 32 ? 10.116 13.716 -0.521 1.00 0.00 32 GLY A N 17
ATOM 17971 C CA . GLY A 1 32 ? 8.876 14.356 -0.925 1.00 0.00 32 GLY A CA 17
ATOM 17972 C C . GLY A 1 32 ? 8.110 14.883 0.290 1.00 0.00 32 GLY A C 17
ATOM 17973 O O . GLY A 1 32 ? 8.387 14.489 1.422 1.00 0.00 32 GLY A O 17
ATOM 17977 N N . ARG A 1 33 ? 7.162 15.767 0.014 1.00 0.00 33 ARG A N 17
ATOM 17978 C CA . ARG A 1 33 ? 6.354 16.352 1.070 1.00 0.00 33 ARG A CA 17
ATOM 17979 C C . ARG A 1 33 ? 5.544 15.267 1.783 1.00 0.00 33 ARG A C 17
ATOM 17980 O O . ARG A 1 33 ? 5.061 15.477 2.894 1.00 0.00 33 ARG A O 17
ATOM 18001 N N . ASP A 1 34 ? 5.420 14.131 1.113 1.00 0.00 34 ASP A N 17
ATOM 18002 C CA . ASP A 1 34 ? 4.677 13.012 1.668 1.00 0.00 34 ASP A CA 17
ATOM 18003 C C . ASP A 1 34 ? 5.651 12.037 2.331 1.00 0.00 34 ASP A C 17
ATOM 18004 O O . ASP A 1 34 ? 5.257 10.950 2.752 1.00 0.00 34 ASP A O 17
ATOM 18013 N N . LYS A 1 35 ? 6.905 12.460 2.404 1.00 0.00 35 LYS A N 17
ATOM 18014 C CA . LYS A 1 35 ? 7.939 11.637 3.009 1.00 0.00 35 LYS A CA 17
ATOM 18015 C C . LYS A 1 35 ? 7.292 10.640 3.973 1.00 0.00 35 LYS A C 17
ATOM 18016 O O . LYS A 1 35 ? 6.458 11.018 4.795 1.00 0.00 35 LYS A O 17
ATOM 18035 N N . GLY A 1 36 ? 7.701 9.387 3.839 1.00 0.00 36 GLY A N 17
ATOM 18036 C CA . GLY A 1 36 ? 7.171 8.333 4.688 1.00 0.00 36 GLY A CA 17
ATOM 18037 C C . GLY A 1 36 ? 5.943 7.681 4.051 1.00 0.00 36 GLY A C 17
ATOM 18038 O O . GLY A 1 36 ? 5.453 6.663 4.538 1.00 0.00 36 GLY A O 17
ATOM 18042 N N . ARG A 1 37 ? 5.479 8.295 2.972 1.00 0.00 37 ARG A N 17
ATOM 18043 C CA . ARG A 1 37 ? 4.317 7.787 2.264 1.00 0.00 37 ARG A CA 17
ATOM 18044 C C . ARG A 1 37 ? 4.606 6.396 1.698 1.00 0.00 37 ARG A C 17
ATOM 18045 O O . ARG A 1 37 ? 5.567 6.213 0.952 1.00 0.00 37 ARG A O 17
ATOM 18066 N N . ILE A 1 38 ? 3.757 5.451 2.073 1.00 0.00 38 ILE A N 17
ATOM 18067 C CA . ILE A 1 38 ? 3.910 4.081 1.612 1.00 0.00 38 ILE A CA 17
ATOM 18068 C C . ILE A 1 38 ? 2.684 3.686 0.786 1.00 0.00 38 ILE A C 17
ATOM 18069 O O . ILE A 1 38 ? 1.550 3.911 1.205 1.00 0.00 38 ILE A O 17
ATOM 18085 N N . LEU A 1 39 ? 2.954 3.103 -0.373 1.00 0.00 39 LEU A N 17
ATOM 18086 C CA . LEU A 1 39 ? 1.887 2.675 -1.262 1.00 0.00 39 LEU A CA 17
ATOM 18087 C C . LEU A 1 39 ? 2.282 1.354 -1.925 1.00 0.00 39 LEU A C 17
ATOM 18088 O O . LEU A 1 39 ? 3.445 1.150 -2.267 1.00 0.00 39 LEU A O 17
ATOM 18104 N N . THR A 1 40 ? 1.290 0.490 -2.086 1.00 0.00 40 THR A N 17
ATOM 18105 C CA . THR A 1 40 ? 1.519 -0.806 -2.703 1.00 0.00 40 THR A CA 17
ATOM 18106 C C . THR A 1 40 ? 1.080 -0.784 -4.168 1.00 0.00 40 THR A C 17
ATOM 18107 O O . THR A 1 40 ? 0.045 -0.210 -4.502 1.00 0.00 40 THR A O 17
ATOM 18118 N N . ARG A 1 41 ? 1.889 -1.418 -5.004 1.00 0.00 41 ARG A N 17
ATOM 18119 C CA . ARG A 1 41 ? 1.598 -1.479 -6.426 1.00 0.00 41 ARG A CA 17
ATOM 18120 C C . ARG A 1 41 ? 1.804 -2.901 -6.950 1.00 0.00 41 ARG A C 17
ATOM 18121 O O . ARG A 1 41 ? 2.653 -3.635 -6.446 1.00 0.00 41 ARG A O 17
ATOM 18142 N N . ASN A 1 42 ? 1.014 -3.248 -7.956 1.00 0.00 42 ASN A N 17
ATOM 18143 C CA . ASN A 1 42 ? 1.100 -4.570 -8.553 1.00 0.00 42 ASN A CA 17
ATOM 18144 C C . ASN A 1 42 ? 2.158 -4.557 -9.659 1.00 0.00 42 ASN A C 17
ATOM 18145 O O . ASN A 1 42 ? 2.045 -3.800 -10.622 1.00 0.00 42 ASN A O 17
ATOM 18156 N N . VAL A 1 43 ? 3.162 -5.403 -9.484 1.00 0.00 43 VAL A N 17
ATOM 18157 C CA . VAL A 1 43 ? 4.238 -5.499 -10.455 1.00 0.00 43 VAL A CA 17
ATOM 18158 C C . VAL A 1 43 ? 4.594 -6.971 -10.672 1.00 0.00 43 VAL A C 17
ATOM 18159 O O . VAL A 1 43 ? 4.746 -7.725 -9.712 1.00 0.00 43 VAL A O 17
ATOM 18172 N N . MET A 1 44 ? 4.717 -7.336 -11.940 1.00 0.00 44 MET A N 17
ATOM 18173 C CA . MET A 1 44 ? 5.052 -8.705 -12.295 1.00 0.00 44 MET A CA 17
ATOM 18174 C C . MET A 1 44 ? 6.560 -8.865 -12.499 1.00 0.00 44 MET A C 17
ATOM 18175 O O . MET A 1 44 ? 7.167 -8.125 -13.272 1.00 0.00 44 MET A O 17
ATOM 18189 N N . GLY A 1 45 ? 7.121 -9.835 -11.793 1.00 0.00 45 GLY A N 17
ATOM 18190 C CA . GLY A 1 45 ? 8.546 -10.102 -11.887 1.00 0.00 45 GLY A CA 17
ATOM 18191 C C . GLY A 1 45 ? 9.177 -10.206 -10.497 1.00 0.00 45 GLY A C 17
ATOM 18192 O O . GLY A 1 45 ? 8.546 -9.864 -9.498 1.00 0.00 45 GLY A O 17
ATOM 18196 N N . PRO A 1 46 ? 10.447 -10.691 -10.478 1.00 0.00 46 PRO A N 17
ATOM 18197 C CA . PRO A 1 46 ? 11.171 -10.845 -9.227 1.00 0.00 46 PRO A CA 17
ATOM 18198 C C . PRO A 1 46 ? 11.644 -9.489 -8.697 1.00 0.00 46 PRO A C 17
ATOM 18199 O O . PRO A 1 46 ? 12.745 -9.044 -9.016 1.00 0.00 46 PRO A O 17
ATOM 18210 N N . ILE A 1 47 ? 10.788 -8.871 -7.897 1.00 0.00 47 ILE A N 17
ATOM 18211 C CA . ILE A 1 47 ? 11.104 -7.575 -7.321 1.00 0.00 47 ILE A CA 17
ATOM 18212 C C . ILE A 1 47 ? 10.957 -7.650 -5.800 1.00 0.00 47 ILE A C 17
ATOM 18213 O O . ILE A 1 47 ? 9.898 -8.013 -5.292 1.00 0.00 47 ILE A O 17
ATOM 18229 N N . ARG A 1 48 ? 12.036 -7.299 -5.115 1.00 0.00 48 ARG A N 17
ATOM 18230 C CA . ARG A 1 48 ? 12.041 -7.321 -3.662 1.00 0.00 48 ARG A CA 17
ATOM 18231 C C . ARG A 1 48 ? 12.528 -5.979 -3.112 1.00 0.00 48 ARG A C 17
ATOM 18232 O O . ARG A 1 48 ? 13.104 -5.176 -3.845 1.00 0.00 48 ARG A O 17
ATOM 18253 N N . GLU A 1 49 ? 12.278 -5.777 -1.827 1.00 0.00 49 GLU A N 17
ATOM 18254 C CA . GLU A 1 49 ? 12.683 -4.546 -1.171 1.00 0.00 49 GLU A CA 17
ATOM 18255 C C . GLU A 1 49 ? 14.056 -4.100 -1.679 1.00 0.00 49 GLU A C 17
ATOM 18256 O O . GLU A 1 49 ? 14.961 -4.919 -1.833 1.00 0.00 49 GLU A O 17
ATOM 18268 N N . GLY A 1 50 ? 14.167 -2.803 -1.926 1.00 0.00 50 GLY A N 17
ATOM 18269 C CA . GLY A 1 50 ? 15.414 -2.239 -2.414 1.00 0.00 50 GLY A CA 17
ATOM 18270 C C . GLY A 1 50 ? 15.238 -1.649 -3.815 1.00 0.00 50 GLY A C 17
ATOM 18271 O O . GLY A 1 50 ? 15.950 -0.721 -4.195 1.00 0.00 50 GLY A O 17
ATOM 18275 N N . ASP A 1 51 ? 14.285 -2.211 -4.543 1.00 0.00 51 ASP A N 17
ATOM 18276 C CA . ASP A 1 51 ? 14.007 -1.752 -5.894 1.00 0.00 51 ASP A CA 17
ATOM 18277 C C . ASP A 1 51 ? 13.473 -0.319 -5.841 1.00 0.00 51 ASP A C 17
ATOM 18278 O O . ASP A 1 51 ? 12.953 0.116 -4.814 1.00 0.00 51 ASP A O 17
ATOM 18287 N N . ILE A 1 52 ? 13.621 0.375 -6.959 1.00 0.00 52 ILE A N 17
ATOM 18288 C CA . ILE A 1 52 ? 13.161 1.750 -7.053 1.00 0.00 52 ILE A CA 17
ATOM 18289 C C . ILE A 1 52 ? 11.741 1.770 -7.624 1.00 0.00 52 ILE A C 17
ATOM 18290 O O . ILE A 1 52 ? 11.426 1.012 -8.540 1.00 0.00 52 ILE A O 17
ATOM 18306 N N . LEU A 1 53 ? 10.923 2.646 -7.060 1.00 0.00 53 LEU A N 17
ATOM 18307 C CA . LEU A 1 53 ? 9.545 2.774 -7.501 1.00 0.00 53 LEU A CA 17
ATOM 18308 C C . LEU A 1 53 ? 9.196 4.257 -7.643 1.00 0.00 53 LEU A C 17
ATOM 18309 O O . LEU A 1 53 ? 9.891 5.117 -7.103 1.00 0.00 53 LEU A O 17
ATOM 18325 N N . MET A 1 54 ? 8.119 4.512 -8.372 1.00 0.00 54 MET A N 17
ATOM 18326 C CA . MET A 1 54 ? 7.669 5.876 -8.591 1.00 0.00 54 MET A CA 17
ATOM 18327 C C . MET A 1 54 ? 6.338 6.135 -7.882 1.00 0.00 54 MET A C 17
ATOM 18328 O O . MET A 1 54 ? 5.362 5.422 -8.107 1.00 0.00 54 MET A O 17
ATOM 18342 N N . LEU A 1 55 ? 6.342 7.158 -7.040 1.00 0.00 55 LEU A N 17
ATOM 18343 C CA . LEU A 1 55 ? 5.147 7.520 -6.297 1.00 0.00 55 LEU A CA 17
ATOM 18344 C C . LEU A 1 55 ? 4.473 8.716 -6.974 1.00 0.00 55 LEU A C 17
ATOM 18345 O O . LEU A 1 55 ? 4.980 9.835 -6.913 1.00 0.00 55 LEU A O 17
ATOM 18361 N N . LEU A 1 56 ? 3.341 8.438 -7.604 1.00 0.00 56 LEU A N 17
ATOM 18362 C CA . LEU A 1 56 ? 2.593 9.477 -8.291 1.00 0.00 56 LEU A CA 17
ATOM 18363 C C . LEU A 1 56 ? 1.348 9.828 -7.474 1.00 0.00 56 LEU A C 17
ATOM 18364 O O . LEU A 1 56 ? 0.711 8.949 -6.897 1.00 0.00 56 LEU A O 17
ATOM 18380 N N . ASP A 1 57 ? 1.039 11.117 -7.451 1.00 0.00 57 ASP A N 17
ATOM 18381 C CA . ASP A 1 57 ? -0.118 11.595 -6.714 1.00 0.00 57 ASP A CA 17
ATOM 18382 C C . ASP A 1 57 ? -1.353 10.797 -7.138 1.00 0.00 57 ASP A C 17
ATOM 18383 O O . ASP A 1 57 ? -1.722 10.793 -8.311 1.00 0.00 57 ASP A O 17
ATOM 18392 N N . THR A 1 58 ? -1.957 10.140 -6.159 1.00 0.00 58 THR A N 17
ATOM 18393 C CA . THR A 1 58 ? -3.143 9.340 -6.415 1.00 0.00 58 THR A CA 17
ATOM 18394 C C . THR A 1 58 ? -4.402 10.107 -6.009 1.00 0.00 58 THR A C 17
ATOM 18395 O O . THR A 1 58 ? -4.651 10.316 -4.823 1.00 0.00 58 THR A O 17
ATOM 18406 N N . ILE A 1 59 ? -5.164 10.507 -7.017 1.00 0.00 59 ILE A N 17
ATOM 18407 C CA . ILE A 1 59 ? -6.392 11.247 -6.780 1.00 0.00 59 ILE A CA 17
ATOM 18408 C C . ILE A 1 59 ? -7.483 10.281 -6.314 1.00 0.00 59 ILE A C 17
ATOM 18409 O O . ILE A 1 59 ? -7.515 9.126 -6.736 1.00 0.00 59 ILE A O 17
ATOM 18425 N N . ARG A 1 60 ? -8.349 10.789 -5.451 1.00 0.00 60 ARG A N 17
ATOM 18426 C CA . ARG A 1 60 ? -9.439 9.986 -4.923 1.00 0.00 60 ARG A CA 17
ATOM 18427 C C . ARG A 1 60 ? -10.476 9.714 -6.015 1.00 0.00 60 ARG A C 17
ATOM 18428 O O . ARG A 1 60 ? -10.832 10.614 -6.775 1.00 0.00 60 ARG A O 17
ATOM 18449 N N . GLU A 1 61 ? -10.931 8.471 -6.059 1.00 0.00 61 GLU A N 17
ATOM 18450 C CA . GLU A 1 61 ? -11.919 8.070 -7.045 1.00 0.00 61 GLU A CA 17
ATOM 18451 C C . GLU A 1 61 ? -13.314 8.037 -6.417 1.00 0.00 61 GLU A C 17
ATOM 18452 O O . GLU A 1 61 ? -13.453 7.787 -5.220 1.00 0.00 61 GLU A O 17
ATOM 18464 N N . ALA A 1 62 ? -14.310 8.294 -7.251 1.00 0.00 62 ALA A N 17
ATOM 18465 C CA . ALA A 1 62 ? -15.689 8.298 -6.792 1.00 0.00 62 ALA A CA 17
ATOM 18466 C C . ALA A 1 62 ? -16.162 6.855 -6.600 1.00 0.00 62 ALA A C 17
ATOM 18467 O O . ALA A 1 62 ? -16.052 6.036 -7.511 1.00 0.00 62 ALA A O 17
ATOM 18474 N N . LYS A 1 63 ? -16.677 6.588 -5.409 1.00 0.00 63 LYS A N 17
ATOM 18475 C CA . LYS A 1 63 ? -17.167 5.259 -5.086 1.00 0.00 63 LYS A CA 17
ATOM 18476 C C . LYS A 1 63 ? -18.457 4.993 -5.864 1.00 0.00 63 LYS A C 17
ATOM 18477 O O . LYS A 1 63 ? -19.439 5.717 -5.711 1.00 0.00 63 LYS A O 17
ATOM 18496 N N . GLU A 1 64 ? -18.412 3.951 -6.682 1.00 0.00 64 GLU A N 17
ATOM 18497 C CA . GLU A 1 64 ? -19.565 3.580 -7.485 1.00 0.00 64 GLU A CA 17
ATOM 18498 C C . GLU A 1 64 ? -20.245 2.342 -6.897 1.00 0.00 64 GLU A C 17
ATOM 18499 O O . GLU A 1 64 ? -19.573 1.400 -6.480 1.00 0.00 64 GLU A O 17
ATOM 18511 N N . ILE A 1 65 ? -21.569 2.385 -6.882 1.00 0.00 65 ILE A N 17
ATOM 18512 C CA . ILE A 1 65 ? -22.347 1.278 -6.352 1.00 0.00 65 ILE A CA 17
ATOM 18513 C C . ILE A 1 65 ? -22.377 0.143 -7.378 1.00 0.00 65 ILE A C 17
ATOM 18514 O O . ILE A 1 65 ? -23.009 0.266 -8.426 1.00 0.00 65 ILE A O 17
ATOM 18530 N N . ARG A 1 66 ? -21.686 -0.935 -7.040 1.00 0.00 66 ARG A N 17
ATOM 18531 C CA . ARG A 1 66 ? -21.625 -2.091 -7.919 1.00 0.00 66 ARG A CA 17
ATOM 18532 C C . ARG A 1 66 ? -22.774 -3.053 -7.612 1.00 0.00 66 ARG A C 17
ATOM 18533 O O . ARG A 1 66 ? -23.164 -3.210 -6.456 1.00 0.00 66 ARG A O 17
ATOM 18554 N N . THR A 1 67 ? -23.284 -3.671 -8.666 1.00 0.00 67 THR A N 17
ATOM 18555 C CA . THR A 1 67 ? -24.381 -4.614 -8.523 1.00 0.00 67 THR A CA 17
ATOM 18556 C C . THR A 1 67 ? -23.957 -6.002 -9.007 1.00 0.00 67 THR A C 17
ATOM 18557 O O . THR A 1 67 ? -23.151 -6.124 -9.927 1.00 0.00 67 THR A O 17
ATOM 18568 N N . PRO A 1 68 ? -24.536 -7.041 -8.347 1.00 0.00 68 PRO A N 17
ATOM 18569 C CA . PRO A 1 68 ? -24.227 -8.417 -8.700 1.00 0.00 68 PRO A CA 17
ATOM 18570 C C . PRO A 1 68 ? -24.917 -8.816 -10.006 1.00 0.00 68 PRO A C 17
ATOM 18571 O O . PRO A 1 68 ? -25.866 -9.599 -9.996 1.00 0.00 68 PRO A O 17
ATOM 18582 N N . MET A 1 1 ? 11.416 14.223 -11.883 1.00 0.00 1 MET A N 18
ATOM 18583 C CA . MET A 1 1 ? 10.010 13.890 -12.042 1.00 0.00 1 MET A CA 18
ATOM 18584 C C . MET A 1 1 ? 9.248 14.092 -10.731 1.00 0.00 1 MET A C 18
ATOM 18585 O O . MET A 1 1 ? 9.585 13.488 -9.713 1.00 0.00 1 MET A O 18
ATOM 18598 N N . ASP A 1 2 ? 8.235 14.943 -10.798 1.00 0.00 2 ASP A N 18
ATOM 18599 C CA . ASP A 1 2 ? 7.421 15.232 -9.629 1.00 0.00 2 ASP A CA 18
ATOM 18600 C C . ASP A 1 2 ? 6.179 14.339 -9.643 1.00 0.00 2 ASP A C 18
ATOM 18601 O O . ASP A 1 2 ? 5.630 14.016 -8.591 1.00 0.00 2 ASP A O 18
ATOM 18610 N N . ASP A 1 3 ? 5.773 13.964 -10.848 1.00 0.00 3 ASP A N 18
ATOM 18611 C CA . ASP A 1 3 ? 4.606 13.114 -11.013 1.00 0.00 3 ASP A CA 18
ATOM 18612 C C . ASP A 1 3 ? 4.661 11.976 -9.992 1.00 0.00 3 ASP A C 18
ATOM 18613 O O . ASP A 1 3 ? 3.762 11.836 -9.164 1.00 0.00 3 ASP A O 18
ATOM 18622 N N . ALA A 1 4 ? 5.724 11.191 -10.085 1.00 0.00 4 ALA A N 18
ATOM 18623 C CA . ALA A 1 4 ? 5.908 10.070 -9.179 1.00 0.00 4 ALA A CA 18
ATOM 18624 C C . ALA A 1 4 ? 7.129 10.328 -8.295 1.00 0.00 4 ALA A C 18
ATOM 18625 O O . ALA A 1 4 ? 8.101 10.939 -8.736 1.00 0.00 4 ALA A O 18
ATOM 18632 N N . THR A 1 5 ? 7.039 9.850 -7.063 1.00 0.00 5 THR A N 18
ATOM 18633 C CA . THR A 1 5 ? 8.125 10.021 -6.112 1.00 0.00 5 THR A CA 18
ATOM 18634 C C . THR A 1 5 ? 9.014 8.776 -6.088 1.00 0.00 5 THR A C 18
ATOM 18635 O O . THR A 1 5 ? 8.523 7.662 -5.910 1.00 0.00 5 THR A O 18
ATOM 18646 N N . PRO A 1 6 ? 10.340 9.013 -6.273 1.00 0.00 6 PRO A N 18
ATOM 18647 C CA . PRO A 1 6 ? 11.302 7.924 -6.274 1.00 0.00 6 PRO A CA 18
ATOM 18648 C C . PRO A 1 6 ? 11.556 7.416 -4.853 1.00 0.00 6 PRO A C 18
ATOM 18649 O O . PRO A 1 6 ? 11.930 8.188 -3.972 1.00 0.00 6 PRO A O 18
ATOM 18660 N N . ALA A 1 7 ? 11.343 6.121 -4.675 1.00 0.00 7 ALA A N 18
ATOM 18661 C CA . ALA A 1 7 ? 11.544 5.500 -3.377 1.00 0.00 7 ALA A CA 18
ATOM 18662 C C . ALA A 1 7 ? 12.053 4.071 -3.573 1.00 0.00 7 ALA A C 18
ATOM 18663 O O . ALA A 1 7 ? 11.856 3.478 -4.632 1.00 0.00 7 ALA A O 18
ATOM 18670 N N . GLU A 1 8 ? 12.698 3.559 -2.534 1.00 0.00 8 GLU A N 18
ATOM 18671 C CA . GLU A 1 8 ? 13.236 2.210 -2.579 1.00 0.00 8 GLU A CA 18
ATOM 18672 C C . GLU A 1 8 ? 12.309 1.244 -1.839 1.00 0.00 8 GLU A C 18
ATOM 18673 O O . GLU A 1 8 ? 11.865 1.532 -0.729 1.00 0.00 8 GLU A O 18
ATOM 18685 N N . VAL A 1 9 ? 12.045 0.117 -2.484 1.00 0.00 9 VAL A N 18
ATOM 18686 C CA . VAL A 1 9 ? 11.179 -0.894 -1.901 1.00 0.00 9 VAL A CA 18
ATOM 18687 C C . VAL A 1 9 ? 11.641 -1.192 -0.473 1.00 0.00 9 VAL A C 18
ATOM 18688 O O . VAL A 1 9 ? 12.829 -1.400 -0.231 1.00 0.00 9 VAL A O 18
ATOM 18701 N N . ILE A 1 10 ? 10.677 -1.204 0.436 1.00 0.00 10 ILE A N 18
ATOM 18702 C CA . ILE A 1 10 ? 10.969 -1.473 1.834 1.00 0.00 10 ILE A CA 18
ATOM 18703 C C . ILE A 1 10 ? 10.305 -2.789 2.245 1.00 0.00 10 ILE A C 18
ATOM 18704 O O . ILE A 1 10 ? 10.893 -3.582 2.979 1.00 0.00 10 ILE A O 18
ATOM 18720 N N . GLU A 1 11 ? 9.090 -2.981 1.753 1.00 0.00 11 GLU A N 18
ATOM 18721 C CA . GLU A 1 11 ? 8.341 -4.187 2.060 1.00 0.00 11 GLU A CA 18
ATOM 18722 C C . GLU A 1 11 ? 7.753 -4.786 0.780 1.00 0.00 11 GLU A C 18
ATOM 18723 O O . GLU A 1 11 ? 7.340 -4.056 -0.119 1.00 0.00 11 GLU A O 18
ATOM 18735 N N . VAL A 1 12 ? 7.733 -6.111 0.740 1.00 0.00 12 VAL A N 18
ATOM 18736 C CA . VAL A 1 12 ? 7.203 -6.816 -0.414 1.00 0.00 12 VAL A CA 18
ATOM 18737 C C . VAL A 1 12 ? 6.092 -7.765 0.040 1.00 0.00 12 VAL A C 18
ATOM 18738 O O . VAL A 1 12 ? 6.254 -8.493 1.019 1.00 0.00 12 VAL A O 18
ATOM 18751 N N . LEU A 1 13 ? 4.989 -7.727 -0.692 1.00 0.00 13 LEU A N 18
ATOM 18752 C CA . LEU A 1 13 ? 3.851 -8.575 -0.377 1.00 0.00 13 LEU A CA 18
ATOM 18753 C C . LEU A 1 13 ? 3.768 -9.710 -1.399 1.00 0.00 13 LEU A C 18
ATOM 18754 O O . LEU A 1 13 ? 3.524 -9.470 -2.580 1.00 0.00 13 LEU A O 18
ATOM 18770 N N . LYS A 1 14 ? 3.976 -10.923 -0.907 1.00 0.00 14 LYS A N 18
ATOM 18771 C CA . LYS A 1 14 ? 3.927 -12.096 -1.763 1.00 0.00 14 LYS A CA 18
ATOM 18772 C C . LYS A 1 14 ? 3.048 -13.163 -1.108 1.00 0.00 14 LYS A C 18
ATOM 18773 O O . LYS A 1 14 ? 3.398 -13.705 -0.061 1.00 0.00 14 LYS A O 18
ATOM 18792 N N . ARG A 1 15 ? 1.922 -13.434 -1.753 1.00 0.00 15 ARG A N 18
ATOM 18793 C CA . ARG A 1 15 ? 0.990 -14.426 -1.247 1.00 0.00 15 ARG A CA 18
ATOM 18794 C C . ARG A 1 15 ? 0.820 -15.560 -2.260 1.00 0.00 15 ARG A C 18
ATOM 18795 O O . ARG A 1 15 ? 0.509 -15.315 -3.425 1.00 0.00 15 ARG A O 18
ATOM 18816 N N . THR A 1 16 ? 1.030 -16.777 -1.780 1.00 0.00 16 THR A N 18
ATOM 18817 C CA . THR A 1 16 ? 0.904 -17.949 -2.629 1.00 0.00 16 THR A CA 18
ATOM 18818 C C . THR A 1 16 ? -0.438 -17.933 -3.363 1.00 0.00 16 THR A C 18
ATOM 18819 O O . THR A 1 16 ? -0.481 -17.769 -4.582 1.00 0.00 16 THR A O 18
ATOM 18830 N N . GLY A 1 17 ? -1.501 -18.107 -2.591 1.00 0.00 17 GLY A N 18
ATOM 18831 C CA . GLY A 1 17 ? -2.841 -18.114 -3.154 1.00 0.00 17 GLY A CA 18
ATOM 18832 C C . GLY A 1 17 ? -2.865 -18.832 -4.504 1.00 0.00 17 GLY A C 18
ATOM 18833 O O . GLY A 1 17 ? -2.260 -19.893 -4.659 1.00 0.00 17 GLY A O 18
ATOM 18837 N N . MET A 1 18 ? -3.569 -18.226 -5.449 1.00 0.00 18 MET A N 18
ATOM 18838 C CA . MET A 1 18 ? -3.679 -18.794 -6.781 1.00 0.00 18 MET A CA 18
ATOM 18839 C C . MET A 1 18 ? -4.530 -17.903 -7.689 1.00 0.00 18 MET A C 18
ATOM 18840 O O . MET A 1 18 ? -5.640 -18.275 -8.067 1.00 0.00 18 MET A O 18
ATOM 18854 N N . THR A 1 19 ? -3.977 -16.743 -8.012 1.00 0.00 19 THR A N 18
ATOM 18855 C CA . THR A 1 19 ? -4.671 -15.796 -8.868 1.00 0.00 19 THR A CA 18
ATOM 18856 C C . THR A 1 19 ? -3.767 -14.603 -9.185 1.00 0.00 19 THR A C 18
ATOM 18857 O O . THR A 1 19 ? -2.773 -14.373 -8.499 1.00 0.00 19 THR A O 18
ATOM 18868 N N . GLY A 1 20 ? -4.145 -13.876 -10.226 1.00 0.00 20 GLY A N 18
ATOM 18869 C CA . GLY A 1 20 ? -3.382 -12.712 -10.644 1.00 0.00 20 GLY A CA 18
ATOM 18870 C C . GLY A 1 20 ? -2.238 -13.113 -11.578 1.00 0.00 20 GLY A C 18
ATOM 18871 O O . GLY A 1 20 ? -2.165 -14.259 -12.019 1.00 0.00 20 GLY A O 18
ATOM 18875 N N . GLU A 1 21 ? -1.374 -12.147 -11.852 1.00 0.00 21 GLU A N 18
ATOM 18876 C CA . GLU A 1 21 ? -0.238 -12.384 -12.726 1.00 0.00 21 GLU A CA 18
ATOM 18877 C C . GLU A 1 21 ? 1.026 -11.753 -12.137 1.00 0.00 21 GLU A C 18
ATOM 18878 O O . GLU A 1 21 ? 2.042 -12.427 -11.975 1.00 0.00 21 GLU A O 18
ATOM 18890 N N . VAL A 1 22 ? 0.920 -10.468 -11.833 1.00 0.00 22 VAL A N 18
ATOM 18891 C CA . VAL A 1 22 ? 2.042 -9.739 -11.265 1.00 0.00 22 VAL A CA 18
ATOM 18892 C C . VAL A 1 22 ? 1.863 -9.635 -9.749 1.00 0.00 22 VAL A C 18
ATOM 18893 O O . VAL A 1 22 ? 0.742 -9.504 -9.261 1.00 0.00 22 VAL A O 18
ATOM 18906 N N . MET A 1 23 ? 2.985 -9.699 -9.047 1.00 0.00 23 MET A N 18
ATOM 18907 C CA . MET A 1 23 ? 2.966 -9.614 -7.597 1.00 0.00 23 MET A CA 18
ATOM 18908 C C . MET A 1 23 ? 2.966 -8.156 -7.133 1.00 0.00 23 MET A C 18
ATOM 18909 O O . MET A 1 23 ? 3.336 -7.260 -7.891 1.00 0.00 23 MET A O 18
ATOM 18923 N N . GLN A 1 24 ? 2.547 -7.963 -5.891 1.00 0.00 24 GLN A N 18
ATOM 18924 C CA . GLN A 1 24 ? 2.495 -6.629 -5.318 1.00 0.00 24 GLN A CA 18
ATOM 18925 C C . GLN A 1 24 ? 3.651 -6.428 -4.335 1.00 0.00 24 GLN A C 18
ATOM 18926 O O . GLN A 1 24 ? 3.963 -7.319 -3.548 1.00 0.00 24 GLN A O 18
ATOM 18940 N N . VAL A 1 25 ? 4.254 -5.251 -4.415 1.00 0.00 25 VAL A N 18
ATOM 18941 C CA . VAL A 1 25 ? 5.369 -4.921 -3.542 1.00 0.00 25 VAL A CA 18
ATOM 18942 C C . VAL A 1 25 ? 5.069 -3.610 -2.812 1.00 0.00 25 VAL A C 18
ATOM 18943 O O . VAL A 1 25 ? 4.265 -2.805 -3.280 1.00 0.00 25 VAL A O 18
ATOM 18956 N N . LYS A 1 26 ? 5.732 -3.437 -1.679 1.00 0.00 26 LYS A N 18
ATOM 18957 C CA . LYS A 1 26 ? 5.547 -2.237 -0.880 1.00 0.00 26 LYS A CA 18
ATOM 18958 C C . LYS A 1 26 ? 6.829 -1.402 -0.916 1.00 0.00 26 LYS A C 18
ATOM 18959 O O . LYS A 1 26 ? 7.927 -1.939 -0.777 1.00 0.00 26 LYS A O 18
ATOM 18978 N N . CYS A 1 27 ? 6.646 -0.104 -1.103 1.00 0.00 27 CYS A N 18
ATOM 18979 C CA . CYS A 1 27 ? 7.774 0.810 -1.160 1.00 0.00 27 CYS A CA 18
ATOM 18980 C C . CYS A 1 27 ? 7.397 2.086 -0.404 1.00 0.00 27 CYS A C 18
ATOM 18981 O O . CYS A 1 27 ? 6.295 2.607 -0.569 1.00 0.00 27 CYS A O 18
ATOM 18989 N N . ARG A 1 28 ? 8.333 2.552 0.410 1.00 0.00 28 ARG A N 18
ATOM 18990 C CA . ARG A 1 28 ? 8.112 3.757 1.192 1.00 0.00 28 ARG A CA 18
ATOM 18991 C C . ARG A 1 28 ? 8.870 4.935 0.576 1.00 0.00 28 ARG A C 18
ATOM 18992 O O . ARG A 1 28 ? 10.013 4.786 0.146 1.00 0.00 28 ARG A O 18
ATOM 19013 N N . ILE A 1 29 ? 8.203 6.079 0.553 1.00 0.00 29 ILE A N 18
ATOM 19014 C CA . ILE A 1 29 ? 8.798 7.282 -0.003 1.00 0.00 29 ILE A CA 18
ATOM 19015 C C . ILE A 1 29 ? 10.147 7.538 0.674 1.00 0.00 29 ILE A C 18
ATOM 19016 O O . ILE A 1 29 ? 10.291 7.327 1.877 1.00 0.00 29 ILE A O 18
ATOM 19032 N N . LEU A 1 30 ? 11.100 7.988 -0.129 1.00 0.00 30 LEU A N 18
ATOM 19033 C CA . LEU A 1 30 ? 12.431 8.274 0.377 1.00 0.00 30 LEU A CA 18
ATOM 19034 C C . LEU A 1 30 ? 12.662 9.787 0.367 1.00 0.00 30 LEU A C 18
ATOM 19035 O O . LEU A 1 30 ? 13.593 10.281 1.001 1.00 0.00 30 LEU A O 18
ATOM 19051 N N . ASP A 1 31 ? 11.798 10.480 -0.360 1.00 0.00 31 ASP A N 18
ATOM 19052 C CA . ASP A 1 31 ? 11.895 11.926 -0.461 1.00 0.00 31 ASP A CA 18
ATOM 19053 C C . ASP A 1 31 ? 10.579 12.485 -1.004 1.00 0.00 31 ASP A C 18
ATOM 19054 O O . ASP A 1 31 ? 9.862 11.799 -1.731 1.00 0.00 31 ASP A O 18
ATOM 19063 N N . GLY A 1 32 ? 10.300 13.726 -0.630 1.00 0.00 32 GLY A N 18
ATOM 19064 C CA . GLY A 1 32 ? 9.083 14.385 -1.070 1.00 0.00 32 GLY A CA 18
ATOM 19065 C C . GLY A 1 32 ? 8.326 14.988 0.115 1.00 0.00 32 GLY A C 18
ATOM 19066 O O . GLY A 1 32 ? 8.614 14.668 1.268 1.00 0.00 32 GLY A O 18
ATOM 19070 N N . ARG A 1 33 ? 7.374 15.850 -0.209 1.00 0.00 33 ARG A N 18
ATOM 19071 C CA . ARG A 1 33 ? 6.574 16.501 0.815 1.00 0.00 33 ARG A CA 18
ATOM 19072 C C . ARG A 1 33 ? 5.775 15.463 1.604 1.00 0.00 33 ARG A C 18
ATOM 19073 O O . ARG A 1 33 ? 5.284 15.750 2.695 1.00 0.00 33 ARG A O 18
ATOM 19094 N N . ASP A 1 34 ? 5.668 14.277 1.022 1.00 0.00 34 ASP A N 18
ATOM 19095 C CA . ASP A 1 34 ? 4.936 13.194 1.658 1.00 0.00 34 ASP A CA 18
ATOM 19096 C C . ASP A 1 34 ? 5.929 12.198 2.260 1.00 0.00 34 ASP A C 18
ATOM 19097 O O . ASP A 1 34 ? 5.544 11.106 2.674 1.00 0.00 34 ASP A O 18
ATOM 19106 N N . LYS A 1 35 ? 7.188 12.611 2.289 1.00 0.00 35 LYS A N 18
ATOM 19107 C CA . LYS A 1 35 ? 8.239 11.768 2.834 1.00 0.00 35 LYS A CA 18
ATOM 19108 C C . LYS A 1 35 ? 7.634 10.799 3.851 1.00 0.00 35 LYS A C 18
ATOM 19109 O O . LYS A 1 35 ? 6.817 11.194 4.682 1.00 0.00 35 LYS A O 18
ATOM 19128 N N . GLY A 1 36 ? 8.057 9.547 3.752 1.00 0.00 36 GLY A N 18
ATOM 19129 C CA . GLY A 1 36 ? 7.567 8.518 4.653 1.00 0.00 36 GLY A CA 18
ATOM 19130 C C . GLY A 1 36 ? 6.302 7.861 4.099 1.00 0.00 36 GLY A C 18
ATOM 19131 O O . GLY A 1 36 ? 5.838 6.852 4.629 1.00 0.00 36 GLY A O 18
ATOM 19135 N N . ARG A 1 37 ? 5.779 8.459 3.038 1.00 0.00 37 ARG A N 18
ATOM 19136 C CA . ARG A 1 37 ? 4.576 7.944 2.406 1.00 0.00 37 ARG A CA 18
ATOM 19137 C C . ARG A 1 37 ? 4.829 6.544 1.844 1.00 0.00 37 ARG A C 18
ATOM 19138 O O . ARG A 1 37 ? 5.786 6.334 1.100 1.00 0.00 37 ARG A O 18
ATOM 19159 N N . ILE A 1 38 ? 3.955 5.623 2.221 1.00 0.00 38 ILE A N 18
ATOM 19160 C CA . ILE A 1 38 ? 4.072 4.248 1.764 1.00 0.00 38 ILE A CA 18
ATOM 19161 C C . ILE A 1 38 ? 2.848 3.890 0.919 1.00 0.00 38 ILE A C 18
ATOM 19162 O O . ILE A 1 38 ? 1.715 4.143 1.324 1.00 0.00 38 ILE A O 18
ATOM 19178 N N . LEU A 1 39 ? 3.119 3.308 -0.240 1.00 0.00 39 LEU A N 18
ATOM 19179 C CA . LEU A 1 39 ? 2.053 2.913 -1.146 1.00 0.00 39 LEU A CA 18
ATOM 19180 C C . LEU A 1 39 ? 2.344 1.513 -1.688 1.00 0.00 39 LEU A C 18
ATOM 19181 O O . LEU A 1 39 ? 3.497 1.088 -1.734 1.00 0.00 39 LEU A O 18
ATOM 19197 N N . THR A 1 40 ? 1.278 0.834 -2.085 1.00 0.00 40 THR A N 18
ATOM 19198 C CA . THR A 1 40 ? 1.404 -0.511 -2.623 1.00 0.00 40 THR A CA 18
ATOM 19199 C C . THR A 1 40 ? 0.834 -0.574 -4.041 1.00 0.00 40 THR A C 18
ATOM 19200 O O . THR A 1 40 ? -0.255 -0.063 -4.299 1.00 0.00 40 THR A O 18
ATOM 19211 N N . ARG A 1 41 ? 1.595 -1.205 -4.923 1.00 0.00 41 ARG A N 18
ATOM 19212 C CA . ARG A 1 41 ? 1.179 -1.341 -6.308 1.00 0.00 41 ARG A CA 18
ATOM 19213 C C . ARG A 1 41 ? 1.588 -2.711 -6.853 1.00 0.00 41 ARG A C 18
ATOM 19214 O O . ARG A 1 41 ? 2.522 -3.332 -6.345 1.00 0.00 41 ARG A O 18
ATOM 19235 N N . ASN A 1 42 ? 0.869 -3.144 -7.878 1.00 0.00 42 ASN A N 18
ATOM 19236 C CA . ASN A 1 42 ? 1.146 -4.429 -8.497 1.00 0.00 42 ASN A CA 18
ATOM 19237 C C . ASN A 1 42 ? 2.226 -4.254 -9.566 1.00 0.00 42 ASN A C 18
ATOM 19238 O O . ASN A 1 42 ? 2.041 -3.506 -10.524 1.00 0.00 42 ASN A O 18
ATOM 19249 N N . VAL A 1 43 ? 3.332 -4.956 -9.365 1.00 0.00 43 VAL A N 18
ATOM 19250 C CA . VAL A 1 43 ? 4.442 -4.888 -10.299 1.00 0.00 43 VAL A CA 18
ATOM 19251 C C . VAL A 1 43 ? 4.778 -6.298 -10.790 1.00 0.00 43 VAL A C 18
ATOM 19252 O O . VAL A 1 43 ? 4.648 -7.266 -10.043 1.00 0.00 43 VAL A O 18
ATOM 19265 N N . MET A 1 44 ? 5.203 -6.368 -12.043 1.00 0.00 44 MET A N 18
ATOM 19266 C CA . MET A 1 44 ? 5.558 -7.643 -12.642 1.00 0.00 44 MET A CA 18
ATOM 19267 C C . MET A 1 44 ? 7.077 -7.827 -12.680 1.00 0.00 44 MET A C 18
ATOM 19268 O O . MET A 1 44 ? 7.811 -6.892 -12.996 1.00 0.00 44 MET A O 18
ATOM 19282 N N . GLY A 1 45 ? 7.502 -9.038 -12.354 1.00 0.00 45 GLY A N 18
ATOM 19283 C CA . GLY A 1 45 ? 8.920 -9.357 -12.347 1.00 0.00 45 GLY A CA 18
ATOM 19284 C C . GLY A 1 45 ? 9.425 -9.576 -10.920 1.00 0.00 45 GLY A C 18
ATOM 19285 O O . GLY A 1 45 ? 8.720 -9.283 -9.955 1.00 0.00 45 GLY A O 18
ATOM 19289 N N . PRO A 1 46 ? 10.675 -10.104 -10.827 1.00 0.00 46 PRO A N 18
ATOM 19290 C CA . PRO A 1 46 ? 11.284 -10.367 -9.534 1.00 0.00 46 PRO A CA 18
ATOM 19291 C C . PRO A 1 46 ? 11.746 -9.067 -8.872 1.00 0.00 46 PRO A C 18
ATOM 19292 O O . PRO A 1 46 ? 12.894 -8.657 -9.036 1.00 0.00 46 PRO A O 18
ATOM 19303 N N . ILE A 1 47 ? 10.829 -8.455 -8.138 1.00 0.00 47 ILE A N 18
ATOM 19304 C CA . ILE A 1 47 ? 11.128 -7.210 -7.450 1.00 0.00 47 ILE A CA 18
ATOM 19305 C C . ILE A 1 47 ? 10.792 -7.359 -5.965 1.00 0.00 47 ILE A C 18
ATOM 19306 O O . ILE A 1 47 ? 9.649 -7.644 -5.609 1.00 0.00 47 ILE A O 18
ATOM 19322 N N . ARG A 1 48 ? 11.808 -7.160 -5.138 1.00 0.00 48 ARG A N 18
ATOM 19323 C CA . ARG A 1 48 ? 11.634 -7.269 -3.700 1.00 0.00 48 ARG A CA 18
ATOM 19324 C C . ARG A 1 48 ? 12.238 -6.050 -2.999 1.00 0.00 48 ARG A C 18
ATOM 19325 O O . ARG A 1 48 ? 13.001 -5.297 -3.602 1.00 0.00 48 ARG A O 18
ATOM 19346 N N . GLU A 1 49 ? 11.874 -5.894 -1.735 1.00 0.00 49 GLU A N 18
ATOM 19347 C CA . GLU A 1 49 ? 12.370 -4.779 -0.945 1.00 0.00 49 GLU A CA 18
ATOM 19348 C C . GLU A 1 49 ? 13.830 -4.487 -1.299 1.00 0.00 49 GLU A C 18
ATOM 19349 O O . GLU A 1 49 ? 14.631 -5.407 -1.454 1.00 0.00 49 GLU A O 18
ATOM 19361 N N . GLY A 1 50 ? 14.131 -3.202 -1.415 1.00 0.00 50 GLY A N 18
ATOM 19362 C CA . GLY A 1 50 ? 15.480 -2.777 -1.748 1.00 0.00 50 GLY A CA 18
ATOM 19363 C C . GLY A 1 50 ? 15.544 -2.217 -3.170 1.00 0.00 50 GLY A C 18
ATOM 19364 O O . GLY A 1 50 ? 16.457 -1.463 -3.504 1.00 0.00 50 GLY A O 18
ATOM 19368 N N . ASP A 1 51 ? 14.562 -2.607 -3.970 1.00 0.00 51 ASP A N 18
ATOM 19369 C CA . ASP A 1 51 ? 14.496 -2.153 -5.349 1.00 0.00 51 ASP A CA 18
ATOM 19370 C C . ASP A 1 51 ? 13.952 -0.724 -5.385 1.00 0.00 51 ASP A C 18
ATOM 19371 O O . ASP A 1 51 ? 13.659 -0.141 -4.342 1.00 0.00 51 ASP A O 18
ATOM 19380 N N . ILE A 1 52 ? 13.835 -0.199 -6.596 1.00 0.00 52 ILE A N 18
ATOM 19381 C CA . ILE A 1 52 ? 13.333 1.151 -6.782 1.00 0.00 52 ILE A CA 18
ATOM 19382 C C . ILE A 1 52 ? 11.972 1.093 -7.478 1.00 0.00 52 ILE A C 18
ATOM 19383 O O . ILE A 1 52 ? 11.807 0.382 -8.469 1.00 0.00 52 ILE A O 18
ATOM 19399 N N . LEU A 1 53 ? 11.031 1.850 -6.933 1.00 0.00 53 LEU A N 18
ATOM 19400 C CA . LEU A 1 53 ? 9.689 1.893 -7.490 1.00 0.00 53 LEU A CA 18
ATOM 19401 C C . LEU A 1 53 ? 9.213 3.346 -7.548 1.00 0.00 53 LEU A C 18
ATOM 19402 O O . LEU A 1 53 ? 9.747 4.207 -6.851 1.00 0.00 53 LEU A O 18
ATOM 19418 N N . MET A 1 54 ? 8.213 3.574 -8.387 1.00 0.00 54 MET A N 18
ATOM 19419 C CA . MET A 1 54 ? 7.658 4.908 -8.546 1.00 0.00 54 MET A CA 18
ATOM 19420 C C . MET A 1 54 ? 6.432 5.102 -7.652 1.00 0.00 54 MET A C 18
ATOM 19421 O O . MET A 1 54 ? 5.515 4.281 -7.663 1.00 0.00 54 MET A O 18
ATOM 19435 N N . LEU A 1 55 ? 6.454 6.192 -6.899 1.00 0.00 55 LEU A N 18
ATOM 19436 C CA . LEU A 1 55 ? 5.356 6.504 -6.001 1.00 0.00 55 LEU A CA 18
ATOM 19437 C C . LEU A 1 55 ? 4.449 7.548 -6.655 1.00 0.00 55 LEU A C 18
ATOM 19438 O O . LEU A 1 55 ? 4.833 8.708 -6.796 1.00 0.00 55 LEU A O 18
ATOM 19454 N N . LEU A 1 56 ? 3.262 7.099 -7.037 1.00 0.00 56 LEU A N 18
ATOM 19455 C CA . LEU A 1 56 ? 2.298 7.980 -7.673 1.00 0.00 56 LEU A CA 18
ATOM 19456 C C . LEU A 1 56 ? 1.196 8.332 -6.671 1.00 0.00 56 LEU A C 18
ATOM 19457 O O . LEU A 1 56 ? 0.749 7.476 -5.909 1.00 0.00 56 LEU A O 18
ATOM 19473 N N . ASP A 1 57 ? 0.791 9.593 -6.704 1.00 0.00 57 ASP A N 18
ATOM 19474 C CA . ASP A 1 57 ? -0.249 10.068 -5.808 1.00 0.00 57 ASP A CA 18
ATOM 19475 C C . ASP A 1 57 ? -1.588 9.447 -6.213 1.00 0.00 57 ASP A C 18
ATOM 19476 O O . ASP A 1 57 ? -2.033 9.608 -7.348 1.00 0.00 57 ASP A O 18
ATOM 19485 N N . THR A 1 58 ? -2.193 8.751 -5.261 1.00 0.00 58 THR A N 18
ATOM 19486 C CA . THR A 1 58 ? -3.471 8.105 -5.505 1.00 0.00 58 THR A CA 18
ATOM 19487 C C . THR A 1 58 ? -4.588 9.148 -5.585 1.00 0.00 58 THR A C 18
ATOM 19488 O O . THR A 1 58 ? -4.747 9.964 -4.679 1.00 0.00 58 THR A O 18
ATOM 19499 N N . ILE A 1 59 ? -5.334 9.086 -6.679 1.00 0.00 59 ILE A N 18
ATOM 19500 C CA . ILE A 1 59 ? -6.432 10.015 -6.889 1.00 0.00 59 ILE A CA 18
ATOM 19501 C C . ILE A 1 59 ? -7.630 9.581 -6.043 1.00 0.00 59 ILE A C 18
ATOM 19502 O O . ILE A 1 59 ? -8.017 8.414 -6.061 1.00 0.00 59 ILE A O 18
ATOM 19518 N N . ARG A 1 60 ? -8.184 10.545 -5.322 1.00 0.00 60 ARG A N 18
ATOM 19519 C CA . ARG A 1 60 ? -9.331 10.277 -4.471 1.00 0.00 60 ARG A CA 18
ATOM 19520 C C . ARG A 1 60 ? -10.622 10.711 -5.168 1.00 0.00 60 ARG A C 18
ATOM 19521 O O . ARG A 1 60 ? -10.600 11.579 -6.039 1.00 0.00 60 ARG A O 18
ATOM 19542 N N . GLU A 1 61 ? -11.717 10.086 -4.758 1.00 0.00 61 GLU A N 18
ATOM 19543 C CA . GLU A 1 61 ? -13.015 10.397 -5.332 1.00 0.00 61 GLU A CA 18
ATOM 19544 C C . GLU A 1 61 ? -13.789 11.344 -4.413 1.00 0.00 61 GLU A C 18
ATOM 19545 O O . GLU A 1 61 ? -13.802 11.161 -3.197 1.00 0.00 61 GLU A O 18
ATOM 19557 N N . ALA A 1 62 ? -14.415 12.336 -5.030 1.00 0.00 62 ALA A N 18
ATOM 19558 C CA . ALA A 1 62 ? -15.189 13.312 -4.282 1.00 0.00 62 ALA A CA 18
ATOM 19559 C C . ALA A 1 62 ? -16.594 12.759 -4.032 1.00 0.00 62 ALA A C 18
ATOM 19560 O O . ALA A 1 62 ? -17.223 12.219 -4.940 1.00 0.00 62 ALA A O 18
ATOM 19567 N N . LYS A 1 63 ? -17.044 12.912 -2.795 1.00 0.00 63 LYS A N 18
ATOM 19568 C CA . LYS A 1 63 ? -18.362 12.435 -2.414 1.00 0.00 63 LYS A CA 18
ATOM 19569 C C . LYS A 1 63 ? -19.419 13.434 -2.889 1.00 0.00 63 LYS A C 18
ATOM 19570 O O . LYS A 1 63 ? -19.357 14.615 -2.552 1.00 0.00 63 LYS A O 18
ATOM 19589 N N . GLU A 1 64 ? -20.363 12.923 -3.665 1.00 0.00 64 GLU A N 18
ATOM 19590 C CA . GLU A 1 64 ? -21.432 13.756 -4.191 1.00 0.00 64 GLU A CA 18
ATOM 19591 C C . GLU A 1 64 ? -22.640 13.723 -3.253 1.00 0.00 64 GLU A C 18
ATOM 19592 O O . GLU A 1 64 ? -23.022 12.661 -2.763 1.00 0.00 64 GLU A O 18
ATOM 19604 N N . ILE A 1 65 ? -23.209 14.898 -3.031 1.00 0.00 65 ILE A N 18
ATOM 19605 C CA . ILE A 1 65 ? -24.366 15.017 -2.160 1.00 0.00 65 ILE A CA 18
ATOM 19606 C C . ILE A 1 65 ? -25.635 14.726 -2.964 1.00 0.00 65 ILE A C 18
ATOM 19607 O O . ILE A 1 65 ? -25.712 15.050 -4.148 1.00 0.00 65 ILE A O 18
ATOM 19623 N N . ARG A 1 66 ? -26.599 14.119 -2.288 1.00 0.00 66 ARG A N 18
ATOM 19624 C CA . ARG A 1 66 ? -27.861 13.780 -2.924 1.00 0.00 66 ARG A CA 18
ATOM 19625 C C . ARG A 1 66 ? -28.914 14.846 -2.614 1.00 0.00 66 ARG A C 18
ATOM 19626 O O . ARG A 1 66 ? -28.939 15.398 -1.515 1.00 0.00 66 ARG A O 18
ATOM 19647 N N . THR A 1 67 ? -29.758 15.103 -3.603 1.00 0.00 67 THR A N 18
ATOM 19648 C CA . THR A 1 67 ? -30.811 16.093 -3.449 1.00 0.00 67 THR A CA 18
ATOM 19649 C C . THR A 1 67 ? -32.179 15.461 -3.710 1.00 0.00 67 THR A C 18
ATOM 19650 O O . THR A 1 67 ? -32.300 14.547 -4.525 1.00 0.00 67 THR A O 18
ATOM 19661 N N . PRO A 1 68 ? -33.203 15.986 -2.985 1.00 0.00 68 PRO A N 18
ATOM 19662 C CA . PRO A 1 68 ? -34.558 15.483 -3.130 1.00 0.00 68 PRO A CA 18
ATOM 19663 C C . PRO A 1 68 ? -35.188 15.972 -4.436 1.00 0.00 68 PRO A C 18
ATOM 19664 O O . PRO A 1 68 ? -34.479 16.369 -5.359 1.00 0.00 68 PRO A O 18
ATOM 19675 N N . MET A 1 1 ? 11.243 12.479 -13.136 1.00 0.00 1 MET A N 19
ATOM 19676 C CA . MET A 1 1 ? 9.802 12.542 -12.962 1.00 0.00 1 MET A CA 19
ATOM 19677 C C . MET A 1 1 ? 9.439 13.174 -11.617 1.00 0.00 1 MET A C 19
ATOM 19678 O O . MET A 1 1 ? 9.848 12.684 -10.566 1.00 0.00 1 MET A O 19
ATOM 19691 N N . ASP A 1 2 ? 8.675 14.254 -11.694 1.00 0.00 2 ASP A N 19
ATOM 19692 C CA . ASP A 1 2 ? 8.253 14.959 -10.496 1.00 0.00 2 ASP A CA 19
ATOM 19693 C C . ASP A 1 2 ? 6.894 14.420 -10.044 1.00 0.00 2 ASP A C 19
ATOM 19694 O O . ASP A 1 2 ? 6.620 14.341 -8.848 1.00 0.00 2 ASP A O 19
ATOM 19703 N N . ASP A 1 3 ? 6.079 14.062 -11.026 1.00 0.00 3 ASP A N 19
ATOM 19704 C CA . ASP A 1 3 ? 4.756 13.533 -10.745 1.00 0.00 3 ASP A CA 19
ATOM 19705 C C . ASP A 1 3 ? 4.860 12.467 -9.652 1.00 0.00 3 ASP A C 19
ATOM 19706 O O . ASP A 1 3 ? 4.238 12.591 -8.598 1.00 0.00 3 ASP A O 19
ATOM 19715 N N . ALA A 1 4 ? 5.650 11.443 -9.942 1.00 0.00 4 ALA A N 19
ATOM 19716 C CA . ALA A 1 4 ? 5.843 10.356 -8.997 1.00 0.00 4 ALA A CA 19
ATOM 19717 C C . ALA A 1 4 ? 7.134 10.593 -8.211 1.00 0.00 4 ALA A C 19
ATOM 19718 O O . ALA A 1 4 ? 8.098 11.141 -8.744 1.00 0.00 4 ALA A O 19
ATOM 19725 N N . THR A 1 5 ? 7.112 10.167 -6.957 1.00 0.00 5 THR A N 19
ATOM 19726 C CA . THR A 1 5 ? 8.270 10.325 -6.092 1.00 0.00 5 THR A CA 19
ATOM 19727 C C . THR A 1 5 ? 9.092 9.036 -6.061 1.00 0.00 5 THR A C 19
ATOM 19728 O O . THR A 1 5 ? 8.534 7.940 -6.029 1.00 0.00 5 THR A O 19
ATOM 19739 N N . PRO A 1 6 ? 10.440 9.213 -6.071 1.00 0.00 6 PRO A N 19
ATOM 19740 C CA . PRO A 1 6 ? 11.345 8.077 -6.044 1.00 0.00 6 PRO A CA 19
ATOM 19741 C C . PRO A 1 6 ? 11.403 7.455 -4.647 1.00 0.00 6 PRO A C 19
ATOM 19742 O O . PRO A 1 6 ? 11.533 8.166 -3.652 1.00 0.00 6 PRO A O 19
ATOM 19753 N N . ALA A 1 7 ? 11.303 6.134 -4.617 1.00 0.00 7 ALA A N 19
ATOM 19754 C CA . ALA A 1 7 ? 11.342 5.409 -3.359 1.00 0.00 7 ALA A CA 19
ATOM 19755 C C . ALA A 1 7 ? 11.892 4.002 -3.603 1.00 0.00 7 ALA A C 19
ATOM 19756 O O . ALA A 1 7 ? 11.825 3.491 -4.720 1.00 0.00 7 ALA A O 19
ATOM 19763 N N . GLU A 1 8 ? 12.423 3.416 -2.540 1.00 0.00 8 GLU A N 19
ATOM 19764 C CA . GLU A 1 8 ? 12.984 2.078 -2.625 1.00 0.00 8 GLU A CA 19
ATOM 19765 C C . GLU A 1 8 ? 12.120 1.089 -1.840 1.00 0.00 8 GLU A C 19
ATOM 19766 O O . GLU A 1 8 ? 11.743 1.358 -0.700 1.00 0.00 8 GLU A O 19
ATOM 19778 N N . VAL A 1 9 ? 11.832 -0.034 -2.480 1.00 0.00 9 VAL A N 19
ATOM 19779 C CA . VAL A 1 9 ? 11.020 -1.064 -1.856 1.00 0.00 9 VAL A CA 19
ATOM 19780 C C . VAL A 1 9 ? 11.579 -1.377 -0.467 1.00 0.00 9 VAL A C 19
ATOM 19781 O O . VAL A 1 9 ? 12.784 -1.569 -0.307 1.00 0.00 9 VAL A O 19
ATOM 19794 N N . ILE A 1 10 ? 10.678 -1.417 0.504 1.00 0.00 10 ILE A N 19
ATOM 19795 C CA . ILE A 1 10 ? 11.066 -1.703 1.874 1.00 0.00 10 ILE A CA 19
ATOM 19796 C C . ILE A 1 10 ? 10.429 -3.022 2.316 1.00 0.00 10 ILE A C 19
ATOM 19797 O O . ILE A 1 10 ? 11.051 -3.808 3.029 1.00 0.00 10 ILE A O 19
ATOM 19813 N N . GLU A 1 11 ? 9.196 -3.223 1.875 1.00 0.00 11 GLU A N 19
ATOM 19814 C CA . GLU A 1 11 ? 8.467 -4.433 2.216 1.00 0.00 11 GLU A CA 19
ATOM 19815 C C . GLU A 1 11 ? 7.867 -5.064 0.958 1.00 0.00 11 GLU A C 19
ATOM 19816 O O . GLU A 1 11 ? 7.534 -4.361 0.005 1.00 0.00 11 GLU A O 19
ATOM 19828 N N . VAL A 1 12 ? 7.748 -6.383 0.995 1.00 0.00 12 VAL A N 19
ATOM 19829 C CA . VAL A 1 12 ? 7.195 -7.117 -0.130 1.00 0.00 12 VAL A CA 19
ATOM 19830 C C . VAL A 1 12 ? 5.923 -7.841 0.315 1.00 0.00 12 VAL A C 19
ATOM 19831 O O . VAL A 1 12 ? 5.874 -8.401 1.409 1.00 0.00 12 VAL A O 19
ATOM 19844 N N . LEU A 1 13 ? 4.925 -7.807 -0.556 1.00 0.00 13 LEU A N 19
ATOM 19845 C CA . LEU A 1 13 ? 3.656 -8.454 -0.266 1.00 0.00 13 LEU A CA 19
ATOM 19846 C C . LEU A 1 13 ? 3.550 -9.746 -1.079 1.00 0.00 13 LEU A C 19
ATOM 19847 O O . LEU A 1 13 ? 3.379 -9.705 -2.296 1.00 0.00 13 LEU A O 19
ATOM 19863 N N . LYS A 1 14 ? 3.656 -10.862 -0.373 1.00 0.00 14 LYS A N 19
ATOM 19864 C CA . LYS A 1 14 ? 3.573 -12.163 -1.014 1.00 0.00 14 LYS A CA 19
ATOM 19865 C C . LYS A 1 14 ? 2.615 -13.057 -0.223 1.00 0.00 14 LYS A C 19
ATOM 19866 O O . LYS A 1 14 ? 2.725 -13.163 0.997 1.00 0.00 14 LYS A O 19
ATOM 19885 N N . ARG A 1 15 ? 1.697 -13.676 -0.951 1.00 0.00 15 ARG A N 19
ATOM 19886 C CA . ARG A 1 15 ? 0.721 -14.556 -0.333 1.00 0.00 15 ARG A CA 19
ATOM 19887 C C . ARG A 1 15 ? 0.751 -15.933 -0.999 1.00 0.00 15 ARG A C 19
ATOM 19888 O O . ARG A 1 15 ? 0.795 -16.033 -2.224 1.00 0.00 15 ARG A O 19
ATOM 19909 N N . THR A 1 16 ? 0.727 -16.961 -0.163 1.00 0.00 16 THR A N 19
ATOM 19910 C CA . THR A 1 16 ? 0.751 -18.327 -0.655 1.00 0.00 16 THR A CA 19
ATOM 19911 C C . THR A 1 16 ? -0.658 -18.781 -1.041 1.00 0.00 16 THR A C 19
ATOM 19912 O O . THR A 1 16 ? -1.530 -18.908 -0.182 1.00 0.00 16 THR A O 19
ATOM 19923 N N . GLY A 1 17 ? -0.838 -19.012 -2.333 1.00 0.00 17 GLY A N 19
ATOM 19924 C CA . GLY A 1 17 ? -2.127 -19.448 -2.842 1.00 0.00 17 GLY A CA 19
ATOM 19925 C C . GLY A 1 17 ? -2.682 -18.449 -3.859 1.00 0.00 17 GLY A C 19
ATOM 19926 O O . GLY A 1 17 ? -1.920 -17.759 -4.536 1.00 0.00 17 GLY A O 19
ATOM 19930 N N . MET A 1 18 ? -4.004 -18.402 -3.935 1.00 0.00 18 MET A N 19
ATOM 19931 C CA . MET A 1 18 ? -4.669 -17.498 -4.858 1.00 0.00 18 MET A CA 19
ATOM 19932 C C . MET A 1 18 ? -3.982 -17.508 -6.225 1.00 0.00 18 MET A C 19
ATOM 19933 O O . MET A 1 18 ? -3.149 -18.370 -6.499 1.00 0.00 18 MET A O 19
ATOM 19947 N N . THR A 1 19 ? -4.357 -16.538 -7.046 1.00 0.00 19 THR A N 19
ATOM 19948 C CA . THR A 1 19 ? -3.788 -16.423 -8.378 1.00 0.00 19 THR A CA 19
ATOM 19949 C C . THR A 1 19 ? -3.578 -14.953 -8.744 1.00 0.00 19 THR A C 19
ATOM 19950 O O . THR A 1 19 ? -4.494 -14.294 -9.234 1.00 0.00 19 THR A O 19
ATOM 19961 N N . GLY A 1 20 ? -2.366 -14.480 -8.491 1.00 0.00 20 GLY A N 19
ATOM 19962 C CA . GLY A 1 20 ? -2.024 -13.099 -8.788 1.00 0.00 20 GLY A CA 19
ATOM 19963 C C . GLY A 1 20 ? -1.161 -13.006 -10.048 1.00 0.00 20 GLY A C 19
ATOM 19964 O O . GLY A 1 20 ? -0.044 -13.520 -10.078 1.00 0.00 20 GLY A O 19
ATOM 19968 N N . GLU A 1 21 ? -1.713 -12.348 -11.057 1.00 0.00 21 GLU A N 19
ATOM 19969 C CA . GLU A 1 21 ? -1.007 -12.181 -12.316 1.00 0.00 21 GLU A CA 19
ATOM 19970 C C . GLU A 1 21 ? 0.302 -11.420 -12.094 1.00 0.00 21 GLU A C 19
ATOM 19971 O O . GLU A 1 21 ? 1.363 -11.862 -12.533 1.00 0.00 21 GLU A O 19
ATOM 19983 N N . VAL A 1 22 ? 0.184 -10.290 -11.414 1.00 0.00 22 VAL A N 19
ATOM 19984 C CA . VAL A 1 22 ? 1.344 -9.463 -11.129 1.00 0.00 22 VAL A CA 19
ATOM 19985 C C . VAL A 1 22 ? 1.575 -9.419 -9.617 1.00 0.00 22 VAL A C 19
ATOM 19986 O O . VAL A 1 22 ? 0.621 -9.405 -8.840 1.00 0.00 22 VAL A O 19
ATOM 19999 N N . MET A 1 23 ? 2.846 -9.398 -9.245 1.00 0.00 23 MET A N 19
ATOM 20000 C CA . MET A 1 23 ? 3.214 -9.356 -7.840 1.00 0.00 23 MET A CA 19
ATOM 20001 C C . MET A 1 23 ? 3.254 -7.915 -7.327 1.00 0.00 23 MET A C 19
ATOM 20002 O O . MET A 1 23 ? 3.711 -7.014 -8.029 1.00 0.00 23 MET A O 19
ATOM 20016 N N . GLN A 1 24 ? 2.769 -7.741 -6.106 1.00 0.00 24 GLN A N 19
ATOM 20017 C CA . GLN A 1 24 ? 2.743 -6.425 -5.490 1.00 0.00 24 GLN A CA 19
ATOM 20018 C C . GLN A 1 24 ? 3.854 -6.307 -4.445 1.00 0.00 24 GLN A C 19
ATOM 20019 O O . GLN A 1 24 ? 4.118 -7.252 -3.704 1.00 0.00 24 GLN A O 19
ATOM 20033 N N . VAL A 1 25 ? 4.475 -5.136 -4.418 1.00 0.00 25 VAL A N 19
ATOM 20034 C CA . VAL A 1 25 ? 5.552 -4.882 -3.476 1.00 0.00 25 VAL A CA 19
ATOM 20035 C C . VAL A 1 25 ? 5.264 -3.584 -2.719 1.00 0.00 25 VAL A C 19
ATOM 20036 O O . VAL A 1 25 ? 4.520 -2.732 -3.201 1.00 0.00 25 VAL A O 19
ATOM 20049 N N . LYS A 1 26 ? 5.869 -3.475 -1.545 1.00 0.00 26 LYS A N 19
ATOM 20050 C CA . LYS A 1 26 ? 5.687 -2.296 -0.716 1.00 0.00 26 LYS A CA 19
ATOM 20051 C C . LYS A 1 26 ? 6.959 -1.447 -0.758 1.00 0.00 26 LYS A C 19
ATOM 20052 O O . LYS A 1 26 ? 8.060 -1.963 -0.576 1.00 0.00 26 LYS A O 19
ATOM 20071 N N . CYS A 1 27 ? 6.765 -0.158 -0.999 1.00 0.00 27 CYS A N 19
ATOM 20072 C CA . CYS A 1 27 ? 7.883 0.767 -1.067 1.00 0.00 27 CYS A CA 19
ATOM 20073 C C . CYS A 1 27 ? 7.483 2.057 -0.349 1.00 0.00 27 CYS A C 19
ATOM 20074 O O . CYS A 1 27 ? 6.465 2.665 -0.677 1.00 0.00 27 CYS A O 19
ATOM 20082 N N . ARG A 1 28 ? 8.306 2.438 0.618 1.00 0.00 28 ARG A N 19
ATOM 20083 C CA . ARG A 1 28 ? 8.051 3.645 1.385 1.00 0.00 28 ARG A CA 19
ATOM 20084 C C . ARG A 1 28 ? 8.800 4.831 0.774 1.00 0.00 28 ARG A C 19
ATOM 20085 O O . ARG A 1 28 ? 9.952 4.697 0.365 1.00 0.00 28 ARG A O 19
ATOM 20106 N N . ILE A 1 29 ? 8.115 5.964 0.732 1.00 0.00 29 ILE A N 19
ATOM 20107 C CA . ILE A 1 29 ? 8.702 7.173 0.177 1.00 0.00 29 ILE A CA 19
ATOM 20108 C C . ILE A 1 29 ? 10.081 7.397 0.800 1.00 0.00 29 ILE A C 19
ATOM 20109 O O . ILE A 1 29 ? 10.275 7.155 1.991 1.00 0.00 29 ILE A O 19
ATOM 20125 N N . LEU A 1 30 ? 11.003 7.856 -0.032 1.00 0.00 30 LEU A N 19
ATOM 20126 C CA . LEU A 1 30 ? 12.359 8.116 0.422 1.00 0.00 30 LEU A CA 19
ATOM 20127 C C . LEU A 1 30 ? 12.576 9.627 0.528 1.00 0.00 30 LEU A C 19
ATOM 20128 O O . LEU A 1 30 ? 13.362 10.088 1.354 1.00 0.00 30 LEU A O 19
ATOM 20144 N N . ASP A 1 31 ? 11.866 10.355 -0.321 1.00 0.00 31 ASP A N 19
ATOM 20145 C CA . ASP A 1 31 ? 11.971 11.805 -0.333 1.00 0.00 31 ASP A CA 19
ATOM 20146 C C . ASP A 1 31 ? 10.830 12.387 -1.168 1.00 0.00 31 ASP A C 19
ATOM 20147 O O . ASP A 1 31 ? 10.621 11.981 -2.311 1.00 0.00 31 ASP A O 19
ATOM 20156 N N . GLY A 1 32 ? 10.120 13.331 -0.566 1.00 0.00 32 GLY A N 19
ATOM 20157 C CA . GLY A 1 32 ? 9.005 13.974 -1.241 1.00 0.00 32 GLY A CA 19
ATOM 20158 C C . GLY A 1 32 ? 8.197 14.834 -0.267 1.00 0.00 32 GLY A C 19
ATOM 20159 O O . GLY A 1 32 ? 8.581 14.994 0.891 1.00 0.00 32 GLY A O 19
ATOM 20163 N N . ARG A 1 33 ? 7.093 15.364 -0.771 1.00 0.00 33 ARG A N 19
ATOM 20164 C CA . ARG A 1 33 ? 6.228 16.204 0.040 1.00 0.00 33 ARG A CA 19
ATOM 20165 C C . ARG A 1 33 ? 5.633 15.394 1.194 1.00 0.00 33 ARG A C 19
ATOM 20166 O O . ARG A 1 33 ? 5.353 15.940 2.260 1.00 0.00 33 ARG A O 19
ATOM 20187 N N . ASP A 1 34 ? 5.457 14.106 0.942 1.00 0.00 34 ASP A N 19
ATOM 20188 C CA . ASP A 1 34 ? 4.900 13.216 1.946 1.00 0.00 34 ASP A CA 19
ATOM 20189 C C . ASP A 1 34 ? 6.032 12.662 2.814 1.00 0.00 34 ASP A C 19
ATOM 20190 O O . ASP A 1 34 ? 5.877 12.520 4.026 1.00 0.00 34 ASP A O 19
ATOM 20199 N N . LYS A 1 35 ? 7.145 12.364 2.160 1.00 0.00 35 LYS A N 19
ATOM 20200 C CA . LYS A 1 35 ? 8.302 11.829 2.857 1.00 0.00 35 LYS A CA 19
ATOM 20201 C C . LYS A 1 35 ? 7.835 10.858 3.943 1.00 0.00 35 LYS A C 19
ATOM 20202 O O . LYS A 1 35 ? 7.493 11.275 5.049 1.00 0.00 35 LYS A O 19
ATOM 20221 N N . GLY A 1 36 ? 7.834 9.581 3.590 1.00 0.00 36 GLY A N 19
ATOM 20222 C CA . GLY A 1 36 ? 7.414 8.547 4.520 1.00 0.00 36 GLY A CA 19
ATOM 20223 C C . GLY A 1 36 ? 6.156 7.836 4.017 1.00 0.00 36 GLY A C 19
ATOM 20224 O O . GLY A 1 36 ? 5.705 6.864 4.622 1.00 0.00 36 GLY A O 19
ATOM 20228 N N . ARG A 1 37 ? 5.626 8.347 2.916 1.00 0.00 37 ARG A N 19
ATOM 20229 C CA . ARG A 1 37 ? 4.429 7.772 2.325 1.00 0.00 37 ARG A CA 19
ATOM 20230 C C . ARG A 1 37 ? 4.685 6.321 1.913 1.00 0.00 37 ARG A C 19
ATOM 20231 O O . ARG A 1 37 ? 5.674 6.027 1.244 1.00 0.00 37 ARG A O 19
ATOM 20252 N N . ILE A 1 38 ? 3.776 5.452 2.331 1.00 0.00 38 ILE A N 19
ATOM 20253 C CA . ILE A 1 38 ? 3.891 4.039 2.014 1.00 0.00 38 ILE A CA 19
ATOM 20254 C C . ILE A 1 38 ? 2.681 3.607 1.182 1.00 0.00 38 ILE A C 19
ATOM 20255 O O . ILE A 1 38 ? 1.542 3.724 1.629 1.00 0.00 38 ILE A O 19
ATOM 20271 N N . LEU A 1 39 ? 2.971 3.118 -0.015 1.00 0.00 39 LEU A N 19
ATOM 20272 C CA . LEU A 1 39 ? 1.922 2.669 -0.914 1.00 0.00 39 LEU A CA 19
ATOM 20273 C C . LEU A 1 39 ? 2.381 1.398 -1.632 1.00 0.00 39 LEU A C 19
ATOM 20274 O O . LEU A 1 39 ? 3.578 1.132 -1.727 1.00 0.00 39 LEU A O 19
ATOM 20290 N N . THR A 1 40 ? 1.404 0.646 -2.118 1.00 0.00 40 THR A N 19
ATOM 20291 C CA . THR A 1 40 ? 1.692 -0.590 -2.825 1.00 0.00 40 THR A CA 19
ATOM 20292 C C . THR A 1 40 ? 1.608 -0.373 -4.337 1.00 0.00 40 THR A C 19
ATOM 20293 O O . THR A 1 40 ? 0.652 0.225 -4.829 1.00 0.00 40 THR A O 19
ATOM 20304 N N . ARG A 1 41 ? 2.620 -0.872 -5.032 1.00 0.00 41 ARG A N 19
ATOM 20305 C CA . ARG A 1 41 ? 2.672 -0.740 -6.478 1.00 0.00 41 ARG A CA 19
ATOM 20306 C C . ARG A 1 41 ? 2.684 -2.121 -7.136 1.00 0.00 41 ARG A C 19
ATOM 20307 O O . ARG A 1 41 ? 3.290 -3.055 -6.616 1.00 0.00 41 ARG A O 19
ATOM 20328 N N . ASN A 1 42 ? 2.007 -2.205 -8.272 1.00 0.00 42 ASN A N 19
ATOM 20329 C CA . ASN A 1 42 ? 1.933 -3.456 -9.008 1.00 0.00 42 ASN A CA 19
ATOM 20330 C C . ASN A 1 42 ? 3.139 -3.566 -9.943 1.00 0.00 42 ASN A C 19
ATOM 20331 O O . ASN A 1 42 ? 3.379 -2.677 -10.759 1.00 0.00 42 ASN A O 19
ATOM 20342 N N . VAL A 1 43 ? 3.866 -4.663 -9.792 1.00 0.00 43 VAL A N 19
ATOM 20343 C CA . VAL A 1 43 ? 5.042 -4.900 -10.613 1.00 0.00 43 VAL A CA 19
ATOM 20344 C C . VAL A 1 43 ? 5.150 -6.395 -10.921 1.00 0.00 43 VAL A C 19
ATOM 20345 O O . VAL A 1 43 ? 5.048 -7.227 -10.021 1.00 0.00 43 VAL A O 19
ATOM 20358 N N . MET A 1 44 ? 5.355 -6.690 -12.197 1.00 0.00 44 MET A N 19
ATOM 20359 C CA . MET A 1 44 ? 5.478 -8.070 -12.635 1.00 0.00 44 MET A CA 19
ATOM 20360 C C . MET A 1 44 ? 6.947 -8.481 -12.747 1.00 0.00 44 MET A C 19
ATOM 20361 O O . MET A 1 44 ? 7.730 -7.819 -13.427 1.00 0.00 44 MET A O 19
ATOM 20375 N N . GLY A 1 45 ? 7.277 -9.571 -12.070 1.00 0.00 45 GLY A N 19
ATOM 20376 C CA . GLY A 1 45 ? 8.639 -10.077 -12.085 1.00 0.00 45 GLY A CA 19
ATOM 20377 C C . GLY A 1 45 ? 9.192 -10.206 -10.665 1.00 0.00 45 GLY A C 19
ATOM 20378 O O . GLY A 1 45 ? 8.526 -9.835 -9.699 1.00 0.00 45 GLY A O 19
ATOM 20382 N N . PRO A 1 46 ? 10.438 -10.745 -10.579 1.00 0.00 46 PRO A N 19
ATOM 20383 C CA . PRO A 1 46 ? 11.088 -10.927 -9.293 1.00 0.00 46 PRO A CA 19
ATOM 20384 C C . PRO A 1 46 ? 11.591 -9.592 -8.739 1.00 0.00 46 PRO A C 19
ATOM 20385 O O . PRO A 1 46 ? 12.720 -9.188 -9.014 1.00 0.00 46 PRO A O 19
ATOM 20396 N N . ILE A 1 47 ? 10.728 -8.944 -7.970 1.00 0.00 47 ILE A N 19
ATOM 20397 C CA . ILE A 1 47 ? 11.071 -7.664 -7.375 1.00 0.00 47 ILE A CA 19
ATOM 20398 C C . ILE A 1 47 ? 10.846 -7.732 -5.864 1.00 0.00 47 ILE A C 19
ATOM 20399 O O . ILE A 1 47 ? 9.740 -8.020 -5.409 1.00 0.00 47 ILE A O 19
ATOM 20415 N N . ARG A 1 48 ? 11.913 -7.461 -5.126 1.00 0.00 48 ARG A N 19
ATOM 20416 C CA . ARG A 1 48 ? 11.846 -7.488 -3.675 1.00 0.00 48 ARG A CA 19
ATOM 20417 C C . ARG A 1 48 ? 12.438 -6.203 -3.092 1.00 0.00 48 ARG A C 19
ATOM 20418 O O . ARG A 1 48 ? 13.136 -5.467 -3.787 1.00 0.00 48 ARG A O 19
ATOM 20439 N N . GLU A 1 49 ? 12.139 -5.974 -1.822 1.00 0.00 49 GLU A N 19
ATOM 20440 C CA . GLU A 1 49 ? 12.633 -4.791 -1.138 1.00 0.00 49 GLU A CA 19
ATOM 20441 C C . GLU A 1 49 ? 14.031 -4.431 -1.645 1.00 0.00 49 GLU A C 19
ATOM 20442 O O . GLU A 1 49 ? 14.888 -5.302 -1.786 1.00 0.00 49 GLU A O 19
ATOM 20454 N N . GLY A 1 50 ? 14.218 -3.145 -1.904 1.00 0.00 50 GLY A N 19
ATOM 20455 C CA . GLY A 1 50 ? 15.498 -2.659 -2.392 1.00 0.00 50 GLY A CA 19
ATOM 20456 C C . GLY A 1 50 ? 15.354 -2.037 -3.783 1.00 0.00 50 GLY A C 19
ATOM 20457 O O . GLY A 1 50 ? 16.191 -1.238 -4.199 1.00 0.00 50 GLY A O 19
ATOM 20461 N N . ASP A 1 51 ? 14.286 -2.428 -4.463 1.00 0.00 51 ASP A N 19
ATOM 20462 C CA . ASP A 1 51 ? 14.022 -1.919 -5.798 1.00 0.00 51 ASP A CA 19
ATOM 20463 C C . ASP A 1 51 ? 13.449 -0.504 -5.696 1.00 0.00 51 ASP A C 19
ATOM 20464 O O . ASP A 1 51 ? 12.895 -0.128 -4.664 1.00 0.00 51 ASP A O 19
ATOM 20473 N N . ILE A 1 52 ? 13.601 0.241 -6.781 1.00 0.00 52 ILE A N 19
ATOM 20474 C CA . ILE A 1 52 ? 13.106 1.606 -6.826 1.00 0.00 52 ILE A CA 19
ATOM 20475 C C . ILE A 1 52 ? 11.802 1.644 -7.626 1.00 0.00 52 ILE A C 19
ATOM 20476 O O . ILE A 1 52 ? 11.733 1.114 -8.734 1.00 0.00 52 ILE A O 19
ATOM 20492 N N . LEU A 1 53 ? 10.800 2.277 -7.033 1.00 0.00 53 LEU A N 19
ATOM 20493 C CA . LEU A 1 53 ? 9.502 2.391 -7.677 1.00 0.00 53 LEU A CA 19
ATOM 20494 C C . LEU A 1 53 ? 9.037 3.848 -7.622 1.00 0.00 53 LEU A C 19
ATOM 20495 O O . LEU A 1 53 ? 9.538 4.633 -6.819 1.00 0.00 53 LEU A O 19
ATOM 20511 N N . MET A 1 54 ? 8.084 4.164 -8.486 1.00 0.00 54 MET A N 19
ATOM 20512 C CA . MET A 1 54 ? 7.546 5.513 -8.547 1.00 0.00 54 MET A CA 19
ATOM 20513 C C . MET A 1 54 ? 6.232 5.614 -7.769 1.00 0.00 54 MET A C 19
ATOM 20514 O O . MET A 1 54 ? 5.313 4.827 -7.990 1.00 0.00 54 MET A O 19
ATOM 20528 N N . LEU A 1 55 ? 6.185 6.589 -6.873 1.00 0.00 55 LEU A N 19
ATOM 20529 C CA . LEU A 1 55 ? 5.000 6.804 -6.061 1.00 0.00 55 LEU A CA 19
ATOM 20530 C C . LEU A 1 55 ? 4.171 7.938 -6.666 1.00 0.00 55 LEU A C 19
ATOM 20531 O O . LEU A 1 55 ? 4.577 9.098 -6.627 1.00 0.00 55 LEU A O 19
ATOM 20547 N N . LEU A 1 56 ? 3.023 7.564 -7.213 1.00 0.00 56 LEU A N 19
ATOM 20548 C CA . LEU A 1 56 ? 2.133 8.536 -7.825 1.00 0.00 56 LEU A CA 19
ATOM 20549 C C . LEU A 1 56 ? 0.959 8.810 -6.884 1.00 0.00 56 LEU A C 19
ATOM 20550 O O . LEU A 1 56 ? 0.437 7.892 -6.253 1.00 0.00 56 LEU A O 19
ATOM 20566 N N . ASP A 1 57 ? 0.577 10.077 -6.819 1.00 0.00 57 ASP A N 19
ATOM 20567 C CA . ASP A 1 57 ? -0.526 10.483 -5.965 1.00 0.00 57 ASP A CA 19
ATOM 20568 C C . ASP A 1 57 ? -1.773 9.676 -6.331 1.00 0.00 57 ASP A C 19
ATOM 20569 O O . ASP A 1 57 ? -2.213 9.693 -7.480 1.00 0.00 57 ASP A O 19
ATOM 20578 N N . THR A 1 58 ? -2.307 8.988 -5.333 1.00 0.00 58 THR A N 19
ATOM 20579 C CA . THR A 1 58 ? -3.495 8.175 -5.536 1.00 0.00 58 THR A CA 19
ATOM 20580 C C . THR A 1 58 ? -4.726 9.066 -5.711 1.00 0.00 58 THR A C 19
ATOM 20581 O O . THR A 1 58 ? -4.949 9.985 -4.925 1.00 0.00 58 THR A O 19
ATOM 20592 N N . ILE A 1 59 ? -5.494 8.761 -6.747 1.00 0.00 59 ILE A N 19
ATOM 20593 C CA . ILE A 1 59 ? -6.698 9.523 -7.036 1.00 0.00 59 ILE A CA 19
ATOM 20594 C C . ILE A 1 59 ? -7.925 8.694 -6.650 1.00 0.00 59 ILE A C 19
ATOM 20595 O O . ILE A 1 59 ? -7.957 7.485 -6.871 1.00 0.00 59 ILE A O 19
ATOM 20611 N N . ARG A 1 60 ? -8.905 9.379 -6.078 1.00 0.00 60 ARG A N 19
ATOM 20612 C CA . ARG A 1 60 ? -10.131 8.721 -5.659 1.00 0.00 60 ARG A CA 19
ATOM 20613 C C . ARG A 1 60 ? -10.944 8.286 -6.880 1.00 0.00 60 ARG A C 19
ATOM 20614 O O . ARG A 1 60 ? -10.836 8.886 -7.948 1.00 0.00 60 ARG A O 19
ATOM 20635 N N . GLU A 1 61 ? -11.740 7.245 -6.681 1.00 0.00 61 GLU A N 19
ATOM 20636 C CA . GLU A 1 61 ? -12.570 6.722 -7.752 1.00 0.00 61 GLU A CA 19
ATOM 20637 C C . GLU A 1 61 ? -14.030 7.127 -7.538 1.00 0.00 61 GLU A C 19
ATOM 20638 O O . GLU A 1 61 ? -14.534 7.073 -6.417 1.00 0.00 61 GLU A O 19
ATOM 20650 N N . ALA A 1 62 ? -14.668 7.523 -8.629 1.00 0.00 62 ALA A N 19
ATOM 20651 C CA . ALA A 1 62 ? -16.059 7.937 -8.575 1.00 0.00 62 ALA A CA 19
ATOM 20652 C C . ALA A 1 62 ? -16.954 6.748 -8.932 1.00 0.00 62 ALA A C 19
ATOM 20653 O O . ALA A 1 62 ? -16.764 6.111 -9.966 1.00 0.00 62 ALA A O 19
ATOM 20660 N N . LYS A 1 63 ? -17.912 6.485 -8.054 1.00 0.00 63 LYS A N 19
ATOM 20661 C CA . LYS A 1 63 ? -18.837 5.385 -8.264 1.00 0.00 63 LYS A CA 19
ATOM 20662 C C . LYS A 1 63 ? -19.871 5.786 -9.318 1.00 0.00 63 LYS A C 19
ATOM 20663 O O . LYS A 1 63 ? -20.571 6.784 -9.157 1.00 0.00 63 LYS A O 19
ATOM 20682 N N . GLU A 1 64 ? -19.933 4.988 -10.374 1.00 0.00 64 GLU A N 19
ATOM 20683 C CA . GLU A 1 64 ? -20.869 5.248 -11.454 1.00 0.00 64 GLU A CA 19
ATOM 20684 C C . GLU A 1 64 ? -22.090 4.334 -11.329 1.00 0.00 64 GLU A C 19
ATOM 20685 O O . GLU A 1 64 ? -21.978 3.201 -10.865 1.00 0.00 64 GLU A O 19
ATOM 20697 N N . ILE A 1 65 ? -23.230 4.862 -11.753 1.00 0.00 65 ILE A N 19
ATOM 20698 C CA . ILE A 1 65 ? -24.471 4.108 -11.694 1.00 0.00 65 ILE A CA 19
ATOM 20699 C C . ILE A 1 65 ? -24.681 3.376 -13.021 1.00 0.00 65 ILE A C 19
ATOM 20700 O O . ILE A 1 65 ? -24.678 3.996 -14.084 1.00 0.00 65 ILE A O 19
ATOM 20716 N N . ARG A 1 66 ? -24.857 2.067 -12.917 1.00 0.00 66 ARG A N 19
ATOM 20717 C CA . ARG A 1 66 ? -25.068 1.244 -14.095 1.00 0.00 66 ARG A CA 19
ATOM 20718 C C . ARG A 1 66 ? -26.564 1.033 -14.334 1.00 0.00 66 ARG A C 19
ATOM 20719 O O . ARG A 1 66 ? -27.330 0.862 -13.387 1.00 0.00 66 ARG A O 19
ATOM 20740 N N . THR A 1 67 ? -26.936 1.051 -15.606 1.00 0.00 67 THR A N 19
ATOM 20741 C CA . THR A 1 67 ? -28.328 0.863 -15.981 1.00 0.00 67 THR A CA 19
ATOM 20742 C C . THR A 1 67 ? -28.462 -0.300 -16.966 1.00 0.00 67 THR A C 19
ATOM 20743 O O . THR A 1 67 ? -27.563 -0.546 -17.769 1.00 0.00 67 THR A O 19
ATOM 20754 N N . PRO A 1 68 ? -29.622 -1.004 -16.869 1.00 0.00 68 PRO A N 19
ATOM 20755 C CA . PRO A 1 68 ? -29.886 -2.136 -17.741 1.00 0.00 68 PRO A CA 19
ATOM 20756 C C . PRO A 1 68 ? -30.247 -1.668 -19.152 1.00 0.00 68 PRO A C 19
ATOM 20757 O O . PRO A 1 68 ? -31.093 -2.270 -19.812 1.00 0.00 68 PRO A O 19
ATOM 20768 N N . MET A 1 1 ? 5.092 17.964 -7.357 1.00 0.00 1 MET A N 20
ATOM 20769 C CA . MET A 1 1 ? 3.681 18.008 -7.015 1.00 0.00 1 MET A CA 20
ATOM 20770 C C . MET A 1 1 ? 2.964 16.738 -7.481 1.00 0.00 1 MET A C 20
ATOM 20771 O O . MET A 1 1 ? 2.381 16.018 -6.672 1.00 0.00 1 MET A O 20
ATOM 20784 N N . ASP A 1 2 ? 3.033 16.503 -8.783 1.00 0.00 2 ASP A N 20
ATOM 20785 C CA . ASP A 1 2 ? 2.398 15.333 -9.366 1.00 0.00 2 ASP A CA 20
ATOM 20786 C C . ASP A 1 2 ? 3.471 14.307 -9.735 1.00 0.00 2 ASP A C 20
ATOM 20787 O O . ASP A 1 2 ? 3.246 13.102 -9.627 1.00 0.00 2 ASP A O 20
ATOM 20796 N N . ASP A 1 3 ? 4.615 14.821 -10.162 1.00 0.00 3 ASP A N 20
ATOM 20797 C CA . ASP A 1 3 ? 5.723 13.964 -10.548 1.00 0.00 3 ASP A CA 20
ATOM 20798 C C . ASP A 1 3 ? 5.861 12.829 -9.532 1.00 0.00 3 ASP A C 20
ATOM 20799 O O . ASP A 1 3 ? 5.339 12.917 -8.422 1.00 0.00 3 ASP A O 20
ATOM 20808 N N . ALA A 1 4 ? 6.568 11.788 -9.948 1.00 0.00 4 ALA A N 20
ATOM 20809 C CA . ALA A 1 4 ? 6.781 10.636 -9.089 1.00 0.00 4 ALA A CA 20
ATOM 20810 C C . ALA A 1 4 ? 8.020 10.874 -8.223 1.00 0.00 4 ALA A C 20
ATOM 20811 O O . ALA A 1 4 ? 8.982 11.499 -8.668 1.00 0.00 4 ALA A O 20
ATOM 20818 N N . THR A 1 5 ? 7.957 10.363 -7.002 1.00 0.00 5 THR A N 20
ATOM 20819 C CA . THR A 1 5 ? 9.062 10.512 -6.070 1.00 0.00 5 THR A CA 20
ATOM 20820 C C . THR A 1 5 ? 9.915 9.242 -6.047 1.00 0.00 5 THR A C 20
ATOM 20821 O O . THR A 1 5 ? 9.386 8.134 -6.118 1.00 0.00 5 THR A O 20
ATOM 20832 N N . PRO A 1 6 ? 11.255 9.452 -5.943 1.00 0.00 6 PRO A N 20
ATOM 20833 C CA . PRO A 1 6 ? 12.186 8.337 -5.909 1.00 0.00 6 PRO A CA 20
ATOM 20834 C C . PRO A 1 6 ? 12.155 7.638 -4.548 1.00 0.00 6 PRO A C 20
ATOM 20835 O O . PRO A 1 6 ? 12.545 8.221 -3.538 1.00 0.00 6 PRO A O 20
ATOM 20846 N N . ALA A 1 7 ? 11.688 6.398 -4.566 1.00 0.00 7 ALA A N 20
ATOM 20847 C CA . ALA A 1 7 ? 11.601 5.614 -3.346 1.00 0.00 7 ALA A CA 20
ATOM 20848 C C . ALA A 1 7 ? 12.143 4.208 -3.609 1.00 0.00 7 ALA A C 20
ATOM 20849 O O . ALA A 1 7 ? 12.157 3.747 -4.750 1.00 0.00 7 ALA A O 20
ATOM 20856 N N . GLU A 1 8 ? 12.577 3.565 -2.535 1.00 0.00 8 GLU A N 20
ATOM 20857 C CA . GLU A 1 8 ? 13.119 2.220 -2.636 1.00 0.00 8 GLU A CA 20
ATOM 20858 C C . GLU A 1 8 ? 12.231 1.232 -1.876 1.00 0.00 8 GLU A C 20
ATOM 20859 O O . GLU A 1 8 ? 11.851 1.485 -0.734 1.00 0.00 8 GLU A O 20
ATOM 20871 N N . VAL A 1 9 ? 11.927 0.127 -2.541 1.00 0.00 9 VAL A N 20
ATOM 20872 C CA . VAL A 1 9 ? 11.092 -0.900 -1.942 1.00 0.00 9 VAL A CA 20
ATOM 20873 C C . VAL A 1 9 ? 11.642 -1.258 -0.560 1.00 0.00 9 VAL A C 20
ATOM 20874 O O . VAL A 1 9 ? 12.842 -1.484 -0.405 1.00 0.00 9 VAL A O 20
ATOM 20887 N N . ILE A 1 10 ? 10.740 -1.300 0.409 1.00 0.00 10 ILE A N 20
ATOM 20888 C CA . ILE A 1 10 ? 11.120 -1.627 1.772 1.00 0.00 10 ILE A CA 20
ATOM 20889 C C . ILE A 1 10 ? 10.464 -2.948 2.177 1.00 0.00 10 ILE A C 20
ATOM 20890 O O . ILE A 1 10 ? 11.072 -3.759 2.875 1.00 0.00 10 ILE A O 20
ATOM 20906 N N . GLU A 1 11 ? 9.232 -3.124 1.723 1.00 0.00 11 GLU A N 20
ATOM 20907 C CA . GLU A 1 11 ? 8.487 -4.333 2.029 1.00 0.00 11 GLU A CA 20
ATOM 20908 C C . GLU A 1 11 ? 7.919 -4.946 0.747 1.00 0.00 11 GLU A C 20
ATOM 20909 O O . GLU A 1 11 ? 7.613 -4.230 -0.205 1.00 0.00 11 GLU A O 20
ATOM 20921 N N . VAL A 1 12 ? 7.795 -6.265 0.764 1.00 0.00 12 VAL A N 20
ATOM 20922 C CA . VAL A 1 12 ? 7.269 -6.982 -0.385 1.00 0.00 12 VAL A CA 20
ATOM 20923 C C . VAL A 1 12 ? 6.034 -7.780 0.038 1.00 0.00 12 VAL A C 20
ATOM 20924 O O . VAL A 1 12 ? 6.052 -8.462 1.062 1.00 0.00 12 VAL A O 20
ATOM 20937 N N . LEU A 1 13 ? 4.991 -7.668 -0.771 1.00 0.00 13 LEU A N 20
ATOM 20938 C CA . LEU A 1 13 ? 3.750 -8.370 -0.493 1.00 0.00 13 LEU A CA 20
ATOM 20939 C C . LEU A 1 13 ? 3.555 -9.482 -1.526 1.00 0.00 13 LEU A C 20
ATOM 20940 O O . LEU A 1 13 ? 3.188 -9.214 -2.670 1.00 0.00 13 LEU A O 20
ATOM 20956 N N . LYS A 1 14 ? 3.810 -10.705 -1.087 1.00 0.00 14 LYS A N 20
ATOM 20957 C CA . LYS A 1 14 ? 3.668 -11.859 -1.959 1.00 0.00 14 LYS A CA 20
ATOM 20958 C C . LYS A 1 14 ? 2.970 -12.987 -1.196 1.00 0.00 14 LYS A C 20
ATOM 20959 O O . LYS A 1 14 ? 2.939 -12.983 0.033 1.00 0.00 14 LYS A O 20
ATOM 20978 N N . ARG A 1 15 ? 2.429 -13.926 -1.958 1.00 0.00 15 ARG A N 20
ATOM 20979 C CA . ARG A 1 15 ? 1.734 -15.059 -1.369 1.00 0.00 15 ARG A CA 20
ATOM 20980 C C . ARG A 1 15 ? 2.307 -16.371 -1.907 1.00 0.00 15 ARG A C 20
ATOM 20981 O O . ARG A 1 15 ? 2.237 -16.637 -3.106 1.00 0.00 15 ARG A O 20
ATOM 21002 N N . THR A 1 16 ? 2.860 -17.157 -0.995 1.00 0.00 16 THR A N 20
ATOM 21003 C CA . THR A 1 16 ? 3.444 -18.435 -1.364 1.00 0.00 16 THR A CA 20
ATOM 21004 C C . THR A 1 16 ? 4.266 -18.296 -2.647 1.00 0.00 16 THR A C 20
ATOM 21005 O O . THR A 1 16 ? 4.591 -17.185 -3.063 1.00 0.00 16 THR A O 20
ATOM 21016 N N . GLY A 1 17 ? 4.577 -19.440 -3.239 1.00 0.00 17 GLY A N 20
ATOM 21017 C CA . GLY A 1 17 ? 5.355 -19.459 -4.467 1.00 0.00 17 GLY A CA 20
ATOM 21018 C C . GLY A 1 17 ? 4.684 -18.617 -5.554 1.00 0.00 17 GLY A C 20
ATOM 21019 O O . GLY A 1 17 ? 3.697 -17.931 -5.292 1.00 0.00 17 GLY A O 20
ATOM 21023 N N . MET A 1 18 ? 5.246 -18.697 -6.751 1.00 0.00 18 MET A N 20
ATOM 21024 C CA . MET A 1 18 ? 4.715 -17.951 -7.879 1.00 0.00 18 MET A CA 20
ATOM 21025 C C . MET A 1 18 ? 3.261 -18.337 -8.155 1.00 0.00 18 MET A C 20
ATOM 21026 O O . MET A 1 18 ? 2.994 -19.370 -8.768 1.00 0.00 18 MET A O 20
ATOM 21040 N N . THR A 1 19 ? 2.357 -17.486 -7.690 1.00 0.00 19 THR A N 20
ATOM 21041 C CA . THR A 1 19 ? 0.937 -17.725 -7.880 1.00 0.00 19 THR A CA 20
ATOM 21042 C C . THR A 1 19 ? 0.231 -16.437 -8.308 1.00 0.00 19 THR A C 20
ATOM 21043 O O . THR A 1 19 ? 0.767 -15.344 -8.131 1.00 0.00 19 THR A O 20
ATOM 21054 N N . GLY A 1 20 ? -0.960 -16.608 -8.862 1.00 0.00 20 GLY A N 20
ATOM 21055 C CA . GLY A 1 20 ? -1.744 -15.472 -9.316 1.00 0.00 20 GLY A CA 20
ATOM 21056 C C . GLY A 1 20 ? -1.332 -15.050 -10.728 1.00 0.00 20 GLY A C 20
ATOM 21057 O O . GLY A 1 20 ? -1.337 -15.865 -11.649 1.00 0.00 20 GLY A O 20
ATOM 21061 N N . GLU A 1 21 ? -0.984 -13.778 -10.853 1.00 0.00 21 GLU A N 20
ATOM 21062 C CA . GLU A 1 21 ? -0.570 -13.238 -12.137 1.00 0.00 21 GLU A CA 20
ATOM 21063 C C . GLU A 1 21 ? 0.545 -12.208 -11.945 1.00 0.00 21 GLU A C 20
ATOM 21064 O O . GLU A 1 21 ? 1.659 -12.396 -12.432 1.00 0.00 21 GLU A O 20
ATOM 21076 N N . VAL A 1 22 ? 0.207 -11.143 -11.234 1.00 0.00 22 VAL A N 20
ATOM 21077 C CA . VAL A 1 22 ? 1.166 -10.083 -10.971 1.00 0.00 22 VAL A CA 20
ATOM 21078 C C . VAL A 1 22 ? 1.407 -9.981 -9.464 1.00 0.00 22 VAL A C 20
ATOM 21079 O O . VAL A 1 22 ? 0.477 -10.127 -8.671 1.00 0.00 22 VAL A O 20
ATOM 21092 N N . MET A 1 23 ? 2.660 -9.732 -9.113 1.00 0.00 23 MET A N 20
ATOM 21093 C CA . MET A 1 23 ? 3.035 -9.609 -7.714 1.00 0.00 23 MET A CA 20
ATOM 21094 C C . MET A 1 23 ? 3.119 -8.139 -7.297 1.00 0.00 23 MET A C 20
ATOM 21095 O O . MET A 1 23 ? 3.564 -7.294 -8.072 1.00 0.00 23 MET A O 20
ATOM 21109 N N . GLN A 1 24 ? 2.685 -7.879 -6.072 1.00 0.00 24 GLN A N 20
ATOM 21110 C CA . GLN A 1 24 ? 2.706 -6.527 -5.542 1.00 0.00 24 GLN A CA 20
ATOM 21111 C C . GLN A 1 24 ? 3.855 -6.365 -4.545 1.00 0.00 24 GLN A C 20
ATOM 21112 O O . GLN A 1 24 ? 4.209 -7.310 -3.842 1.00 0.00 24 GLN A O 20
ATOM 21126 N N . VAL A 1 25 ? 4.405 -5.160 -4.516 1.00 0.00 25 VAL A N 20
ATOM 21127 C CA . VAL A 1 25 ? 5.507 -4.863 -3.616 1.00 0.00 25 VAL A CA 20
ATOM 21128 C C . VAL A 1 25 ? 5.203 -3.572 -2.853 1.00 0.00 25 VAL A C 20
ATOM 21129 O O . VAL A 1 25 ? 4.396 -2.758 -3.300 1.00 0.00 25 VAL A O 20
ATOM 21142 N N . LYS A 1 26 ? 5.864 -3.425 -1.715 1.00 0.00 26 LYS A N 20
ATOM 21143 C CA . LYS A 1 26 ? 5.674 -2.247 -0.885 1.00 0.00 26 LYS A CA 20
ATOM 21144 C C . LYS A 1 26 ? 6.945 -1.396 -0.917 1.00 0.00 26 LYS A C 20
ATOM 21145 O O . LYS A 1 26 ? 8.051 -1.920 -0.785 1.00 0.00 26 LYS A O 20
ATOM 21164 N N . CYS A 1 27 ? 6.746 -0.098 -1.093 1.00 0.00 27 CYS A N 20
ATOM 21165 C CA . CYS A 1 27 ? 7.863 0.830 -1.144 1.00 0.00 27 CYS A CA 20
ATOM 21166 C C . CYS A 1 27 ? 7.480 2.085 -0.356 1.00 0.00 27 CYS A C 20
ATOM 21167 O O . CYS A 1 27 ? 6.382 2.614 -0.520 1.00 0.00 27 CYS A O 20
ATOM 21175 N N . ARG A 1 28 ? 8.407 2.525 0.482 1.00 0.00 28 ARG A N 20
ATOM 21176 C CA . ARG A 1 28 ? 8.181 3.707 1.295 1.00 0.00 28 ARG A CA 20
ATOM 21177 C C . ARG A 1 28 ? 8.871 4.921 0.670 1.00 0.00 28 ARG A C 20
ATOM 21178 O O . ARG A 1 28 ? 9.995 4.817 0.180 1.00 0.00 28 ARG A O 20
ATOM 21199 N N . ILE A 1 29 ? 8.170 6.045 0.707 1.00 0.00 29 ILE A N 20
ATOM 21200 C CA . ILE A 1 29 ? 8.702 7.277 0.151 1.00 0.00 29 ILE A CA 20
ATOM 21201 C C . ILE A 1 29 ? 10.055 7.582 0.797 1.00 0.00 29 ILE A C 20
ATOM 21202 O O . ILE A 1 29 ? 10.215 7.436 2.008 1.00 0.00 29 ILE A O 20
ATOM 21218 N N . LEU A 1 30 ? 10.994 8.000 -0.040 1.00 0.00 30 LEU A N 20
ATOM 21219 C CA . LEU A 1 30 ? 12.327 8.326 0.435 1.00 0.00 30 LEU A CA 20
ATOM 21220 C C . LEU A 1 30 ? 12.513 9.845 0.417 1.00 0.00 30 LEU A C 20
ATOM 21221 O O . LEU A 1 30 ? 13.453 10.366 1.014 1.00 0.00 30 LEU A O 20
ATOM 21237 N N . ASP A 1 31 ? 11.602 10.512 -0.276 1.00 0.00 31 ASP A N 20
ATOM 21238 C CA . ASP A 1 31 ? 11.653 11.960 -0.380 1.00 0.00 31 ASP A CA 20
ATOM 21239 C C . ASP A 1 31 ? 10.309 12.478 -0.895 1.00 0.00 31 ASP A C 20
ATOM 21240 O O . ASP A 1 31 ? 9.598 11.770 -1.606 1.00 0.00 31 ASP A O 20
ATOM 21249 N N . GLY A 1 32 ? 10.001 13.710 -0.517 1.00 0.00 32 GLY A N 20
ATOM 21250 C CA . GLY A 1 32 ? 8.755 14.331 -0.931 1.00 0.00 32 GLY A CA 20
ATOM 21251 C C . GLY A 1 32 ? 7.996 14.895 0.272 1.00 0.00 32 GLY A C 20
ATOM 21252 O O . GLY A 1 32 ? 8.302 14.560 1.415 1.00 0.00 32 GLY A O 20
ATOM 21256 N N . ARG A 1 33 ? 7.021 15.741 -0.027 1.00 0.00 33 ARG A N 20
ATOM 21257 C CA . ARG A 1 33 ? 6.216 16.354 1.015 1.00 0.00 33 ARG A CA 20
ATOM 21258 C C . ARG A 1 33 ? 5.459 15.281 1.801 1.00 0.00 33 ARG A C 20
ATOM 21259 O O . ARG A 1 33 ? 4.996 15.531 2.913 1.00 0.00 33 ARG A O 20
ATOM 21280 N N . ASP A 1 34 ? 5.355 14.109 1.191 1.00 0.00 34 ASP A N 20
ATOM 21281 C CA . ASP A 1 34 ? 4.661 12.997 1.819 1.00 0.00 34 ASP A CA 20
ATOM 21282 C C . ASP A 1 34 ? 5.687 12.054 2.452 1.00 0.00 34 ASP A C 20
ATOM 21283 O O . ASP A 1 34 ? 5.339 10.961 2.894 1.00 0.00 34 ASP A O 20
ATOM 21292 N N . LYS A 1 35 ? 6.930 12.512 2.475 1.00 0.00 35 LYS A N 20
ATOM 21293 C CA . LYS A 1 35 ? 8.008 11.723 3.046 1.00 0.00 35 LYS A CA 20
ATOM 21294 C C . LYS A 1 35 ? 7.426 10.716 4.040 1.00 0.00 35 LYS A C 20
ATOM 21295 O O . LYS A 1 35 ? 6.624 11.079 4.899 1.00 0.00 35 LYS A O 20
ATOM 21314 N N . GLY A 1 36 ? 7.852 9.471 3.890 1.00 0.00 36 GLY A N 20
ATOM 21315 C CA . GLY A 1 36 ? 7.383 8.409 4.764 1.00 0.00 36 GLY A CA 20
ATOM 21316 C C . GLY A 1 36 ? 6.152 7.717 4.175 1.00 0.00 36 GLY A C 20
ATOM 21317 O O . GLY A 1 36 ? 5.727 6.674 4.668 1.00 0.00 36 GLY A O 20
ATOM 21321 N N . ARG A 1 37 ? 5.615 8.326 3.128 1.00 0.00 37 ARG A N 20
ATOM 21322 C CA . ARG A 1 37 ? 4.442 7.782 2.466 1.00 0.00 37 ARG A CA 20
ATOM 21323 C C . ARG A 1 37 ? 4.761 6.415 1.858 1.00 0.00 37 ARG A C 20
ATOM 21324 O O . ARG A 1 37 ? 5.738 6.271 1.125 1.00 0.00 37 ARG A O 20
ATOM 21345 N N . ILE A 1 38 ? 3.919 5.446 2.185 1.00 0.00 38 ILE A N 20
ATOM 21346 C CA . ILE A 1 38 ? 4.100 4.096 1.680 1.00 0.00 38 ILE A CA 20
ATOM 21347 C C . ILE A 1 38 ? 2.903 3.719 0.804 1.00 0.00 38 ILE A C 20
ATOM 21348 O O . ILE A 1 38 ? 1.761 3.756 1.258 1.00 0.00 38 ILE A O 20
ATOM 21364 N N . LEU A 1 39 ? 3.207 3.366 -0.436 1.00 0.00 39 LEU A N 20
ATOM 21365 C CA . LEU A 1 39 ? 2.171 2.983 -1.380 1.00 0.00 39 LEU A CA 20
ATOM 21366 C C . LEU A 1 39 ? 2.466 1.580 -1.914 1.00 0.00 39 LEU A C 20
ATOM 21367 O O . LEU A 1 39 ? 3.609 1.127 -1.880 1.00 0.00 39 LEU A O 20
ATOM 21383 N N . THR A 1 40 ? 1.416 0.931 -2.394 1.00 0.00 40 THR A N 20
ATOM 21384 C CA . THR A 1 40 ? 1.548 -0.412 -2.934 1.00 0.00 40 THR A CA 20
ATOM 21385 C C . THR A 1 40 ? 1.268 -0.412 -4.438 1.00 0.00 40 THR A C 20
ATOM 21386 O O . THR A 1 40 ? 0.364 0.281 -4.905 1.00 0.00 40 THR A O 20
ATOM 21397 N N . ARG A 1 41 ? 2.059 -1.196 -5.155 1.00 0.00 41 ARG A N 20
ATOM 21398 C CA . ARG A 1 41 ? 1.907 -1.295 -6.597 1.00 0.00 41 ARG A CA 20
ATOM 21399 C C . ARG A 1 41 ? 2.086 -2.745 -7.051 1.00 0.00 41 ARG A C 20
ATOM 21400 O O . ARG A 1 41 ? 2.861 -3.494 -6.458 1.00 0.00 41 ARG A O 20
ATOM 21421 N N . ASN A 1 42 ? 1.357 -3.098 -8.100 1.00 0.00 42 ASN A N 20
ATOM 21422 C CA . ASN A 1 42 ? 1.426 -4.445 -8.640 1.00 0.00 42 ASN A CA 20
ATOM 21423 C C . ASN A 1 42 ? 2.459 -4.485 -9.768 1.00 0.00 42 ASN A C 20
ATOM 21424 O O . ASN A 1 42 ? 2.331 -3.765 -10.758 1.00 0.00 42 ASN A O 20
ATOM 21435 N N . VAL A 1 43 ? 3.459 -5.333 -9.582 1.00 0.00 43 VAL A N 20
ATOM 21436 C CA . VAL A 1 43 ? 4.514 -5.476 -10.571 1.00 0.00 43 VAL A CA 20
ATOM 21437 C C . VAL A 1 43 ? 4.825 -6.961 -10.767 1.00 0.00 43 VAL A C 20
ATOM 21438 O O . VAL A 1 43 ? 5.029 -7.689 -9.798 1.00 0.00 43 VAL A O 20
ATOM 21451 N N . MET A 1 44 ? 4.852 -7.366 -12.029 1.00 0.00 44 MET A N 20
ATOM 21452 C CA . MET A 1 44 ? 5.135 -8.751 -12.364 1.00 0.00 44 MET A CA 20
ATOM 21453 C C . MET A 1 44 ? 6.642 -8.995 -12.460 1.00 0.00 44 MET A C 20
ATOM 21454 O O . MET A 1 44 ? 7.359 -8.230 -13.104 1.00 0.00 44 MET A O 20
ATOM 21468 N N 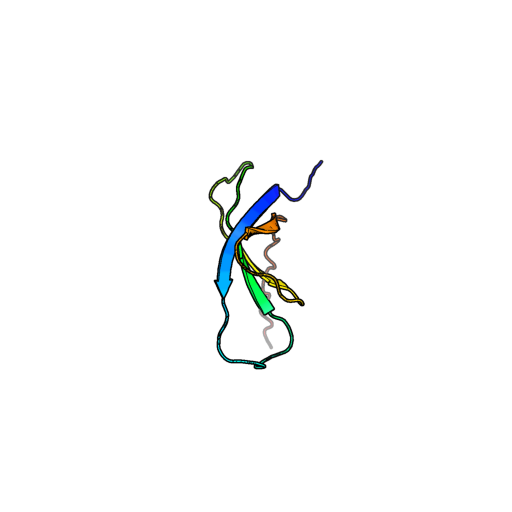. GLY A 1 45 ? 7.079 -10.063 -11.809 1.00 0.00 45 GLY A N 20
ATOM 21469 C CA . GLY A 1 45 ? 8.488 -10.418 -11.813 1.00 0.00 45 GLY A CA 20
ATOM 21470 C C . GLY A 1 45 ? 9.040 -10.485 -10.387 1.00 0.00 45 GLY A C 20
ATOM 21471 O O . GLY A 1 45 ? 8.393 -10.031 -9.445 1.00 0.00 45 GLY A O 20
ATOM 21475 N N . PRO A 1 46 ? 10.261 -11.072 -10.271 1.00 0.00 46 PRO A N 20
ATOM 21476 C CA . PRO A 1 46 ? 10.908 -11.205 -8.977 1.00 0.00 46 PRO A CA 20
ATOM 21477 C C . PRO A 1 46 ? 11.469 -9.862 -8.503 1.00 0.00 46 PRO A C 20
ATOM 21478 O O . PRO A 1 46 ? 12.610 -9.519 -8.810 1.00 0.00 46 PRO A O 20
ATOM 21489 N N . ILE A 1 47 ? 10.641 -9.139 -7.764 1.00 0.00 47 ILE A N 20
ATOM 21490 C CA . ILE A 1 47 ? 11.040 -7.842 -7.245 1.00 0.00 47 ILE A CA 20
ATOM 21491 C C . ILE A 1 47 ? 10.874 -7.832 -5.724 1.00 0.00 47 ILE A C 20
ATOM 21492 O O . ILE A 1 47 ? 9.791 -8.110 -5.213 1.00 0.00 47 ILE A O 20
ATOM 21508 N N . ARG A 1 48 ? 11.965 -7.510 -5.044 1.00 0.00 48 ARG A N 20
ATOM 21509 C CA . ARG A 1 48 ? 11.954 -7.461 -3.592 1.00 0.00 48 ARG A CA 20
ATOM 21510 C C . ARG A 1 48 ? 12.501 -6.119 -3.102 1.00 0.00 48 ARG A C 20
ATOM 21511 O O . ARG A 1 48 ? 13.133 -5.387 -3.863 1.00 0.00 48 ARG A O 20
ATOM 21532 N N . GLU A 1 49 ? 12.239 -5.836 -1.835 1.00 0.00 49 GLU A N 20
ATOM 21533 C CA . GLU A 1 49 ? 12.698 -4.595 -1.235 1.00 0.00 49 GLU A CA 20
ATOM 21534 C C . GLU A 1 49 ? 14.086 -4.230 -1.764 1.00 0.00 49 GLU A C 20
ATOM 21535 O O . GLU A 1 49 ? 14.941 -5.099 -1.925 1.00 0.00 49 GLU A O 20
ATOM 21547 N N . GLY A 1 50 ? 14.267 -2.943 -2.022 1.00 0.00 50 GLY A N 20
ATOM 21548 C CA . GLY A 1 50 ? 15.537 -2.453 -2.531 1.00 0.00 50 GLY A CA 20
ATOM 21549 C C . GLY A 1 50 ? 15.371 -1.844 -3.925 1.00 0.00 50 GLY A C 20
ATOM 21550 O O . GLY A 1 50 ? 16.203 -1.051 -4.362 1.00 0.00 50 GLY A O 20
ATOM 21554 N N . ASP A 1 51 ? 14.291 -2.239 -4.583 1.00 0.00 51 ASP A N 20
ATOM 21555 C CA . ASP A 1 51 ? 14.006 -1.743 -5.919 1.00 0.00 51 ASP A CA 20
ATOM 21556 C C . ASP A 1 51 ? 13.472 -0.312 -5.823 1.00 0.00 51 ASP A C 20
ATOM 21557 O O . ASP A 1 51 ? 12.954 0.092 -4.783 1.00 0.00 51 ASP A O 20
ATOM 21566 N N . ILE A 1 52 ? 13.618 0.414 -6.921 1.00 0.00 52 ILE A N 20
ATOM 21567 C CA . ILE A 1 52 ? 13.157 1.791 -6.974 1.00 0.00 52 ILE A CA 20
ATOM 21568 C C . ILE A 1 52 ? 11.749 1.831 -7.572 1.00 0.00 52 ILE A C 20
ATOM 21569 O O . ILE A 1 52 ? 11.518 1.307 -8.660 1.00 0.00 52 ILE A O 20
ATOM 21585 N N . LEU A 1 53 ? 10.844 2.457 -6.833 1.00 0.00 53 LEU A N 20
ATOM 21586 C CA . LEU A 1 53 ? 9.465 2.571 -7.276 1.00 0.00 53 LEU A CA 20
ATOM 21587 C C . LEU A 1 53 ? 9.101 4.050 -7.420 1.00 0.00 53 LEU A C 20
ATOM 21588 O O . LEU A 1 53 ? 9.779 4.916 -6.869 1.00 0.00 53 LEU A O 20
ATOM 21604 N N . MET A 1 54 ? 8.032 4.294 -8.164 1.00 0.00 54 MET A N 20
ATOM 21605 C CA . MET A 1 54 ? 7.570 5.654 -8.387 1.00 0.00 54 MET A CA 20
ATOM 21606 C C . MET A 1 54 ? 6.216 5.890 -7.715 1.00 0.00 54 MET A C 20
ATOM 21607 O O . MET A 1 54 ? 5.267 5.142 -7.944 1.00 0.00 54 MET A O 20
ATOM 21621 N N . LEU A 1 55 ? 6.171 6.932 -6.898 1.00 0.00 55 LEU A N 20
ATOM 21622 C CA . LEU A 1 55 ? 4.949 7.276 -6.192 1.00 0.00 55 LEU A CA 20
ATOM 21623 C C . LEU A 1 55 ? 4.250 8.427 -6.920 1.00 0.00 55 LEU A C 20
ATOM 21624 O O . LEU A 1 55 ? 4.727 9.560 -6.900 1.00 0.00 55 LEU A O 20
ATOM 21640 N N . LEU A 1 56 ? 3.130 8.095 -7.546 1.00 0.00 56 LEU A N 20
ATOM 21641 C CA . LEU A 1 56 ? 2.361 9.086 -8.279 1.00 0.00 56 LEU A CA 20
ATOM 21642 C C . LEU A 1 56 ? 1.108 9.446 -7.479 1.00 0.00 56 LEU A C 20
ATOM 21643 O O . LEU A 1 56 ? 0.386 8.563 -7.017 1.00 0.00 56 LEU A O 20
ATOM 21659 N N . ASP A 1 57 ? 0.887 10.745 -7.340 1.00 0.00 57 ASP A N 20
ATOM 21660 C CA . ASP A 1 57 ? -0.267 11.233 -6.603 1.00 0.00 57 ASP A CA 20
ATOM 21661 C C . ASP A 1 57 ? -1.541 10.644 -7.212 1.00 0.00 57 ASP A C 20
ATOM 21662 O O . ASP A 1 57 ? -1.809 10.827 -8.398 1.00 0.00 57 ASP A O 20
ATOM 21671 N N . THR A 1 58 ? -2.294 9.949 -6.371 1.00 0.00 58 THR A N 20
ATOM 21672 C CA . THR A 1 58 ? -3.533 9.332 -6.811 1.00 0.00 58 THR A CA 20
ATOM 21673 C C . THR A 1 58 ? -4.689 10.331 -6.717 1.00 0.00 58 THR A C 20
ATOM 21674 O O . THR A 1 58 ? -4.825 11.035 -5.717 1.00 0.00 58 THR A O 20
ATOM 21685 N N . ILE A 1 59 ? -5.492 10.359 -7.770 1.00 0.00 59 ILE A N 20
ATOM 21686 C CA . ILE A 1 59 ? -6.631 11.260 -7.819 1.00 0.00 59 ILE A CA 20
ATOM 21687 C C . ILE A 1 59 ? -7.916 10.461 -7.591 1.00 0.00 59 ILE A C 20
ATOM 21688 O O . ILE A 1 59 ? -8.083 9.375 -8.144 1.00 0.00 59 ILE A O 20
ATOM 21704 N N . ARG A 1 60 ? -8.792 11.031 -6.777 1.00 0.00 60 ARG A N 20
ATOM 21705 C CA . ARG A 1 60 ? -10.058 10.386 -6.469 1.00 0.00 60 ARG A CA 20
ATOM 21706 C C . ARG A 1 60 ? -10.984 10.427 -7.686 1.00 0.00 60 ARG A C 20
ATOM 21707 O O . ARG A 1 60 ? -11.147 11.474 -8.311 1.00 0.00 60 ARG A O 20
ATOM 21728 N N . GLU A 1 61 ? -11.566 9.276 -7.986 1.00 0.00 61 GLU A N 20
ATOM 21729 C CA . GLU A 1 61 ? -12.472 9.168 -9.117 1.00 0.00 61 GLU A CA 20
ATOM 21730 C C . GLU A 1 61 ? -13.820 9.808 -8.781 1.00 0.00 61 GLU A C 20
ATOM 21731 O O . GLU A 1 61 ? -14.286 9.723 -7.645 1.00 0.00 61 GLU A O 20
ATOM 21743 N N . ALA A 1 62 ? -14.409 10.435 -9.789 1.00 0.00 62 ALA A N 20
ATOM 21744 C CA . ALA A 1 62 ? -15.695 11.090 -9.614 1.00 0.00 62 ALA A CA 20
ATOM 21745 C C . ALA A 1 62 ? -16.797 10.031 -9.546 1.00 0.00 62 ALA A C 20
ATOM 21746 O O . ALA A 1 62 ? -16.875 9.155 -10.406 1.00 0.00 62 ALA A O 20
ATOM 21753 N N . LYS A 1 63 ? -17.621 10.146 -8.515 1.00 0.00 63 LYS A N 20
ATOM 21754 C CA . LYS A 1 63 ? -18.715 9.209 -8.323 1.00 0.00 63 LYS A CA 20
ATOM 21755 C C . LYS A 1 63 ? -19.994 9.795 -8.925 1.00 0.00 63 LYS A C 20
ATOM 21756 O O . LYS A 1 63 ? -20.404 10.898 -8.568 1.00 0.00 63 LYS A O 20
ATOM 21775 N N . GLU A 1 64 ? -20.589 9.030 -9.829 1.00 0.00 64 GLU A N 20
ATOM 21776 C CA . GLU A 1 64 ? -21.812 9.460 -10.484 1.00 0.00 64 GLU A CA 20
ATOM 21777 C C . GLU A 1 64 ? -23.030 9.063 -9.647 1.00 0.00 64 GLU A C 20
ATOM 21778 O O . GLU A 1 64 ? -23.209 7.890 -9.322 1.00 0.00 64 GLU A O 20
ATOM 21790 N N . ILE A 1 65 ? -23.836 10.063 -9.321 1.00 0.00 65 ILE A N 20
ATOM 21791 C CA . ILE A 1 65 ? -25.032 9.832 -8.529 1.00 0.00 65 ILE A CA 20
ATOM 21792 C C . ILE A 1 65 ? -26.186 9.443 -9.455 1.00 0.00 65 ILE A C 20
ATOM 21793 O O . ILE A 1 65 ? -26.284 9.944 -10.574 1.00 0.00 65 ILE A O 20
ATOM 21809 N N . ARG A 1 66 ? -27.030 8.554 -8.954 1.00 0.00 66 ARG A N 20
ATOM 21810 C CA . ARG A 1 66 ? -28.173 8.092 -9.722 1.00 0.00 66 ARG A CA 20
ATOM 21811 C C . ARG A 1 66 ? -29.227 9.197 -9.823 1.00 0.00 66 ARG A C 20
ATOM 21812 O O . ARG A 1 66 ? -29.487 9.902 -8.849 1.00 0.00 66 ARG A O 20
ATOM 21833 N N . THR A 1 67 ? -29.806 9.312 -11.009 1.00 0.00 67 THR A N 20
ATOM 21834 C CA . THR A 1 67 ? -30.825 10.320 -11.249 1.00 0.00 67 THR A CA 20
ATOM 21835 C C . THR A 1 67 ? -32.215 9.680 -11.260 1.00 0.00 67 THR A C 20
ATOM 21836 O O . THR A 1 67 ? -32.369 8.530 -11.668 1.00 0.00 67 THR A O 20
ATOM 21847 N N . PRO A 1 68 ? -33.216 10.473 -10.795 1.00 0.00 68 PRO A N 20
ATOM 21848 C CA . PRO A 1 68 ? -34.588 9.997 -10.747 1.00 0.00 68 PRO A CA 20
ATOM 21849 C C . PRO A 1 68 ? -35.209 9.973 -12.145 1.00 0.00 68 PRO A C 20
ATOM 21850 O O . PRO A 1 68 ? -36.394 10.260 -12.307 1.00 0.00 68 PRO A O 20
#

Radius of gyration: 15.24 Å; Cα contacts (8 Å, |Δi|>4): 121; chains: 1; bounding box: 50×37×18 Å

Secondary structure (DSSP, 8-state):
---SEEEEEEEEE--SSSSSSSEEEEEEESSSSS-S-EEEEEE-S---TT-EEEE-PPPPPPPPP---

Solvent-accessible surface area: 6257 Å² total; per-residue (Å²): 242,113,117,12,22,64,0,75,6,72,78,39,38,112,208,112,67,197,100,59,148,54,45,83,2,59,2,97,9,76,69,30,231,80,130,34,117,80,21,66,97,114,56,152,34,130,29,133,95,50,41,110,33,106,12,79,102,108,153,207,147,92,194,146,148,233,110,181

CATH classification: 2.40.50.140